Protein AF-A0AAQ4FNE1-F1 (afdb_monomer_lite)

Radius of gyration: 38.13 Å; chains: 1; bounding box: 77×109×101 Å

Structure (mmCIF, N/CA/C/O backbone):
data_AF-A0AAQ4FNE1-F1
#
_entry.id   AF-A0AAQ4FNE1-F1
#
loop_
_atom_site.group_PDB
_atom_site.id
_atom_site.type_symbol
_atom_site.label_atom_id
_atom_site.label_alt_id
_atom_site.label_comp_id
_atom_site.label_asym_id
_atom_site.label_entity_id
_atom_site.label_seq_id
_atom_site.pdbx_PDB_ins_code
_atom_site.Cartn_x
_atom_site.Cartn_y
_atom_site.Cartn_z
_atom_site.occupancy
_atom_site.B_iso_or_equiv
_atom_site.auth_seq_id
_atom_site.auth_comp_id
_atom_site.auth_asym_id
_atom_site.auth_atom_id
_atom_site.pdbx_PDB_model_num
ATOM 1 N N . MET A 1 1 ? -9.790 20.427 27.835 1.00 43.12 1 MET A N 1
ATOM 2 C CA . MET A 1 1 ? -10.661 19.812 26.804 1.00 43.12 1 MET A CA 1
ATOM 3 C C . MET A 1 1 ? -9.884 19.008 25.760 1.00 43.12 1 MET A C 1
ATOM 5 O O . MET A 1 1 ? -9.907 17.796 25.881 1.00 43.12 1 MET A O 1
ATOM 9 N N . LEU A 1 2 ? -9.164 19.589 24.782 1.00 44.25 2 LEU A N 1
ATOM 10 C CA . LEU A 1 2 ? -8.428 18.771 23.781 1.00 44.25 2 LEU A CA 1
ATOM 11 C C . LEU A 1 2 ? -7.240 17.972 24.353 1.00 44.25 2 LEU A C 1
ATOM 13 O O . LEU A 1 2 ? -6.918 16.924 23.815 1.00 44.25 2 LEU A O 1
ATOM 17 N N . ARG A 1 3 ? -6.605 18.443 25.437 1.00 44.66 3 ARG A N 1
ATOM 18 C CA . ARG A 1 3 ? -5.531 17.707 26.134 1.00 44.66 3 ARG A CA 1
ATOM 19 C C . ARG A 1 3 ? -6.034 16.538 26.992 1.00 44.66 3 ARG A C 1
ATOM 21 O O . ARG A 1 3 ? -5.248 15.650 27.287 1.00 44.66 3 ARG A O 1
ATOM 28 N N . ASP A 1 4 ? -7.314 16.546 27.373 1.00 43.16 4 ASP A N 1
ATOM 29 C CA . ASP A 1 4 ? -7.900 15.557 28.297 1.00 43.16 4 ASP A CA 1
ATOM 30 C C . ASP A 1 4 ? -8.633 14.432 27.551 1.00 43.16 4 ASP A C 1
ATOM 32 O O . ASP A 1 4 ? -8.874 13.361 28.103 1.00 43.16 4 ASP A O 1
ATOM 36 N N . ALA A 1 5 ? -8.974 14.652 26.277 1.00 47.59 5 ALA A N 1
ATOM 37 C CA . ALA A 1 5 ? -9.384 13.583 25.383 1.00 47.59 5 ALA A CA 1
ATOM 38 C C . ALA A 1 5 ? -8.128 12.794 24.996 1.00 47.59 5 ALA A C 1
ATOM 40 O O . ALA A 1 5 ? -7.326 13.285 24.200 1.00 47.59 5 ALA A O 1
ATOM 41 N N . GLN A 1 6 ? -7.935 11.594 25.560 1.00 42.31 6 GLN A N 1
ATOM 42 C CA . GLN A 1 6 ? -6.881 10.701 25.077 1.00 42.31 6 GLN A CA 1
ATOM 43 C C . GLN A 1 6 ? -7.047 10.555 23.558 1.00 42.31 6 GLN A C 1
ATOM 45 O O . GLN A 1 6 ? -8.148 10.215 23.107 1.00 42.31 6 GLN A O 1
ATOM 50 N N . PRO A 1 7 ? -6.013 10.851 22.750 1.00 43.38 7 PRO A N 1
ATOM 51 C CA . PRO A 1 7 ? -6.104 10.608 21.328 1.00 43.38 7 PRO A CA 1
ATOM 52 C C . PRO A 1 7 ? -6.298 9.103 21.166 1.00 43.38 7 PRO A C 1
ATOM 54 O O . PRO A 1 7 ? -5.408 8.317 21.483 1.00 43.38 7 PRO A O 1
ATOM 57 N N . ALA A 1 8 ? -7.479 8.687 20.703 1.00 46.66 8 ALA A N 1
ATOM 58 C CA . ALA A 1 8 ? -7.625 7.353 20.145 1.00 46.66 8 ALA A CA 1
ATOM 59 C C . ALA A 1 8 ? -6.480 7.181 19.134 1.00 46.66 8 ALA A C 1
ATOM 61 O O . ALA A 1 8 ? -6.250 8.107 18.352 1.00 46.66 8 ALA A O 1
ATOM 62 N N . GLN A 1 9 ? -5.741 6.068 19.201 1.00 50.09 9 GLN A N 1
ATOM 63 C CA . GLN A 1 9 ? -4.602 5.719 18.333 1.00 50.09 9 GLN A CA 1
ATOM 64 C C . GLN A 1 9 ? -5.041 5.620 16.853 1.00 50.09 9 GLN A C 1
ATOM 66 O O . GLN A 1 9 ? -5.125 4.546 16.266 1.00 50.09 9 GLN A O 1
ATOM 71 N N . LEU A 1 10 ? -5.425 6.750 16.265 1.00 54.16 10 LEU A N 1
ATOM 72 C CA . LEU A 1 10 ? -6.035 6.887 14.944 1.00 54.16 10 LEU A CA 1
ATOM 73 C C . LEU A 1 10 ? -5.031 7.392 13.910 1.00 54.16 10 LEU A C 1
ATOM 75 O O . LEU A 1 10 ? -5.283 7.273 12.715 1.00 54.16 10 LEU A O 1
ATOM 79 N N . PHE A 1 11 ? -3.903 7.949 14.353 1.00 57.09 11 PHE A N 1
ATOM 80 C CA . PHE A 1 11 ? -2.817 8.334 13.467 1.00 57.09 11 PHE A CA 1
ATOM 81 C C . PHE A 1 11 ? -1.871 7.143 13.313 1.00 57.09 11 PHE A C 1
ATOM 83 O O . PHE A 1 11 ? -0.975 6.944 14.129 1.00 57.09 11 PHE A O 1
ATOM 90 N N . ASN A 1 12 ? -2.130 6.305 12.303 1.00 67.38 12 ASN A N 1
ATOM 91 C CA . ASN A 1 12 ? -1.218 5.232 11.923 1.00 67.38 12 ASN A CA 1
ATOM 92 C C . ASN A 1 12 ? -0.006 5.853 11.222 1.00 67.38 12 ASN A C 1
ATOM 94 O O . ASN A 1 12 ? 0.020 5.969 9.998 1.00 67.38 12 ASN A O 1
ATOM 98 N N . GLU A 1 13 ? 0.964 6.302 12.013 1.00 67.56 13 GLU A N 1
ATOM 99 C CA . GLU A 1 13 ? 2.172 6.965 11.527 1.00 67.56 13 GLU A CA 1
ATOM 100 C C . GLU A 1 13 ? 2.908 6.118 10.467 1.00 67.56 13 GLU A C 1
ATOM 102 O O . GLU A 1 13 ? 3.458 6.677 9.525 1.00 67.56 13 GLU A O 1
ATOM 107 N N . ALA A 1 14 ? 2.818 4.783 10.542 1.00 74.06 14 ALA A N 1
ATOM 108 C CA . ALA A 1 14 ? 3.397 3.845 9.575 1.00 74.06 14 ALA A CA 1
ATOM 109 C C . ALA A 1 14 ? 2.776 3.901 8.162 1.00 74.06 14 ALA A C 1
ATOM 111 O O . ALA A 1 14 ? 3.362 3.375 7.222 1.00 74.06 14 ALA A O 1
ATOM 112 N N . THR A 1 15 ? 1.605 4.530 7.986 1.00 66.12 15 THR A N 1
ATOM 113 C CA . THR A 1 15 ? 0.992 4.732 6.650 1.00 66.12 15 THR A CA 1
ATOM 114 C C . THR A 1 15 ? 1.604 5.882 5.863 1.00 66.12 15 THR A C 1
ATOM 116 O O . THR A 1 15 ? 1.276 6.062 4.694 1.00 66.12 15 THR A O 1
ATOM 119 N N . LEU A 1 16 ? 2.454 6.676 6.508 1.00 70.06 16 LEU A N 1
ATOM 120 C CA . LEU A 1 16 ? 3.126 7.816 5.913 1.00 70.06 16 LEU A CA 1
ATOM 121 C C . LEU A 1 16 ? 4.622 7.515 5.873 1.00 70.06 16 LEU A C 1
ATOM 123 O O . LEU A 1 16 ? 5.202 7.143 6.895 1.00 70.06 16 LEU A O 1
ATOM 127 N N . SER A 1 17 ? 5.260 7.719 4.719 1.00 78.56 17 SER A N 1
ATOM 128 C CA . SER A 1 17 ? 6.724 7.727 4.667 1.00 78.56 17 SER A CA 1
ATOM 129 C C . SER A 1 17 ? 7.268 8.846 5.564 1.00 78.56 17 SER A C 1
ATOM 131 O O . SER A 1 17 ? 6.565 9.821 5.837 1.00 78.56 17 SER A O 1
ATOM 133 N N . ASP A 1 18 ? 8.526 8.786 6.007 1.00 79.31 18 ASP A N 1
ATOM 134 C CA . ASP A 1 18 ? 9.097 9.880 6.815 1.00 79.31 18 ASP A CA 1
ATOM 135 C C . ASP A 1 18 ? 9.032 11.234 6.091 1.00 79.31 18 ASP A C 1
ATOM 137 O O . ASP A 1 18 ? 8.812 12.277 6.714 1.00 79.31 18 ASP A O 1
ATOM 141 N N . ARG A 1 19 ? 9.116 11.214 4.756 1.00 75.75 19 ARG A N 1
ATOM 142 C CA . ARG A 1 19 ? 8.891 12.386 3.909 1.00 75.75 19 ARG A CA 1
ATOM 143 C C . ARG A 1 19 ? 7.462 12.914 4.041 1.00 75.75 19 ARG A C 1
ATOM 145 O O . ARG A 1 19 ? 7.286 14.123 4.189 1.00 75.75 19 ARG A O 1
ATOM 152 N N . ASP A 1 20 ? 6.463 12.037 4.032 1.00 78.62 20 ASP A N 1
ATOM 153 C CA . ASP A 1 20 ? 5.052 12.408 4.191 1.00 78.62 20 ASP A CA 1
ATOM 154 C C . ASP A 1 20 ? 4.748 12.899 5.605 1.00 78.62 20 ASP A C 1
ATOM 156 O O . ASP A 1 20 ? 3.999 13.860 5.772 1.00 78.62 20 ASP A O 1
ATOM 160 N N . LYS A 1 21 ? 5.367 12.305 6.630 1.00 81.94 21 LYS A N 1
ATOM 161 C CA . LYS A 1 21 ? 5.271 12.785 8.016 1.00 81.94 21 LYS A CA 1
ATOM 162 C C . LYS A 1 21 ? 5.856 14.183 8.153 1.00 81.94 21 LYS A C 1
ATOM 164 O O . LYS A 1 21 ? 5.208 15.057 8.726 1.00 81.94 21 LYS A O 1
ATOM 169 N N . CYS A 1 22 ? 7.048 14.416 7.599 1.00 82.56 22 CYS A N 1
ATOM 170 C CA . CYS A 1 22 ? 7.685 15.732 7.594 1.00 82.56 22 CYS A CA 1
ATOM 171 C C . CYS A 1 22 ? 6.831 16.751 6.843 1.00 82.56 22 CYS A C 1
ATOM 173 O O . CYS A 1 22 ? 6.599 17.846 7.351 1.00 82.56 22 CYS A O 1
ATOM 175 N N . ALA A 1 23 ? 6.312 16.382 5.670 1.00 81.50 23 ALA A N 1
ATOM 176 C CA . ALA A 1 23 ? 5.427 17.235 4.892 1.00 81.50 23 ALA A CA 1
ATOM 177 C C . ALA A 1 23 ? 4.151 17.567 5.675 1.00 81.50 23 ALA A C 1
ATOM 179 O O . ALA A 1 23 ? 3.814 18.740 5.819 1.00 81.50 23 ALA A O 1
ATOM 180 N N . LEU A 1 24 ? 3.481 16.568 6.253 1.00 84.94 24 LEU A N 1
ATOM 181 C CA . LEU A 1 24 ? 2.275 16.765 7.051 1.00 84.94 24 LEU A CA 1
ATOM 182 C C . LEU A 1 24 ? 2.556 17.632 8.282 1.00 84.94 24 LEU A C 1
ATOM 184 O O . LEU A 1 24 ? 1.807 18.567 8.555 1.00 84.94 24 LEU A O 1
ATOM 188 N N . PHE A 1 25 ? 3.658 17.385 8.991 1.00 85.75 25 PHE A N 1
ATOM 189 C CA . PHE A 1 25 ? 4.088 18.224 10.103 1.00 85.75 25 PHE A CA 1
ATOM 190 C C . PHE A 1 25 ? 4.326 19.666 9.644 1.00 85.75 25 PHE A C 1
ATOM 192 O O . PHE A 1 25 ? 3.793 20.586 10.253 1.00 85.75 25 PHE A O 1
ATOM 199 N N . SER A 1 26 ? 5.050 19.888 8.544 1.00 83.75 26 SER A N 1
ATOM 200 C CA . SER A 1 26 ? 5.281 21.226 7.986 1.00 83.75 26 SER A CA 1
ATOM 201 C C . SER A 1 26 ? 4.010 21.909 7.476 1.00 83.75 26 SER A C 1
ATOM 203 O O . SER A 1 26 ? 3.956 23.134 7.480 1.00 83.75 26 SER A O 1
ATOM 205 N N . MET A 1 27 ? 2.990 21.158 7.048 1.00 87.06 27 MET A N 1
ATOM 206 C CA . MET A 1 27 ? 1.687 21.700 6.643 1.00 87.06 27 MET A CA 1
ATOM 207 C C . MET A 1 27 ? 0.801 22.064 7.842 1.00 87.06 27 MET A C 1
ATOM 209 O O . MET A 1 27 ? -0.026 22.969 7.738 1.00 87.06 27 MET A O 1
ATOM 213 N N . LEU A 1 28 ? 0.942 21.362 8.972 1.00 87.06 28 LEU A N 1
ATOM 214 C CA . LEU A 1 28 ? 0.117 21.558 10.169 1.00 87.06 28 LEU A CA 1
ATOM 215 C C . LEU A 1 28 ? 0.747 22.497 11.205 1.00 87.06 28 LEU A C 1
ATOM 217 O O . LEU A 1 28 ? 0.017 23.161 11.946 1.00 87.06 28 LEU A O 1
ATOM 221 N N . SER A 1 29 ? 2.075 22.561 11.258 1.00 83.25 29 SER A N 1
ATOM 222 C CA . SER A 1 29 ? 2.840 23.390 12.187 1.00 83.25 29 SER A CA 1
ATOM 223 C C . SER A 1 29 ? 3.033 24.787 11.620 1.00 83.25 29 SER A C 1
ATOM 225 O O . SER A 1 29 ? 3.756 24.972 10.646 1.00 83.25 29 SER A O 1
ATOM 227 N N . HIS A 1 30 ? 2.406 25.780 12.247 1.00 83.31 30 HIS A N 1
ATOM 228 C CA . HIS A 1 30 ? 2.553 27.179 11.857 1.00 83.31 30 HIS A CA 1
ATOM 229 C C . HIS A 1 30 ? 3.737 27.832 12.574 1.00 83.31 30 HIS A C 1
ATOM 231 O O . HIS A 1 30 ? 3.828 27.781 13.803 1.00 83.31 30 HIS A O 1
ATOM 237 N N . ALA A 1 31 ? 4.665 28.403 11.805 1.00 84.88 31 ALA A N 1
ATOM 238 C CA . ALA A 1 31 ? 5.854 29.068 12.330 1.00 84.88 31 ALA A CA 1
ATOM 239 C C . ALA A 1 31 ? 6.353 30.165 11.381 1.00 84.88 31 ALA A C 1
ATOM 241 O O . ALA A 1 31 ? 6.214 30.067 10.162 1.00 84.88 31 ALA A O 1
ATOM 242 N N . PHE A 1 32 ? 7.000 31.188 11.941 1.00 83.25 32 PHE A N 1
ATOM 243 C CA . PHE A 1 32 ? 7.698 32.218 11.174 1.00 83.25 32 PHE A CA 1
ATOM 244 C C . PHE A 1 32 ? 9.202 32.049 11.328 1.00 83.25 32 PHE A C 1
ATOM 246 O O . PHE A 1 32 ? 9.736 32.226 12.423 1.00 83.25 32 PHE A O 1
ATOM 253 N N . ASN A 1 33 ? 9.887 31.792 10.219 1.00 80.38 33 ASN A N 1
ATOM 254 C CA . ASN A 1 33 ? 11.338 31.718 10.187 1.00 80.38 33 ASN A CA 1
ATOM 255 C C . ASN A 1 33 ? 11.901 32.963 9.508 1.00 80.38 33 ASN A C 1
ATOM 257 O O . ASN A 1 33 ? 11.648 33.247 8.335 1.00 80.38 33 ASN A O 1
ATOM 261 N N . SER A 1 34 ? 12.694 33.725 10.258 1.00 77.50 34 SER A N 1
ATOM 262 C CA . SER A 1 34 ? 13.550 34.760 9.689 1.00 77.50 34 SER A CA 1
ATOM 263 C C . SER A 1 34 ? 14.814 34.098 9.148 1.00 77.50 34 SER A C 1
ATOM 265 O O . SER A 1 34 ? 15.791 33.949 9.880 1.00 77.50 34 SER A O 1
ATOM 267 N N . GLY A 1 35 ? 14.777 33.662 7.889 1.00 67.81 35 GLY A N 1
ATOM 268 C CA . GLY A 1 35 ? 15.956 33.114 7.223 1.00 67.81 35 GLY A CA 1
ATOM 269 C C . GLY A 1 35 ? 17.065 34.168 7.060 1.00 67.81 35 GLY A C 1
ATOM 270 O O . GLY A 1 35 ? 16.765 35.371 7.035 1.00 67.81 35 GLY A O 1
ATOM 271 N N . PRO A 1 36 ? 18.341 33.747 6.948 1.00 61.75 36 PRO A N 1
ATOM 272 C CA . PRO A 1 36 ? 19.435 34.648 6.603 1.00 61.75 36 PRO A CA 1
ATOM 273 C C . PRO A 1 36 ? 19.125 35.334 5.270 1.00 61.75 36 PRO A C 1
ATOM 275 O O . PRO A 1 36 ? 18.649 34.706 4.323 1.00 61.75 36 PRO A O 1
ATOM 278 N N . SER A 1 37 ? 19.345 36.646 5.205 1.00 56.25 37 SER A N 1
ATOM 279 C CA . SER A 1 37 ? 19.097 37.411 3.986 1.00 56.25 37 SER A CA 1
ATOM 280 C C . SER A 1 37 ? 19.970 36.864 2.851 1.00 56.25 37 SER A C 1
ATOM 282 O O . SER A 1 37 ? 21.188 36.831 3.029 1.00 56.25 37 SER A O 1
ATOM 284 N N . PRO A 1 38 ? 19.403 36.435 1.703 1.00 58.22 38 PRO A N 1
ATOM 285 C CA . PRO A 1 38 ? 20.221 36.009 0.576 1.00 58.22 38 PRO A CA 1
ATOM 286 C C . PRO A 1 38 ? 21.125 37.172 0.133 1.00 58.22 38 PRO A C 1
ATOM 288 O O . PRO A 1 38 ? 20.703 38.332 0.228 1.00 58.22 38 PRO A O 1
ATOM 291 N N . PRO A 1 39 ? 22.359 36.893 -0.325 1.00 55.53 39 PRO A N 1
ATOM 292 C CA . PRO A 1 39 ? 23.290 37.927 -0.757 1.00 55.53 39 PRO A CA 1
ATOM 293 C C . PRO A 1 39 ? 22.637 38.775 -1.849 1.00 55.53 39 PRO A C 1
ATOM 295 O O . PRO A 1 39 ? 22.122 38.242 -2.835 1.00 55.53 39 PRO A O 1
ATOM 298 N N . ALA A 1 40 ? 22.623 40.093 -1.634 1.00 50.91 40 ALA A N 1
ATOM 299 C CA . ALA A 1 40 ? 21.978 41.080 -2.490 1.00 50.91 40 ALA A CA 1
ATOM 300 C C . ALA A 1 40 ? 22.607 41.073 -3.891 1.00 50.91 40 ALA A C 1
ATOM 302 O O . ALA A 1 40 ? 23.525 41.830 -4.184 1.00 50.91 40 ALA A O 1
ATOM 303 N N . THR A 1 41 ? 22.129 40.190 -4.760 1.00 45.84 41 THR A N 1
ATOM 304 C CA . THR A 1 41 ? 22.593 40.076 -6.140 1.00 45.84 41 THR A CA 1
ATOM 305 C C . THR A 1 41 ? 21.399 40.267 -7.073 1.00 45.84 41 THR A C 1
ATOM 307 O O . THR A 1 41 ? 20.410 39.542 -7.027 1.00 45.84 41 THR A O 1
ATOM 310 N N . SER A 1 42 ? 21.500 41.307 -7.907 1.00 43.78 42 SER A N 1
ATOM 311 C CA . SER A 1 42 ? 20.576 41.740 -8.971 1.00 43.78 42 SER A CA 1
ATOM 312 C C . SER A 1 42 ? 19.210 42.340 -8.555 1.00 43.78 42 SER A C 1
ATOM 314 O O . SER A 1 42 ? 18.197 41.664 -8.422 1.00 43.78 42 SER A O 1
ATOM 316 N N . ALA A 1 43 ? 19.221 43.667 -8.366 1.00 50.78 43 ALA A N 1
ATOM 317 C CA . ALA A 1 43 ? 18.286 44.732 -8.793 1.00 50.78 43 ALA A CA 1
ATOM 318 C C . ALA A 1 43 ? 16.738 44.563 -8.870 1.00 50.78 43 ALA A C 1
ATOM 320 O O . ALA A 1 43 ? 16.068 45.537 -9.199 1.00 50.78 43 ALA A O 1
ATOM 321 N N . GLY A 1 44 ? 16.119 43.417 -8.566 1.00 46.84 44 GLY A N 1
ATOM 322 C CA . GLY A 1 44 ? 14.719 43.165 -8.955 1.00 46.84 44 GLY A CA 1
ATOM 323 C C . GLY A 1 44 ? 13.632 43.154 -7.873 1.00 46.84 44 GLY A C 1
ATOM 324 O O . GLY A 1 44 ? 12.467 43.346 -8.211 1.00 46.84 44 GLY A O 1
ATOM 325 N N . LYS A 1 45 ? 13.918 42.890 -6.588 1.00 47.94 45 LYS A N 1
ATOM 326 C CA . LYS A 1 45 ? 12.848 42.660 -5.582 1.00 47.94 45 LYS A CA 1
ATOM 327 C C . LYS A 1 45 ? 13.224 43.120 -4.168 1.00 47.94 45 LYS A C 1
ATOM 329 O O . LYS A 1 45 ? 13.376 42.311 -3.262 1.00 47.94 45 LYS A O 1
ATOM 334 N N . ALA A 1 46 ? 13.304 44.432 -3.957 1.00 48.22 46 ALA A N 1
ATOM 335 C CA . ALA A 1 46 ? 13.498 45.039 -2.632 1.00 48.22 46 ALA A CA 1
ATOM 336 C C . ALA A 1 46 ? 12.226 45.065 -1.742 1.00 48.22 46 ALA A C 1
ATOM 338 O O . ALA A 1 46 ? 12.256 45.606 -0.641 1.00 48.22 46 ALA A O 1
ATOM 339 N N . LEU A 1 47 ? 11.097 44.504 -2.199 1.00 53.50 47 LEU A N 1
ATOM 340 C CA . LEU A 1 47 ? 9.776 44.715 -1.581 1.00 53.50 47 LEU A CA 1
ATOM 341 C C . LEU A 1 47 ? 9.252 43.574 -0.692 1.00 53.50 47 LEU A C 1
ATOM 343 O O . LEU A 1 47 ? 8.205 43.737 -0.075 1.00 53.50 47 LEU A O 1
ATOM 347 N N . LEU A 1 48 ? 9.956 42.444 -0.574 1.00 53.69 48 LEU A N 1
ATOM 348 C CA . LEU A 1 48 ? 9.560 41.355 0.329 1.00 53.69 48 LEU A CA 1
ATOM 349 C C . LEU A 1 48 ? 10.675 41.111 1.349 1.00 53.69 48 LEU A C 1
ATOM 351 O O . LEU A 1 48 ? 11.744 40.614 1.002 1.00 53.69 48 LEU A O 1
ATOM 355 N N . LYS A 1 49 ? 10.436 41.475 2.615 1.00 56.31 49 LYS A N 1
ATOM 356 C CA . LYS A 1 49 ? 11.330 41.107 3.723 1.00 56.31 49 LYS A CA 1
ATOM 357 C C . LYS A 1 49 ? 11.358 39.574 3.865 1.00 56.31 49 LYS A C 1
ATOM 359 O O . LYS A 1 49 ? 10.343 38.914 3.688 1.00 56.31 49 LYS A O 1
ATOM 364 N N . ASN A 1 50 ? 12.523 39.018 4.212 1.00 64.94 50 ASN A N 1
ATOM 365 C CA . ASN A 1 50 ? 12.836 37.575 4.241 1.00 64.94 50 ASN A CA 1
ATOM 366 C C . ASN A 1 50 ? 12.153 36.773 5.376 1.00 64.94 50 ASN A C 1
ATOM 368 O O . ASN A 1 50 ? 12.827 36.024 6.081 1.00 64.94 50 ASN A O 1
ATOM 372 N N . VAL A 1 51 ? 10.852 36.953 5.626 1.00 79.38 51 VAL A N 1
ATOM 373 C CA . VAL A 1 51 ? 10.125 36.078 6.563 1.00 79.38 51 VAL A CA 1
ATOM 374 C C . VAL A 1 51 ? 9.434 34.982 5.777 1.00 79.38 51 VAL A C 1
ATOM 376 O O . VAL A 1 51 ? 8.540 35.248 4.971 1.00 79.38 51 VAL A O 1
ATOM 379 N N . GLN A 1 52 ? 9.883 33.758 6.023 1.00 85.69 52 GLN A N 1
ATOM 380 C CA . GLN A 1 52 ? 9.235 32.552 5.549 1.00 85.69 52 GLN A CA 1
ATOM 381 C C . GLN A 1 52 ? 8.163 32.152 6.560 1.00 85.69 52 GLN A C 1
ATOM 383 O O . GLN A 1 52 ? 8.444 32.014 7.751 1.00 85.69 52 GLN A O 1
ATOM 388 N N . GLU A 1 53 ? 6.944 31.965 6.077 1.00 87.31 53 GLU A N 1
ATOM 389 C CA . GLU A 1 53 ? 5.852 31.386 6.849 1.00 87.31 53 GLU A CA 1
ATOM 390 C C . GLU A 1 53 ? 5.766 29.887 6.527 1.00 87.31 53 GLU A C 1
ATOM 392 O O . GLU A 1 53 ? 5.705 29.486 5.364 1.00 87.31 53 GLU A O 1
ATOM 397 N N . GLN A 1 54 ? 5.824 29.059 7.567 1.00 87.00 54 GLN A N 1
ATOM 398 C CA . GLN A 1 54 ? 5.631 27.608 7.533 1.00 87.00 54 GLN A CA 1
ATOM 399 C C . GLN A 1 54 ? 4.227 27.271 8.062 1.00 87.00 54 GLN A C 1
ATOM 401 O O . GLN A 1 54 ? 3.616 28.090 8.746 1.00 87.00 54 GLN A O 1
ATOM 406 N N . GLY A 1 55 ? 3.689 26.088 7.750 1.00 84.25 55 GLY A N 1
ATOM 407 C CA . GLY A 1 55 ? 2.319 25.716 8.141 1.00 84.25 55 GLY A CA 1
ATOM 408 C C . GLY A 1 55 ? 1.227 26.262 7.231 1.00 84.25 55 GLY A C 1
ATOM 409 O O . GLY A 1 55 ? 0.054 26.275 7.609 1.00 84.25 55 GLY A O 1
ATOM 410 N N . VAL A 1 56 ? 1.606 26.732 6.043 1.00 90.50 56 VAL A N 1
ATOM 411 C CA . VAL A 1 56 ? 0.688 27.233 5.021 1.00 90.50 56 VAL A CA 1
ATOM 412 C C . VAL A 1 56 ? 0.673 26.313 3.811 1.00 90.50 56 VAL A C 1
ATOM 414 O O . VAL A 1 56 ? 1.702 25.783 3.401 1.00 90.50 56 VAL A O 1
ATOM 417 N N . VAL A 1 57 ? -0.507 26.132 3.224 1.00 90.44 57 VAL A N 1
ATOM 418 C CA . VAL A 1 57 ? -0.713 25.317 2.022 1.00 90.44 57 VAL A CA 1
ATOM 419 C C . VAL A 1 57 ? -1.331 26.159 0.917 1.00 90.44 57 VAL A C 1
ATOM 421 O O . VAL A 1 57 ? -2.145 27.046 1.179 1.00 90.44 57 VAL A O 1
ATOM 424 N N . GLY A 1 58 ? -0.911 25.917 -0.323 1.00 88.56 58 GLY A N 1
ATOM 425 C CA . GLY A 1 58 ? -1.424 26.633 -1.487 1.00 88.56 58 GLY A CA 1
ATOM 426 C C . GLY A 1 58 ? -2.854 26.210 -1.813 1.00 88.56 58 GLY A C 1
ATOM 427 O O . GLY A 1 58 ? -3.180 25.026 -1.771 1.00 88.56 58 GLY A O 1
ATOM 428 N N . VAL A 1 59 ? -3.709 27.169 -2.177 1.00 85.50 59 VAL A N 1
ATOM 429 C CA . VAL A 1 59 ? -5.079 26.882 -2.633 1.00 85.50 59 VAL A CA 1
ATOM 430 C C . VAL A 1 59 ? -5.176 27.122 -4.135 1.00 85.50 59 VAL A C 1
ATOM 432 O O . VAL A 1 59 ? -4.859 28.206 -4.625 1.00 85.50 59 VAL A O 1
ATOM 435 N N . ALA A 1 60 ? -5.632 26.102 -4.867 1.00 72.69 60 ALA A N 1
ATOM 436 C CA . ALA A 1 60 ? -5.917 26.163 -6.303 1.00 72.69 60 ALA A CA 1
ATOM 437 C C . ALA A 1 60 ? -4.754 26.681 -7.186 1.00 72.69 60 ALA A C 1
ATOM 439 O O . ALA A 1 60 ? -5.001 27.366 -8.176 1.00 72.69 60 ALA A O 1
ATOM 440 N N . HIS A 1 61 ? -3.499 26.361 -6.833 1.00 71.12 61 HIS A N 1
ATOM 441 C CA . HIS A 1 61 ? -2.275 26.777 -7.551 1.00 71.12 61 HIS A CA 1
ATOM 442 C C . HIS A 1 61 ? -2.192 28.289 -7.827 1.00 71.12 61 HIS A C 1
ATOM 444 O O . HIS A 1 61 ? -1.630 28.741 -8.832 1.00 71.12 61 HIS A O 1
ATOM 450 N N . ASN A 1 62 ? -2.778 29.090 -6.937 1.00 78.00 62 ASN A N 1
ATOM 451 C CA . ASN A 1 62 ? -2.688 30.534 -7.005 1.00 78.00 62 ASN A CA 1
ATOM 452 C C . ASN A 1 62 ? -1.493 31.008 -6.168 1.00 78.00 62 ASN A C 1
ATOM 454 O O . ASN A 1 62 ? -1.420 30.765 -4.965 1.00 78.00 62 ASN A O 1
ATOM 458 N N . ALA A 1 63 ? -0.573 31.727 -6.814 1.00 77.25 63 ALA A N 1
ATOM 459 C CA . ALA A 1 63 ? 0.655 32.237 -6.209 1.00 77.25 63 ALA A CA 1
ATOM 460 C C . ALA A 1 63 ? 0.415 33.122 -4.973 1.00 77.25 63 ALA A C 1
ATOM 462 O O . ALA A 1 63 ? 1.303 33.247 -4.132 1.00 77.25 63 ALA A O 1
ATOM 463 N N . THR A 1 64 ? -0.768 33.735 -4.864 1.00 81.19 64 THR A N 1
ATOM 464 C CA . THR A 1 64 ? -1.129 34.649 -3.771 1.00 81.19 64 THR A CA 1
ATOM 465 C C . THR A 1 64 ? -2.070 34.029 -2.745 1.00 81.19 64 THR A C 1
ATOM 467 O O . THR A 1 64 ? -2.415 34.696 -1.775 1.00 81.19 64 THR A O 1
ATOM 470 N N . MET A 1 65 ? -2.573 32.812 -2.977 1.00 85.56 65 MET A N 1
ATOM 471 C CA . MET A 1 65 ? -3.515 32.183 -2.057 1.00 85.56 65 MET A CA 1
ATOM 472 C C . MET A 1 65 ? -2.863 31.058 -1.291 1.00 85.56 65 MET A C 1
ATOM 474 O O . MET A 1 65 ? -2.413 30.054 -1.847 1.00 85.56 65 MET A O 1
ATOM 478 N N . SER A 1 66 ? -2.926 31.205 0.015 1.00 91.62 66 SER A N 1
ATOM 479 C CA . SER A 1 66 ? -2.563 30.176 0.957 1.00 91.62 66 SER A CA 1
ATOM 480 C C . SER A 1 66 ? -3.543 30.190 2.118 1.00 91.62 66 SER A C 1
ATOM 482 O O . SER A 1 66 ? -4.280 31.155 2.335 1.00 91.62 66 SER A O 1
ATOM 484 N N . ILE A 1 67 ? -3.579 29.077 2.832 1.00 94.31 67 ILE A N 1
ATOM 485 C CA . ILE A 1 67 ? -4.325 28.917 4.075 1.00 94.31 67 ILE A CA 1
ATOM 486 C C . ILE A 1 67 ? -3.408 28.256 5.092 1.00 94.31 67 ILE A C 1
ATOM 488 O O . ILE A 1 67 ? -2.592 27.407 4.731 1.00 94.31 67 ILE A O 1
ATOM 492 N N . ALA A 1 68 ? -3.573 28.588 6.364 1.00 93.56 68 ALA A N 1
ATOM 493 C CA . ALA A 1 68 ? -2.961 27.822 7.436 1.00 93.56 68 ALA A CA 1
ATOM 494 C C . ALA A 1 68 ? -3.830 26.587 7.730 1.00 93.56 68 ALA A C 1
ATOM 496 O O . ALA A 1 68 ? -4.876 26.692 8.382 1.00 93.56 68 ALA A O 1
ATOM 497 N N . LEU A 1 69 ? -3.429 25.410 7.231 1.00 91.56 69 LEU A N 1
ATOM 498 C CA . LEU A 1 69 ? -4.243 24.186 7.301 1.00 91.56 69 LEU A CA 1
ATOM 499 C C . LEU A 1 69 ? -4.575 23.794 8.749 1.00 91.56 69 LEU A C 1
ATOM 501 O O . LEU A 1 69 ? -5.693 23.364 9.035 1.00 91.56 69 LEU A O 1
ATOM 505 N N . GLY A 1 70 ? -3.649 24.024 9.684 1.00 90.81 70 GLY A N 1
ATOM 506 C CA . GLY A 1 70 ? -3.882 23.798 11.113 1.00 90.81 70 GLY A CA 1
ATOM 507 C C . GLY A 1 70 ? -5.088 24.569 11.673 1.00 90.81 70 GLY A C 1
ATOM 508 O O . GLY A 1 70 ? -5.809 24.047 12.527 1.00 90.81 70 GLY A O 1
ATOM 509 N N . HIS A 1 71 ? -5.374 25.774 11.164 1.00 91.81 71 HIS A N 1
ATOM 510 C CA . HIS A 1 71 ? -6.545 26.560 11.579 1.00 91.81 71 HIS A CA 1
ATOM 511 C C . HIS A 1 71 ? -7.851 26.012 10.995 1.00 91.81 71 HIS A C 1
ATOM 513 O O . HIS A 1 71 ? -8.870 26.000 11.690 1.00 91.81 71 HIS A O 1
ATOM 519 N N . VAL A 1 72 ? -7.807 25.477 9.770 1.00 93.44 72 VAL A N 1
ATOM 520 C CA . VAL A 1 72 ? -8.952 24.790 9.154 1.00 93.44 72 VAL A CA 1
ATOM 521 C C . VAL A 1 72 ? -9.331 23.559 9.977 1.00 93.44 72 VAL A C 1
ATOM 523 O O . VAL A 1 72 ? -10.492 23.388 10.359 1.00 93.44 72 VAL A O 1
ATOM 526 N N . LEU A 1 73 ? -8.339 22.727 10.316 1.00 92.06 73 LEU A N 1
ATOM 527 C CA . LEU A 1 73 ? -8.554 21.512 11.103 1.00 92.06 73 LEU A CA 1
ATOM 528 C C . LEU A 1 73 ? -9.023 21.816 12.527 1.00 92.06 73 LEU A C 1
ATOM 530 O O . LEU A 1 73 ? -9.891 21.109 13.036 1.00 92.06 73 LEU A O 1
ATOM 534 N N . LYS A 1 74 ? -8.521 22.888 13.156 1.00 88.81 74 LYS A N 1
ATOM 535 C CA . LYS A 1 74 ? -9.036 23.363 14.450 1.00 88.81 74 LYS A CA 1
ATOM 536 C C . LYS A 1 74 ? -10.537 23.627 14.394 1.00 88.81 74 LYS A C 1
ATOM 538 O O . LYS A 1 74 ? -11.250 23.155 15.274 1.00 88.81 74 LYS A O 1
ATOM 543 N N . GLY A 1 75 ? -11.019 24.325 13.363 1.00 89.50 75 GLY A N 1
ATOM 544 C CA . GLY A 1 75 ? -12.452 24.572 13.183 1.00 89.50 75 GLY A CA 1
ATOM 545 C C . GLY A 1 75 ? -13.259 23.277 13.064 1.00 89.50 75 GLY A C 1
ATOM 546 O O . GLY A 1 75 ? -14.229 23.070 13.795 1.00 89.50 75 GLY A O 1
ATOM 547 N N . LEU A 1 76 ? -12.804 22.349 12.220 1.00 88.88 76 LEU A N 1
ATOM 548 C CA . LEU A 1 76 ? -13.441 21.040 12.055 1.00 88.88 76 LEU A CA 1
ATOM 549 C C . LEU A 1 76 ? -13.500 20.234 13.357 1.00 88.88 76 LEU A C 1
ATOM 551 O O . LEU A 1 76 ? -14.558 19.717 13.712 1.00 88.88 76 LEU A O 1
ATOM 555 N N . VAL A 1 77 ? -12.391 20.150 14.092 1.00 86.44 77 VAL A N 1
ATOM 556 C CA . VAL A 1 77 ? -12.318 19.435 15.375 1.00 86.44 77 VAL A CA 1
ATOM 557 C C . VAL A 1 77 ? -13.305 20.035 16.368 1.00 86.44 77 VAL A C 1
ATOM 559 O O . VAL A 1 77 ? -14.084 19.319 16.990 1.00 86.44 77 VAL A O 1
ATOM 562 N N . VAL A 1 78 ? -13.317 21.358 16.472 1.00 83.00 78 VAL A N 1
ATOM 563 C CA . VAL A 1 78 ? -14.205 22.094 17.364 1.00 83.00 78 VAL A CA 1
ATOM 564 C C . VAL A 1 78 ? -15.679 21.812 17.077 1.00 83.00 78 VAL A C 1
ATOM 566 O O . VAL A 1 78 ? -16.447 21.681 18.024 1.00 83.00 78 VAL A O 1
ATOM 569 N N . SER A 1 79 ? -16.081 21.627 15.815 1.00 81.81 79 SER A N 1
ATOM 570 C CA . SER A 1 79 ? -17.475 21.300 15.468 1.00 81.81 79 SER A CA 1
ATOM 571 C C . SER A 1 79 ? -17.990 20.018 16.133 1.00 81.81 79 SER A C 1
ATOM 573 O O . SER A 1 79 ? -19.153 19.957 16.531 1.00 81.81 79 SER A O 1
ATOM 575 N N . LYS A 1 80 ? -17.110 19.026 16.329 1.00 75.81 80 LYS A N 1
ATOM 576 C CA . LYS A 1 80 ? -17.425 17.750 16.986 1.00 75.81 80 LYS A CA 1
ATOM 577 C C . LYS A 1 80 ? -17.637 17.908 18.492 1.00 75.81 80 LYS A C 1
ATOM 579 O O . LYS A 1 80 ? -18.408 17.164 19.091 1.00 75.81 80 LYS A O 1
ATOM 584 N N . TYR A 1 81 ? -16.952 18.873 19.097 1.00 70.06 81 TYR A N 1
ATOM 585 C CA . TYR A 1 81 ? -16.977 19.127 20.539 1.00 70.06 81 TYR A CA 1
ATOM 586 C C . TYR A 1 81 ? -17.787 20.374 20.911 1.00 70.06 81 TYR A C 1
ATOM 588 O O . TYR A 1 81 ? -17.822 20.755 22.081 1.00 70.06 81 TYR A O 1
ATOM 596 N N . ALA A 1 82 ? -18.445 21.011 19.938 1.00 63.19 82 ALA A N 1
ATOM 597 C CA . ALA A 1 82 ? -19.174 22.254 20.129 1.00 63.19 82 ALA A CA 1
ATOM 598 C C . ALA A 1 82 ? -20.435 22.033 20.977 1.00 63.19 82 ALA A C 1
ATOM 600 O O . ALA A 1 82 ? -21.530 21.779 20.467 1.00 63.19 82 ALA A O 1
ATOM 601 N N . ARG A 1 83 ? -20.273 22.162 22.293 1.00 60.69 83 ARG A N 1
ATOM 602 C CA . ARG A 1 83 ? -21.336 22.502 23.245 1.00 60.69 83 ARG A CA 1
ATOM 603 C C . ARG A 1 83 ? -21.398 24.032 23.381 1.00 60.69 83 ARG A C 1
ATOM 605 O O . ARG A 1 83 ? -20.452 24.720 23.026 1.00 60.69 83 ARG A O 1
ATOM 612 N N . ARG A 1 84 ? -22.522 24.599 23.813 1.00 55.66 84 ARG A N 1
ATOM 613 C CA . ARG A 1 84 ? -22.539 25.993 24.284 1.00 55.66 84 ARG A CA 1
ATOM 614 C C . ARG A 1 84 ? -22.225 25.948 25.773 1.00 55.66 84 ARG A C 1
ATOM 616 O O . ARG A 1 84 ? -23.008 25.357 26.506 1.00 55.66 84 ARG A O 1
ATOM 623 N N . ASP A 1 85 ? -21.108 26.536 26.189 1.00 57.47 85 ASP A N 1
ATOM 624 C CA . ASP A 1 85 ? -20.736 26.641 27.603 1.00 57.47 85 ASP A CA 1
ATOM 625 C C . ASP A 1 85 ? -20.637 28.107 28.019 1.00 57.47 85 ASP A C 1
ATOM 627 O O . ASP A 1 85 ? -20.238 28.977 27.240 1.00 57.47 85 ASP A O 1
ATOM 631 N N . THR A 1 86 ? -20.996 28.383 29.269 1.00 64.88 86 THR A N 1
ATOM 632 C CA . THR A 1 86 ? -20.781 29.703 29.856 1.00 64.88 86 THR A CA 1
ATOM 633 C C . THR A 1 86 ? -19.292 29.921 30.163 1.00 64.88 86 THR A C 1
ATOM 635 O O . THR A 1 86 ? -18.543 28.981 30.439 1.00 64.88 86 THR A O 1
ATOM 638 N N . VAL A 1 87 ? -18.853 31.176 30.130 1.00 57.00 87 VAL A N 1
ATOM 639 C CA . VAL A 1 87 ? -17.527 31.680 30.487 1.00 57.00 87 VAL A CA 1
ATOM 640 C C . VAL A 1 87 ? -17.226 31.231 31.907 1.00 57.00 87 VAL A C 1
ATOM 642 O O . VAL A 1 87 ? -16.141 30.718 32.154 1.00 57.00 87 VAL A O 1
ATOM 645 N N . GLU A 1 88 ? -18.208 31.295 32.808 1.00 58.84 88 GLU A N 1
ATOM 646 C CA . GLU A 1 88 ? -18.075 30.823 34.186 1.00 58.84 88 GLU A CA 1
ATOM 647 C C . GLU A 1 88 ? -17.785 29.316 34.248 1.00 58.84 88 GLU A C 1
ATOM 649 O O . GLU A 1 88 ? -16.907 28.898 34.999 1.00 58.84 88 GLU A O 1
ATOM 654 N N . ASN A 1 89 ? -18.458 28.487 33.440 1.00 61.75 89 ASN A N 1
ATOM 655 C CA . ASN A 1 89 ? -18.212 27.040 33.405 1.00 61.75 89 ASN A CA 1
ATOM 656 C C . ASN A 1 89 ? -16.826 26.709 32.831 1.00 61.75 89 ASN A C 1
ATOM 658 O O . ASN A 1 89 ? -16.123 25.845 33.362 1.00 61.75 89 ASN A O 1
ATOM 662 N N . LEU A 1 90 ? -16.397 27.424 31.786 1.00 61.22 90 LEU A N 1
ATOM 663 C CA . LEU A 1 90 ? -15.055 27.271 31.217 1.00 61.22 90 LEU A CA 1
ATOM 664 C C . LEU A 1 90 ? -13.971 27.701 32.209 1.00 61.22 90 LEU A C 1
ATOM 666 O O . LEU A 1 90 ? -12.961 27.009 32.343 1.00 61.22 90 LEU A O 1
ATOM 670 N N . LEU A 1 91 ? -14.192 28.795 32.939 1.00 60.12 91 LEU A N 1
ATOM 671 C CA . LEU A 1 91 ? -13.294 29.265 33.990 1.00 60.12 91 LEU A CA 1
ATOM 672 C C . LEU A 1 91 ? -13.228 28.268 35.159 1.00 60.12 91 LEU A C 1
ATOM 674 O O . LEU A 1 91 ? -12.123 27.904 35.558 1.00 60.12 91 LEU A O 1
ATOM 678 N N . ARG A 1 92 ? -14.369 27.737 35.628 1.00 57.41 92 ARG A N 1
ATOM 679 C CA . ARG A 1 92 ? -14.441 26.707 36.688 1.00 57.41 92 ARG A CA 1
ATOM 680 C C . ARG A 1 92 ? -13.701 25.419 36.326 1.00 57.41 92 ARG A C 1
ATOM 682 O O . ARG A 1 92 ? -13.086 24.804 37.194 1.00 57.41 92 ARG A O 1
ATOM 689 N N . SER A 1 93 ? -13.715 25.021 35.051 1.00 57.09 93 SER A N 1
ATOM 690 C CA . SER A 1 93 ? -13.002 23.823 34.579 1.00 57.09 93 SER A CA 1
ATOM 691 C C . SER A 1 93 ? -11.468 23.929 34.659 1.00 57.09 93 SER A C 1
ATOM 693 O O . SER A 1 93 ? -10.780 22.920 34.524 1.00 57.09 93 SER A O 1
ATOM 695 N N . GLN A 1 94 ? -10.911 25.123 34.909 1.00 53.78 94 GLN A N 1
ATOM 696 C CA . GLN A 1 94 ? -9.465 25.375 34.973 1.00 53.78 94 GLN A CA 1
ATOM 697 C C . GLN A 1 94 ? -8.902 25.595 36.403 1.00 53.78 94 GLN A C 1
ATOM 699 O O . GLN A 1 94 ? -7.824 26.176 36.517 1.00 53.78 94 GLN A O 1
ATOM 704 N N . LYS A 1 95 ? -9.546 25.041 37.453 1.00 39.72 95 LYS A N 1
ATOM 705 C CA . LYS A 1 95 ? -9.352 25.241 38.928 1.00 39.72 95 LYS A CA 1
ATOM 706 C C . LYS A 1 95 ? -10.242 26.356 39.525 1.00 39.72 95 LYS A C 1
ATOM 708 O O . LYS A 1 95 ? -10.662 27.237 38.779 1.00 39.72 95 LYS A O 1
ATOM 713 N N . PRO A 1 96 ? -10.606 26.288 40.830 1.00 42.09 96 PRO A N 1
ATOM 714 C CA . PRO A 1 96 ? -11.821 26.919 41.329 1.00 42.09 96 PRO A CA 1
ATOM 715 C C . PRO A 1 96 ? -11.603 28.416 41.543 1.00 42.09 96 PRO A C 1
ATOM 717 O O . PRO A 1 96 ? -10.702 28.818 42.274 1.00 42.09 96 PRO A O 1
ATOM 720 N N . PHE A 1 97 ? -12.449 29.224 40.914 1.00 40.75 97 PHE A N 1
ATOM 721 C CA . PHE A 1 97 ? -12.588 30.646 41.200 1.00 40.75 97 PHE A CA 1
ATOM 722 C C . PHE A 1 97 ? -14.047 30.954 41.520 1.00 40.75 97 PHE A C 1
ATOM 724 O O . PHE A 1 97 ? -14.964 30.382 40.918 1.00 40.75 97 PHE A O 1
ATOM 731 N N . GLU A 1 98 ? -14.226 31.835 42.501 1.00 43.03 98 GLU A N 1
ATOM 732 C CA . GLU A 1 98 ? -15.518 32.347 42.937 1.00 43.03 98 GLU A CA 1
ATOM 733 C C . GLU A 1 98 ? -16.159 33.280 41.901 1.00 43.03 98 GLU A C 1
ATOM 735 O O . GLU A 1 98 ? -15.538 33.761 40.956 1.00 43.03 98 GLU A O 1
ATOM 740 N N . ILE A 1 99 ? -17.466 33.413 42.081 1.00 43.31 99 ILE A N 1
ATOM 741 C CA . ILE A 1 99 ? -18.523 33.773 41.139 1.00 43.31 99 ILE A CA 1
ATOM 742 C C . ILE A 1 99 ? -18.314 35.159 40.496 1.00 43.31 99 ILE A C 1
ATOM 744 O O . ILE A 1 99 ? -18.134 36.149 41.196 1.00 43.31 99 ILE A O 1
ATOM 748 N N . MET A 1 100 ? -18.398 35.227 39.160 1.00 41.97 100 MET A N 1
ATOM 749 C CA . MET A 1 100 ? -18.535 36.475 38.391 1.00 41.97 100 MET A CA 1
ATOM 750 C C . MET A 1 100 ? -20.019 36.784 38.135 1.00 41.97 100 MET A C 1
ATOM 752 O O . MET A 1 100 ? -20.783 35.878 37.794 1.00 41.97 100 MET A O 1
ATOM 756 N N . ASP A 1 101 ? -20.407 38.058 38.256 1.00 41.00 101 ASP A N 1
ATOM 757 C CA . ASP A 1 101 ? -21.783 38.525 38.041 1.00 41.00 101 ASP A CA 1
ATOM 758 C C . ASP A 1 101 ? -22.172 38.705 36.560 1.00 41.00 101 ASP A C 1
ATOM 760 O O . ASP A 1 101 ? -21.354 38.948 35.670 1.00 41.00 101 ASP A O 1
ATOM 764 N N . GLN A 1 102 ? -23.477 38.555 36.330 1.00 46.25 102 GLN A N 1
ATOM 765 C CA . GLN A 1 102 ? -24.133 38.155 35.086 1.00 46.25 102 GLN A CA 1
ATOM 766 C C . GLN A 1 102 ? -24.122 39.210 33.962 1.00 46.25 102 GLN A C 1
ATOM 768 O O . GLN A 1 102 ? -24.618 40.324 34.114 1.00 46.25 102 GLN A O 1
ATOM 773 N N . GLY A 1 103 ? -23.669 38.800 32.771 1.00 49.50 103 GLY A N 1
ATOM 774 C CA . GLY A 1 103 ? -23.902 39.507 31.508 1.00 49.50 103 GLY A CA 1
ATOM 775 C C . GLY A 1 103 ? -23.304 38.764 30.310 1.00 49.50 103 GLY A C 1
ATOM 776 O O . GLY A 1 103 ? -22.086 38.634 30.234 1.00 49.50 103 GLY A O 1
ATOM 777 N N . HIS A 1 104 ? -24.173 38.270 29.411 1.00 54.53 104 HIS A N 1
ATOM 778 C CA . HIS A 1 104 ? -23.902 37.452 28.208 1.00 54.53 104 HIS A CA 1
ATOM 779 C C . HIS A 1 104 ? -22.611 36.640 28.265 1.00 54.53 104 HIS A C 1
ATOM 781 O O . HIS A 1 104 ? -21.564 37.037 27.763 1.00 54.53 104 HIS A O 1
ATOM 787 N N . THR A 1 105 ? -22.705 35.475 28.894 1.00 59.56 105 THR A N 1
ATOM 788 C CA . THR A 1 105 ? -21.529 34.724 29.305 1.00 59.56 105 THR A CA 1
ATOM 789 C C . THR A 1 105 ? -21.229 33.544 28.392 1.00 59.56 105 THR A C 1
ATOM 791 O O . THR A 1 105 ? -20.395 32.739 28.738 1.00 59.56 105 THR A O 1
ATOM 794 N N . VAL A 1 106 ? -21.860 33.360 27.232 1.00 68.44 106 VAL A N 1
ATOM 795 C CA . VAL A 1 106 ? -21.664 32.119 26.453 1.00 68.44 106 VAL A CA 1
ATOM 796 C C . VAL A 1 106 ? -20.625 32.318 25.354 1.00 68.44 106 VAL A C 1
ATOM 798 O O . VAL A 1 106 ? -20.863 33.038 24.382 1.00 68.44 106 VAL A O 1
ATOM 801 N N . VAL A 1 107 ? -19.485 31.630 25.474 1.00 72.50 107 VAL A N 1
ATOM 802 C CA . VAL A 1 107 ? -18.546 31.507 24.354 1.00 72.50 107 VAL A CA 1
ATOM 803 C C . VAL A 1 107 ? -19.070 30.431 23.422 1.00 72.50 107 VAL A C 1
ATOM 805 O O . VAL A 1 107 ? -19.266 29.279 23.806 1.00 72.50 107 VAL A O 1
ATOM 808 N N . ASP A 1 108 ? -19.316 30.814 22.177 1.00 77.56 108 ASP A N 1
ATOM 809 C CA . ASP A 1 108 ? -19.614 29.863 21.126 1.00 77.56 108 ASP A CA 1
ATOM 810 C C . ASP A 1 108 ? -18.318 29.128 20.782 1.00 77.56 108 ASP A C 1
ATOM 812 O O . ASP A 1 108 ? -17.373 29.717 20.242 1.00 77.56 108 ASP A O 1
ATOM 816 N N . HIS A 1 109 ? -18.272 27.835 21.113 1.00 77.62 109 HIS A N 1
ATOM 817 C CA . HIS A 1 109 ? -17.086 27.012 20.906 1.00 77.62 109 HIS A CA 1
ATOM 818 C C . HIS A 1 109 ? -16.615 27.004 19.463 1.00 77.62 109 HIS A C 1
ATOM 820 O O . HIS A 1 109 ? -15.442 26.740 19.286 1.00 77.62 109 HIS A O 1
ATOM 826 N N . VAL A 1 110 ? -17.438 27.334 18.457 1.00 81.38 110 VAL A N 1
ATOM 827 C CA . VAL A 1 110 ? -16.984 27.470 17.063 1.00 81.38 110 VAL A CA 1
ATOM 828 C C . VAL A 1 110 ? -16.289 28.811 16.830 1.00 81.38 110 VAL A C 1
ATOM 830 O O . VAL A 1 110 ? -15.214 28.836 16.231 1.00 81.38 110 VAL A O 1
ATOM 833 N N . TYR A 1 111 ? -16.846 29.918 17.330 1.00 80.94 111 TYR A N 1
ATOM 834 C CA . TYR A 1 111 ? -16.280 31.262 17.150 1.00 80.94 111 TYR A CA 1
ATOM 835 C C . TYR A 1 111 ? -14.966 31.435 17.909 1.00 80.94 111 TYR A C 1
ATOM 837 O O . TYR A 1 111 ? -14.010 31.973 17.352 1.00 80.94 111 TYR A O 1
ATOM 845 N N . GLY A 1 112 ? -14.914 30.966 19.159 1.00 78.25 112 GLY A N 1
ATOM 846 C CA . GLY A 1 112 ? -13.789 31.171 20.073 1.00 78.25 112 GLY A CA 1
ATOM 847 C C . GLY A 1 112 ? -12.436 30.712 19.506 1.00 78.25 112 GLY A C 1
ATOM 848 O O . GLY A 1 112 ? -11.551 31.535 19.301 1.00 78.25 112 GLY A O 1
ATOM 849 N N . PRO A 1 113 ? -12.244 29.419 19.208 1.00 78.50 113 PRO A N 1
ATOM 850 C CA . PRO A 1 113 ? -10.984 28.862 18.709 1.00 78.50 113 PRO A CA 1
ATOM 851 C C . PRO A 1 113 ? -10.689 29.156 17.230 1.00 78.50 113 PRO A C 1
ATOM 853 O O . PRO A 1 113 ? -9.550 28.949 16.802 1.00 78.50 113 PRO A O 1
ATOM 856 N N . THR A 1 114 ? -11.687 29.593 16.448 1.00 83.44 114 THR A N 1
ATOM 857 C CA . THR A 1 114 ? -11.507 30.008 15.048 1.00 83.44 114 THR A CA 1
ATOM 858 C C . THR A 1 114 ? -11.318 31.523 14.971 1.00 83.44 114 THR A C 1
ATOM 860 O O . THR A 1 114 ? -10.246 32.010 15.297 1.00 83.44 114 THR A O 1
ATOM 863 N N . LEU A 1 115 ? -12.326 32.294 14.578 1.00 81.31 115 LEU A N 1
ATOM 864 C CA . LEU A 1 115 ? -12.201 33.714 14.252 1.00 81.31 115 LEU A CA 1
ATOM 865 C C . LEU A 1 115 ? -11.917 34.605 15.469 1.00 81.31 115 LEU A C 1
ATOM 867 O O . LEU A 1 115 ? -11.111 35.530 15.365 1.00 81.31 115 LEU A O 1
ATOM 871 N N . ALA A 1 116 ? -12.533 34.331 16.622 1.00 76.62 116 ALA A N 1
ATOM 872 C CA . ALA A 1 116 ? -12.460 35.230 17.771 1.00 76.62 116 ALA A CA 1
ATOM 873 C C . ALA A 1 116 ? -11.099 35.181 18.486 1.00 76.62 116 ALA A C 1
ATOM 875 O O . ALA A 1 116 ? -10.533 36.215 18.837 1.00 76.62 116 ALA A O 1
ATOM 876 N N . GLY A 1 117 ? -10.532 33.985 18.638 1.00 73.25 117 GLY A N 1
ATOM 877 C CA . GLY A 1 117 ? -9.191 33.783 19.175 1.00 73.25 117 GLY A CA 1
ATOM 878 C C . GLY A 1 117 ? -8.126 34.410 18.287 1.00 73.25 117 GLY A C 1
ATOM 879 O O . GLY A 1 117 ? -7.219 35.058 18.799 1.00 73.25 117 GLY A O 1
ATOM 880 N N . GLN A 1 118 ? -8.265 34.307 16.962 1.00 74.94 118 GLN A N 1
ATOM 881 C CA . GLN A 1 118 ? -7.319 34.949 16.046 1.00 74.94 118 GLN A CA 1
ATOM 882 C C . GLN A 1 118 ? -7.391 36.476 16.091 1.00 74.94 118 GLN A C 1
ATOM 884 O O . GLN A 1 118 ? -6.359 37.140 16.162 1.00 74.94 118 GLN A O 1
ATOM 889 N N . ALA A 1 119 ? -8.598 37.044 16.131 1.00 73.81 119 ALA A N 1
ATOM 890 C CA . ALA A 1 119 ? -8.765 38.483 16.305 1.00 73.81 119 ALA A CA 1
ATOM 891 C C . ALA A 1 119 ? -8.197 38.978 17.651 1.00 73.81 119 ALA A C 1
ATOM 893 O O . ALA A 1 119 ? -7.681 40.091 17.712 1.00 73.81 119 ALA A O 1
ATOM 894 N N . TYR A 1 120 ? -8.212 38.149 18.705 1.00 73.19 120 TYR A N 1
ATOM 895 C CA . TYR A 1 120 ? -7.535 38.449 19.970 1.00 73.19 120 TYR A CA 1
ATOM 896 C C . TYR A 1 120 ? -5.997 38.374 19.877 1.00 73.19 120 TYR A C 1
ATOM 898 O O . TYR A 1 120 ? -5.294 39.257 20.363 1.00 73.19 120 TYR A O 1
ATOM 906 N N . PHE A 1 121 ? -5.421 37.367 19.220 1.00 68.94 121 PHE A N 1
ATOM 907 C CA . PHE A 1 121 ? -3.956 37.274 19.097 1.00 68.94 121 PHE A CA 1
ATOM 908 C C . PHE A 1 121 ? -3.331 38.375 18.221 1.00 68.94 121 PHE A C 1
ATOM 910 O O . PHE A 1 121 ? -2.134 38.649 18.342 1.00 68.94 121 PHE A O 1
ATOM 917 N N . ALA A 1 122 ? -4.130 39.082 17.416 1.00 65.56 122 ALA A N 1
ATOM 918 C CA . ALA A 1 122 ? -3.691 40.273 16.692 1.00 65.56 122 ALA A CA 1
ATOM 919 C C . ALA A 1 122 ? -3.288 41.454 17.614 1.00 65.56 122 ALA A C 1
ATOM 921 O O . ALA A 1 122 ? -2.685 42.419 17.134 1.00 65.56 122 ALA A O 1
ATOM 922 N N . PHE A 1 123 ? -3.562 41.398 18.929 1.00 66.19 123 PHE A N 1
ATOM 923 C CA . PHE A 1 123 ? -3.267 42.495 19.859 1.00 66.19 123 PHE A CA 1
ATOM 924 C C . PHE A 1 123 ? -1.764 42.651 20.197 1.00 66.19 123 PHE A C 1
ATOM 926 O O . PHE A 1 123 ? -1.101 41.672 20.556 1.00 66.19 123 PHE A O 1
ATOM 933 N N . PRO A 1 124 ? -1.198 43.881 20.143 1.00 54.25 124 PRO A N 1
ATOM 934 C CA . PRO A 1 124 ? 0.239 44.132 20.289 1.00 54.25 124 PRO A CA 1
ATOM 935 C C . PRO A 1 124 ? 0.900 43.811 21.648 1.00 54.25 124 PRO A C 1
ATOM 937 O O . PRO A 1 124 ? 2.109 43.580 21.714 1.00 54.25 124 PRO A O 1
ATOM 940 N N . SER A 1 125 ? 0.157 43.767 22.749 1.00 54.66 125 SER A N 1
ATOM 941 C CA . SER A 1 125 ? 0.786 43.992 24.065 1.00 54.66 125 SER A CA 1
ATOM 942 C C . SER A 1 125 ? 1.036 42.746 24.925 1.00 54.66 125 SER A C 1
ATOM 944 O O . SER A 1 125 ? 1.554 42.879 26.025 1.00 54.66 125 SER A O 1
ATOM 946 N N . PHE A 1 126 ? 0.734 41.534 24.447 1.00 52.62 126 PHE A N 1
ATOM 947 C CA . PHE A 1 126 ? 0.859 40.302 25.245 1.00 52.62 126 PHE A CA 1
ATOM 948 C C . PHE A 1 126 ? 1.894 39.317 24.665 1.00 52.62 126 PHE A C 1
ATOM 950 O O . PHE A 1 126 ? 1.544 38.255 24.157 1.00 52.62 126 PHE A O 1
ATOM 957 N N . ARG A 1 127 ? 3.196 39.635 24.739 1.00 46.44 127 ARG A N 1
ATOM 958 C CA . ARG A 1 127 ? 4.253 38.602 24.699 1.00 46.44 127 ARG A CA 1
ATOM 959 C C . ARG A 1 127 ? 4.849 38.483 26.097 1.00 46.44 127 ARG A C 1
ATOM 961 O O . ARG A 1 127 ? 5.603 39.338 26.539 1.00 46.44 127 ARG A O 1
ATOM 968 N N . MET A 1 128 ? 4.480 37.410 26.784 1.00 45.72 128 MET A N 1
ATOM 969 C CA . MET A 1 128 ? 4.842 37.093 28.168 1.00 45.72 128 MET A CA 1
ATOM 970 C C . MET A 1 128 ? 6.278 36.530 28.269 1.00 45.72 128 MET A C 1
ATOM 972 O O . MET A 1 128 ? 6.507 35.531 28.939 1.00 45.72 128 MET A O 1
ATOM 976 N N . SER A 1 129 ? 7.243 37.097 27.532 1.00 41.62 129 SER A N 1
ATOM 977 C CA . SER A 1 129 ? 8.607 36.543 27.442 1.00 41.62 129 SER A CA 1
ATOM 978 C C . SER A 1 129 ? 9.585 37.091 28.483 1.00 41.62 129 SER A C 1
ATOM 980 O O . SER A 1 129 ? 10.734 36.666 28.506 1.00 41.62 129 SER A O 1
ATOM 982 N N . THR A 1 130 ? 9.154 37.986 29.371 1.00 42.44 130 THR A N 1
ATOM 983 C CA . THR A 1 130 ? 9.929 38.377 30.556 1.00 42.44 130 THR A CA 1
ATOM 984 C C . THR A 1 130 ? 8.993 38.457 31.770 1.00 42.44 130 THR A C 1
ATOM 986 O O . THR A 1 130 ? 8.043 39.239 31.744 1.00 42.44 130 THR A O 1
ATOM 989 N N . PRO A 1 131 ? 9.218 37.679 32.848 1.00 43.84 131 PRO A N 1
ATOM 990 C CA . PRO A 1 131 ? 8.358 37.690 34.039 1.00 43.84 131 PRO A CA 1
ATOM 991 C C . PRO A 1 131 ? 8.367 38.997 34.858 1.00 43.84 131 PRO A C 1
ATOM 993 O O . PRO A 1 131 ? 7.742 39.039 35.912 1.00 43.84 131 PRO A O 1
ATOM 996 N N . SER A 1 132 ? 9.060 40.055 34.414 1.00 41.38 132 SER A N 1
ATOM 997 C CA . SER A 1 132 ? 9.437 41.184 35.285 1.00 41.38 132 SER A CA 1
ATOM 998 C C . SER A 1 132 ? 9.166 42.585 34.720 1.00 41.38 132 SER A C 1
ATOM 1000 O O . SER A 1 132 ? 9.677 43.560 35.263 1.00 41.38 132 SER A O 1
ATOM 1002 N N . VAL A 1 133 ? 8.380 42.743 33.650 1.00 38.25 133 VAL A N 1
ATOM 1003 C CA . VAL A 1 133 ? 8.038 44.087 33.145 1.00 38.25 133 VAL A CA 1
ATOM 1004 C C . VAL A 1 133 ? 6.757 44.569 33.822 1.00 38.25 133 VAL A C 1
ATOM 1006 O O . VAL A 1 133 ? 5.671 44.066 33.540 1.00 38.25 133 VAL A O 1
ATOM 1009 N N . HIS A 1 134 ? 6.891 45.542 34.728 1.00 41.50 134 HIS A N 1
ATOM 1010 C CA . HIS A 1 134 ? 5.767 46.320 35.246 1.00 41.50 134 HIS A CA 1
ATOM 1011 C C . HIS A 1 134 ? 4.910 46.826 34.082 1.00 41.50 134 HIS A C 1
ATOM 1013 O O . HIS A 1 134 ? 5.436 47.414 33.137 1.00 41.50 134 HIS A O 1
ATOM 1019 N N . LEU A 1 135 ? 3.598 46.571 34.154 1.00 44.34 135 LEU A N 1
ATOM 1020 C CA . LEU A 1 135 ? 2.594 47.121 33.247 1.00 44.34 135 LEU A CA 1
ATOM 1021 C C . LEU A 1 135 ? 2.796 48.638 33.156 1.00 44.34 135 LEU A C 1
ATOM 1023 O O . LEU A 1 135 ? 2.439 49.382 34.068 1.00 44.34 135 LEU A O 1
ATOM 1027 N N . GLY A 1 136 ? 3.427 49.074 32.065 1.00 41.59 136 GLY A N 1
ATOM 1028 C CA . GLY A 1 136 ? 3.628 50.479 31.755 1.00 41.59 136 GLY A CA 1
ATOM 1029 C C . GLY A 1 136 ? 2.288 51.206 31.742 1.00 41.59 136 GLY A C 1
ATOM 1030 O O . GLY A 1 136 ? 1.268 50.665 31.314 1.00 41.59 136 GLY A O 1
ATOM 1031 N N . THR A 1 137 ? 2.312 52.435 32.239 1.00 47.12 137 THR A N 1
ATOM 1032 C CA . THR A 1 137 ? 1.171 53.337 32.368 1.00 47.12 137 THR A CA 1
ATOM 1033 C C . THR A 1 137 ? 0.293 53.377 31.105 1.00 47.12 137 THR A C 1
ATOM 1035 O O . THR A 1 137 ? 0.766 53.362 29.962 1.00 47.12 137 THR A O 1
ATOM 1038 N N . VAL A 1 138 ? -1.024 53.446 31.330 1.00 49.75 138 VAL A N 1
ATOM 1039 C CA . VAL A 1 138 ? -2.116 53.433 30.332 1.00 49.75 138 VAL A CA 1
ATOM 1040 C C . VAL A 1 138 ? -1.946 54.490 29.219 1.00 49.75 138 VAL A C 1
ATOM 1042 O O . VAL A 1 138 ? -2.524 54.359 28.141 1.00 49.75 138 VAL A O 1
ATOM 1045 N N . SER A 1 139 ? -1.096 55.503 29.418 1.00 49.81 139 SER A N 1
ATOM 1046 C CA . SER A 1 139 ? -0.775 56.544 28.434 1.00 49.81 139 SER A CA 1
ATOM 1047 C C . SER A 1 139 ? -0.004 56.052 27.200 1.00 49.81 139 SER A C 1
ATOM 1049 O O . SER A 1 139 ? -0.023 56.731 26.178 1.00 49.81 139 SER A O 1
ATOM 1051 N N . SER A 1 140 ? 0.632 54.873 27.228 1.00 51.44 140 SER A N 1
ATOM 1052 C CA . SER A 1 140 ? 1.346 54.335 26.051 1.00 51.44 140 SER A CA 1
ATOM 1053 C C . SER A 1 140 ? 0.428 53.747 24.965 1.00 51.44 140 SER A C 1
ATOM 1055 O O . SER A 1 140 ? 0.871 53.521 23.838 1.00 51.44 140 SER A O 1
ATOM 1057 N N . TRP A 1 141 ? -0.857 53.522 25.264 1.00 52.38 141 TRP A N 1
ATOM 1058 C CA . TRP A 1 141 ? -1.793 52.869 24.338 1.00 52.38 141 TRP A CA 1
ATOM 1059 C C . TRP A 1 141 ? -2.413 53.844 23.328 1.00 52.38 141 TRP A C 1
ATOM 1061 O O . TRP A 1 141 ? -2.772 53.427 22.228 1.00 52.38 141 TRP A O 1
ATOM 1071 N N . SER A 1 142 ? -2.486 55.141 23.648 1.00 53.31 142 SER A N 1
ATOM 1072 C CA . SER A 1 142 ? -3.089 56.157 22.771 1.00 53.31 142 SER A CA 1
ATOM 1073 C C . SER A 1 142 ? -2.231 56.524 21.552 1.00 53.31 142 SER A C 1
ATOM 1075 O O . SER A 1 142 ? -2.779 57.011 20.568 1.00 53.31 142 SER A O 1
ATOM 1077 N N . ASN A 1 143 ? -0.917 56.253 21.580 1.00 55.59 143 ASN A N 1
ATOM 1078 C CA . ASN A 1 143 ? 0.028 56.631 20.514 1.00 55.59 143 ASN A CA 1
ATOM 1079 C C . ASN A 1 143 ? 0.538 55.455 19.658 1.00 55.59 143 ASN A C 1
ATOM 1081 O O . ASN A 1 143 ? 1.350 55.654 18.751 1.00 55.59 143 ASN A O 1
ATOM 1085 N N . SER A 1 144 ? 0.091 54.223 19.915 1.00 57.44 144 SER A N 1
ATOM 1086 C CA . SER A 1 144 ? 0.511 53.070 19.111 1.00 57.44 144 SER A CA 1
ATOM 1087 C C . SER A 1 144 ? -0.257 53.019 17.782 1.00 57.44 144 SER A C 1
ATOM 1089 O O . SER A 1 144 ? -1.486 52.975 17.766 1.00 57.44 144 SER A O 1
ATOM 1091 N N . LYS A 1 145 ? 0.459 53.047 16.645 1.00 67.06 145 LYS A N 1
ATOM 1092 C CA . LYS A 1 145 ? -0.138 52.814 15.317 1.00 67.06 145 LYS A CA 1
ATOM 1093 C C . LYS A 1 145 ? -0.885 51.479 15.349 1.00 67.06 145 LYS A C 1
ATOM 1095 O O . LYS A 1 145 ? -0.306 50.480 15.778 1.00 67.06 145 LYS A O 1
ATOM 1100 N N . ILE A 1 146 ? -2.142 51.474 14.892 1.00 63.72 146 ILE A N 1
ATOM 1101 C CA . ILE A 1 146 ? -2.959 50.257 14.774 1.00 63.72 146 ILE A CA 1
ATOM 1102 C C . ILE A 1 146 ? -2.112 49.199 14.052 1.00 63.72 146 ILE A C 1
ATOM 1104 O O . ILE A 1 146 ? -1.585 49.500 12.975 1.00 63.72 146 ILE A O 1
ATOM 1108 N N . PRO A 1 147 ? -1.927 48.001 14.633 1.00 65.12 147 PRO A N 1
ATOM 1109 C CA . PRO A 1 147 ? -1.119 46.966 14.007 1.00 65.12 147 PRO A CA 1
ATOM 1110 C C . PRO A 1 147 ? -1.681 46.635 12.625 1.00 65.12 147 PRO A C 1
ATOM 1112 O O . PRO A 1 147 ? -2.892 46.494 12.450 1.00 65.12 147 PRO A O 1
ATOM 1115 N N . THR A 1 148 ? -0.799 46.496 11.637 1.00 71.31 148 THR A N 1
ATOM 1116 C CA . THR A 1 148 ? -1.185 46.028 10.307 1.00 71.31 148 THR A CA 1
ATOM 1117 C C . THR A 1 148 ? -1.718 44.598 10.433 1.00 71.31 148 THR A C 1
ATOM 1119 O O . THR A 1 148 ? -0.972 43.684 10.782 1.00 71.31 148 THR A O 1
ATOM 1122 N N . ILE A 1 149 ? -3.012 44.390 10.180 1.00 76.25 149 ILE A N 1
ATOM 1123 C CA . ILE A 1 149 ? -3.634 43.059 10.197 1.00 76.25 149 ILE A CA 1
ATOM 1124 C C . ILE A 1 149 ? -3.516 42.441 8.803 1.00 76.25 149 ILE A C 1
ATOM 1126 O O . ILE A 1 149 ? -3.951 43.039 7.815 1.00 76.25 149 ILE A O 1
ATOM 1130 N N . GLY A 1 150 ? -2.973 41.226 8.732 1.00 70.50 150 GLY A N 1
ATOM 1131 C CA . GLY A 1 150 ? -2.910 40.449 7.501 1.00 70.50 150 GLY A CA 1
ATOM 1132 C C . GLY A 1 150 ? -1.749 40.859 6.601 1.00 70.50 150 GLY A C 1
ATOM 1133 O O . GLY A 1 150 ? -1.892 41.706 5.708 1.00 70.50 150 GLY A O 1
ATOM 1134 N N . GLY A 1 151 ? -0.595 40.231 6.825 1.00 79.19 151 GLY A N 1
ATOM 1135 C CA . GLY A 1 151 ? 0.510 40.248 5.875 1.00 79.19 151 GLY A CA 1
ATOM 1136 C C . GLY A 1 151 ? 0.148 39.412 4.649 1.00 79.19 151 GLY A C 1
ATOM 1137 O O . GLY A 1 151 ? -0.041 38.201 4.758 1.00 79.19 151 GLY A O 1
ATOM 1138 N N . GLY A 1 152 ? 0.054 40.056 3.484 1.00 81.62 152 GLY A N 1
ATOM 1139 C CA . GLY A 1 152 ? -0.046 39.337 2.217 1.00 81.62 152 GLY A CA 1
ATOM 1140 C C . GLY A 1 152 ? 1.251 38.575 1.958 1.00 81.62 152 GLY A C 1
ATOM 1141 O O . GLY A 1 152 ? 2.341 39.106 2.196 1.00 81.62 152 GLY A O 1
ATOM 1142 N N . GLY A 1 153 ? 1.131 37.343 1.474 1.00 84.81 153 GLY A N 1
ATOM 1143 C CA . GLY A 1 153 ? 2.279 36.529 1.105 1.00 84.81 153 GLY A CA 1
ATOM 1144 C C . GLY A 1 153 ? 2.198 35.997 -0.318 1.00 84.81 153 GLY A C 1
ATOM 1145 O O . GLY A 1 153 ? 1.160 36.059 -0.980 1.00 84.81 153 GLY A O 1
ATOM 1146 N N . LEU A 1 154 ? 3.342 35.530 -0.799 1.00 88.25 154 LEU A N 1
ATOM 1147 C CA . LEU A 1 154 ? 3.554 35.040 -2.151 1.00 88.25 154 LEU A CA 1
ATOM 1148 C C . LEU A 1 154 ? 4.392 33.765 -2.089 1.00 88.25 154 LEU A C 1
ATOM 1150 O O . LEU A 1 154 ? 5.413 33.719 -1.397 1.00 88.25 154 LEU A O 1
ATOM 1154 N N . TRP A 1 155 ? 3.991 32.752 -2.849 1.00 85.94 155 TRP A N 1
ATOM 1155 C CA . TRP A 1 155 ? 4.839 31.590 -3.103 1.00 85.94 155 TRP A CA 1
ATOM 1156 C C . TRP A 1 155 ? 6.049 32.010 -3.946 1.00 85.94 155 TRP A C 1
ATOM 1158 O O . TRP A 1 155 ? 5.890 32.690 -4.963 1.00 85.94 155 TRP A O 1
ATOM 1168 N N . THR A 1 156 ? 7.259 31.621 -3.535 1.00 81.62 156 THR A N 1
ATOM 1169 C CA . THR A 1 156 ? 8.502 31.918 -4.277 1.00 81.62 156 THR A CA 1
ATOM 1170 C C . THR A 1 156 ? 8.474 31.344 -5.687 1.00 81.62 156 THR A C 1
ATOM 1172 O O . THR A 1 156 ? 8.916 31.988 -6.640 1.00 81.62 156 THR A O 1
ATOM 1175 N N . THR A 1 157 ? 7.901 30.154 -5.802 1.00 77.81 157 THR A N 1
ATOM 1176 C CA . THR A 1 157 ? 7.757 29.365 -7.017 1.00 77.81 157 THR A CA 1
ATOM 1177 C C . THR A 1 157 ? 6.282 28.980 -7.145 1.00 77.81 157 THR A C 1
ATOM 1179 O O . THR A 1 157 ? 5.784 28.158 -6.377 1.00 77.81 157 THR A O 1
ATOM 1182 N N . PRO A 1 158 ? 5.528 29.580 -8.085 1.00 69.31 158 PRO A N 1
ATOM 1183 C CA . PRO A 1 158 ? 4.101 29.292 -8.231 1.00 69.31 158 PRO A CA 1
ATOM 1184 C C . PRO A 1 158 ? 3.825 27.896 -8.809 1.00 69.31 158 PRO A C 1
ATOM 1186 O O . PRO A 1 158 ? 2.689 27.439 -8.735 1.00 69.31 158 PRO A O 1
ATOM 1189 N N . MET A 1 159 ? 4.835 27.247 -9.407 1.00 73.69 159 MET A N 1
ATOM 1190 C CA . MET A 1 159 ? 4.744 25.886 -9.949 1.00 73.69 159 MET A CA 1
ATOM 1191 C C . MET A 1 159 ? 4.912 24.840 -8.848 1.00 73.69 159 MET A C 1
ATOM 1193 O O . MET A 1 159 ? 4.007 24.047 -8.629 1.00 73.69 159 MET A O 1
ATOM 1197 N N . CYS A 1 160 ? 6.022 24.883 -8.106 1.00 84.12 160 CYS A N 1
ATOM 1198 C CA . CYS A 1 160 ? 6.231 24.056 -6.924 1.00 84.12 160 CYS A CA 1
ATOM 1199 C C . CYS A 1 160 ? 6.234 24.924 -5.660 1.00 84.12 160 CYS A C 1
ATOM 1201 O O . CYS A 1 160 ? 7.298 25.412 -5.274 1.00 84.12 160 CYS A O 1
ATOM 1203 N N . PRO A 1 161 ? 5.089 25.163 -5.003 1.00 80.88 161 PRO A N 1
ATOM 1204 C CA . PRO A 1 161 ? 5.044 25.977 -3.792 1.00 80.88 161 PRO A CA 1
ATOM 1205 C C . PRO A 1 161 ? 5.871 25.328 -2.666 1.00 80.88 161 PRO A C 1
ATOM 1207 O O . PRO A 1 161 ? 5.425 24.380 -2.027 1.00 80.88 161 PRO A O 1
ATOM 1210 N N . ARG A 1 162 ? 7.095 25.831 -2.436 1.00 81.06 162 ARG A N 1
ATOM 1211 C CA . ARG A 1 162 ? 8.008 25.365 -1.367 1.00 81.06 162 ARG A CA 1
ATOM 1212 C C . ARG A 1 162 ? 8.146 26.360 -0.229 1.00 81.06 162 ARG A C 1
ATOM 1214 O O . ARG A 1 162 ? 8.150 25.980 0.936 1.00 81.06 162 ARG A O 1
ATOM 1221 N N . GLU A 1 163 ? 8.265 27.639 -0.571 1.00 85.50 163 GLU A N 1
ATOM 1222 C CA . GLU A 1 163 ? 8.436 28.713 0.401 1.00 85.50 163 GLU A CA 1
ATOM 1223 C C . GLU A 1 163 ? 7.344 29.758 0.205 1.00 85.50 163 GLU A C 1
ATOM 1225 O O . GLU A 1 163 ? 7.207 30.339 -0.877 1.00 85.50 163 GLU A O 1
ATOM 1230 N N . PHE A 1 164 ? 6.587 30.026 1.265 1.00 87.75 164 PHE A N 1
ATOM 1231 C CA . PHE A 1 164 ? 5.660 31.145 1.305 1.00 87.75 164 PHE A CA 1
ATOM 1232 C C . PHE A 1 164 ? 6.331 32.322 2.010 1.00 87.75 164 PHE A C 1
ATOM 1234 O O . PHE A 1 164 ? 6.778 32.203 3.153 1.00 87.75 164 PHE A O 1
ATOM 1241 N N . ARG A 1 165 ? 6.451 33.454 1.312 1.00 87.81 165 ARG A N 1
ATOM 1242 C CA . ARG A 1 165 ? 7.098 34.663 1.837 1.00 87.81 165 ARG A CA 1
ATOM 1243 C C . ARG A 1 165 ? 6.071 35.739 2.108 1.00 87.81 165 ARG A C 1
ATOM 1245 O O . ARG A 1 165 ? 5.270 36.050 1.232 1.00 87.81 165 ARG A O 1
ATOM 1252 N N . VAL A 1 166 ? 6.139 36.341 3.289 1.00 86.25 166 VAL A N 1
ATOM 1253 C CA . VAL A 1 166 ? 5.194 37.371 3.738 1.00 86.25 166 VAL A CA 1
ATOM 1254 C C . VAL A 1 166 ? 5.838 38.751 3.627 1.00 86.25 166 VAL A C 1
ATOM 1256 O O . VAL A 1 166 ? 7.004 38.936 3.972 1.00 86.25 166 VAL A O 1
ATOM 1259 N N . ALA A 1 167 ? 5.087 39.735 3.129 1.00 75.81 167 ALA A N 1
ATOM 1260 C CA . ALA A 1 167 ? 5.624 41.057 2.803 1.00 75.81 167 ALA A CA 1
ATOM 1261 C C . ALA A 1 167 ? 6.058 41.891 4.025 1.00 75.81 167 ALA A C 1
ATOM 1263 O O . ALA A 1 167 ? 6.949 42.735 3.905 1.00 75.81 167 ALA A O 1
ATOM 1264 N N . ASP A 1 168 ? 5.464 41.662 5.200 1.00 67.50 168 ASP A N 1
ATOM 1265 C CA . ASP A 1 168 ? 5.654 42.504 6.383 1.00 67.50 168 ASP A CA 1
ATOM 1266 C C . ASP A 1 168 ? 5.915 41.679 7.655 1.00 67.50 168 ASP A C 1
ATOM 1268 O O . ASP A 1 168 ? 5.134 40.798 8.001 1.00 67.50 168 ASP A O 1
ATOM 1272 N N . LYS A 1 169 ? 6.998 42.006 8.381 1.00 61.19 169 LYS A N 1
ATOM 1273 C CA . LYS A 1 169 ? 7.325 41.404 9.690 1.00 61.19 169 LYS A CA 1
ATOM 1274 C C . LYS A 1 169 ? 6.420 41.906 10.821 1.00 61.19 169 LYS A C 1
ATOM 1276 O O . LYS A 1 169 ? 6.442 41.331 11.904 1.00 61.19 169 LYS A O 1
ATOM 1281 N N . THR A 1 170 ? 5.724 43.029 10.624 1.00 55.62 170 THR A N 1
ATOM 1282 C CA . THR A 1 170 ? 4.935 43.677 11.685 1.00 55.62 170 THR A CA 1
ATOM 1283 C C . THR A 1 170 ? 3.530 43.103 11.823 1.00 55.62 170 THR A C 1
ATOM 1285 O O . THR A 1 170 ? 2.912 43.261 12.878 1.00 55.62 170 THR A O 1
ATOM 1288 N N . ALA A 1 171 ? 3.044 42.402 10.795 1.00 59.56 171 ALA A N 1
ATOM 1289 C CA . ALA A 1 171 ? 1.759 41.732 10.851 1.00 59.56 171 ALA A CA 1
ATOM 1290 C C . ALA A 1 171 ? 1.853 40.523 11.788 1.00 59.56 171 ALA A C 1
ATOM 1292 O O . ALA A 1 171 ? 2.595 39.578 11.540 1.00 59.56 171 ALA A O 1
ATOM 1293 N N . ARG A 1 172 ? 1.090 40.564 12.884 1.00 67.62 172 ARG A N 1
ATOM 1294 C CA . ARG A 1 172 ? 0.996 39.463 13.863 1.00 67.62 172 ARG A CA 1
ATOM 1295 C C . ARG A 1 172 ? 0.166 38.287 13.380 1.00 67.62 172 ARG A C 1
ATOM 1297 O O . ARG A 1 172 ? 0.158 37.251 14.030 1.00 67.62 172 ARG A O 1
ATOM 1304 N N . PHE A 1 173 ? -0.555 38.509 12.292 1.00 78.56 173 PHE A N 1
ATOM 1305 C CA . PHE A 1 173 ? -1.479 37.573 11.700 1.00 78.56 173 PHE A CA 1
ATOM 1306 C C . PHE A 1 173 ? -1.386 37.697 10.183 1.00 78.56 173 PHE A C 1
ATOM 1308 O O . PHE A 1 173 ? -1.410 38.823 9.662 1.00 78.56 173 PHE A O 1
ATOM 1315 N N . THR A 1 174 ? -1.243 36.584 9.472 1.00 88.50 174 THR A N 1
ATOM 1316 C CA . THR A 1 174 ? -1.145 36.580 8.006 1.00 88.50 174 THR A CA 1
ATOM 1317 C C . THR A 1 174 ? -2.501 36.405 7.347 1.00 88.50 174 THR A C 1
ATOM 1319 O O . THR A 1 174 ? -3.488 35.985 7.956 1.00 88.50 174 THR A O 1
ATOM 1322 N N . ASP A 1 175 ? -2.546 36.705 6.051 1.00 91.19 175 ASP A N 1
ATOM 1323 C CA . ASP A 1 175 ? -3.727 36.428 5.235 1.00 91.19 175 ASP A CA 1
ATOM 1324 C C . ASP A 1 175 ? -4.042 34.920 5.212 1.00 91.19 175 ASP A C 1
ATOM 1326 O O . ASP A 1 175 ? -5.212 34.537 5.181 1.00 91.19 175 ASP A O 1
ATOM 1330 N N . ALA A 1 176 ? -3.017 34.063 5.296 1.00 92.00 176 ALA A N 1
ATOM 1331 C CA . ALA A 1 176 ? -3.162 32.612 5.292 1.00 92.00 176 ALA A CA 1
ATOM 1332 C C . ALA A 1 176 ? -3.836 32.094 6.567 1.00 92.00 176 ALA A C 1
ATOM 1334 O O . ALA A 1 176 ? -4.733 31.248 6.502 1.00 92.00 176 ALA A O 1
ATOM 1335 N N . GLU A 1 177 ? -3.449 32.615 7.730 1.00 91.50 177 GLU A N 1
ATOM 1336 C CA . GLU A 1 177 ? -4.081 32.249 8.994 1.00 91.50 177 GLU A CA 1
ATOM 1337 C C . GLU A 1 177 ? -5.528 32.760 9.074 1.00 91.50 177 GLU A C 1
ATOM 1339 O O . GLU A 1 177 ? -6.413 32.016 9.509 1.00 91.50 177 GLU A O 1
ATOM 1344 N N . MET A 1 178 ? -5.797 33.987 8.593 1.00 91.19 178 MET A N 1
ATOM 1345 C CA . MET A 1 178 ? -7.160 34.538 8.489 1.00 91.19 178 MET A CA 1
ATOM 1346 C C . MET A 1 178 ? -8.055 33.624 7.658 1.00 91.19 178 MET A C 1
ATOM 1348 O O . MET A 1 178 ? -9.143 33.246 8.096 1.00 91.19 178 MET A O 1
ATOM 1352 N N . LEU A 1 179 ? -7.592 33.258 6.463 1.00 93.19 179 LEU A N 1
ATOM 1353 C CA . LEU A 1 179 ? -8.338 32.400 5.552 1.00 93.19 179 LEU A CA 1
ATOM 1354 C C . LEU A 1 179 ? -8.504 30.983 6.111 1.00 93.19 179 LEU A C 1
ATOM 1356 O O . LEU A 1 179 ? -9.592 30.426 6.009 1.00 93.19 179 LEU A O 1
ATOM 1360 N N . GLY A 1 180 ? -7.475 30.422 6.754 1.00 94.12 180 GLY A N 1
ATOM 1361 C CA . GLY A 1 180 ? -7.555 29.109 7.396 1.00 94.12 180 GLY A CA 1
ATOM 1362 C C . GLY A 1 180 ? -8.559 29.074 8.553 1.00 94.12 180 GLY A C 1
ATOM 1363 O O . GLY A 1 180 ? -9.361 28.147 8.653 1.00 94.12 180 GLY A O 1
ATOM 1364 N N . ALA A 1 181 ? -8.575 30.103 9.404 1.00 92.50 181 ALA A N 1
ATOM 1365 C CA . ALA A 1 181 ? -9.544 30.217 10.496 1.00 92.50 181 ALA A CA 1
ATOM 1366 C C . ALA A 1 181 ? -10.976 30.401 9.977 1.00 92.50 181 ALA A C 1
ATOM 1368 O O . ALA A 1 181 ? -11.914 29.815 10.518 1.00 92.50 181 ALA A O 1
ATOM 1369 N N . LEU A 1 182 ? -11.139 31.181 8.910 1.00 93.56 182 LEU A N 1
ATOM 1370 C CA . LEU A 1 182 ? -12.424 31.410 8.265 1.00 93.56 182 LEU A CA 1
ATOM 1371 C C . LEU A 1 182 ? -12.970 30.152 7.587 1.00 93.56 182 LEU A C 1
ATOM 1373 O O . LEU A 1 182 ? -14.134 29.809 7.778 1.00 93.56 182 LEU A O 1
ATOM 1377 N N . ASP A 1 183 ? -12.132 29.438 6.840 1.00 95.31 183 ASP A N 1
ATOM 1378 C CA . ASP A 1 183 ? -12.505 28.171 6.214 1.00 95.31 183 ASP A CA 1
ATOM 1379 C C . ASP A 1 183 ? -12.818 27.111 7.280 1.00 95.31 183 ASP A C 1
ATOM 1381 O O . ASP A 1 183 ? -13.809 26.392 7.163 1.00 95.31 183 ASP A O 1
ATOM 1385 N N . GLY A 1 184 ? -12.046 27.073 8.372 1.00 94.44 184 GLY A N 1
ATOM 1386 C CA . GLY A 1 184 ? -12.336 26.241 9.540 1.00 94.44 184 GLY A CA 1
ATOM 1387 C C . GLY A 1 184 ? -13.688 26.561 10.180 1.00 94.44 184 GLY A C 1
ATOM 1388 O O . GLY A 1 184 ? -14.426 25.637 10.513 1.00 94.44 184 GLY A O 1
ATOM 1389 N N . PHE A 1 185 ? -14.046 27.842 10.314 1.00 92.81 185 PHE A N 1
ATOM 1390 C CA . PHE A 1 185 ? -15.358 28.282 10.805 1.00 92.81 185 PHE A CA 1
ATOM 1391 C C . PHE A 1 185 ? -16.494 27.826 9.880 1.00 92.81 185 PHE A C 1
ATOM 1393 O O . PHE A 1 185 ? -17.456 27.203 10.331 1.00 92.81 185 PHE A O 1
ATOM 1400 N N . ILE A 1 186 ? -16.368 28.090 8.577 1.00 93.25 186 ILE A N 1
ATOM 1401 C CA . ILE A 1 186 ? -17.367 27.710 7.571 1.00 93.25 186 ILE A CA 1
ATOM 1402 C C . ILE A 1 186 ? -17.584 26.192 7.581 1.00 93.25 186 ILE A C 1
ATOM 1404 O O . ILE A 1 186 ? -18.720 25.720 7.665 1.00 93.25 186 ILE A O 1
ATOM 1408 N N . LEU A 1 187 ? -16.493 25.422 7.549 1.00 92.75 187 LEU A N 1
ATOM 1409 C CA . LEU A 1 187 ? -16.547 23.967 7.567 1.00 92.75 187 LEU A CA 1
ATOM 1410 C C . LEU A 1 187 ? -17.073 23.419 8.892 1.00 92.75 187 LEU A C 1
ATOM 1412 O O . LEU A 1 187 ? -17.814 22.444 8.874 1.00 92.75 187 LEU A O 1
ATOM 1416 N N . ALA A 1 188 ? -16.769 24.043 10.030 1.00 90.00 188 ALA A N 1
ATOM 1417 C CA . ALA A 1 188 ? -17.325 23.639 11.319 1.00 90.00 188 ALA A CA 1
ATOM 1418 C C . ALA A 1 188 ? -18.858 23.733 11.336 1.00 90.00 188 ALA A C 1
ATOM 1420 O O . ALA A 1 188 ? -19.545 22.816 11.794 1.00 90.00 188 ALA A O 1
ATOM 1421 N N . MET A 1 189 ? -19.392 24.830 10.794 1.00 86.94 189 MET A N 1
ATOM 1422 C CA . MET A 1 189 ? -20.834 25.059 10.692 1.00 86.94 189 MET A CA 1
ATOM 1423 C C . MET A 1 189 ? -21.501 24.082 9.715 1.00 86.94 189 MET A C 1
ATOM 1425 O O . MET A 1 189 ? -22.6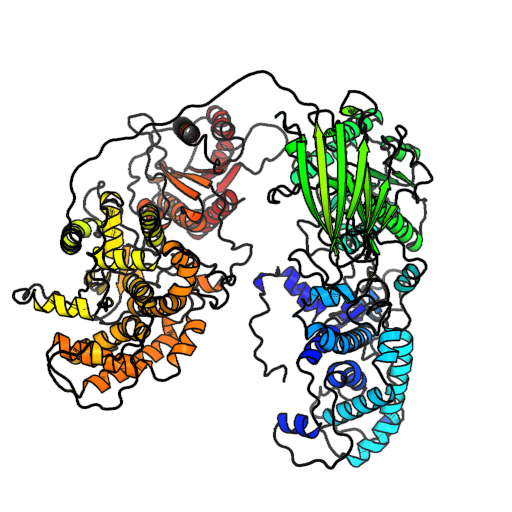20 23.627 9.960 1.00 86.94 189 MET A O 1
ATOM 1429 N N . ALA A 1 190 ? -20.804 23.726 8.636 1.00 86.69 190 ALA A N 1
ATOM 1430 C CA . ALA A 1 190 ? -21.274 22.788 7.625 1.00 86.69 190 ALA A CA 1
ATOM 1431 C C . ALA A 1 190 ? -21.215 21.319 8.078 1.00 86.69 190 ALA A C 1
ATOM 1433 O O . ALA A 1 190 ? -22.195 20.590 7.944 1.00 86.69 190 ALA A O 1
ATOM 1434 N N . VAL A 1 191 ? -20.090 20.872 8.643 1.00 84.44 191 VAL A N 1
ATOM 1435 C CA . VAL A 1 191 ? -19.845 19.465 9.001 1.00 84.44 191 VAL A CA 1
ATOM 1436 C C . VAL A 1 191 ? -20.781 18.981 10.094 1.00 84.44 191 VAL A C 1
ATOM 1438 O O . VAL A 1 191 ? -21.231 17.842 10.026 1.00 84.44 191 VAL A O 1
ATOM 1441 N N . LYS A 1 192 ? -21.174 19.843 11.038 1.00 76.12 192 LYS A N 1
ATOM 1442 C CA . LYS A 1 192 ? -22.207 19.500 12.025 1.00 76.12 192 LYS A CA 1
ATOM 1443 C C . LYS A 1 192 ? -23.527 19.067 11.373 1.00 76.12 192 LYS A C 1
ATOM 1445 O O . LYS A 1 192 ? -24.257 18.275 11.953 1.00 76.12 192 LYS A O 1
ATOM 1450 N N . ARG A 1 193 ? -23.841 19.589 10.185 1.00 75.81 193 ARG A N 1
ATOM 1451 C CA . ARG A 1 193 ? -25.044 19.224 9.424 1.00 75.81 193 ARG A CA 1
ATOM 1452 C C . ARG A 1 193 ? -24.796 17.994 8.554 1.00 75.81 193 ARG A C 1
ATOM 1454 O O . ARG A 1 193 ? -25.625 17.101 8.528 1.00 75.81 193 ARG A O 1
ATOM 1461 N N . ILE A 1 194 ? -23.629 17.927 7.912 1.00 76.44 194 ILE A N 1
ATOM 1462 C CA . ILE A 1 194 ? -23.251 16.840 6.994 1.00 76.44 194 ILE A CA 1
ATOM 1463 C C . ILE A 1 194 ? -22.970 15.512 7.727 1.00 76.44 194 ILE A C 1
ATOM 1465 O O . ILE A 1 194 ? -23.189 14.442 7.170 1.00 76.44 194 ILE A O 1
ATOM 1469 N N . SER A 1 195 ? -22.441 15.560 8.953 1.00 66.94 195 SER A N 1
ATOM 1470 C CA . SER A 1 195 ? -21.933 14.385 9.677 1.00 66.94 195 SER A CA 1
ATOM 1471 C C . SER A 1 195 ? -22.982 13.648 10.513 1.00 66.94 195 SER A C 1
ATOM 1473 O O . SER A 1 195 ? -22.659 12.577 11.029 1.00 66.94 195 SER A O 1
ATOM 1475 N N . ASN A 1 196 ? -24.186 14.201 10.695 1.00 65.62 196 ASN A N 1
ATOM 1476 C CA . ASN A 1 196 ? -25.214 13.559 11.523 1.00 65.62 196 ASN A CA 1
ATOM 1477 C C . ASN A 1 196 ? -25.750 12.271 10.888 1.00 65.62 196 ASN A C 1
ATOM 1479 O O . ASN A 1 196 ? -26.105 11.351 11.617 1.00 65.62 196 ASN A O 1
ATOM 1483 N N . ASP A 1 197 ? -25.743 12.185 9.557 1.00 60.19 197 ASP A N 1
ATOM 1484 C CA . ASP A 1 197 ? -26.319 11.041 8.854 1.00 60.19 197 ASP A CA 1
ATOM 1485 C C . ASP A 1 197 ? -25.299 9.909 8.678 1.00 60.19 197 ASP A C 1
ATOM 1487 O O . ASP A 1 197 ? -25.645 8.742 8.864 1.00 60.19 197 ASP A O 1
ATOM 1491 N N . ARG A 1 198 ? -24.029 10.228 8.358 1.00 70.19 198 ARG A N 1
ATOM 1492 C CA . ARG A 1 198 ? -22.927 9.256 8.189 1.00 70.19 198 ARG A CA 1
ATOM 1493 C C . ARG A 1 198 ? -21.545 9.883 8.436 1.00 70.19 198 ARG A C 1
ATOM 1495 O O . ARG A 1 198 ? -21.316 11.034 8.054 1.00 70.19 198 ARG A O 1
ATOM 1502 N N . PRO A 1 199 ? -20.576 9.136 9.001 1.00 73.44 199 PRO A N 1
ATOM 1503 C CA . PRO A 1 199 ? -19.207 9.620 9.159 1.00 73.44 199 PRO A CA 1
ATOM 1504 C C . PRO A 1 199 ? -18.523 9.799 7.793 1.00 73.44 199 PRO A C 1
ATOM 1506 O O . PRO A 1 199 ? -18.462 8.875 6.983 1.00 73.44 199 PRO A O 1
ATOM 1509 N N . ARG A 1 200 ? -17.972 10.993 7.545 1.00 80.00 200 ARG A N 1
ATOM 1510 C CA . ARG A 1 200 ? -17.234 11.336 6.316 1.00 80.00 200 ARG A CA 1
ATOM 1511 C C . ARG A 1 200 ? -15.731 11.304 6.533 1.00 80.00 200 ARG A C 1
ATOM 1513 O O . ARG A 1 200 ? -15.246 11.672 7.603 1.00 80.00 200 ARG A O 1
ATOM 1520 N N . ARG A 1 201 ? -14.975 10.943 5.491 1.00 85.19 201 ARG A N 1
ATOM 1521 C CA . ARG A 1 201 ? -13.513 11.084 5.520 1.00 85.19 201 ARG A CA 1
ATOM 1522 C C . ARG A 1 201 ? -13.146 12.564 5.420 1.00 85.19 201 ARG A C 1
ATOM 1524 O O . ARG A 1 201 ? -13.713 13.301 4.615 1.00 85.19 201 ARG A O 1
ATOM 1531 N N . LEU A 1 202 ? -12.147 12.991 6.189 1.00 86.06 202 LEU A N 1
ATOM 1532 C CA . LEU A 1 202 ? -11.643 14.369 6.158 1.00 86.06 202 LEU A CA 1
ATOM 1533 C C . LEU A 1 202 ? -11.202 14.793 4.746 1.00 86.06 202 LEU A C 1
ATOM 1535 O O . LEU A 1 202 ? -11.482 15.911 4.323 1.00 86.06 202 LEU A O 1
ATOM 1539 N N . SER A 1 203 ? -10.579 13.881 3.996 1.00 84.44 203 SER A N 1
ATOM 1540 C CA . SER A 1 203 ? -10.162 14.119 2.611 1.00 84.44 203 SER A CA 1
ATOM 1541 C C . SER A 1 203 ? -11.333 14.429 1.674 1.00 84.44 203 SER A C 1
ATOM 1543 O O . SER A 1 203 ? -11.178 15.262 0.789 1.00 84.44 203 SER A O 1
ATOM 1545 N N . GLN A 1 204 ? -12.512 13.834 1.889 1.00 83.94 204 GLN A N 1
ATOM 1546 C CA . GLN A 1 204 ? -13.713 14.117 1.093 1.00 83.94 204 GLN A CA 1
ATOM 1547 C C . GLN A 1 204 ? -14.246 15.525 1.377 1.00 83.94 204 GLN A C 1
ATOM 1549 O O . GLN A 1 204 ? -14.614 16.243 0.452 1.00 83.94 204 GLN A O 1
ATOM 1554 N N . ILE A 1 205 ? -14.241 15.945 2.647 1.00 88.25 205 ILE A N 1
ATOM 1555 C CA . ILE A 1 205 ? -14.695 17.284 3.053 1.00 88.25 205 ILE A CA 1
ATOM 1556 C C . ILE A 1 205 ? -13.752 18.358 2.500 1.00 88.25 205 ILE A C 1
ATOM 1558 O O . ILE A 1 205 ? -14.202 19.311 1.866 1.00 88.25 205 ILE A O 1
ATOM 1562 N N . LEU A 1 206 ? -12.441 18.197 2.713 1.00 90.38 206 LEU A N 1
ATOM 1563 C CA . LEU A 1 206 ? -11.443 19.161 2.244 1.00 90.38 206 LEU A CA 1
ATOM 1564 C C . LEU A 1 206 ? -11.351 19.178 0.714 1.00 90.38 206 LEU A C 1
ATOM 1566 O O . LEU A 1 206 ? -11.319 20.257 0.124 1.00 90.38 206 LEU A O 1
ATOM 1570 N N . GLY A 1 207 ? -11.366 18.005 0.074 1.00 84.75 207 GLY A N 1
ATOM 1571 C CA . GLY A 1 207 ? -11.379 17.873 -1.382 1.00 84.75 207 GLY A CA 1
ATOM 1572 C C . GLY A 1 207 ? -12.617 18.519 -2.000 1.00 84.75 207 GLY A C 1
ATOM 1573 O O . GLY A 1 207 ? -12.491 19.294 -2.943 1.00 84.75 207 GLY A O 1
ATOM 1574 N N . GLY A 1 208 ? -13.798 18.298 -1.413 1.00 86.06 208 GLY A N 1
ATOM 1575 C CA . GLY A 1 208 ? -15.033 18.964 -1.818 1.00 86.06 208 GLY A CA 1
ATOM 1576 C C . GLY A 1 208 ? -14.943 20.486 -1.684 1.00 86.06 208 GLY A C 1
ATOM 1577 O O . GLY A 1 208 ? -15.173 21.196 -2.660 1.00 86.06 208 GLY A O 1
ATOM 1578 N N . TYR A 1 209 ? -14.544 21.002 -0.518 1.00 91.88 209 TYR A N 1
ATOM 1579 C CA . TYR A 1 209 ? -14.520 22.446 -0.241 1.00 91.88 209 TYR A CA 1
ATOM 1580 C C . TYR A 1 209 ? -13.473 23.227 -1.048 1.00 91.88 209 TYR A C 1
ATOM 1582 O O . TYR A 1 209 ? -13.753 24.340 -1.500 1.00 91.88 209 TYR A O 1
ATOM 1590 N N . TYR A 1 210 ? -12.279 22.659 -1.248 1.00 90.56 210 TYR A N 1
ATOM 1591 C CA . TYR A 1 210 ? -11.199 23.283 -2.025 1.00 90.56 210 TYR A CA 1
ATOM 1592 C C . TYR A 1 210 ? -11.225 22.932 -3.521 1.00 90.56 210 TYR A C 1
ATOM 1594 O O . TYR A 1 210 ? -10.374 23.395 -4.287 1.00 90.56 210 TYR A O 1
ATOM 1602 N N . SER A 1 211 ? -12.218 22.160 -3.969 1.00 83.88 211 SER A N 1
ATOM 1603 C CA . SER A 1 211 ? -12.518 22.020 -5.392 1.00 83.88 211 SER A CA 1
ATOM 1604 C C . SER A 1 211 ? -13.209 23.276 -5.933 1.00 83.88 211 SER A C 1
ATOM 1606 O O . SER A 1 211 ? -13.837 24.036 -5.196 1.00 83.88 211 SER A O 1
ATOM 1608 N N . ASN A 1 212 ? -13.148 23.470 -7.252 1.00 79.19 212 ASN A N 1
ATOM 1609 C CA . ASN A 1 212 ? -13.902 24.540 -7.917 1.00 79.19 212 ASN A CA 1
ATOM 1610 C C . ASN A 1 212 ? -15.425 24.295 -7.848 1.00 79.19 212 ASN A C 1
ATOM 1612 O O . ASN A 1 212 ? -16.207 25.216 -8.061 1.00 79.19 212 ASN A O 1
ATOM 1616 N N . ARG A 1 213 ? -15.837 23.053 -7.559 1.00 80.69 213 ARG A N 1
ATOM 1617 C CA . ARG A 1 213 ? -17.232 22.616 -7.468 1.00 80.69 213 ARG A CA 1
ATOM 1618 C C . ARG A 1 213 ? -17.850 22.935 -6.104 1.00 80.69 213 ARG A C 1
ATOM 1620 O O . ARG A 1 213 ? -19.014 23.327 -6.042 1.00 80.69 213 ARG A O 1
ATOM 1627 N N . GLY A 1 214 ? -17.079 22.779 -5.030 1.00 86.62 214 GLY A N 1
ATOM 1628 C CA . GLY A 1 214 ? -17.578 22.855 -3.659 1.00 86.62 214 GLY A CA 1
ATOM 1629 C C . GLY A 1 214 ? -18.283 21.591 -3.182 1.00 86.62 214 GLY A C 1
ATOM 1630 O O . GLY A 1 214 ? -18.534 20.660 -3.943 1.00 86.62 214 GLY A O 1
ATOM 1631 N N . ILE A 1 215 ? -18.645 21.590 -1.901 1.00 86.25 215 ILE A N 1
ATOM 1632 C CA . ILE A 1 215 ? -19.547 20.605 -1.303 1.00 86.25 215 ILE A CA 1
ATOM 1633 C C . ILE A 1 215 ? -20.967 20.968 -1.749 1.00 86.25 215 ILE A C 1
ATOM 1635 O O . ILE A 1 215 ? -21.540 21.949 -1.264 1.00 86.25 215 ILE A O 1
ATOM 1639 N N . ARG A 1 216 ? -21.510 20.220 -2.712 1.00 77.38 216 ARG A N 1
ATOM 1640 C CA . ARG A 1 216 ? -22.844 20.446 -3.283 1.00 77.38 216 ARG A CA 1
ATOM 1641 C C . ARG A 1 216 ? -23.863 19.473 -2.703 1.00 77.38 216 ARG A C 1
ATOM 1643 O O . ARG A 1 216 ? -23.502 18.480 -2.083 1.00 77.38 216 ARG A O 1
ATOM 1650 N N . GLU A 1 217 ? -25.137 19.815 -2.887 1.00 72.25 217 GLU A N 1
ATOM 1651 C CA . GLU A 1 217 ? -26.331 18.985 -2.633 1.00 72.25 217 GLU A CA 1
ATOM 1652 C C . GLU A 1 217 ? -26.630 18.627 -1.164 1.00 72.25 217 GLU A C 1
ATOM 1654 O O . GLU A 1 217 ? -27.797 18.547 -0.791 1.00 72.25 217 GLU A O 1
ATOM 1659 N N . LEU A 1 218 ? -25.612 18.565 -0.303 1.00 71.81 218 LEU A N 1
ATOM 1660 C CA . LEU A 1 218 ? -25.732 18.346 1.142 1.00 71.81 218 LEU A CA 1
ATOM 1661 C C . LEU A 1 218 ? -26.218 19.578 1.918 1.00 71.81 218 LEU A C 1
ATOM 1663 O O . LEU A 1 218 ? -26.655 19.467 3.061 1.00 71.81 218 LEU A O 1
ATOM 1667 N N . LEU A 1 219 ? -26.099 20.771 1.329 1.00 79.88 219 LEU A N 1
ATOM 1668 C CA . LEU A 1 219 ? -26.462 22.031 1.971 1.00 79.88 219 LEU A CA 1
ATOM 1669 C C . LEU A 1 219 ? -27.380 22.837 1.044 1.00 79.88 219 LEU A C 1
ATOM 1671 O O . LEU A 1 219 ? -26.882 23.608 0.223 1.00 79.88 219 LEU A O 1
ATOM 1675 N N . PRO A 1 220 ? -28.714 22.699 1.169 1.00 76.69 220 PRO A N 1
ATOM 1676 C CA . PRO A 1 220 ? -29.666 23.361 0.273 1.00 76.69 220 PRO A CA 1
ATOM 1677 C C . PRO A 1 220 ? -29.577 24.889 0.337 1.00 76.69 220 PRO A C 1
ATOM 1679 O O . PRO A 1 220 ? -29.889 25.572 -0.633 1.00 76.69 220 PRO A O 1
ATOM 1682 N N . GLU A 1 221 ? -29.091 25.432 1.455 1.00 81.00 221 GLU A N 1
ATOM 1683 C CA . GLU A 1 221 ? -28.853 26.865 1.610 1.00 81.00 221 GLU A CA 1
ATOM 1684 C C . GLU A 1 221 ? -27.782 27.383 0.642 1.00 81.00 221 GLU A C 1
ATOM 1686 O O . GLU A 1 221 ? -27.825 28.552 0.285 1.00 81.00 221 GLU A O 1
ATOM 1691 N N . PHE A 1 222 ? -26.851 26.544 0.174 1.00 84.50 222 PHE A N 1
ATOM 1692 C CA . PHE A 1 222 ? -25.767 26.912 -0.740 1.00 84.50 222 PHE A CA 1
ATOM 1693 C C . PHE A 1 222 ? -25.961 26.252 -2.115 1.00 84.50 222 PHE A C 1
ATOM 1695 O O . PHE A 1 222 ? -25.265 25.285 -2.425 1.00 84.50 222 PHE A O 1
ATOM 1702 N N . PRO A 1 223 ? -26.874 26.764 -2.966 1.00 76.50 223 PRO A N 1
ATOM 1703 C CA . PRO A 1 223 ? -27.185 26.148 -4.260 1.00 76.50 223 PRO A CA 1
ATOM 1704 C C . PRO A 1 223 ? -25.978 26.098 -5.213 1.00 76.50 223 PRO A C 1
ATOM 1706 O O . PRO A 1 223 ? -25.855 25.168 -6.002 1.00 76.50 223 PRO A O 1
ATOM 1709 N N . GLU A 1 224 ? -25.045 27.048 -5.100 1.00 82.00 224 GLU A N 1
ATOM 1710 C CA . GLU A 1 224 ? -23.794 27.083 -5.878 1.00 82.00 224 GLU A CA 1
ATOM 1711 C C . GLU A 1 224 ? -22.711 26.116 -5.344 1.00 82.00 224 GLU A C 1
ATOM 1713 O O . GLU A 1 224 ? -21.666 25.930 -5.975 1.00 82.00 224 GLU A O 1
ATOM 1718 N N . GLY A 1 225 ? -22.968 25.468 -4.201 1.00 86.62 225 GLY A N 1
ATOM 1719 C CA . GLY A 1 225 ? -22.020 24.648 -3.451 1.00 86.62 225 GLY A CA 1
ATOM 1720 C C . GLY A 1 225 ? -21.240 25.442 -2.407 1.00 86.62 225 GLY A C 1
ATOM 1721 O O . GLY A 1 225 ? -20.924 26.619 -2.589 1.00 86.62 225 GLY A O 1
ATOM 1722 N N . LEU A 1 226 ? -20.897 24.793 -1.294 1.00 90.94 226 LEU A N 1
ATOM 1723 C CA . LEU A 1 226 ? -20.038 25.378 -0.268 1.00 90.94 226 LEU A CA 1
ATOM 1724 C C . LEU A 1 226 ? -18.564 25.149 -0.622 1.00 90.94 226 LEU A C 1
ATOM 1726 O O . LEU A 1 226 ? -18.076 24.021 -0.561 1.00 90.94 226 LEU A O 1
ATOM 1730 N N . SER A 1 227 ? -17.851 26.210 -0.991 1.00 91.88 227 SER A N 1
ATOM 1731 C CA . SER A 1 227 ? -16.448 26.147 -1.407 1.00 91.88 227 SER A CA 1
ATOM 1732 C C . SER A 1 227 ? -15.664 27.382 -0.984 1.00 91.88 227 SER A C 1
ATOM 1734 O O . SER A 1 227 ? -16.229 28.407 -0.597 1.00 91.88 227 SER A O 1
ATOM 1736 N N . PHE A 1 228 ? -14.349 27.332 -1.185 1.00 92.25 228 PHE A N 1
ATOM 1737 C CA . PHE A 1 228 ? -13.502 28.519 -1.091 1.00 92.25 228 PHE A CA 1
ATOM 1738 C C . PHE A 1 228 ? -13.882 29.625 -2.103 1.00 92.25 228 PHE A C 1
ATOM 1740 O O . PHE A 1 228 ? -13.583 30.796 -1.860 1.00 92.25 228 PHE A O 1
ATOM 1747 N N . CYS A 1 229 ? -14.552 29.283 -3.214 1.00 90.94 229 CYS A N 1
ATOM 1748 C CA . CYS A 1 229 ? -15.052 30.242 -4.205 1.00 90.94 229 CYS A CA 1
ATOM 1749 C C . CYS A 1 229 ? -16.320 30.967 -3.737 1.00 90.94 229 CYS A C 1
ATOM 1751 O O . CYS A 1 229 ? -16.484 32.156 -4.005 1.00 90.94 229 CYS A O 1
ATOM 1753 N N . THR A 1 230 ? -17.187 30.282 -2.985 1.00 92.62 230 THR A N 1
ATOM 1754 C CA . THR A 1 230 ? -18.428 30.840 -2.418 1.00 92.62 230 THR A CA 1
ATOM 1755 C C . THR A 1 230 ? -18.249 31.344 -0.984 1.00 92.62 230 THR A C 1
ATOM 1757 O O . THR A 1 230 ? -19.214 31.726 -0.321 1.00 92.62 230 THR A O 1
ATOM 1760 N N . ARG A 1 231 ? -16.998 31.432 -0.507 1.00 92.75 231 ARG A N 1
ATOM 1761 C CA . ARG A 1 231 ? -16.626 31.863 0.847 1.00 92.75 231 ARG A CA 1
ATOM 1762 C C . ARG A 1 231 ? -17.316 33.157 1.278 1.00 92.75 231 ARG A C 1
ATOM 1764 O O . ARG A 1 231 ? -17.827 33.219 2.388 1.00 92.75 231 ARG A O 1
ATOM 1771 N N . LYS A 1 232 ? -17.390 34.177 0.413 1.00 93.62 232 LYS A N 1
ATOM 1772 C CA . LYS A 1 232 ? -18.092 35.436 0.727 1.00 93.62 232 LYS A CA 1
ATOM 1773 C C . LYS A 1 232 ? -19.557 35.199 1.080 1.00 93.62 232 LYS A C 1
ATOM 1775 O O . LYS A 1 232 ? -20.013 35.673 2.111 1.00 93.62 232 LYS A O 1
ATOM 1780 N N . GLN A 1 233 ? -20.270 34.443 0.246 1.00 92.31 233 GLN A N 1
ATOM 1781 C CA . GLN A 1 233 ? -21.680 34.121 0.465 1.00 92.31 233 GLN A CA 1
ATOM 1782 C C . GLN A 1 233 ? -21.862 33.294 1.746 1.00 92.31 233 GLN A C 1
ATOM 1784 O O . GLN A 1 233 ? -22.768 33.570 2.530 1.00 92.31 233 GLN A O 1
ATOM 1789 N N . ALA A 1 234 ? -20.977 32.317 1.984 1.00 91.19 234 ALA A N 1
ATOM 1790 C CA . ALA A 1 234 ? -20.957 31.523 3.210 1.00 91.19 234 ALA A CA 1
ATOM 1791 C C . ALA A 1 234 ? -20.781 32.396 4.450 1.00 91.19 234 ALA A C 1
ATOM 1793 O O . ALA A 1 234 ? -21.544 32.278 5.401 1.00 91.19 234 ALA A O 1
ATOM 1794 N N . VAL A 1 235 ? -19.832 33.326 4.419 1.00 89.75 235 VAL A N 1
ATOM 1795 C CA . VAL A 1 235 ? -19.549 34.212 5.547 1.00 89.75 235 VAL A CA 1
ATOM 1796 C C . VAL A 1 235 ? -20.682 35.198 5.771 1.00 89.75 235 VAL A C 1
ATOM 1798 O O . VAL A 1 235 ? -21.143 35.307 6.895 1.00 89.75 235 VAL A O 1
ATOM 1801 N N . THR A 1 236 ? -21.214 35.840 4.731 1.00 89.88 236 THR A N 1
ATOM 1802 C CA . THR A 1 236 ? -22.359 36.754 4.877 1.00 89.88 236 THR A CA 1
ATOM 1803 C C . THR A 1 236 ? -23.590 36.064 5.476 1.00 89.88 236 THR A C 1
ATOM 1805 O O . THR A 1 236 ? -24.370 36.709 6.169 1.00 89.88 236 THR A O 1
ATOM 1808 N N . ARG A 1 237 ? -23.767 34.757 5.242 1.00 89.06 237 ARG A N 1
ATOM 1809 C CA . ARG A 1 237 ? -24.883 33.981 5.804 1.00 89.06 237 ARG A CA 1
ATOM 1810 C C . ARG A 1 237 ? -24.612 33.427 7.200 1.00 89.06 237 ARG A C 1
ATOM 1812 O O . ARG A 1 237 ? -25.517 33.398 8.025 1.00 89.06 237 ARG A O 1
ATOM 1819 N N . LEU A 1 238 ? -23.395 32.949 7.455 1.00 85.94 238 LEU A N 1
ATOM 1820 C CA . LEU A 1 238 ? -23.044 32.240 8.690 1.00 85.94 238 LEU A CA 1
ATOM 1821 C C . LEU A 1 238 ? -22.473 33.165 9.772 1.00 85.94 238 LEU A C 1
ATOM 1823 O O . LEU A 1 238 ? -22.542 32.837 10.955 1.00 85.94 238 LEU A O 1
ATOM 1827 N N . LEU A 1 239 ? -21.889 34.302 9.388 1.00 86.38 239 LEU A N 1
ATOM 1828 C CA . LEU A 1 239 ? -21.181 35.218 10.275 1.00 86.38 239 LEU A CA 1
ATOM 1829 C C . LEU A 1 239 ? -21.945 36.539 10.416 1.00 86.38 239 LEU A C 1
ATOM 1831 O O . LEU A 1 239 ? -22.096 37.299 9.466 1.00 86.38 239 LEU A O 1
ATOM 1835 N N . SER A 1 240 ? -22.365 36.845 11.643 1.00 85.56 240 SER A N 1
ATOM 1836 C CA . SER A 1 240 ? -22.866 38.167 12.027 1.00 85.56 240 SER A CA 1
ATOM 1837 C C . SER A 1 240 ? -21.716 38.983 12.618 1.00 85.56 240 SER A C 1
ATOM 1839 O O . SER A 1 240 ? -21.067 38.520 13.558 1.00 85.56 240 SER A O 1
ATOM 1841 N N . ALA A 1 241 ? -21.463 40.182 12.083 1.00 83.25 241 ALA A N 1
ATOM 1842 C CA . ALA A 1 241 ? -20.434 41.087 12.603 1.00 83.25 241 ALA A CA 1
ATOM 1843 C C . ALA A 1 241 ? -20.650 41.418 14.099 1.00 83.25 241 ALA A C 1
ATOM 1845 O O . ALA A 1 241 ? -19.723 41.179 14.871 1.00 83.25 241 ALA A O 1
ATOM 1846 N N . PRO A 1 242 ? -21.863 41.801 14.561 1.00 85.25 242 PRO A N 1
ATOM 1847 C CA . PRO A 1 242 ? -22.137 41.979 15.992 1.00 85.25 242 PRO A CA 1
ATOM 1848 C C . PRO A 1 242 ? -21.787 40.756 16.847 1.00 85.25 242 PRO A C 1
ATOM 1850 O O . PRO A 1 242 ? -21.200 40.880 17.919 1.00 85.25 242 PRO A O 1
ATOM 1853 N N . ARG A 1 243 ? -22.097 39.551 16.350 1.00 83.31 243 ARG A N 1
ATOM 1854 C CA . ARG A 1 243 ? -21.789 38.305 17.061 1.00 83.31 243 ARG A CA 1
ATOM 1855 C C . ARG A 1 243 ? -20.289 38.021 17.094 1.00 83.31 243 ARG A C 1
ATOM 1857 O O . ARG A 1 243 ? -19.789 37.514 18.091 1.00 83.31 243 ARG A O 1
ATOM 1864 N N . LEU A 1 244 ? -19.557 38.327 16.024 1.00 83.62 244 LEU A N 1
ATOM 1865 C CA . LEU A 1 244 ? -18.102 38.197 16.017 1.00 83.62 244 LEU A CA 1
ATOM 1866 C C . LEU A 1 244 ? -17.464 39.156 17.030 1.00 83.62 244 LEU A C 1
ATOM 1868 O O . LEU A 1 244 ? -16.604 38.729 17.796 1.00 83.62 244 LEU A O 1
ATOM 1872 N N . GLU A 1 245 ? -17.900 40.417 17.063 1.00 83.38 245 GLU A N 1
ATOM 1873 C CA . GLU A 1 245 ? -17.423 41.411 18.033 1.00 83.38 245 GLU A CA 1
ATOM 1874 C C . GLU A 1 245 ? -17.669 40.955 19.476 1.00 83.38 245 GLU A C 1
ATOM 1876 O O . GLU A 1 245 ? -16.752 40.981 20.300 1.00 83.38 245 GLU A O 1
ATOM 1881 N N . GLU A 1 246 ? -18.877 40.461 19.763 1.00 83.44 246 GLU A N 1
ATOM 1882 C CA . GLU A 1 246 ? -19.241 39.879 21.056 1.00 83.44 246 GLU A CA 1
ATOM 1883 C C . GLU A 1 246 ? -18.317 38.710 21.436 1.00 83.44 246 GLU A C 1
ATOM 1885 O O . GLU A 1 246 ? -17.763 38.676 22.535 1.00 83.44 246 GLU A O 1
ATOM 1890 N N . GLN A 1 247 ? -18.086 37.762 20.525 1.00 84.19 247 GLN A N 1
ATOM 1891 C CA . GLN A 1 247 ? -17.251 36.592 20.807 1.00 84.19 247 GLN A CA 1
ATOM 1892 C C . GLN A 1 247 ? -15.772 36.960 20.989 1.00 84.19 247 GLN A C 1
ATOM 1894 O O . GLN A 1 247 ? -15.107 36.394 21.857 1.00 84.19 247 GLN A O 1
ATOM 1899 N N . VAL A 1 248 ? -15.252 37.940 20.242 1.00 83.00 248 VAL A N 1
ATOM 1900 C CA . VAL A 1 248 ? -13.890 38.468 20.445 1.00 83.00 248 VAL A CA 1
ATOM 1901 C C . VAL A 1 248 ? -13.754 39.102 21.821 1.00 83.00 248 VAL A C 1
ATOM 1903 O O . VAL A 1 248 ? -12.766 38.857 22.511 1.00 83.00 248 VAL A O 1
ATOM 1906 N N . LEU A 1 249 ? -14.757 39.870 22.250 1.00 78.50 249 LEU A N 1
ATOM 1907 C CA . LEU A 1 249 ? -14.799 40.462 23.584 1.00 78.50 249 LEU A CA 1
ATOM 1908 C C . LEU A 1 249 ? -14.779 39.402 24.688 1.00 78.50 249 LEU A C 1
ATOM 1910 O O . LEU A 1 249 ? -14.032 39.541 25.656 1.00 78.50 249 LEU A O 1
ATOM 1914 N N . LEU A 1 250 ? -15.576 38.342 24.549 1.00 78.00 250 LEU A N 1
ATOM 1915 C CA . LEU A 1 250 ? -15.635 37.266 25.538 1.00 78.00 250 LEU A CA 1
ATOM 1916 C C . LEU A 1 250 ? -14.331 36.467 25.602 1.00 78.00 250 LEU A C 1
ATOM 1918 O O . LEU A 1 250 ? -13.831 36.195 26.693 1.00 78.00 250 LEU A O 1
ATOM 1922 N N . VAL A 1 251 ? -13.729 36.154 24.452 1.00 80.50 251 VAL A N 1
ATOM 1923 C CA . VAL A 1 251 ? -12.414 35.500 24.399 1.00 80.50 251 VAL A CA 1
ATOM 1924 C C . VAL A 1 251 ? -11.333 36.398 24.998 1.00 80.50 251 VAL A C 1
ATOM 1926 O O . VAL A 1 251 ? -10.513 35.923 25.781 1.00 80.50 251 VAL A O 1
ATOM 1929 N N . ALA A 1 252 ? -11.357 37.700 24.705 1.00 75.25 252 ALA A N 1
ATOM 1930 C CA . ALA A 1 252 ? -10.419 38.650 25.289 1.00 75.25 252 ALA A CA 1
ATOM 1931 C C . ALA A 1 252 ? -10.506 38.670 26.821 1.00 75.25 252 ALA A C 1
ATOM 1933 O O . ALA A 1 252 ? -9.475 38.602 27.487 1.00 75.25 252 ALA A O 1
ATOM 1934 N N . ARG A 1 253 ? -11.728 38.674 27.374 1.00 72.56 253 ARG A N 1
ATOM 1935 C CA . ARG A 1 253 ? -11.969 38.579 28.825 1.00 72.56 253 ARG A CA 1
ATOM 1936 C C . ARG A 1 253 ? -11.440 37.273 29.421 1.00 72.56 253 ARG A C 1
ATOM 1938 O O . ARG A 1 253 ? -10.849 37.296 30.495 1.00 72.56 253 ARG A O 1
ATOM 1945 N N . LEU A 1 254 ? -11.615 36.146 28.726 1.00 71.00 254 LEU A N 1
ATOM 1946 C CA . LEU A 1 254 ? -11.097 34.844 29.167 1.00 71.00 254 LEU A CA 1
ATOM 1947 C C . LEU A 1 254 ? -9.564 34.816 29.257 1.00 71.00 254 LEU A C 1
ATOM 1949 O O . LEU A 1 254 ? -9.020 34.194 30.170 1.00 71.00 254 LEU A O 1
ATOM 1953 N N . TYR A 1 255 ? -8.866 35.466 28.322 1.00 68.12 255 TYR A N 1
ATOM 1954 C CA . TYR A 1 255 ? -7.401 35.503 28.299 1.00 68.12 255 TYR A CA 1
ATOM 1955 C C . TYR A 1 255 ? -6.798 36.579 29.212 1.00 68.12 255 TYR A C 1
ATOM 1957 O O . TYR A 1 255 ? -5.675 36.405 29.687 1.00 68.12 255 TYR A O 1
ATOM 1965 N N . SER A 1 256 ? -7.516 37.665 29.506 1.00 64.50 256 SER A N 1
ATOM 1966 C CA . SER A 1 256 ? -7.023 38.797 30.301 1.00 64.50 256 SER A CA 1
ATOM 1967 C C . SER A 1 256 ? -7.038 38.561 31.821 1.00 64.50 256 SER A C 1
ATOM 1969 O O . SER A 1 256 ? -7.297 39.500 32.566 1.00 64.50 256 SER A O 1
ATOM 1971 N N . ARG A 1 257 ? -6.752 37.342 32.310 1.00 59.75 257 ARG A N 1
ATOM 1972 C CA . ARG A 1 257 ? -6.766 36.922 33.739 1.00 59.75 257 ARG A CA 1
ATOM 1973 C C . ARG A 1 257 ? -5.870 37.729 34.710 1.00 59.75 257 ARG A C 1
ATOM 1975 O O . ARG A 1 257 ? -5.646 37.295 35.835 1.00 59.75 257 ARG A O 1
ATOM 1982 N N . LEU A 1 258 ? -5.318 38.869 34.310 1.00 51.59 258 LEU A N 1
ATOM 1983 C CA . LEU A 1 258 ? -4.305 39.610 35.050 1.00 51.59 258 LEU A CA 1
ATOM 1984 C C . LEU A 1 258 ? -4.769 41.052 35.317 1.00 51.59 258 LEU A C 1
ATOM 1986 O O . LEU A 1 258 ? -4.655 41.913 34.455 1.00 51.59 258 LEU A O 1
ATOM 1990 N N . VAL A 1 259 ? -5.224 41.257 36.560 1.00 48.66 259 VAL A N 1
ATOM 1991 C CA . VAL A 1 259 ? -5.206 42.496 37.369 1.00 48.66 259 VAL A CA 1
ATOM 1992 C C . VAL A 1 259 ? -6.113 43.666 36.921 1.00 48.66 259 VAL A C 1
ATOM 1994 O O . VAL A 1 259 ? -5.950 44.247 35.858 1.00 48.66 259 VAL A O 1
ATOM 1997 N N . ASN A 1 260 ? -7.030 44.048 37.822 1.00 55.44 260 ASN A N 1
ATOM 1998 C CA . ASN A 1 260 ? -7.957 45.195 37.796 1.00 55.44 260 ASN A CA 1
ATOM 1999 C C . ASN A 1 260 ? -8.908 45.307 36.590 1.00 55.44 260 ASN A C 1
ATOM 2001 O O . ASN A 1 260 ? -8.710 46.034 35.616 1.00 55.44 260 ASN A O 1
ATOM 2005 N N . GLU A 1 261 ? -10.041 44.629 36.758 1.00 54.69 261 GLU A N 1
ATOM 2006 C CA . GLU A 1 261 ? -11.099 44.408 35.777 1.00 54.69 261 GLU A CA 1
ATOM 2007 C C . GLU A 1 261 ? -11.809 45.679 35.274 1.00 54.69 261 GLU A C 1
ATOM 2009 O O . GLU A 1 261 ? -12.280 45.698 34.140 1.00 54.69 261 GLU A O 1
ATOM 2014 N N . ALA A 1 262 ? -11.909 46.738 36.084 1.00 58.00 262 ALA A N 1
ATOM 2015 C CA . ALA A 1 262 ? -12.779 47.883 35.788 1.00 58.00 262 ALA A CA 1
ATOM 2016 C C . ALA A 1 262 ? -12.137 48.944 34.871 1.00 58.00 262 ALA A C 1
ATOM 2018 O O . ALA A 1 262 ? -12.818 49.529 34.025 1.00 58.00 262 ALA A O 1
ATOM 2019 N N . GLU A 1 263 ? -10.831 49.181 35.002 1.00 54.03 263 GLU A N 1
ATOM 2020 C CA . GLU A 1 263 ? -10.143 50.300 34.340 1.00 54.03 263 GLU A CA 1
ATOM 2021 C C . GLU A 1 263 ? -9.582 49.905 32.963 1.00 54.03 263 GLU A C 1
ATOM 2023 O O . GLU A 1 263 ? -9.722 50.643 31.981 1.00 54.03 263 GLU A O 1
ATOM 2028 N N . ILE A 1 264 ? -9.090 48.665 32.839 1.00 54.44 264 ILE A N 1
ATOM 2029 C CA . ILE A 1 264 ? -8.710 48.068 31.552 1.00 54.44 264 ILE A CA 1
ATOM 2030 C C . ILE A 1 264 ? -9.958 47.877 30.670 1.00 54.44 264 ILE A C 1
ATOM 2032 O O . ILE A 1 264 ? -9.905 48.168 29.476 1.00 54.44 264 ILE A O 1
ATOM 2036 N N . LYS A 1 265 ? -11.120 47.503 31.242 1.00 58.97 265 LYS A N 1
ATOM 2037 C CA . LYS A 1 265 ? -12.369 47.241 30.490 1.00 58.97 265 LYS A CA 1
ATOM 2038 C C . LYS A 1 265 ? -12.825 48.403 29.612 1.00 58.97 265 LYS A C 1
ATOM 2040 O O . LYS A 1 265 ? -13.333 48.152 28.527 1.00 58.97 265 LYS A O 1
ATOM 2045 N N . ARG A 1 266 ? -12.696 49.661 30.052 1.00 63.28 266 ARG A N 1
ATOM 2046 C CA . ARG A 1 266 ? -13.303 50.796 29.330 1.00 63.28 266 ARG A CA 1
ATOM 2047 C C . ARG A 1 266 ? -12.333 51.459 28.346 1.00 63.28 266 ARG A C 1
ATOM 2049 O O . ARG A 1 266 ? -12.738 51.786 27.231 1.00 63.28 266 ARG A O 1
ATOM 2056 N N . SER A 1 267 ? -11.056 51.609 28.713 1.00 61.12 267 SER A N 1
ATOM 2057 C CA . SER A 1 267 ? -10.065 52.284 27.860 1.00 61.12 267 SER A CA 1
ATOM 2058 C C . SER A 1 267 ? -9.463 51.365 26.788 1.00 61.12 267 SER A C 1
ATOM 2060 O O . SER A 1 267 ? -9.429 51.753 25.619 1.00 61.12 267 SER A O 1
ATOM 2062 N N . ALA A 1 268 ? -9.088 50.124 27.132 1.00 64.19 268 ALA A N 1
ATOM 2063 C CA . ALA A 1 268 ? -8.569 49.134 26.174 1.00 64.19 268 ALA A CA 1
ATOM 2064 C C . ALA A 1 268 ? -9.591 48.788 25.086 1.00 64.19 268 ALA A C 1
ATOM 2066 O O . ALA A 1 268 ? -9.271 48.672 23.901 1.00 64.19 268 ALA A O 1
ATOM 2067 N N . MET A 1 269 ? -10.847 48.636 25.510 1.00 67.31 269 MET A N 1
ATOM 2068 C CA . MET A 1 269 ? -11.953 48.257 24.641 1.00 67.31 269 MET A CA 1
ATOM 2069 C C . MET A 1 269 ? -12.264 49.362 23.627 1.00 67.31 269 MET A C 1
ATOM 2071 O O . MET A 1 269 ? -12.400 49.079 22.437 1.00 67.31 269 MET A O 1
ATOM 2075 N N . LYS A 1 270 ? -12.300 50.627 24.072 1.00 73.06 270 LYS A N 1
ATOM 2076 C CA . LYS A 1 270 ? -12.600 51.772 23.203 1.00 73.06 270 LYS A CA 1
ATOM 2077 C C . LYS A 1 270 ? -11.438 52.146 22.279 1.00 73.06 270 LYS A C 1
ATOM 2079 O O . LYS A 1 270 ? -11.680 52.426 21.109 1.00 73.06 270 LYS A O 1
ATOM 2084 N N . HIS A 1 271 ? -10.203 52.150 22.782 1.00 70.25 271 HIS A N 1
ATOM 2085 C CA . HIS A 1 271 ? -9.059 52.700 22.044 1.00 70.25 271 HIS A CA 1
ATOM 2086 C C . HIS A 1 271 ? -8.258 51.657 21.254 1.00 70.25 271 HIS A C 1
ATOM 2088 O O . HIS A 1 271 ? -7.627 52.027 20.268 1.00 70.25 271 HIS A O 1
ATOM 2094 N N . SER A 1 272 ? -8.320 50.369 21.615 1.00 70.19 272 SER A N 1
ATOM 2095 C CA . SER A 1 272 ? -7.516 49.326 20.955 1.00 70.19 272 SER A CA 1
ATOM 2096 C C . SER A 1 272 ? -8.370 48.243 20.300 1.00 70.19 272 SER A C 1
ATOM 2098 O O . SER A 1 272 ? -8.156 47.916 19.132 1.00 70.19 272 SER A O 1
ATOM 2100 N N . LEU A 1 273 ? -9.362 47.698 21.011 1.00 75.00 273 LEU A N 1
ATOM 2101 C CA . LEU A 1 273 ? -10.138 46.552 20.526 1.00 75.00 273 LEU A CA 1
ATOM 2102 C C . LEU A 1 273 ? -11.073 46.920 19.366 1.00 75.00 273 LEU A C 1
ATOM 2104 O O . LEU A 1 273 ? -10.999 46.289 18.316 1.00 75.00 273 LEU A O 1
ATOM 2108 N N . LEU A 1 274 ? -11.916 47.948 19.523 1.00 79.12 274 LEU A N 1
ATOM 2109 C CA . LEU A 1 274 ? -12.870 48.354 18.480 1.00 79.12 274 LEU A CA 1
ATOM 2110 C C . LEU A 1 274 ? -12.183 48.797 17.170 1.00 79.12 274 LEU A C 1
ATOM 2112 O O . LEU A 1 274 ? -12.598 48.330 16.107 1.00 79.12 274 LEU A O 1
ATOM 2116 N N . PRO A 1 275 ? -11.110 49.617 17.183 1.00 81.56 275 PRO A N 1
ATOM 2117 C CA . PRO A 1 275 ? -10.381 49.944 15.955 1.00 81.56 275 PRO A CA 1
ATOM 2118 C C . PRO A 1 275 ? -9.734 48.723 15.291 1.00 81.56 275 PRO A C 1
ATOM 2120 O O . PRO A 1 275 ? -9.769 48.606 14.066 1.00 81.56 275 PRO A O 1
ATOM 2123 N N . THR A 1 276 ? -9.194 47.788 16.081 1.00 78.50 276 THR A N 1
ATOM 2124 C CA . THR A 1 276 ? -8.600 46.540 15.567 1.00 78.50 276 THR A CA 1
ATOM 2125 C C . THR A 1 276 ? -9.667 45.633 14.960 1.00 78.50 276 THR A C 1
ATOM 2127 O O . THR A 1 276 ? -9.461 45.100 13.876 1.00 78.50 276 THR A O 1
ATOM 2130 N N . LEU A 1 277 ? -10.842 45.518 15.588 1.00 81.75 277 LEU A N 1
ATOM 2131 C CA . LEU A 1 277 ? -11.995 44.810 15.030 1.00 81.75 277 LEU A CA 1
ATOM 2132 C C . LEU A 1 277 ? -12.462 45.447 13.721 1.00 81.75 277 LEU A C 1
ATOM 2134 O O . LEU A 1 277 ? -12.701 44.738 12.748 1.00 81.75 277 LEU A O 1
ATOM 2138 N N . LYS A 1 278 ? -12.540 46.778 13.643 1.00 85.56 278 LYS A N 1
ATOM 2139 C CA . LYS A 1 278 ? -12.895 47.476 12.399 1.00 85.56 278 LYS A CA 1
ATOM 2140 C C . LYS A 1 278 ? -11.864 47.226 11.291 1.00 85.56 278 LYS A C 1
ATOM 2142 O O . LYS A 1 278 ? -12.243 46.963 10.151 1.00 85.56 278 LYS A O 1
ATOM 2147 N N . ALA A 1 279 ? -10.572 47.256 11.624 1.00 83.94 279 ALA A N 1
ATOM 2148 C CA . ALA A 1 279 ? -9.497 46.910 10.695 1.00 83.94 279 ALA A CA 1
ATOM 2149 C C . ALA A 1 279 ? -9.564 45.434 10.262 1.00 83.94 279 ALA A C 1
ATOM 2151 O O . ALA A 1 279 ? -9.366 45.130 9.086 1.00 83.94 279 ALA A O 1
ATOM 2152 N N . PHE A 1 280 ? -9.911 44.530 11.183 1.00 84.44 280 PHE A N 1
ATOM 2153 C CA . PHE A 1 280 ? -10.112 43.110 10.908 1.00 84.44 280 PHE A CA 1
ATOM 2154 C C . PHE A 1 280 ? -11.276 42.893 9.936 1.00 84.44 280 PHE A C 1
ATOM 2156 O O . PHE A 1 280 ? -11.098 42.182 8.953 1.00 84.44 280 PHE A O 1
ATOM 2163 N N . HIS A 1 281 ? -12.423 43.553 10.138 1.00 85.81 281 HIS A N 1
ATOM 2164 C CA . HIS A 1 281 ? -13.564 43.490 9.216 1.00 85.81 281 HIS A CA 1
ATOM 2165 C C . HIS A 1 281 ? -13.202 44.009 7.819 1.00 85.81 281 HIS A C 1
ATOM 2167 O O . HIS A 1 281 ? -13.426 43.315 6.831 1.00 85.81 281 HIS A O 1
ATOM 2173 N N . ALA A 1 282 ? -12.554 45.175 7.728 1.00 88.38 282 ALA A N 1
ATOM 2174 C CA . ALA A 1 282 ? -12.120 45.726 6.443 1.00 88.38 282 ALA A CA 1
ATOM 2175 C C . ALA A 1 282 ? -11.137 44.791 5.712 1.00 88.38 282 ALA A C 1
ATOM 2177 O O . ALA A 1 282 ? -11.178 44.642 4.486 1.00 88.38 282 ALA A O 1
ATOM 2178 N N . LYS A 1 283 ? -10.249 44.130 6.463 1.00 87.94 283 LYS A N 1
ATOM 2179 C CA . LYS A 1 283 ? -9.323 43.139 5.917 1.00 87.94 283 LYS A CA 1
ATOM 2180 C C . LYS A 1 283 ? -10.047 41.859 5.493 1.00 87.94 283 LYS A C 1
ATOM 2182 O O . LYS A 1 283 ? -9.750 41.334 4.420 1.00 87.94 283 LYS A O 1
ATOM 2187 N N . LEU A 1 284 ? -11.010 41.392 6.284 1.00 87.06 284 LEU A N 1
ATOM 2188 C CA . LEU A 1 284 ? -11.857 40.247 5.970 1.00 87.06 284 LEU A CA 1
ATOM 2189 C C . LEU A 1 284 ? -12.603 40.481 4.652 1.00 87.06 284 LEU A C 1
ATOM 2191 O O . LEU A 1 284 ? -12.487 39.662 3.748 1.00 87.06 284 LEU A O 1
ATOM 2195 N N . ASP A 1 285 ? -13.242 41.637 4.470 1.00 88.88 285 ASP A N 1
ATOM 2196 C CA . ASP A 1 285 ? -13.939 41.993 3.225 1.00 88.88 285 ASP A CA 1
ATOM 2197 C C . ASP A 1 285 ? -13.027 41.939 1.993 1.00 88.88 285 ASP A C 1
ATOM 2199 O O . ASP A 1 285 ? -13.445 41.523 0.907 1.00 88.88 285 ASP A O 1
ATOM 2203 N N . ARG A 1 286 ? -11.752 42.317 2.149 1.00 90.12 286 ARG A N 1
ATOM 2204 C CA . ARG A 1 286 ? -10.747 42.184 1.088 1.00 90.12 286 ARG A CA 1
ATOM 2205 C C . ARG A 1 286 ? -10.419 40.719 0.792 1.00 90.12 286 ARG A C 1
ATOM 2207 O O . ARG A 1 286 ? -10.317 40.370 -0.383 1.00 90.12 286 ARG A O 1
ATOM 2214 N N . LEU A 1 287 ? -10.248 39.887 1.820 1.00 88.81 287 LEU A N 1
ATOM 2215 C CA . LEU A 1 287 ? -9.930 38.456 1.696 1.00 88.81 287 LEU A CA 1
ATOM 2216 C C . LEU A 1 287 ? -11.104 37.613 1.181 1.00 88.81 287 LEU A C 1
ATOM 2218 O O . LEU A 1 287 ? -10.894 36.564 0.575 1.00 88.81 287 LEU A O 1
ATOM 2222 N N . LEU A 1 288 ? -12.336 38.078 1.389 1.00 90.50 288 LEU A N 1
ATOM 2223 C CA . LEU A 1 288 ? -13.551 37.442 0.885 1.00 90.50 288 LEU A CA 1
ATOM 2224 C C . LEU A 1 288 ? -13.782 37.672 -0.612 1.00 90.50 288 LEU A C 1
ATOM 2226 O O . LEU A 1 288 ? -14.673 37.046 -1.183 1.00 90.50 288 LEU A O 1
ATOM 2230 N N . LYS A 1 289 ? -13.022 38.553 -1.277 1.00 89.88 289 LYS A N 1
ATOM 2231 C CA . LYS A 1 289 ? -13.150 38.720 -2.730 1.00 89.88 289 LYS A CA 1
ATOM 2232 C C . LYS A 1 289 ? -12.820 37.390 -3.422 1.00 89.88 289 LYS A C 1
ATOM 2234 O O . LYS A 1 289 ? -11.752 36.833 -3.154 1.00 89.88 289 LYS A O 1
ATOM 2239 N N . PRO A 1 290 ? -13.709 36.871 -4.292 1.00 84.06 290 PRO A N 1
ATOM 2240 C CA . PRO A 1 290 ? -13.476 35.594 -4.940 1.00 84.06 290 PRO A CA 1
ATOM 2241 C C . PRO A 1 290 ? -12.182 35.671 -5.765 1.00 84.06 290 PRO A C 1
ATOM 2243 O O . PRO A 1 290 ? -11.939 36.669 -6.453 1.00 84.06 290 PRO A O 1
ATOM 2246 N N . PRO A 1 291 ? -11.333 34.639 -5.699 1.00 82.62 291 PRO A N 1
ATOM 2247 C CA . PRO A 1 291 ? -10.148 34.539 -6.541 1.00 82.62 291 PRO A CA 1
ATOM 2248 C C . PRO A 1 291 ? -10.513 34.615 -8.024 1.00 82.62 291 PRO A C 1
ATOM 2250 O O . PRO A 1 291 ? -11.561 34.109 -8.419 1.00 82.62 291 PRO A O 1
ATOM 2253 N N . LYS A 1 292 ? -9.617 35.141 -8.873 1.00 80.38 292 LYS A N 1
ATOM 2254 C CA . LYS A 1 292 ? -9.818 35.152 -10.339 1.00 80.38 292 LYS A CA 1
ATOM 2255 C C . LYS A 1 292 ? -10.161 33.760 -10.894 1.00 80.38 292 LYS A C 1
ATOM 2257 O O . LYS A 1 292 ? -11.079 33.633 -11.692 1.00 80.38 292 LYS A O 1
ATOM 2262 N N . VAL A 1 293 ? -9.511 32.719 -10.360 1.00 77.62 293 VAL A N 1
ATOM 2263 C CA . VAL A 1 293 ? -9.758 31.301 -10.697 1.00 77.62 293 VAL A CA 1
ATOM 2264 C C . VAL A 1 293 ? -11.223 30.887 -10.492 1.00 77.62 293 VAL A C 1
ATOM 2266 O O . VAL A 1 293 ? -11.723 30.028 -11.208 1.00 77.62 293 VAL A O 1
ATOM 2269 N N . CYS A 1 294 ? -11.929 31.488 -9.533 1.00 81.06 294 CYS A N 1
ATOM 2270 C CA . CYS A 1 294 ? -13.339 31.197 -9.279 1.00 81.06 294 CYS A CA 1
ATOM 2271 C C . CYS A 1 294 ? -14.274 31.897 -10.273 1.00 81.06 294 CYS A C 1
ATOM 2273 O O . CYS A 1 294 ? -15.322 31.351 -10.597 1.00 81.06 294 CYS A O 1
ATOM 2275 N N . VAL A 1 295 ? -13.887 33.076 -10.769 1.00 78.44 295 VAL A N 1
ATOM 2276 C CA . VAL A 1 295 ? -14.676 33.866 -11.730 1.00 78.44 295 VAL A CA 1
ATOM 2277 C C . VAL A 1 295 ? -14.599 33.263 -13.136 1.00 78.44 295 VAL A C 1
ATOM 2279 O O . VAL A 1 295 ? -15.580 33.263 -13.871 1.00 78.44 295 VAL A O 1
ATOM 2282 N N . GLU A 1 296 ? -13.456 32.687 -13.509 1.00 69.19 296 GLU A N 1
ATOM 2283 C CA . GLU A 1 296 ? -13.293 32.035 -14.817 1.00 69.19 296 GLU A CA 1
ATOM 2284 C C . GLU A 1 296 ? -14.197 30.802 -14.988 1.00 69.19 296 GLU A C 1
ATOM 2286 O O . GLU A 1 296 ? -14.630 30.518 -16.100 1.00 69.19 296 GLU A O 1
ATOM 2291 N N . ASN A 1 297 ? -14.544 30.109 -13.898 1.00 64.69 297 ASN A N 1
ATOM 2292 C CA . ASN A 1 297 ? -15.401 28.918 -13.956 1.00 64.69 297 ASN A CA 1
ATOM 2293 C C . ASN A 1 297 ? -16.906 29.236 -13.910 1.00 64.69 297 ASN A C 1
ATOM 2295 O O . ASN A 1 297 ? -17.717 28.354 -14.180 1.00 64.69 297 ASN A O 1
ATOM 2299 N N . SER A 1 298 ? -17.307 30.459 -13.546 1.00 64.62 298 SER A N 1
ATOM 2300 C CA . SER A 1 298 ? -18.727 30.822 -13.424 1.00 64.62 298 SER A CA 1
ATOM 2301 C C . SER A 1 298 ? -19.382 31.221 -14.750 1.00 64.62 298 SER A C 1
ATOM 2303 O O . SER A 1 298 ? -20.605 31.273 -14.819 1.00 64.62 298 SER A O 1
ATOM 2305 N N . ASN A 1 299 ? -18.601 31.480 -15.807 1.00 62.03 299 ASN A N 1
ATOM 2306 C CA . ASN A 1 299 ? -19.108 32.039 -17.071 1.00 62.03 299 ASN A CA 1
ATOM 2307 C C . ASN A 1 299 ? -19.701 31.014 -18.057 1.00 62.03 299 ASN A C 1
ATOM 2309 O O . ASN A 1 299 ? -20.068 31.373 -19.172 1.00 62.03 299 ASN A O 1
ATOM 2313 N N . GLY A 1 300 ? -19.848 29.755 -17.658 1.00 57.59 300 GLY A N 1
ATOM 2314 C CA . GLY A 1 300 ? -20.522 28.738 -18.454 1.00 57.59 300 GLY A CA 1
ATOM 2315 C C . GLY A 1 300 ? -20.230 27.367 -17.880 1.00 57.59 300 GLY A C 1
ATOM 2316 O O . GLY A 1 300 ? -19.074 26.970 -17.782 1.00 57.59 300 GLY A O 1
ATOM 2317 N N . SER A 1 301 ? -21.275 26.654 -17.473 1.00 56.09 301 SER A N 1
ATOM 2318 C CA . SER A 1 301 ? -21.225 25.315 -16.884 1.00 56.09 301 SER A CA 1
ATOM 2319 C C . SER A 1 301 ? -20.853 24.245 -17.918 1.00 56.09 301 SER A C 1
ATOM 2321 O O . SER A 1 301 ? -21.585 23.271 -18.097 1.00 56.09 301 SER A O 1
ATOM 2323 N N . ALA A 1 302 ? -19.755 24.435 -18.649 1.00 69.12 302 ALA A N 1
ATOM 2324 C CA . ALA A 1 302 ? -19.172 23.360 -19.426 1.00 69.12 302 ALA A CA 1
ATOM 2325 C C . ALA A 1 302 ? -18.797 22.246 -18.444 1.00 69.12 302 ALA A C 1
ATOM 2327 O O . ALA A 1 302 ? -18.161 22.497 -17.414 1.00 69.12 302 ALA A O 1
ATOM 2328 N N . ALA A 1 303 ? -19.262 21.031 -18.730 1.00 75.12 303 ALA A N 1
ATOM 2329 C CA . ALA A 1 303 ? -18.932 19.882 -17.912 1.00 75.12 303 ALA A CA 1
ATOM 2330 C C . ALA A 1 303 ? -17.406 19.745 -17.847 1.00 75.12 303 ALA A C 1
ATOM 2332 O O . ALA A 1 303 ? -16.721 19.797 -18.868 1.00 75.12 303 ALA A O 1
ATOM 2333 N N . THR A 1 304 ? -16.866 19.608 -16.639 1.00 85.31 304 THR A N 1
ATOM 2334 C CA . THR A 1 304 ? -15.437 19.369 -16.458 1.00 85.31 304 THR A CA 1
ATOM 2335 C C . THR A 1 304 ? -15.142 17.953 -16.918 1.00 85.31 304 THR A C 1
ATOM 2337 O O . THR A 1 304 ? -15.746 17.001 -16.437 1.00 85.31 304 THR A O 1
ATOM 2340 N N . CYS A 1 305 ? -14.236 17.794 -17.867 1.00 84.19 305 CYS A N 1
ATOM 2341 C CA . CYS A 1 305 ? -13.873 16.461 -18.308 1.00 84.19 305 CYS A CA 1
ATOM 2342 C C . CYS A 1 305 ? -13.170 15.675 -17.179 1.00 84.19 305 CYS A C 1
ATOM 2344 O O . CYS A 1 305 ? -12.310 16.222 -16.490 1.00 84.19 305 CYS A O 1
ATOM 2346 N N . ASP A 1 306 ? -13.556 14.410 -16.997 1.00 89.25 306 ASP A N 1
ATOM 2347 C CA . ASP A 1 306 ? -13.081 13.487 -15.950 1.00 89.25 306 ASP A CA 1
ATOM 2348 C C . ASP A 1 306 ? -12.770 12.093 -16.540 1.00 89.25 306 ASP A C 1
ATOM 2350 O O . ASP A 1 306 ? -12.929 11.056 -15.898 1.00 89.25 306 ASP A O 1
ATOM 2354 N N . THR A 1 307 ? -12.412 12.027 -17.825 1.00 91.56 307 THR A N 1
ATOM 2355 C CA . THR A 1 307 ? -12.088 10.759 -18.492 1.00 91.56 307 THR A CA 1
ATOM 2356 C C . THR A 1 307 ? -10.775 10.185 -17.966 1.00 91.56 307 THR A C 1
ATOM 2358 O O . THR A 1 307 ? -9.761 10.887 -17.916 1.00 91.56 307 THR A O 1
ATOM 2361 N N . GLN A 1 308 ? -10.763 8.891 -17.634 1.00 90.75 308 GLN A N 1
ATOM 2362 C CA . GLN A 1 308 ? -9.555 8.224 -17.147 1.00 90.75 308 GLN A CA 1
ATOM 2363 C C . GLN A 1 308 ? -8.519 8.134 -18.269 1.00 90.75 308 GLN A C 1
ATOM 2365 O O . GLN A 1 308 ? -8.728 7.451 -19.276 1.00 90.75 308 GLN A O 1
ATOM 2370 N N . THR A 1 309 ? -7.403 8.834 -18.088 1.00 92.00 309 THR A N 1
ATOM 2371 C CA . THR A 1 309 ? -6.387 8.998 -19.129 1.00 92.00 309 THR A CA 1
ATOM 2372 C C . THR A 1 309 ? -5.008 8.658 -18.583 1.00 92.00 309 THR A C 1
ATOM 2374 O O . THR A 1 309 ? -4.589 9.190 -17.560 1.00 92.00 309 THR A O 1
ATOM 2377 N N . ASP A 1 310 ? -4.277 7.813 -19.295 1.00 93.81 310 ASP A N 1
ATOM 2378 C CA . ASP A 1 310 ? -2.850 7.607 -19.100 1.00 93.81 310 ASP A CA 1
ATOM 2379 C C . ASP A 1 310 ? -2.109 8.581 -20.020 1.00 93.81 310 ASP A C 1
ATOM 2381 O O . ASP A 1 310 ? -2.167 8.467 -21.245 1.00 93.81 310 ASP A O 1
ATOM 2385 N N . VAL A 1 311 ? -1.459 9.581 -19.431 1.00 95.44 311 VAL A N 1
ATOM 2386 C CA . VAL A 1 311 ? -0.802 10.681 -20.137 1.00 95.44 311 VAL A CA 1
ATOM 2387 C C . VAL A 1 311 ? 0.700 10.574 -19.962 1.00 95.44 311 VAL A C 1
ATOM 2389 O O . VAL A 1 311 ? 1.224 10.691 -18.856 1.00 95.44 311 VAL A O 1
ATOM 2392 N N . PHE A 1 312 ? 1.402 10.413 -21.074 1.00 95.50 312 PHE A N 1
ATOM 2393 C CA . PHE A 1 312 ? 2.850 10.391 -21.123 1.00 95.50 312 PHE A CA 1
ATOM 2394 C C . PHE A 1 312 ? 3.366 11.709 -21.697 1.00 95.50 312 PHE A C 1
ATOM 2396 O O . PHE A 1 312 ? 3.105 12.041 -22.852 1.00 95.50 312 PHE A O 1
ATOM 2403 N N . ILE A 1 313 ? 4.082 12.486 -20.893 1.00 97.00 313 ILE A N 1
ATOM 2404 C CA . ILE A 1 313 ? 4.584 13.804 -21.275 1.00 97.00 313 ILE A CA 1
ATOM 2405 C C . ILE A 1 313 ? 6.088 13.699 -21.549 1.00 97.00 313 ILE A C 1
ATOM 2407 O O . ILE A 1 313 ? 6.875 13.429 -20.641 1.00 97.00 313 ILE A O 1
ATOM 2411 N N . LEU A 1 314 ? 6.477 13.929 -22.803 1.00 96.25 314 LEU A N 1
ATOM 2412 C CA . LEU A 1 314 ? 7.861 13.911 -23.276 1.00 96.25 314 LEU A CA 1
ATOM 2413 C C . LEU A 1 314 ? 8.359 15.346 -23.433 1.00 96.25 314 LEU A C 1
ATOM 2415 O O . LEU A 1 314 ? 7.833 16.082 -24.269 1.00 96.25 314 LEU A O 1
ATOM 2419 N N . LEU A 1 315 ? 9.354 15.742 -22.641 1.00 95.75 315 LEU A N 1
ATOM 2420 C CA . LEU A 1 315 ? 10.029 17.031 -22.796 1.00 95.75 315 LEU A CA 1
ATOM 2421 C C . LEU A 1 315 ? 11.232 16.893 -23.735 1.00 95.75 315 LEU A C 1
ATOM 2423 O O . LEU A 1 315 ? 11.903 15.868 -23.728 1.00 95.75 315 LEU A O 1
ATOM 2427 N N . ASP A 1 316 ? 11.527 17.946 -24.490 1.00 94.06 316 ASP A N 1
ATOM 2428 C CA . ASP A 1 316 ? 12.675 18.044 -25.397 1.00 94.06 316 ASP A CA 1
ATOM 2429 C C . ASP A 1 316 ? 13.583 19.179 -24.905 1.00 94.06 316 ASP A C 1
ATOM 2431 O O . ASP A 1 316 ? 13.490 20.312 -25.401 1.00 94.06 316 ASP A O 1
ATOM 2435 N N . PRO A 1 317 ? 14.387 18.925 -23.851 1.00 88.62 317 PRO A N 1
ATOM 2436 C CA . PRO A 1 317 ? 15.259 19.940 -23.280 1.00 88.62 317 PRO A CA 1
ATOM 2437 C C . PRO A 1 317 ? 16.318 20.355 -24.305 1.00 88.62 317 PRO A C 1
ATOM 2439 O O . PRO A 1 317 ? 16.987 19.508 -24.898 1.00 88.62 317 PRO A O 1
ATOM 2442 N N . ILE A 1 318 ? 16.498 21.663 -24.494 1.00 87.56 318 ILE A N 1
ATOM 2443 C CA . ILE A 1 318 ? 17.485 22.215 -25.427 1.00 87.56 318 ILE A CA 1
ATOM 2444 C C . ILE A 1 318 ? 18.655 22.782 -24.624 1.00 87.56 318 ILE A C 1
ATOM 2446 O O . ILE A 1 318 ? 18.526 23.860 -24.028 1.00 87.56 318 ILE A O 1
ATOM 2450 N N . PRO A 1 319 ? 19.832 22.127 -24.649 1.00 82.31 319 PRO A N 1
ATOM 2451 C CA . PRO A 1 319 ? 21.022 22.656 -24.001 1.00 82.31 319 PRO A CA 1
ATOM 2452 C C . PRO A 1 319 ? 21.293 24.101 -24.442 1.00 82.31 319 PRO A C 1
ATOM 2454 O O . PRO A 1 319 ? 21.422 24.397 -25.627 1.00 82.31 319 PRO A O 1
ATOM 2457 N N . GLY A 1 320 ? 21.350 25.020 -23.475 1.00 83.00 320 GLY A N 1
ATOM 2458 C CA . GLY A 1 320 ? 21.630 26.439 -23.715 1.00 83.00 320 GLY A CA 1
ATOM 2459 C C . GLY A 1 320 ? 20.412 27.336 -23.978 1.00 83.00 320 GLY A C 1
ATOM 2460 O O . GLY A 1 320 ? 20.584 28.553 -23.973 1.00 83.00 320 GLY A O 1
ATOM 2461 N N . ASN A 1 321 ? 19.189 26.803 -24.123 1.00 88.12 321 ASN A N 1
ATOM 2462 C CA . ASN A 1 321 ? 17.978 27.617 -24.311 1.00 88.12 321 ASN A CA 1
ATOM 2463 C C . ASN A 1 321 ? 17.020 27.534 -23.110 1.00 88.12 321 ASN A C 1
ATOM 2465 O O . ASN A 1 321 ? 16.018 26.820 -23.107 1.00 88.12 321 ASN A O 1
ATOM 2469 N N . SER A 1 322 ? 17.309 28.337 -22.085 1.00 88.12 322 SER A N 1
ATOM 2470 C CA . SER A 1 322 ? 16.532 28.360 -20.840 1.00 88.12 322 SER A CA 1
ATOM 2471 C C . SER A 1 322 ? 15.087 28.846 -21.002 1.00 88.12 322 SER A C 1
ATOM 2473 O O . SER A 1 322 ? 14.260 28.560 -20.136 1.00 88.12 322 SER A O 1
ATOM 2475 N N . ILE A 1 323 ? 14.765 29.575 -22.078 1.00 91.19 323 ILE A N 1
ATOM 2476 C CA . ILE A 1 323 ? 13.418 30.105 -22.322 1.00 91.19 323 ILE A CA 1
ATOM 2477 C C . ILE A 1 323 ? 12.485 28.972 -22.741 1.00 91.19 323 ILE A C 1
ATOM 2479 O O . ILE A 1 323 ? 11.446 28.778 -22.110 1.00 91.19 323 ILE A O 1
ATOM 2483 N N . TYR A 1 324 ? 12.863 28.201 -23.764 1.00 91.12 324 TYR A N 1
ATOM 2484 C CA . TYR A 1 324 ? 12.037 27.091 -24.236 1.00 91.12 324 TYR A CA 1
ATOM 2485 C C . TYR A 1 324 ? 11.955 25.960 -23.218 1.00 91.12 324 TYR A C 1
ATOM 2487 O O . TYR A 1 324 ? 10.858 25.451 -22.994 1.00 91.12 324 TYR A O 1
ATOM 2495 N N . ASP A 1 325 ? 13.048 25.655 -22.517 1.00 90.31 325 ASP A N 1
ATOM 2496 C CA . ASP A 1 325 ? 13.012 24.723 -21.388 1.00 90.31 325 ASP A CA 1
ATOM 2497 C C . ASP A 1 325 ? 11.984 25.171 -20.337 1.00 90.31 325 ASP A C 1
ATOM 2499 O O . ASP A 1 325 ? 11.179 24.375 -19.857 1.00 90.31 325 ASP A O 1
ATOM 2503 N N . ASN A 1 326 ? 11.955 26.465 -20.000 1.00 90.81 326 ASN A N 1
ATOM 2504 C CA . ASN A 1 326 ? 10.995 27.009 -19.041 1.00 90.81 326 ASN A CA 1
ATOM 2505 C C . ASN A 1 326 ? 9.550 26.963 -19.569 1.00 90.81 326 ASN A C 1
ATOM 2507 O O . ASN A 1 326 ? 8.636 26.667 -18.803 1.00 90.81 326 ASN A O 1
ATOM 2511 N N . TYR A 1 327 ? 9.322 27.217 -20.861 1.00 94.06 327 TYR A N 1
ATOM 2512 C CA . TYR A 1 327 ? 7.990 27.112 -21.469 1.00 94.06 327 TYR A CA 1
ATOM 2513 C C . TYR A 1 327 ? 7.460 25.681 -21.438 1.00 94.06 327 TYR A C 1
ATOM 2515 O O . TYR A 1 327 ? 6.346 25.464 -20.963 1.00 94.06 327 TYR A O 1
ATOM 2523 N N . GLN A 1 328 ? 8.264 24.706 -21.865 1.00 94.38 328 GLN A N 1
ATOM 2524 C CA . GLN A 1 328 ? 7.897 23.291 -21.823 1.00 94.38 328 GLN A CA 1
ATOM 2525 C C . GLN A 1 328 ? 7.588 22.844 -20.392 1.00 94.38 328 GLN A C 1
ATOM 2527 O O . GLN A 1 328 ? 6.515 22.302 -20.131 1.00 94.38 328 GLN A O 1
ATOM 2532 N N . LYS A 1 329 ? 8.484 23.155 -19.443 1.00 92.88 329 LYS A N 1
ATOM 2533 C CA . LYS A 1 329 ? 8.306 22.821 -18.025 1.00 92.88 329 LYS A CA 1
ATOM 2534 C C . LYS A 1 329 ? 7.034 23.436 -17.443 1.00 92.88 329 LYS A C 1
ATOM 2536 O O . LYS A 1 329 ? 6.285 22.737 -16.765 1.00 92.88 329 LYS A O 1
ATOM 2541 N N . LYS A 1 330 ? 6.752 24.712 -17.728 1.00 92.94 330 LYS A N 1
ATOM 2542 C CA . LYS A 1 330 ? 5.531 25.396 -17.271 1.00 92.94 330 LYS A CA 1
ATOM 2543 C C . LYS A 1 330 ? 4.268 24.762 -17.833 1.00 92.94 330 LYS A C 1
ATOM 2545 O O . LYS A 1 330 ? 3.355 24.479 -17.062 1.00 92.94 330 LYS A O 1
ATOM 2550 N N . ILE A 1 331 ? 4.222 24.521 -19.145 1.00 94.69 331 ILE A N 1
ATOM 2551 C CA . ILE A 1 331 ? 3.031 23.953 -19.788 1.00 94.69 331 ILE A CA 1
ATOM 2552 C C . ILE A 1 331 ? 2.785 22.536 -19.281 1.00 94.69 331 ILE A C 1
ATOM 2554 O O . ILE A 1 331 ? 1.680 22.225 -18.844 1.00 94.69 331 ILE A O 1
ATOM 2558 N N . ALA A 1 332 ? 3.826 21.701 -19.259 1.00 94.69 332 ALA A N 1
ATOM 2559 C CA . ALA A 1 332 ? 3.749 20.347 -18.730 1.00 94.69 332 ALA A CA 1
ATOM 2560 C C . ALA A 1 332 ? 3.285 20.329 -17.267 1.00 94.69 332 ALA A C 1
ATOM 2562 O O . ALA A 1 332 ? 2.421 19.531 -16.917 1.00 94.69 332 ALA A O 1
ATOM 2563 N N . SER A 1 333 ? 3.791 21.246 -16.434 1.00 91.94 333 SER A N 1
ATOM 2564 C CA . SER A 1 333 ? 3.393 21.367 -15.025 1.00 91.94 333 SER A CA 1
ATOM 2565 C C . SER A 1 333 ? 1.922 21.755 -14.883 1.00 91.94 333 SER A C 1
ATOM 2567 O O . SER A 1 333 ? 1.154 21.040 -14.245 1.00 91.94 333 SER A O 1
ATOM 2569 N N . TYR A 1 334 ? 1.493 22.853 -15.516 1.00 91.25 334 TYR A N 1
ATOM 2570 C CA . TYR A 1 334 ? 0.103 23.314 -15.435 1.00 91.25 334 TYR A CA 1
ATOM 2571 C C . TYR A 1 334 ? -0.886 22.287 -15.984 1.00 91.25 334 TYR A C 1
ATOM 2573 O O . TYR A 1 334 ? -1.966 22.112 -15.418 1.00 91.25 334 TYR A O 1
ATOM 2581 N N . MET A 1 335 ? -0.513 21.598 -17.062 1.00 93.44 335 MET A N 1
ATOM 2582 C CA . MET A 1 335 ? -1.316 20.541 -17.659 1.00 93.44 335 MET A CA 1
ATOM 2583 C C . MET A 1 335 ? -1.397 19.314 -16.742 1.00 93.44 335 MET A C 1
ATOM 2585 O O . MET A 1 335 ? -2.500 18.856 -16.459 1.00 93.44 335 MET A O 1
ATOM 2589 N N . ALA A 1 336 ? -0.267 18.815 -16.228 1.00 92.00 336 ALA A N 1
ATOM 2590 C CA . ALA A 1 336 ? -0.226 17.648 -15.346 1.00 92.00 336 ALA A CA 1
ATOM 2591 C C . ALA A 1 336 ? -1.030 17.868 -14.054 1.00 92.00 336 ALA A C 1
ATOM 2593 O O . ALA A 1 336 ? -1.842 17.021 -13.689 1.00 92.00 336 ALA A O 1
ATOM 2594 N N . GLU A 1 337 ? -0.881 19.027 -13.403 1.00 88.38 337 GLU A N 1
ATOM 2595 C CA . GLU A 1 337 ? -1.678 19.378 -12.216 1.00 88.38 337 GLU A CA 1
ATOM 2596 C C . GLU A 1 337 ? -3.172 19.429 -12.535 1.00 88.38 337 GLU A C 1
ATOM 2598 O O . GLU A 1 337 ? -4.000 18.940 -11.767 1.00 88.38 337 GLU A O 1
ATOM 2603 N N . ARG A 1 338 ? -3.542 20.006 -13.687 1.00 88.06 338 ARG A N 1
ATOM 2604 C CA . ARG A 1 338 ? -4.945 20.082 -14.103 1.00 88.06 338 ARG A CA 1
ATOM 2605 C C . ARG A 1 338 ? -5.519 18.692 -14.365 1.00 88.06 338 ARG A C 1
ATOM 2607 O O . ARG A 1 338 ? -6.623 18.423 -13.898 1.00 88.06 338 ARG A O 1
ATOM 2614 N N . LEU A 1 339 ? -4.782 17.823 -15.054 1.00 89.50 339 LEU A N 1
ATOM 2615 C CA . LEU A 1 339 ? -5.187 16.448 -15.363 1.00 89.50 339 LEU A CA 1
ATOM 2616 C C . LEU A 1 339 ? -5.370 15.603 -14.095 1.00 89.50 339 LEU A C 1
ATOM 2618 O O . LEU A 1 339 ? -6.404 14.960 -13.947 1.00 89.50 339 LEU A O 1
ATOM 2622 N N . LEU A 1 340 ? -4.434 15.667 -13.143 1.00 87.06 340 LEU A N 1
ATOM 2623 C CA . LEU A 1 340 ? -4.549 14.945 -11.868 1.00 87.06 340 LEU A CA 1
ATOM 2624 C C . LEU A 1 340 ? -5.656 15.518 -10.968 1.00 87.06 340 LEU A C 1
ATOM 2626 O O . LEU A 1 340 ? -6.346 14.773 -10.273 1.00 87.06 340 LEU A O 1
ATOM 2630 N N . LYS A 1 341 ? -5.868 16.842 -10.987 1.00 82.06 341 LYS A N 1
ATOM 2631 C CA . LYS A 1 341 ? -6.939 17.487 -10.211 1.00 82.06 341 LYS A CA 1
ATOM 2632 C C . LYS A 1 341 ? -8.332 17.157 -10.749 1.00 82.06 341 LYS A C 1
ATOM 2634 O O . LYS A 1 341 ? -9.267 17.060 -9.958 1.00 82.06 341 LYS A O 1
ATOM 2639 N N . THR A 1 342 ? -8.480 17.062 -12.070 1.00 76.88 342 THR A N 1
ATOM 2640 C CA . THR A 1 342 ? -9.775 16.820 -12.728 1.00 76.88 342 THR A CA 1
ATOM 2641 C C . THR A 1 342 ? -10.108 15.338 -12.827 1.00 76.88 342 THR A C 1
ATOM 2643 O O . THR A 1 342 ? -11.215 14.985 -12.452 1.00 76.88 342 THR A O 1
ATOM 2646 N N . GLY A 1 343 ? -9.149 14.492 -13.223 1.00 69.44 343 GLY A N 1
ATOM 2647 C CA . GLY A 1 343 ? -9.321 13.043 -13.411 1.00 69.44 343 GLY A CA 1
ATOM 2648 C C . GLY A 1 343 ? -9.248 12.185 -12.139 1.00 69.44 343 GLY A C 1
ATOM 2649 O O . GLY A 1 343 ? -9.362 10.956 -12.186 1.00 69.44 343 GLY A O 1
ATOM 2650 N N . GLY A 1 344 ? -8.979 12.809 -10.986 1.00 72.62 344 GLY A N 1
ATOM 2651 C CA . GLY A 1 344 ? -8.849 12.129 -9.698 1.00 72.62 344 GLY A CA 1
ATOM 2652 C C . GLY A 1 344 ? -7.817 10.994 -9.710 1.00 72.62 344 GLY A C 1
ATOM 2653 O O . GLY A 1 344 ? -6.756 11.094 -10.318 1.00 72.62 344 GLY A O 1
ATOM 2654 N N . ARG A 1 345 ? -8.130 9.881 -9.032 1.00 69.19 345 ARG A N 1
ATOM 2655 C CA . ARG A 1 345 ? -7.257 8.686 -8.947 1.00 69.19 345 ARG A CA 1
ATOM 2656 C C . ARG A 1 345 ? -7.165 7.874 -10.242 1.00 69.19 345 ARG A C 1
ATOM 2658 O O . ARG A 1 345 ? -6.473 6.857 -10.269 1.00 69.19 345 ARG A O 1
ATOM 2665 N N . HIS A 1 346 ? -7.910 8.262 -11.267 1.00 77.94 346 HIS A N 1
ATOM 2666 C CA . HIS A 1 346 ? -8.076 7.446 -12.457 1.00 77.94 346 HIS A CA 1
ATOM 2667 C C . HIS A 1 346 ? -7.233 7.914 -13.644 1.00 77.94 346 HIS A C 1
ATOM 2669 O O . HIS A 1 346 ? -6.976 7.127 -14.550 1.00 77.94 346 HIS A O 1
ATOM 2675 N N . THR A 1 347 ? -6.767 9.160 -13.618 1.00 87.31 347 THR A N 1
ATOM 2676 C CA . THR A 1 347 ? -5.805 9.682 -14.588 1.00 87.31 347 THR A CA 1
ATOM 2677 C C . THR A 1 347 ? -4.394 9.461 -14.067 1.00 87.31 347 THR A C 1
ATOM 2679 O O . THR A 1 347 ? -4.076 9.858 -12.947 1.00 87.31 347 THR A O 1
ATOM 2682 N N . ALA A 1 348 ? -3.548 8.833 -14.879 1.00 90.81 348 ALA A N 1
ATOM 2683 C CA . ALA A 1 348 ? -2.134 8.675 -14.583 1.00 90.81 348 ALA A CA 1
ATOM 2684 C C . ALA A 1 348 ? -1.319 9.620 -15.464 1.00 90.81 348 ALA A C 1
ATOM 2686 O O . ALA A 1 348 ? -1.535 9.694 -16.668 1.00 90.81 348 ALA A O 1
ATOM 2687 N N . VAL A 1 349 ? -0.369 10.334 -14.871 1.00 93.06 349 VAL A N 1
ATOM 2688 C CA . VAL A 1 349 ? 0.584 11.176 -15.593 1.00 93.06 349 VAL A CA 1
ATOM 2689 C C . VAL A 1 349 ? 1.994 10.658 -15.343 1.00 93.06 349 VAL A C 1
ATOM 2691 O O . VAL A 1 349 ? 2.416 10.544 -14.189 1.00 93.06 349 VAL A O 1
ATOM 2694 N N . SER A 1 350 ? 2.721 10.391 -16.424 1.00 94.69 350 SER A N 1
ATOM 2695 C CA . SER A 1 350 ? 4.140 10.038 -16.408 1.00 94.69 350 SER A CA 1
ATOM 2696 C C . SER A 1 350 ? 4.932 11.074 -17.204 1.00 94.69 350 SER A C 1
ATOM 2698 O O . SER A 1 350 ? 4.518 11.489 -18.286 1.00 94.69 350 SER A O 1
ATOM 2700 N N . LEU A 1 351 ? 6.060 11.525 -16.660 1.00 93.50 351 LEU A N 1
ATOM 2701 C CA . LEU A 1 351 ? 6.894 12.583 -17.234 1.00 93.50 351 LEU A CA 1
ATOM 2702 C C . LEU A 1 351 ? 8.302 12.069 -17.496 1.00 93.50 351 LEU A C 1
ATOM 2704 O O . LEU A 1 351 ? 8.933 11.501 -16.605 1.00 93.50 351 LEU A O 1
ATOM 2708 N N . SER A 1 352 ? 8.818 12.350 -18.690 1.00 93.88 352 SER A N 1
ATOM 2709 C CA . SER A 1 352 ? 10.184 12.010 -19.078 1.00 93.88 352 SER A CA 1
ATOM 2710 C C . SER A 1 352 ? 10.870 13.192 -19.777 1.00 93.88 352 SER A C 1
ATOM 2712 O O . SER A 1 352 ? 10.237 13.848 -20.609 1.00 93.88 352 SER A O 1
ATOM 2714 N N . PRO A 1 353 ? 12.169 13.446 -19.521 1.00 90.88 353 PRO A N 1
ATOM 2715 C CA . PRO A 1 353 ? 12.991 14.389 -20.287 1.00 90.88 353 PRO A CA 1
ATOM 2716 C C . PRO A 1 353 ? 13.376 13.852 -21.680 1.00 90.88 353 PRO A C 1
ATOM 2718 O O . PRO A 1 353 ? 14.374 14.294 -22.250 1.00 90.88 353 PRO A O 1
ATOM 2721 N N . ALA A 1 354 ? 12.647 12.845 -22.183 1.00 88.62 354 ALA A N 1
ATOM 2722 C CA . ALA A 1 354 ? 12.993 12.059 -23.364 1.00 88.62 354 ALA A CA 1
ATOM 2723 C C . ALA A 1 354 ? 14.419 11.474 -23.291 1.00 88.62 354 ALA A C 1
ATOM 2725 O O . ALA A 1 354 ? 15.128 11.368 -24.294 1.00 88.62 354 ALA A O 1
ATOM 2726 N N . ALA A 1 355 ? 14.844 11.104 -22.080 1.00 88.62 355 ALA A N 1
ATOM 2727 C CA . ALA A 1 355 ? 16.061 10.343 -21.844 1.00 88.62 355 ALA A CA 1
ATOM 2728 C C . ALA A 1 355 ? 15.737 8.848 -21.769 1.00 88.62 355 ALA A C 1
ATOM 2730 O O . ALA A 1 355 ? 14.654 8.460 -21.324 1.00 88.62 355 ALA A O 1
ATOM 2731 N N . LEU A 1 356 ? 16.669 8.014 -22.226 1.00 88.12 356 LEU A N 1
ATOM 2732 C CA . LEU A 1 356 ? 16.574 6.567 -22.062 1.00 88.12 356 LEU A CA 1
ATOM 2733 C C . LEU A 1 356 ? 17.117 6.184 -20.682 1.00 88.12 356 LEU A C 1
ATOM 2735 O O . LEU A 1 356 ? 18.089 6.780 -20.221 1.00 88.12 356 LEU A O 1
ATOM 2739 N N . SER A 1 357 ? 16.496 5.197 -20.038 1.00 86.69 357 SER A N 1
ATOM 2740 C CA . SER A 1 357 ? 17.025 4.592 -18.814 1.00 86.69 357 SER A CA 1
ATOM 2741 C C . SER A 1 357 ? 18.319 3.814 -19.098 1.00 86.69 357 SER A C 1
ATOM 2743 O O . SER A 1 357 ? 18.715 3.647 -20.253 1.00 86.69 357 SER A O 1
ATOM 2745 N N . GLU A 1 358 ? 18.970 3.283 -18.059 1.00 81.88 358 GLU A N 1
ATOM 2746 C CA . GLU A 1 358 ? 20.187 2.462 -18.203 1.00 81.88 358 GLU A CA 1
ATOM 2747 C C . GLU A 1 358 ? 19.988 1.206 -19.079 1.00 81.88 358 GLU A C 1
ATOM 2749 O O . GLU A 1 358 ? 20.934 0.727 -19.697 1.00 81.88 358 GLU A O 1
ATOM 2754 N N . ASP A 1 359 ? 18.749 0.716 -19.202 1.00 76.25 359 ASP A N 1
ATOM 2755 C CA . ASP A 1 359 ? 18.344 -0.383 -20.099 1.00 76.25 359 ASP A CA 1
ATOM 2756 C C . ASP A 1 359 ? 18.343 0.052 -21.589 1.00 76.25 359 ASP A C 1
ATOM 2758 O O . ASP A 1 359 ? 18.074 -0.745 -22.480 1.00 76.25 359 ASP A O 1
ATOM 2762 N N . ALA A 1 360 ? 18.584 1.337 -21.897 1.00 80.00 360 ALA A N 1
ATOM 2763 C CA . ALA A 1 360 ? 18.555 1.952 -23.237 1.00 80.00 360 ALA A CA 1
ATOM 2764 C C . ALA A 1 360 ? 17.272 1.680 -24.053 1.00 80.00 360 ALA A C 1
ATOM 2766 O O . ALA A 1 360 ? 17.171 1.994 -25.239 1.00 80.00 360 ALA A O 1
ATOM 2767 N N . SER A 1 361 ? 16.271 1.074 -23.422 1.00 84.31 361 SER A N 1
ATOM 2768 C CA . SER A 1 361 ? 15.096 0.530 -24.078 1.00 84.31 361 SER A CA 1
ATOM 2769 C C . SER A 1 361 ? 13.801 1.022 -23.449 1.00 84.31 361 SER A C 1
ATOM 2771 O O . SER A 1 361 ? 12.735 0.872 -24.039 1.00 84.31 361 SER A O 1
ATOM 2773 N N . GLN A 1 362 ? 13.895 1.689 -22.303 1.00 90.06 362 GLN A N 1
ATOM 2774 C CA . GLN A 1 362 ? 12.792 2.344 -21.617 1.00 90.06 362 GLN A CA 1
ATOM 2775 C C . GLN A 1 362 ? 13.124 3.819 -21.426 1.00 90.06 362 GLN A C 1
ATOM 2777 O O . GLN A 1 362 ? 14.281 4.228 -21.515 1.00 90.06 362 GLN A O 1
ATOM 2782 N N . LEU A 1 363 ? 12.100 4.623 -21.181 1.00 91.31 363 LEU A N 1
ATOM 2783 C CA . LEU A 1 363 ? 12.273 6.027 -20.860 1.00 91.31 363 LEU A CA 1
ATOM 2784 C C . LEU A 1 363 ? 12.605 6.179 -19.382 1.00 91.31 363 LEU A C 1
ATOM 2786 O O . LEU A 1 363 ? 11.996 5.542 -18.524 1.00 91.31 363 LEU A O 1
ATOM 2790 N N . GLU A 1 364 ? 13.542 7.070 -19.087 1.00 91.88 364 GLU A N 1
ATOM 2791 C CA . GLU A 1 364 ? 13.765 7.539 -17.730 1.00 91.88 364 GLU A CA 1
ATOM 2792 C C . GLU A 1 364 ? 12.557 8.386 -17.310 1.00 91.88 364 GLU A C 1
ATOM 2794 O O . GLU A 1 364 ? 12.244 9.412 -17.929 1.00 91.88 364 GLU A O 1
ATOM 2799 N N . LEU A 1 365 ? 11.842 7.932 -16.280 1.00 91.25 365 LEU A N 1
ATOM 2800 C CA . LEU A 1 365 ? 10.698 8.642 -15.720 1.00 91.25 365 LEU A CA 1
ATOM 2801 C C . LEU A 1 365 ? 11.172 9.525 -14.571 1.00 91.25 365 LEU A C 1
ATOM 2803 O O . LEU A 1 365 ? 11.667 9.031 -13.564 1.00 91.25 365 LEU A O 1
ATOM 2807 N N . THR A 1 366 ? 10.982 10.836 -14.698 1.00 87.94 366 THR A N 1
ATOM 2808 C CA . THR A 1 366 ? 11.233 11.777 -13.592 1.00 87.94 366 THR A CA 1
ATOM 2809 C C . THR A 1 366 ? 10.054 11.845 -12.624 1.00 87.94 366 THR A C 1
ATOM 2811 O O . THR A 1 366 ? 10.209 12.281 -11.485 1.00 87.94 366 THR A O 1
ATOM 2814 N N . TYR A 1 367 ? 8.864 11.466 -13.086 1.00 91.75 367 TYR A N 1
ATOM 2815 C CA . TYR A 1 367 ? 7.660 11.400 -12.271 1.00 91.75 367 TYR A CA 1
ATOM 2816 C C . TYR A 1 367 ? 6.694 10.379 -12.851 1.00 91.75 367 TYR A C 1
ATOM 2818 O O . TYR A 1 367 ? 6.460 10.373 -14.063 1.00 91.75 367 TYR A O 1
ATOM 2826 N N . ASP A 1 368 ? 6.084 9.585 -11.982 1.00 90.62 368 ASP A N 1
ATOM 2827 C CA . ASP A 1 368 ? 4.934 8.757 -12.318 1.00 90.62 368 ASP A CA 1
ATOM 2828 C C . ASP A 1 368 ? 3.909 8.819 -11.189 1.00 90.62 368 ASP A C 1
ATOM 2830 O O . ASP A 1 368 ? 4.134 8.284 -10.111 1.00 90.62 368 ASP A O 1
ATOM 2834 N N . SER A 1 369 ? 2.742 9.408 -11.450 1.00 88.25 369 SER A N 1
ATOM 2835 C CA . SER A 1 369 ? 1.650 9.511 -10.467 1.00 88.25 369 SER A CA 1
ATOM 2836 C C . SER A 1 369 ? 1.210 8.176 -9.840 1.00 88.25 369 SER A C 1
ATOM 2838 O O . SER A 1 369 ? 0.598 8.190 -8.772 1.00 88.25 369 SER A O 1
ATOM 2840 N N . ARG A 1 370 ? 1.501 7.027 -10.476 1.00 83.62 370 ARG A N 1
ATOM 2841 C CA . ARG A 1 370 ? 1.197 5.692 -9.930 1.00 83.62 370 ARG A CA 1
ATOM 2842 C C . ARG A 1 370 ? 2.182 5.255 -8.850 1.00 83.62 370 ARG A C 1
ATOM 2844 O O . ARG A 1 370 ? 1.776 4.564 -7.921 1.00 83.62 370 ARG A O 1
ATOM 2851 N N . ARG A 1 371 ? 3.453 5.641 -8.984 1.00 80.31 371 ARG A N 1
ATOM 2852 C CA . ARG A 1 371 ? 4.540 5.322 -8.042 1.00 80.31 371 ARG A CA 1
ATOM 2853 C C . ARG A 1 371 ? 4.728 6.437 -7.015 1.00 80.31 371 ARG A C 1
ATOM 2855 O O . ARG A 1 371 ? 4.893 6.181 -5.831 1.00 80.31 371 ARG A O 1
ATOM 2862 N N . ASP A 1 372 ? 4.617 7.678 -7.472 1.00 72.56 372 ASP A N 1
ATOM 2863 C CA . ASP A 1 372 ? 4.881 8.903 -6.728 1.00 72.56 372 ASP A CA 1
ATOM 2864 C C . ASP A 1 372 ? 3.580 9.580 -6.280 1.00 72.56 372 ASP A C 1
ATOM 2866 O O . ASP A 1 372 ? 3.379 10.781 -6.487 1.00 72.56 372 ASP A O 1
ATOM 2870 N N . THR A 1 373 ? 2.678 8.829 -5.639 1.00 60.78 373 THR A N 1
ATOM 2871 C CA . THR A 1 373 ? 1.340 9.315 -5.241 1.00 60.78 373 THR A CA 1
ATOM 2872 C C . THR A 1 373 ? 1.359 10.556 -4.337 1.00 60.78 373 THR A C 1
ATOM 2874 O O . THR A 1 373 ? 0.324 11.197 -4.145 1.00 60.78 373 THR A O 1
ATOM 2877 N N . HIS A 1 374 ? 2.521 10.905 -3.774 1.00 59.41 374 HIS A N 1
ATOM 2878 C CA . HIS A 1 374 ? 2.721 12.025 -2.852 1.00 59.41 374 HIS A CA 1
ATOM 2879 C C . HIS A 1 374 ? 3.527 13.198 -3.436 1.00 59.41 374 HIS A C 1
ATOM 2881 O O . HIS A 1 374 ? 3.652 14.235 -2.781 1.00 59.41 374 HIS A O 1
ATOM 2887 N N . ALA A 1 375 ? 4.060 13.084 -4.657 1.00 67.88 375 ALA A N 1
ATOM 2888 C CA . ALA A 1 375 ? 4.793 14.177 -5.293 1.00 67.88 375 ALA A CA 1
ATOM 2889 C C . ALA A 1 375 ? 3.891 14.983 -6.244 1.00 67.88 375 ALA A C 1
ATOM 2891 O O . ALA A 1 375 ? 3.103 14.435 -7.012 1.00 67.88 375 ALA A O 1
ATOM 2892 N N . SER A 1 376 ? 4.021 16.313 -6.206 1.00 83.19 376 SER A N 1
ATOM 2893 C CA . SER A 1 376 ? 3.433 17.189 -7.226 1.00 83.19 376 SER A CA 1
ATOM 2894 C C . SER A 1 376 ? 4.237 17.046 -8.526 1.00 83.19 376 SER A C 1
ATOM 2896 O O . SER A 1 376 ? 5.469 17.184 -8.480 1.00 83.19 376 SER A O 1
ATOM 2898 N N . PRO A 1 377 ? 3.588 16.819 -9.686 1.00 87.88 377 PRO A N 1
ATOM 2899 C CA . PRO A 1 377 ? 4.288 16.748 -10.968 1.00 87.88 377 PRO A CA 1
ATOM 2900 C C . PRO A 1 377 ? 5.042 18.047 -11.264 1.00 87.88 377 PRO A C 1
ATOM 2902 O O . PRO A 1 377 ? 6.171 18.002 -11.746 1.00 87.88 377 PRO A O 1
ATOM 2905 N N . SER A 1 378 ? 4.486 19.206 -10.891 1.00 89.12 378 SER A N 1
ATOM 2906 C CA . SER A 1 378 ? 5.159 20.502 -11.057 1.00 89.12 378 SER A CA 1
ATOM 2907 C C . SER A 1 378 ? 6.491 20.562 -10.312 1.00 89.12 378 SER A C 1
ATOM 2909 O O . SER A 1 378 ? 7.484 21.069 -10.830 1.00 89.12 378 SER A O 1
ATOM 2911 N N . CYS A 1 379 ? 6.536 20.003 -9.101 1.00 88.50 379 CYS A N 1
ATOM 2912 C CA . CYS A 1 379 ? 7.756 19.927 -8.307 1.00 88.50 379 CYS A CA 1
ATOM 2913 C C . CYS A 1 379 ? 8.813 19.001 -8.908 1.00 88.50 379 CYS A C 1
ATOM 2915 O O . CYS A 1 379 ? 10.003 19.319 -8.837 1.00 88.50 379 CYS A O 1
ATOM 2917 N N . ALA A 1 380 ? 8.394 17.875 -9.486 1.00 88.81 380 ALA A N 1
ATOM 2918 C CA . ALA A 1 380 ? 9.298 16.950 -10.158 1.00 88.81 380 ALA A CA 1
ATOM 2919 C C . ALA A 1 380 ? 9.880 17.570 -11.441 1.00 88.81 380 ALA A C 1
ATOM 2921 O O . ALA A 1 380 ? 11.092 17.546 -11.645 1.00 88.81 380 ALA A O 1
ATOM 2922 N N . ILE A 1 381 ? 9.041 18.226 -12.251 1.00 89.38 381 ILE A N 1
ATOM 2923 C CA . ILE A 1 381 ? 9.448 18.922 -13.482 1.00 89.38 381 ILE A CA 1
ATOM 2924 C C . ILE A 1 381 ? 10.425 20.068 -13.188 1.00 89.38 381 ILE A C 1
ATOM 2926 O O . ILE A 1 381 ? 11.412 20.267 -13.909 1.00 89.38 381 ILE A O 1
ATOM 2930 N N . GLU A 1 382 ? 10.174 20.832 -12.124 1.00 86.75 382 GLU A N 1
ATOM 2931 C CA . GLU A 1 382 ? 11.053 21.931 -11.725 1.00 86.75 382 GLU A CA 1
ATOM 2932 C C . GLU A 1 382 ? 12.458 21.421 -11.362 1.00 86.75 382 GLU A C 1
ATOM 2934 O O . GLU A 1 382 ? 13.450 21.996 -11.815 1.00 86.75 382 GLU A O 1
ATOM 2939 N N . ASN A 1 383 ? 12.541 20.290 -10.651 1.00 84.31 383 ASN A N 1
ATOM 2940 C CA . ASN A 1 383 ? 13.801 19.641 -10.268 1.00 84.31 383 ASN A CA 1
ATOM 2941 C C . ASN A 1 383 ? 14.472 18.833 -11.386 1.00 84.31 383 ASN A C 1
ATOM 2943 O O . ASN A 1 383 ? 15.626 18.439 -11.232 1.00 84.31 383 ASN A O 1
ATOM 2947 N N . MET A 1 384 ? 13.769 18.560 -12.486 1.00 84.31 384 MET A N 1
ATOM 2948 C CA . MET A 1 384 ? 14.279 17.743 -13.583 1.00 84.31 384 MET A CA 1
ATOM 2949 C C . MET A 1 384 ? 15.590 18.322 -14.131 1.00 84.31 384 MET A C 1
ATOM 2951 O O . MET A 1 384 ? 15.641 19.497 -14.533 1.00 84.31 384 MET A O 1
ATOM 2955 N N . ALA A 1 385 ? 16.641 17.495 -14.145 1.00 73.94 385 ALA A N 1
ATOM 2956 C CA . ALA A 1 385 ? 17.946 17.857 -14.681 1.00 73.94 385 ALA A CA 1
ATOM 2957 C C . ALA A 1 385 ? 17.825 18.271 -16.157 1.00 73.94 385 ALA A C 1
ATOM 2959 O O . ALA A 1 385 ? 17.013 17.736 -16.903 1.00 73.94 385 ALA A O 1
ATOM 2960 N N . ARG A 1 386 ? 18.648 19.229 -16.603 1.00 73.31 386 ARG A N 1
ATOM 2961 C CA . ARG A 1 386 ? 18.609 19.760 -17.985 1.00 73.31 386 ARG A CA 1
ATOM 2962 C C . ARG A 1 386 ? 19.147 18.793 -19.050 1.00 73.31 386 ARG A C 1
ATOM 2964 O O . ARG A 1 386 ? 19.390 19.213 -20.176 1.00 73.31 386 ARG A O 1
ATOM 2971 N N . LYS A 1 387 ? 19.411 17.535 -18.700 1.00 71.81 387 LYS A N 1
ATOM 2972 C CA . LYS A 1 387 ? 20.043 16.574 -19.603 1.00 71.81 387 LYS A CA 1
ATOM 2973 C C . LYS A 1 387 ? 18.970 15.666 -20.193 1.00 71.81 387 LYS A C 1
ATOM 2975 O O . LYS A 1 387 ? 18.485 14.773 -19.514 1.00 71.81 387 LYS A O 1
ATOM 2980 N N . GLY A 1 388 ? 18.590 15.935 -21.441 1.00 75.19 388 GLY A N 1
ATOM 2981 C CA . GLY A 1 388 ? 17.953 14.932 -22.295 1.00 75.19 388 GLY A CA 1
ATOM 2982 C C . GLY A 1 388 ? 19.005 13.981 -22.868 1.00 75.19 388 GLY A C 1
ATOM 2983 O O . GLY A 1 388 ? 20.205 14.154 -22.639 1.00 75.19 388 GLY A O 1
ATOM 2984 N N . CYS A 1 389 ? 18.579 12.992 -23.648 1.00 83.25 389 CYS A N 1
ATOM 2985 C CA . CYS A 1 389 ? 19.530 12.101 -24.302 1.00 83.25 389 CYS A CA 1
ATOM 2986 C C . CYS A 1 389 ? 20.210 12.789 -25.502 1.00 83.25 389 CYS A C 1
ATOM 2988 O O . CYS A 1 389 ? 19.649 12.917 -26.593 1.00 83.25 389 CYS A O 1
ATOM 2990 N N . GLU A 1 390 ? 21.459 13.222 -25.317 1.00 83.06 390 GLU A N 1
ATOM 2991 C CA . GLU A 1 390 ? 22.231 13.913 -26.360 1.00 83.06 390 GLU A CA 1
ATOM 2992 C C . GLU A 1 390 ? 22.498 13.047 -27.598 1.00 83.06 390 GLU A C 1
ATOM 2994 O O . GLU A 1 390 ? 22.638 13.596 -28.687 1.00 83.06 390 GLU A O 1
ATOM 2999 N N . GLN A 1 391 ? 22.511 11.719 -27.453 1.00 86.25 391 GLN A N 1
ATOM 3000 C CA . GLN A 1 391 ? 22.805 10.774 -28.538 1.00 86.25 391 GLN A CA 1
ATOM 3001 C C . GLN A 1 391 ? 21.562 10.100 -29.133 1.00 86.25 391 GLN A C 1
ATOM 3003 O O . GLN A 1 391 ? 21.663 9.448 -30.167 1.00 86.25 391 GLN A O 1
ATOM 3008 N N . CYS A 1 392 ? 20.390 10.259 -28.518 1.00 90.19 392 CYS A N 1
ATOM 3009 C CA . CYS A 1 392 ? 19.185 9.580 -28.974 1.00 90.19 392 CYS A CA 1
ATOM 3010 C C . CYS A 1 392 ? 18.579 10.276 -30.187 1.00 90.19 392 CYS A C 1
ATOM 3012 O O . CYS A 1 392 ? 18.565 11.512 -30.288 1.00 90.19 392 CYS A O 1
ATOM 3014 N N . THR A 1 393 ? 18.029 9.462 -31.082 1.00 93.69 393 THR A N 1
ATOM 3015 C CA . THR A 1 393 ? 17.155 9.922 -32.156 1.00 93.69 393 THR A CA 1
ATOM 3016 C C . THR A 1 393 ? 15.694 9.872 -31.708 1.00 93.6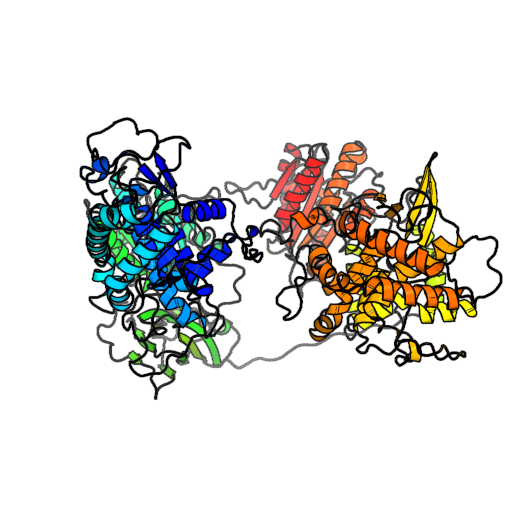9 393 THR A C 1
ATOM 3018 O O . THR A 1 393 ? 15.339 9.207 -30.732 1.00 93.69 393 THR A O 1
ATOM 3021 N N . GLU A 1 394 ? 14.805 10.547 -32.436 1.00 93.75 394 GLU A N 1
ATOM 3022 C CA . GLU A 1 394 ? 13.366 10.475 -32.169 1.00 93.75 394 GLU A CA 1
ATOM 3023 C C . GLU A 1 394 ? 12.842 9.033 -32.273 1.00 93.75 394 GLU A C 1
ATOM 3025 O O . GLU A 1 394 ? 11.960 8.634 -31.517 1.00 93.75 394 GLU A O 1
ATOM 3030 N N . VAL A 1 395 ? 13.418 8.226 -33.164 1.00 94.06 395 VAL A N 1
ATOM 3031 C CA . VAL A 1 395 ? 13.074 6.809 -33.354 1.00 94.06 395 VAL A CA 1
ATOM 3032 C C . VAL A 1 395 ? 13.323 6.009 -32.072 1.00 94.06 395 VAL A C 1
ATOM 3034 O O . VAL A 1 395 ? 12.480 5.198 -31.684 1.00 94.06 395 VAL A O 1
ATOM 3037 N N . ASP A 1 396 ? 14.442 6.259 -31.391 1.00 93.69 396 ASP A N 1
ATOM 3038 C CA . ASP A 1 396 ? 14.802 5.562 -30.151 1.00 93.69 396 ASP A CA 1
ATOM 3039 C C . ASP A 1 396 ? 13.851 5.938 -29.014 1.00 93.69 396 ASP A C 1
ATOM 3041 O O . ASP A 1 396 ? 13.330 5.061 -28.323 1.00 93.69 396 ASP A O 1
ATOM 3045 N N . ILE A 1 397 ? 13.536 7.232 -28.892 1.00 93.75 397 ILE A N 1
ATOM 3046 C CA . ILE A 1 397 ? 12.581 7.749 -27.904 1.00 93.75 397 ILE A CA 1
ATOM 3047 C C . ILE A 1 397 ? 11.212 7.084 -28.095 1.00 93.75 397 ILE A C 1
ATOM 3049 O O . ILE A 1 397 ? 10.643 6.564 -27.138 1.00 93.75 397 ILE A O 1
ATOM 3053 N N . TRP A 1 398 ? 10.686 7.029 -29.323 1.00 94.69 398 TRP A N 1
ATOM 3054 C CA . TRP A 1 398 ? 9.366 6.441 -29.586 1.00 94.69 398 TRP A CA 1
ATOM 3055 C C . TRP A 1 398 ? 9.326 4.913 -29.430 1.00 94.69 398 TRP A C 1
ATOM 3057 O O . TRP A 1 398 ? 8.305 4.372 -29.001 1.00 94.69 398 TRP A O 1
ATOM 3067 N N . ARG A 1 399 ? 10.430 4.200 -29.693 1.00 93.81 399 ARG A N 1
ATOM 3068 C CA . ARG A 1 399 ? 10.547 2.773 -29.331 1.00 93.81 399 ARG A CA 1
ATOM 3069 C C . ARG A 1 399 ? 10.533 2.583 -27.816 1.00 93.81 399 ARG A C 1
ATOM 3071 O O . ARG A 1 399 ? 9.894 1.653 -27.323 1.00 93.81 399 ARG A O 1
ATOM 3078 N N . ALA A 1 400 ? 11.195 3.473 -27.083 1.00 92.81 400 ALA A N 1
ATOM 3079 C CA . ALA A 1 400 ? 11.211 3.439 -25.631 1.00 92.81 400 ALA A CA 1
ATOM 3080 C C . ALA A 1 400 ? 9.846 3.791 -25.020 1.00 92.81 400 ALA A C 1
ATOM 3082 O O . ALA A 1 400 ? 9.468 3.179 -24.021 1.00 92.81 400 ALA A O 1
ATOM 3083 N N . VAL A 1 401 ? 9.052 4.679 -25.642 1.00 93.81 401 VAL A N 1
ATOM 3084 C CA . VAL A 1 401 ? 7.640 4.912 -25.263 1.00 93.81 401 VAL A CA 1
ATOM 3085 C C . VAL A 1 401 ? 6.865 3.593 -25.265 1.00 93.81 401 VAL A C 1
ATOM 3087 O O . VAL A 1 401 ? 6.209 3.282 -24.274 1.00 93.81 401 VAL A O 1
ATOM 3090 N N . HIS A 1 402 ? 6.976 2.793 -26.335 1.00 92.44 402 HIS A N 1
ATOM 3091 C CA . HIS A 1 402 ? 6.271 1.509 -26.445 1.00 92.44 402 HIS A CA 1
ATOM 3092 C C . HIS A 1 402 ? 6.605 0.573 -25.276 1.00 92.44 402 HIS A C 1
ATOM 3094 O O . HIS A 1 402 ? 5.720 0.066 -24.585 1.00 92.44 402 HIS A O 1
ATOM 3100 N N . LYS A 1 403 ? 7.900 0.372 -25.021 1.00 89.06 403 LYS A N 1
ATOM 3101 C CA . LYS A 1 403 ? 8.374 -0.515 -23.954 1.00 89.06 403 LYS A CA 1
ATOM 3102 C C . LYS A 1 403 ? 7.970 -0.013 -22.569 1.00 89.06 403 LYS A C 1
ATOM 3104 O O . LYS A 1 403 ? 7.456 -0.790 -21.767 1.00 89.06 403 LYS A O 1
ATOM 3109 N N . THR A 1 404 ? 8.118 1.286 -22.319 1.00 90.00 404 THR A N 1
ATOM 3110 C CA . THR A 1 404 ? 7.735 1.915 -21.045 1.00 90.00 404 THR A CA 1
ATOM 3111 C C . THR A 1 404 ? 6.239 1.759 -20.781 1.00 90.00 404 THR A C 1
ATOM 3113 O O . THR A 1 404 ? 5.840 1.451 -19.661 1.00 90.00 404 THR A O 1
ATOM 3116 N N . TRP A 1 405 ? 5.398 1.879 -21.813 1.00 86.94 405 TRP A N 1
ATOM 3117 C CA . TRP A 1 405 ? 3.954 1.682 -21.677 1.00 86.94 405 TRP A CA 1
ATOM 3118 C C . TRP A 1 405 ? 3.594 0.279 -21.183 1.00 86.94 405 TRP A C 1
ATOM 3120 O O . TRP A 1 405 ? 2.716 0.110 -20.333 1.00 86.94 405 TRP A O 1
ATOM 3130 N N . ASN A 1 406 ? 4.290 -0.735 -21.697 1.00 83.44 406 ASN A N 1
ATOM 3131 C CA . ASN A 1 406 ? 4.073 -2.123 -21.302 1.00 83.44 406 ASN A CA 1
ATOM 3132 C C . ASN A 1 406 ? 4.512 -2.388 -19.855 1.00 83.44 406 ASN A C 1
ATOM 3134 O O . ASN A 1 406 ? 3.867 -3.178 -19.170 1.00 83.44 406 ASN A O 1
ATOM 3138 N N . VAL A 1 407 ? 5.543 -1.689 -19.370 1.00 83.81 407 VAL A N 1
ATOM 3139 C CA . VAL A 1 407 ? 5.991 -1.751 -17.966 1.00 83.81 407 VAL A CA 1
ATOM 3140 C C . VAL A 1 407 ? 5.015 -1.045 -17.027 1.00 83.81 407 VAL A C 1
ATOM 3142 O O . VAL A 1 407 ? 4.771 -1.517 -15.921 1.00 83.81 407 VAL A O 1
ATOM 3145 N N . LEU A 1 408 ? 4.438 0.079 -17.457 1.00 78.19 408 LEU A N 1
ATOM 3146 C CA . LEU A 1 408 ? 3.524 0.859 -16.627 1.00 78.19 408 LEU A CA 1
ATOM 3147 C C . LEU A 1 408 ? 2.138 0.220 -16.479 1.00 78.19 408 LEU A C 1
ATOM 3149 O O . LEU A 1 408 ? 1.386 0.656 -15.606 1.00 78.19 408 LEU A O 1
ATOM 3153 N N . ARG A 1 409 ? 1.771 -0.799 -17.274 1.00 76.56 409 ARG A N 1
ATOM 3154 C CA . ARG A 1 409 ? 0.497 -1.519 -17.097 1.00 76.56 409 ARG A CA 1
ATOM 3155 C C . ARG A 1 409 ? 0.426 -2.133 -15.689 1.00 76.56 409 ARG A C 1
ATOM 3157 O O . ARG A 1 409 ? 1.297 -2.928 -15.343 1.00 76.56 409 ARG A O 1
ATOM 3164 N N . PRO A 1 410 ? -0.607 -1.820 -14.885 1.00 63.72 410 PRO A N 1
ATOM 3165 C CA . PRO A 1 410 ? -0.765 -2.423 -13.567 1.00 63.72 410 PRO A CA 1
ATOM 3166 C C . PRO A 1 410 ? -0.943 -3.937 -13.725 1.00 63.72 410 PRO A C 1
ATOM 3168 O O . PRO A 1 410 ? -1.890 -4.361 -14.385 1.00 63.72 410 PRO A O 1
ATOM 3171 N N . ARG A 1 411 ? -0.042 -4.738 -13.140 1.00 52.56 411 ARG A N 1
ATOM 3172 C CA . ARG A 1 411 ? -0.114 -6.211 -13.192 1.00 52.56 411 ARG A CA 1
ATOM 3173 C C . ARG A 1 411 ? -1.224 -6.788 -12.300 1.00 52.56 411 ARG A C 1
ATOM 3175 O O . ARG A 1 411 ? -1.768 -7.829 -12.636 1.00 52.56 411 ARG A O 1
ATOM 3182 N N . ASP A 1 412 ? -1.628 -6.060 -11.254 1.00 46.31 412 ASP A N 1
ATOM 3183 C CA . ASP A 1 412 ? -2.527 -6.563 -10.194 1.00 46.31 412 ASP A CA 1
ATOM 3184 C C . ASP A 1 412 ? -3.974 -6.075 -10.289 1.00 46.31 412 ASP A C 1
ATOM 3186 O O . ASP A 1 412 ? -4.755 -6.181 -9.340 1.00 46.31 412 ASP A O 1
ATOM 3190 N N . ARG A 1 413 ? -4.361 -5.470 -11.411 1.00 53.94 413 ARG A N 1
ATOM 3191 C CA . ARG A 1 413 ? -5.746 -5.044 -11.573 1.00 53.94 413 ARG A CA 1
ATOM 3192 C C . ARG A 1 413 ? -6.572 -6.248 -12.054 1.00 53.94 413 ARG A C 1
ATOM 3194 O O . ARG A 1 413 ? -6.248 -6.765 -13.124 1.00 53.94 413 ARG A O 1
ATOM 3201 N N . PRO A 1 414 ? -7.616 -6.697 -11.314 1.00 52.62 414 PRO A N 1
ATOM 3202 C CA . PRO A 1 414 ? -8.549 -7.708 -11.827 1.00 52.62 414 PRO A CA 1
ATOM 3203 C C . PRO A 1 414 ? -9.015 -7.242 -13.201 1.00 52.62 414 PRO A C 1
ATOM 3205 O O . PRO A 1 414 ? -9.185 -6.038 -13.348 1.00 52.62 414 PRO A O 1
ATOM 3208 N N . ALA A 1 415 ? -9.134 -8.140 -14.185 1.00 51.12 415 ALA A N 1
ATOM 3209 C CA . ALA A 1 415 ? -9.404 -7.813 -15.589 1.00 51.12 415 ALA A CA 1
ATOM 3210 C C . ALA A 1 415 ? -10.488 -6.722 -15.726 1.00 51.12 415 ALA A C 1
ATOM 3212 O O . ALA A 1 415 ? -11.681 -7.012 -15.739 1.00 51.12 415 ALA A O 1
ATOM 3213 N N . TYR A 1 416 ? -10.078 -5.448 -15.750 1.00 62.44 416 TYR A N 1
ATOM 3214 C CA . TYR A 1 416 ? -11.015 -4.342 -15.858 1.00 62.44 416 TYR A CA 1
ATOM 3215 C C . TYR A 1 416 ? -11.480 -4.343 -17.300 1.00 62.44 416 TYR A C 1
ATOM 3217 O O . TYR A 1 416 ? -10.670 -4.277 -18.223 1.00 62.44 416 TYR A O 1
ATOM 3225 N N . GLN A 1 417 ? -12.792 -4.333 -17.478 1.00 78.00 417 GLN A N 1
ATOM 3226 C CA . GLN A 1 417 ? -13.454 -4.281 -18.779 1.00 78.00 417 GLN A CA 1
ATOM 3227 C C . GLN A 1 417 ? -13.230 -2.939 -19.512 1.00 78.00 417 GLN A C 1
ATOM 3229 O O . GLN A 1 417 ? -13.767 -2.718 -20.594 1.00 78.00 417 GLN A O 1
ATOM 3234 N N . ALA A 1 418 ? -12.428 -2.021 -18.951 1.00 87.44 418 ALA A N 1
ATOM 3235 C CA . ALA A 1 418 ? -12.032 -0.766 -19.578 1.00 87.44 418 ALA A CA 1
ATOM 3236 C C . ALA A 1 418 ? -10.544 -0.440 -19.367 1.00 87.44 418 ALA A C 1
ATOM 3238 O O . ALA A 1 418 ? -10.015 -0.522 -18.257 1.00 87.44 418 ALA A O 1
ATOM 3239 N N . SER A 1 419 ? -9.886 -0.001 -20.440 1.00 88.94 419 SER A N 1
ATOM 3240 C CA . SER A 1 419 ? -8.547 0.589 -20.420 1.00 88.94 419 SER A CA 1
ATOM 3241 C C . SER A 1 419 ? -8.644 2.115 -20.416 1.00 88.94 419 SER A C 1
ATOM 3243 O O . SER A 1 419 ? -9.357 2.673 -21.259 1.00 88.94 419 SER A O 1
ATOM 3245 N N . PRO A 1 420 ? -7.868 2.807 -19.559 1.00 91.31 420 PRO A N 1
ATOM 3246 C CA . PRO A 1 420 ? -7.665 4.245 -19.673 1.00 91.31 420 PRO A CA 1
ATOM 3247 C C . PRO A 1 420 ? -7.208 4.622 -21.082 1.00 91.31 420 PRO A C 1
ATOM 3249 O O . PRO A 1 420 ? -6.510 3.845 -21.746 1.00 91.31 420 PRO A O 1
ATOM 3252 N N . SER A 1 421 ? -7.591 5.814 -21.531 1.00 91.94 421 SER A N 1
ATOM 3253 C CA . SER A 1 421 ? -7.155 6.324 -22.828 1.00 91.94 421 SER A CA 1
ATOM 3254 C C . SER A 1 421 ? -5.665 6.639 -22.810 1.00 91.94 421 SER A C 1
ATOM 3256 O O . SER A 1 421 ? -5.180 7.239 -21.854 1.00 91.94 421 SER A O 1
ATOM 3258 N N . LYS A 1 422 ? -4.946 6.289 -23.875 1.00 94.12 422 LYS A N 1
ATOM 3259 C CA . LYS A 1 422 ? -3.495 6.487 -23.970 1.00 94.12 422 LYS A CA 1
ATOM 3260 C C . LYS A 1 422 ? -3.182 7.774 -24.715 1.00 94.12 422 LYS A C 1
ATOM 3262 O O . LYS A 1 422 ? -3.553 7.927 -25.879 1.00 94.12 422 LYS A O 1
ATOM 3267 N N . VAL A 1 423 ? -2.489 8.701 -24.067 1.00 95.69 423 VAL A N 1
ATOM 3268 C CA . VAL A 1 423 ? -2.147 9.992 -24.663 1.00 95.69 423 VAL A CA 1
ATOM 3269 C C . VAL A 1 423 ? -0.665 10.279 -24.492 1.00 95.69 423 VAL A C 1
ATOM 3271 O O . VAL A 1 423 ? -0.139 10.195 -23.390 1.00 95.69 423 VAL A O 1
ATOM 3274 N N . VAL A 1 424 ? 0.008 10.660 -25.576 1.00 96.62 424 VAL A N 1
ATOM 3275 C CA . VAL A 1 424 ? 1.388 11.156 -25.535 1.00 96.62 424 VAL A CA 1
ATOM 3276 C C . VAL A 1 424 ? 1.386 12.640 -25.871 1.00 96.62 424 VAL A C 1
ATOM 3278 O O . VAL A 1 424 ? 0.931 13.033 -26.943 1.00 96.62 424 VAL A O 1
ATOM 3281 N N . VAL A 1 425 ? 1.917 13.463 -24.969 1.00 97.38 425 VAL A N 1
ATOM 3282 C CA . VAL A 1 425 ? 2.167 14.889 -25.199 1.00 97.38 425 VAL A CA 1
ATOM 3283 C C . VAL A 1 425 ? 3.666 15.081 -25.398 1.00 97.38 425 VAL A C 1
ATOM 3285 O O . VAL A 1 425 ? 4.434 15.063 -24.440 1.00 97.38 425 VAL A O 1
ATOM 3288 N N . HIS A 1 426 ? 4.084 15.240 -26.650 1.00 97.06 426 HIS A N 1
ATOM 3289 C CA . HIS A 1 426 ? 5.481 15.381 -27.039 1.00 97.06 426 HIS A CA 1
ATOM 3290 C C . HIS A 1 426 ? 5.819 16.843 -27.324 1.00 97.06 426 HIS A C 1
ATOM 3292 O O . HIS A 1 426 ? 5.399 17.412 -28.334 1.00 97.06 426 HIS A O 1
ATOM 3298 N N . PHE A 1 427 ? 6.589 17.458 -26.432 1.00 96.81 427 PHE A N 1
ATOM 3299 C CA . PHE A 1 427 ? 7.184 18.760 -26.690 1.00 96.81 427 PHE A CA 1
ATOM 3300 C C . PHE A 1 427 ? 8.361 18.567 -27.643 1.00 96.81 427 PHE A C 1
ATOM 3302 O O . PHE A 1 427 ? 9.233 17.755 -27.370 1.00 96.81 427 PHE A O 1
ATOM 3309 N N . LYS A 1 428 ? 8.378 19.289 -28.767 1.00 95.06 428 LYS A N 1
ATOM 3310 C CA . LYS A 1 428 ? 9.454 19.219 -29.761 1.00 95.06 428 LYS A CA 1
ATOM 3311 C C . LYS A 1 428 ? 9.848 20.623 -30.205 1.00 95.06 428 LYS A C 1
ATOM 3313 O O . LYS A 1 428 ? 9.147 21.275 -30.980 1.00 95.06 428 LYS A O 1
ATOM 3318 N N . PHE A 1 429 ? 10.973 21.090 -29.680 1.00 92.94 429 PHE A N 1
ATOM 3319 C CA . PHE A 1 429 ? 11.540 22.414 -29.925 1.00 92.94 429 PHE A CA 1
ATOM 3320 C C . PHE A 1 429 ? 12.861 22.342 -30.705 1.00 92.94 429 PHE A C 1
ATOM 3322 O O . PHE A 1 429 ? 13.226 23.310 -31.373 1.00 92.94 429 PHE A O 1
ATOM 3329 N N . SER A 1 430 ? 13.571 21.214 -30.638 1.00 90.69 430 SER A N 1
ATOM 3330 C CA . SER A 1 430 ? 14.800 20.940 -31.375 1.00 90.69 430 SER A CA 1
ATOM 3331 C C . SER A 1 430 ? 14.513 20.446 -32.799 1.00 90.69 430 SER A C 1
ATOM 3333 O O . SER A 1 430 ? 13.406 20.009 -33.128 1.00 90.69 430 SER A O 1
ATOM 3335 N N . SER A 1 431 ? 15.515 20.528 -33.677 1.00 90.12 431 SER A N 1
ATOM 3336 C CA . SER A 1 431 ? 15.450 19.947 -35.023 1.00 90.12 431 SER A CA 1
ATOM 3337 C C . SER A 1 431 ? 15.415 18.416 -34.983 1.00 90.12 431 SER A C 1
ATOM 3339 O O . SER A 1 431 ? 15.854 17.806 -34.009 1.00 90.12 431 SER A O 1
ATOM 3341 N N . PHE A 1 432 ? 14.925 17.797 -36.058 1.00 86.44 432 PHE A N 1
ATOM 3342 C CA . PHE A 1 432 ? 14.983 16.346 -36.225 1.00 86.44 432 PHE A CA 1
ATOM 3343 C C . PHE A 1 432 ? 16.420 15.829 -36.282 1.00 86.44 432 PHE A C 1
ATOM 3345 O O . PHE A 1 432 ? 17.267 16.431 -36.945 1.00 86.44 432 PHE A O 1
ATOM 3352 N N . ARG A 1 433 ? 16.667 14.696 -35.621 1.00 90.56 433 ARG A N 1
ATOM 3353 C CA . ARG A 1 433 ? 17.890 13.899 -35.787 1.00 90.56 433 ARG A CA 1
ATOM 3354 C C . ARG A 1 433 ? 17.648 12.664 -36.655 1.00 90.56 433 ARG A C 1
ATOM 3356 O O . ARG A 1 433 ? 18.551 12.246 -37.370 1.00 90.56 433 ARG A O 1
ATOM 3363 N N . ALA A 1 434 ? 16.439 12.106 -36.611 1.00 91.81 434 ALA A N 1
ATOM 3364 C CA . ALA A 1 434 ? 15.981 11.036 -37.494 1.00 91.81 434 ALA A CA 1
ATOM 3365 C C . ALA A 1 434 ? 15.321 11.566 -38.777 1.00 91.81 434 ALA A C 1
ATOM 3367 O O . ALA A 1 434 ? 14.895 12.721 -38.853 1.00 91.81 434 ALA A O 1
ATOM 3368 N N . THR A 1 435 ? 15.168 10.698 -39.781 1.00 93.56 435 THR A N 1
ATOM 3369 C CA . THR A 1 435 ? 14.338 11.025 -40.945 1.00 93.56 435 THR A CA 1
ATOM 3370 C C . THR A 1 435 ? 12.854 11.001 -40.563 1.00 93.56 435 THR A C 1
ATOM 3372 O O . THR A 1 435 ? 12.418 10.220 -39.714 1.00 93.56 435 THR A O 1
ATOM 3375 N N . VAL A 1 436 ? 12.044 11.839 -41.219 1.00 92.25 436 VAL A N 1
ATOM 3376 C CA . VAL A 1 436 ? 10.583 11.877 -41.007 1.00 92.25 436 VAL A CA 1
ATOM 3377 C C . VAL A 1 436 ? 9.943 10.506 -41.264 1.00 92.25 436 VAL A C 1
ATOM 3379 O O . VAL A 1 436 ? 9.014 10.121 -40.556 1.00 92.25 436 VAL A O 1
ATOM 3382 N N . GLN A 1 437 ? 10.465 9.746 -42.230 1.00 93.31 437 GLN A N 1
ATOM 3383 C CA . GLN A 1 437 ? 9.950 8.423 -42.580 1.00 93.31 437 GLN A CA 1
ATOM 3384 C C . GLN A 1 437 ? 10.186 7.387 -41.469 1.00 93.31 437 GLN A C 1
ATOM 3386 O O . GLN A 1 437 ? 9.303 6.571 -41.190 1.00 93.31 437 GLN A O 1
ATOM 3391 N N . ASP A 1 438 ? 11.338 7.433 -40.797 1.00 93.31 438 ASP A N 1
ATOM 3392 C CA . ASP A 1 438 ? 11.643 6.510 -39.698 1.00 93.31 438 ASP A CA 1
ATOM 3393 C C . ASP A 1 438 ? 10.765 6.796 -38.479 1.00 93.31 438 ASP A C 1
ATOM 3395 O O . ASP A 1 438 ? 10.183 5.882 -37.888 1.00 93.31 438 ASP A O 1
ATOM 3399 N N . VAL A 1 439 ? 10.603 8.082 -38.146 1.00 92.06 439 VAL A N 1
ATOM 3400 C CA . VAL A 1 439 ? 9.676 8.529 -37.098 1.00 92.06 439 VAL A CA 1
ATOM 3401 C C . VAL A 1 439 ? 8.262 8.068 -37.428 1.00 92.06 439 VAL A C 1
ATOM 3403 O O . VAL A 1 439 ? 7.567 7.523 -36.568 1.00 92.06 439 VAL A O 1
ATOM 3406 N N . HIS A 1 440 ? 7.854 8.219 -38.690 1.00 92.00 440 HIS A N 1
ATOM 3407 C CA . HIS A 1 440 ? 6.536 7.805 -39.125 1.00 92.00 440 HIS A CA 1
ATOM 3408 C C . HIS A 1 440 ? 6.324 6.295 -38.927 1.00 92.00 440 HIS A C 1
ATOM 3410 O O . HIS A 1 440 ? 5.324 5.864 -38.354 1.00 92.00 440 HIS A O 1
ATOM 3416 N N . THR A 1 441 ? 7.307 5.488 -39.316 1.00 93.44 441 THR A N 1
ATOM 3417 C CA . THR A 1 441 ? 7.252 4.027 -39.194 1.00 93.44 441 THR A CA 1
ATOM 3418 C C . THR A 1 441 ? 7.107 3.573 -37.738 1.00 93.44 441 THR A C 1
ATOM 3420 O O . THR A 1 441 ? 6.269 2.719 -37.440 1.00 93.44 441 THR A O 1
ATOM 3423 N N . VAL A 1 442 ? 7.867 4.163 -36.807 1.00 93.38 442 VAL A N 1
ATOM 3424 C CA . VAL A 1 442 ? 7.796 3.785 -35.383 1.00 93.38 442 VAL A CA 1
ATOM 3425 C C . VAL A 1 442 ? 6.488 4.230 -34.735 1.00 93.38 442 VAL A C 1
ATOM 3427 O O . VAL A 1 442 ? 5.881 3.447 -34.006 1.00 93.38 442 VAL A O 1
ATOM 3430 N N . VAL A 1 443 ? 6.004 5.442 -35.019 1.00 91.50 443 VAL A N 1
ATOM 3431 C CA . VAL A 1 443 ? 4.720 5.912 -34.472 1.00 91.50 443 VAL A CA 1
ATOM 3432 C C . VAL A 1 443 ? 3.552 5.083 -35.024 1.00 91.50 443 VAL A C 1
ATOM 3434 O O . VAL A 1 443 ? 2.630 4.759 -34.274 1.00 91.50 443 VAL A O 1
ATOM 3437 N N . GLN A 1 444 ? 3.607 4.653 -36.291 1.00 90.94 444 GLN A N 1
ATOM 3438 C CA . GLN A 1 444 ? 2.609 3.741 -36.860 1.00 90.94 444 GLN A CA 1
ATOM 3439 C C . GLN A 1 444 ? 2.651 2.359 -36.211 1.00 90.94 444 GLN A C 1
ATOM 3441 O O . GLN A 1 444 ? 1.605 1.749 -35.998 1.00 90.94 444 GLN A O 1
ATOM 3446 N N . GLN A 1 445 ? 3.844 1.842 -35.908 1.00 90.50 445 GLN A N 1
ATOM 3447 C CA . GLN A 1 445 ? 3.975 0.588 -35.169 1.00 90.50 445 GLN A CA 1
ATOM 3448 C C . GLN A 1 445 ? 3.347 0.713 -33.779 1.00 90.50 445 GLN A C 1
ATOM 3450 O O . GLN A 1 445 ? 2.496 -0.094 -33.424 1.00 90.50 445 GLN A O 1
ATOM 3455 N N . LEU A 1 446 ? 3.671 1.782 -33.047 1.00 90.19 446 LEU A N 1
ATOM 3456 C CA . LEU A 1 446 ? 3.108 2.030 -31.723 1.00 90.19 446 LEU A CA 1
ATOM 3457 C C . LEU A 1 446 ? 1.571 2.124 -31.754 1.00 90.19 446 LEU A C 1
ATOM 3459 O O . LEU A 1 446 ? 0.914 1.629 -30.847 1.00 90.19 446 LEU A O 1
ATOM 3463 N N . ARG A 1 447 ? 0.975 2.704 -32.803 1.00 88.69 447 ARG A N 1
ATOM 3464 C CA . ARG A 1 447 ? -0.491 2.741 -32.974 1.00 88.69 447 ARG A CA 1
ATOM 3465 C C . ARG A 1 447 ? -1.110 1.386 -33.243 1.00 88.69 447 ARG A C 1
ATOM 3467 O O . ARG A 1 447 ? -2.212 1.150 -32.773 1.00 88.69 447 ARG A O 1
ATOM 3474 N N . ARG A 1 448 ? -0.432 0.521 -33.999 1.00 86.12 448 ARG A N 1
ATOM 3475 C CA . ARG A 1 448 ? -0.902 -0.853 -34.222 1.00 86.12 448 ARG A CA 1
ATOM 3476 C C . ARG A 1 448 ? -0.960 -1.628 -32.907 1.00 86.12 448 ARG A C 1
ATOM 3478 O O . ARG A 1 448 ? -1.903 -2.378 -32.685 1.00 86.12 448 ARG A O 1
ATOM 3485 N N . ASP A 1 449 ? 0.005 -1.380 -32.027 1.00 87.31 449 ASP A N 1
ATOM 3486 C CA . ASP A 1 449 ? 0.073 -2.008 -30.706 1.00 87.31 449 ASP A CA 1
ATOM 3487 C C . ASP A 1 449 ? -0.882 -1.326 -29.692 1.00 87.31 449 ASP A C 1
ATOM 3489 O O . ASP A 1 449 ? -1.353 -1.945 -28.733 1.00 87.31 449 ASP A O 1
ATOM 3493 N N . HIS A 1 450 ? -1.222 -0.052 -29.930 1.00 87.50 450 HIS A N 1
ATOM 3494 C CA . HIS A 1 450 ? -2.081 0.788 -29.091 1.00 87.50 450 HIS A CA 1
ATOM 3495 C C . HIS A 1 450 ? -3.081 1.609 -29.926 1.00 87.50 450 HIS A C 1
ATOM 3497 O O . HIS A 1 450 ? -2.911 2.813 -30.131 1.00 87.50 450 HIS A O 1
ATOM 3503 N N . ASN A 1 451 ? -4.159 0.964 -30.383 1.00 82.94 451 ASN A N 1
ATOM 3504 C CA . ASN A 1 451 ? -5.154 1.560 -31.291 1.00 82.94 451 ASN A CA 1
ATOM 3505 C C . ASN A 1 451 ? -5.873 2.807 -30.727 1.00 82.94 451 ASN A C 1
ATOM 3507 O O . ASN A 1 451 ? -6.435 3.604 -31.476 1.00 82.94 451 ASN A O 1
ATOM 3511 N N . ASP A 1 452 ? -5.877 2.982 -29.405 1.00 85.62 452 ASP A N 1
ATOM 3512 C CA . ASP A 1 452 ? -6.436 4.125 -28.678 1.00 85.62 452 ASP A CA 1
ATOM 3513 C C . ASP A 1 452 ? -5.451 5.288 -28.460 1.00 85.62 452 ASP A C 1
ATOM 3515 O O . ASP A 1 452 ? -5.831 6.297 -27.864 1.00 85.62 452 ASP A O 1
ATOM 3519 N N . LEU A 1 453 ? -4.210 5.181 -28.947 1.00 91.88 453 LEU A N 1
ATOM 3520 C CA . LEU A 1 453 ? -3.182 6.200 -28.755 1.00 91.88 453 LEU A CA 1
ATOM 3521 C C . LEU A 1 453 ? -3.513 7.511 -29.487 1.00 91.88 453 LEU A C 1
ATOM 3523 O O . LEU A 1 453 ? -3.654 7.544 -30.714 1.00 91.88 453 LEU A O 1
ATOM 3527 N N . LYS A 1 454 ? -3.536 8.619 -28.738 1.00 93.56 454 LYS A N 1
ATOM 3528 C CA . LYS A 1 454 ? -3.519 9.985 -29.282 1.00 93.56 454 LYS A CA 1
ATOM 3529 C C . LYS A 1 454 ? -2.166 10.649 -29.064 1.00 93.56 454 LYS A C 1
ATOM 3531 O O . LYS A 1 454 ? -1.610 10.574 -27.968 1.00 93.56 454 LYS A O 1
ATOM 3536 N N . VAL A 1 455 ? -1.669 11.352 -30.081 1.00 94.69 455 VAL A N 1
ATOM 3537 C CA . VAL A 1 455 ? -0.420 12.115 -29.984 1.00 94.69 455 VAL A CA 1
ATOM 3538 C C . VAL A 1 455 ? -0.702 13.610 -30.112 1.00 94.69 455 VAL A C 1
ATOM 3540 O O . VAL A 1 455 ? -1.251 14.077 -31.110 1.00 94.69 455 VAL A O 1
ATOM 3543 N N . PHE A 1 456 ? -0.290 14.367 -29.099 1.00 96.06 456 PHE A N 1
ATOM 3544 C CA . PHE A 1 456 ? -0.241 15.823 -29.115 1.00 96.06 456 PHE A CA 1
ATOM 3545 C C . PHE A 1 456 ? 1.209 16.252 -29.248 1.00 96.06 456 PHE A C 1
ATOM 3547 O O . PHE A 1 456 ? 2.030 15.933 -28.392 1.00 96.06 456 PHE A O 1
ATOM 3554 N N . THR A 1 457 ? 1.535 16.991 -30.301 1.00 96.31 457 THR A N 1
ATOM 3555 C CA . THR A 1 457 ? 2.885 17.540 -30.469 1.00 96.31 457 THR A CA 1
ATOM 3556 C C . THR A 1 457 ? 2.882 19.041 -30.288 1.00 96.31 457 THR A C 1
ATOM 3558 O O . THR A 1 457 ? 2.084 19.736 -30.918 1.00 96.31 457 THR A O 1
ATOM 3561 N N . VAL A 1 458 ? 3.773 19.532 -29.432 1.00 96.81 458 VAL A N 1
ATOM 3562 C CA . VAL A 1 458 ? 3.766 20.910 -28.944 1.00 96.81 458 VAL A CA 1
ATOM 3563 C C . VAL A 1 458 ? 5.118 21.566 -29.227 1.00 96.81 458 VAL A C 1
ATOM 3565 O O . VAL A 1 458 ? 6.152 21.062 -28.797 1.00 96.81 458 VAL A O 1
ATOM 3568 N N . GLY A 1 459 ? 5.141 22.700 -29.925 1.00 96.38 459 GLY A N 1
ATOM 3569 C CA . GLY A 1 459 ? 6.398 23.390 -30.229 1.00 96.38 459 GLY A CA 1
ATOM 3570 C C . GLY A 1 459 ? 6.242 24.595 -31.158 1.00 96.38 459 GLY A C 1
ATOM 3571 O O . GLY A 1 459 ? 5.137 24.893 -31.606 1.00 96.38 459 GLY A O 1
ATOM 3572 N N . PRO A 1 460 ? 7.329 25.314 -31.472 1.00 94.69 460 PRO A N 1
ATOM 3573 C CA . PRO A 1 460 ? 7.258 26.550 -32.250 1.00 94.69 460 PRO A CA 1
ATOM 3574 C C . PRO A 1 460 ? 7.227 26.336 -33.770 1.00 94.69 460 PRO A C 1
ATOM 3576 O O . PRO A 1 460 ? 6.886 27.248 -34.521 1.00 94.69 460 PRO A O 1
ATOM 3579 N N . ARG A 1 461 ? 7.585 25.137 -34.247 1.00 94.75 461 ARG A N 1
ATOM 3580 C CA . ARG A 1 461 ? 7.841 24.847 -35.665 1.00 94.75 461 ARG A CA 1
ATOM 3581 C C . ARG A 1 461 ? 6.820 23.881 -36.260 1.00 94.75 461 ARG A C 1
ATOM 3583 O O . ARG A 1 461 ? 6.903 22.672 -36.063 1.00 94.75 461 ARG A O 1
ATOM 3590 N N . ALA A 1 462 ? 5.865 24.411 -37.022 1.00 93.19 462 ALA A N 1
ATOM 3591 C CA . ALA A 1 462 ? 4.784 23.620 -37.615 1.00 93.19 462 ALA A CA 1
ATOM 3592 C C . ALA A 1 462 ? 5.272 22.522 -38.574 1.00 93.19 462 ALA A C 1
ATOM 3594 O O . ALA A 1 462 ? 4.659 21.460 -38.645 1.00 93.19 462 ALA A O 1
ATOM 3595 N N . ASP A 1 463 ? 6.356 22.774 -39.308 1.00 89.88 463 ASP A N 1
ATOM 3596 C CA . ASP A 1 463 ? 6.984 21.822 -40.227 1.00 89.88 463 ASP A CA 1
ATOM 3597 C C . ASP A 1 463 ? 7.483 20.570 -39.495 1.00 89.88 463 ASP A C 1
ATOM 3599 O O . ASP A 1 463 ? 7.228 19.456 -39.948 1.00 89.88 463 ASP A O 1
ATOM 3603 N N . ILE A 1 464 ? 8.101 20.748 -38.323 1.00 89.12 464 ILE A N 1
ATOM 3604 C CA . ILE A 1 464 ? 8.591 19.641 -37.497 1.00 89.12 464 ILE A CA 1
ATOM 3605 C C . ILE A 1 464 ? 7.431 18.864 -36.873 1.00 89.12 464 ILE A C 1
ATOM 3607 O O . ILE A 1 464 ? 7.382 17.639 -36.936 1.00 89.12 464 ILE A O 1
ATOM 3611 N N . LEU A 1 465 ? 6.467 19.569 -36.282 1.00 91.19 465 LEU A N 1
ATOM 3612 C CA . LEU A 1 465 ? 5.383 18.928 -35.536 1.00 91.19 465 LEU A CA 1
ATOM 3613 C C . LEU A 1 465 ? 4.460 18.095 -36.437 1.00 91.19 465 LEU A C 1
ATOM 3615 O O . LEU A 1 465 ? 3.985 17.036 -36.032 1.00 91.19 465 LEU A O 1
ATOM 3619 N N . ARG A 1 466 ? 4.244 18.526 -37.688 1.00 91.12 466 ARG A N 1
ATOM 3620 C CA . ARG A 1 466 ? 3.404 17.796 -38.653 1.00 91.12 466 ARG A CA 1
ATOM 3621 C C . ARG A 1 466 ? 3.925 16.397 -38.982 1.00 91.12 466 ARG A C 1
ATOM 3623 O O . ARG A 1 466 ? 3.110 15.551 -39.326 1.00 91.12 466 ARG A O 1
ATOM 3630 N N . ALA A 1 467 ? 5.220 16.125 -38.828 1.00 88.38 467 ALA A N 1
ATOM 3631 C CA . ALA A 1 467 ? 5.780 14.791 -39.055 1.00 88.38 467 ALA A CA 1
ATOM 3632 C C . ALA A 1 467 ? 5.262 13.727 -38.063 1.00 88.38 467 ALA A C 1
ATOM 3634 O O . ALA A 1 467 ? 5.275 12.540 -38.377 1.00 88.38 467 ALA A O 1
ATOM 3635 N N . PHE A 1 468 ? 4.768 14.136 -36.889 1.00 88.12 468 PHE A N 1
ATOM 3636 C CA . PHE A 1 468 ? 4.158 13.231 -35.907 1.00 88.12 468 PHE A CA 1
ATOM 3637 C C . PHE A 1 468 ? 2.643 13.061 -36.095 1.00 88.12 468 PHE A C 1
ATOM 3639 O O . PHE A 1 468 ? 2.040 12.188 -35.467 1.00 88.12 468 PHE A O 1
ATOM 3646 N N . LYS A 1 469 ? 2.014 13.882 -36.947 1.00 90.06 469 LYS A N 1
ATOM 3647 C CA . LYS A 1 469 ? 0.578 13.819 -37.223 1.00 90.06 469 LYS A CA 1
ATOM 3648 C C . LYS A 1 469 ? 0.308 12.707 -38.236 1.00 90.06 469 LYS A C 1
ATOM 3650 O O . LYS A 1 469 ? 0.570 12.880 -39.422 1.00 90.06 469 LYS A O 1
ATOM 3655 N N . GLN A 1 470 ? -0.246 11.588 -37.779 1.00 84.75 470 GLN A N 1
ATOM 3656 C CA . GLN A 1 470 ? -0.552 10.437 -38.643 1.00 84.75 470 GLN A CA 1
ATOM 3657 C C . GLN A 1 470 ? -2.038 10.121 -38.731 1.00 84.75 470 GLN A C 1
ATOM 3659 O O . GLN A 1 470 ? -2.465 9.381 -39.611 1.00 84.75 470 GLN A O 1
ATOM 3664 N N . GLY A 1 471 ? -2.830 10.649 -37.801 1.00 81.88 471 GLY A N 1
ATOM 3665 C CA . GLY A 1 471 ? -4.257 10.418 -37.723 1.00 81.88 471 GLY A CA 1
ATOM 3666 C C . GLY A 1 471 ? -5.038 11.709 -37.494 1.00 81.88 471 GLY A C 1
ATOM 3667 O O . GLY A 1 471 ? -4.494 12.711 -37.024 1.00 81.88 471 GLY A O 1
ATOM 3668 N N . PRO A 1 472 ? -6.340 11.692 -37.803 1.00 79.44 472 PRO A N 1
ATOM 3669 C CA . PRO A 1 472 ? -7.242 12.817 -37.556 1.00 79.44 472 PRO A CA 1
ATOM 3670 C C . PRO A 1 472 ? -7.397 13.152 -36.065 1.00 79.44 472 PRO A C 1
ATOM 3672 O O . PRO A 1 472 ? -7.757 14.273 -35.723 1.00 79.44 472 PRO A O 1
ATOM 3675 N N . GLN A 1 473 ? -7.117 12.194 -35.178 1.00 80.69 473 GLN A N 1
ATOM 3676 C CA . GLN A 1 473 ? -7.151 12.363 -33.725 1.00 80.69 473 GLN A CA 1
ATOM 3677 C C . GLN A 1 473 ? -5.917 13.063 -33.136 1.00 80.69 473 GLN A C 1
ATOM 3679 O O . GLN A 1 473 ? -5.935 13.374 -31.946 1.00 80.69 473 GLN A O 1
ATOM 3684 N N . ASP A 1 474 ? -4.865 13.279 -33.929 1.00 89.00 474 ASP A N 1
ATOM 3685 C CA . ASP A 1 474 ? -3.643 13.937 -33.469 1.00 89.00 474 ASP A CA 1
ATOM 3686 C C . ASP A 1 474 ? -3.740 15.447 -33.615 1.00 89.00 474 ASP A C 1
ATOM 3688 O O . ASP A 1 474 ? -4.258 15.968 -34.612 1.00 89.00 474 ASP A O 1
ATOM 3692 N N . ALA A 1 475 ? -3.148 16.154 -32.660 1.00 90.69 475 ALA A N 1
ATOM 3693 C CA . ALA A 1 475 ? -3.131 17.604 -32.660 1.00 90.69 475 ALA A CA 1
ATOM 3694 C C . ALA A 1 475 ? -1.704 18.155 -32.649 1.00 90.69 475 ALA A C 1
ATOM 3696 O O . ALA A 1 475 ? -0.794 17.640 -31.996 1.00 90.69 475 ALA A O 1
ATOM 3697 N N . VAL A 1 476 ? -1.536 19.253 -33.383 1.00 92.62 476 VAL A N 1
ATOM 3698 C CA . VAL A 1 476 ? -0.315 20.053 -33.416 1.00 92.62 476 VAL A CA 1
ATOM 3699 C C . VAL A 1 476 ? -0.620 21.367 -32.712 1.00 92.62 476 VAL A C 1
ATOM 3701 O O . VAL A 1 476 ? -1.485 22.115 -33.163 1.00 92.62 476 VAL A O 1
ATOM 3704 N N . VAL A 1 477 ? 0.089 21.644 -31.621 1.00 94.25 477 VAL A N 1
ATOM 3705 C CA . VAL A 1 477 ? -0.059 22.869 -30.833 1.00 94.25 477 VAL A CA 1
ATOM 3706 C C . VAL A 1 477 ? 1.152 23.755 -31.082 1.00 94.25 477 VAL A C 1
ATOM 3708 O O . VAL A 1 477 ? 2.279 23.409 -30.723 1.00 94.25 477 VAL A O 1
ATOM 3711 N N . LEU A 1 478 ? 0.913 24.899 -31.721 1.00 93.88 478 LEU A N 1
ATOM 3712 C CA . LEU A 1 478 ? 1.961 25.862 -32.029 1.00 93.88 478 LEU A CA 1
ATOM 3713 C C . LEU A 1 478 ? 2.190 26.801 -30.853 1.00 93.88 478 LEU A C 1
ATOM 3715 O O . LEU A 1 478 ? 1.267 27.453 -30.371 1.00 93.88 478 LEU A O 1
ATOM 3719 N N . ILE A 1 479 ? 3.443 26.880 -30.424 1.00 92.06 479 ILE A N 1
ATOM 3720 C CA . ILE A 1 479 ? 3.890 27.768 -29.362 1.00 92.06 479 ILE A CA 1
ATOM 3721 C C . ILE A 1 479 ? 4.598 28.987 -29.975 1.00 92.06 479 ILE A C 1
ATOM 3723 O O . ILE A 1 479 ? 5.598 28.815 -30.671 1.00 92.06 479 ILE A O 1
ATOM 3727 N N . PRO A 1 480 ? 4.146 30.226 -29.715 1.00 89.25 480 PRO A N 1
ATOM 3728 C CA . PRO A 1 480 ? 4.856 31.409 -30.183 1.00 89.25 480 PRO A CA 1
ATOM 3729 C C . PRO A 1 480 ? 6.209 31.586 -29.470 1.00 89.25 480 PRO A C 1
ATOM 3731 O O . PRO A 1 480 ? 6.420 31.119 -28.351 1.00 89.25 480 PRO A O 1
ATOM 3734 N N . ASN A 1 481 ? 7.132 32.304 -30.118 1.00 84.44 481 ASN A N 1
ATOM 3735 C CA . ASN A 1 481 ? 8.511 32.481 -29.637 1.00 84.44 481 ASN A CA 1
ATOM 3736 C C . ASN A 1 481 ? 8.624 33.236 -28.302 1.00 84.44 481 ASN A C 1
ATOM 3738 O O . ASN A 1 481 ? 9.614 33.073 -27.595 1.00 84.44 481 ASN A O 1
ATOM 3742 N N . SER A 1 482 ? 7.619 34.038 -27.949 1.00 86.00 482 SER A N 1
ATOM 3743 C CA . SER A 1 482 ? 7.524 34.735 -26.667 1.00 86.00 482 SER A CA 1
ATOM 3744 C C . SER A 1 482 ? 6.122 34.575 -26.093 1.00 86.00 482 SER A C 1
ATOM 3746 O O . SER A 1 482 ? 5.141 34.870 -26.775 1.00 86.00 482 SER A O 1
ATOM 3748 N N . MET A 1 483 ? 6.030 34.154 -24.835 1.00 88.38 483 MET A N 1
ATOM 3749 C CA . MET A 1 483 ? 4.773 34.019 -24.101 1.00 88.38 483 MET A CA 1
ATOM 3750 C C . MET A 1 483 ? 4.916 34.553 -22.685 1.00 88.38 483 MET A C 1
ATOM 3752 O O . MET A 1 483 ? 5.954 34.376 -22.037 1.00 88.38 483 MET A O 1
ATOM 3756 N N . ASP A 1 484 ? 3.839 35.155 -22.196 1.00 91.06 484 ASP A N 1
ATOM 3757 C CA . ASP A 1 484 ? 3.666 35.416 -20.778 1.00 91.06 484 ASP A CA 1
ATOM 3758 C C . ASP A 1 484 ? 3.085 34.185 -20.052 1.00 91.06 484 ASP A C 1
ATOM 3760 O O . ASP A 1 484 ? 2.702 33.179 -20.651 1.00 91.06 484 ASP A O 1
ATOM 3764 N N . ASP A 1 485 ? 3.049 34.244 -18.719 1.00 86.88 485 ASP A N 1
ATOM 3765 C CA . ASP A 1 485 ? 2.541 33.144 -17.887 1.00 86.88 485 ASP A CA 1
ATOM 3766 C C . ASP A 1 485 ? 1.045 32.872 -18.111 1.00 86.88 485 ASP A C 1
ATOM 3768 O O . ASP A 1 485 ? 0.585 31.745 -17.934 1.00 86.88 485 ASP A O 1
ATOM 3772 N N . PHE A 1 486 ? 0.287 33.899 -18.504 1.00 88.12 486 PHE A N 1
ATOM 3773 C CA . PHE A 1 486 ? -1.147 33.792 -18.744 1.00 88.12 486 PHE A CA 1
ATOM 3774 C C . PHE A 1 486 ? -1.429 32.923 -19.971 1.00 88.12 486 PHE A C 1
ATOM 3776 O O . PHE A 1 486 ? -2.191 31.960 -19.872 1.00 88.12 486 PHE A O 1
ATOM 3783 N N . LEU A 1 487 ? -0.752 33.196 -21.089 1.00 91.25 487 LEU A N 1
ATOM 3784 C CA . LEU A 1 487 ? -0.887 32.410 -22.310 1.00 91.25 487 LEU A CA 1
ATOM 3785 C C . LEU A 1 487 ? -0.404 30.967 -22.109 1.00 91.25 487 LEU A C 1
ATOM 3787 O O . LEU A 1 487 ? -1.065 30.035 -22.558 1.00 91.25 487 LEU A O 1
ATOM 3791 N N . LEU A 1 488 ? 0.683 30.756 -21.355 1.00 91.62 488 LEU A N 1
ATOM 3792 C CA . LEU A 1 488 ? 1.144 29.410 -20.986 1.00 91.62 488 LEU A CA 1
ATOM 3793 C C . LEU A 1 488 ? 0.061 28.622 -20.232 1.00 91.62 488 LEU A C 1
ATOM 3795 O O . LEU A 1 488 ? -0.194 27.460 -20.553 1.00 91.62 488 LEU A O 1
ATOM 3799 N N . ARG A 1 489 ? -0.610 29.242 -19.251 1.00 89.06 489 ARG A N 1
ATOM 3800 C CA . ARG A 1 489 ? -1.724 28.616 -18.515 1.00 89.06 489 ARG A CA 1
ATOM 3801 C C . ARG A 1 489 ? -2.922 28.337 -19.411 1.00 89.06 489 ARG A C 1
ATOM 3803 O O . ARG A 1 489 ? -3.540 27.288 -19.259 1.00 89.06 489 ARG A O 1
ATOM 3810 N N . GLN A 1 490 ? -3.239 29.247 -20.329 1.00 90.31 490 GLN A N 1
ATOM 3811 C CA . GLN A 1 490 ? -4.327 29.064 -21.283 1.00 90.31 490 GLN A CA 1
ATOM 3812 C C . GLN A 1 490 ? -4.062 27.872 -22.210 1.00 90.31 490 GLN A C 1
ATOM 3814 O O . GLN A 1 490 ? -4.902 26.979 -22.283 1.00 90.31 490 GLN A O 1
ATOM 3819 N N . ILE A 1 491 ? -2.877 27.802 -22.825 1.00 93.06 491 ILE A N 1
ATOM 3820 C CA . ILE A 1 491 ? -2.473 26.672 -23.677 1.00 93.06 491 ILE A CA 1
ATOM 3821 C C . ILE A 1 491 ? -2.534 25.364 -22.884 1.00 93.06 491 ILE A C 1
ATOM 3823 O O . ILE A 1 491 ? -3.075 24.372 -23.358 1.00 93.06 491 ILE A O 1
ATOM 3827 N N . SER A 1 492 ? -2.029 25.364 -21.649 1.00 93.19 492 SER A N 1
ATOM 3828 C CA . SER A 1 492 ? -2.058 24.179 -20.780 1.00 93.19 492 SER A CA 1
ATOM 3829 C C . SER A 1 492 ? -3.480 23.736 -20.437 1.00 93.19 492 SER A C 1
ATOM 3831 O O . SER A 1 492 ? -3.742 22.541 -20.331 1.00 93.19 492 SER A O 1
ATOM 3833 N N . ARG A 1 493 ? -4.395 24.694 -20.242 1.00 90.19 493 ARG A N 1
ATOM 3834 C CA . ARG A 1 493 ? -5.813 24.438 -19.971 1.00 90.19 493 ARG A CA 1
ATOM 3835 C C . ARG A 1 493 ? -6.486 23.787 -21.171 1.00 90.19 493 ARG A C 1
ATOM 3837 O O . ARG A 1 493 ? -7.089 22.734 -21.001 1.00 90.19 493 ARG A O 1
ATOM 3844 N N . GLU A 1 494 ? -6.353 24.401 -22.341 1.00 92.31 494 GLU A N 1
ATOM 3845 C CA . GLU A 1 494 ? -6.942 23.908 -23.589 1.00 92.31 494 GLU A CA 1
ATOM 3846 C C . GLU A 1 494 ? -6.369 22.531 -23.946 1.00 92.31 494 GLU A C 1
ATOM 3848 O O . GLU A 1 494 ? -7.111 21.608 -24.267 1.00 92.31 494 GLU A O 1
ATOM 3853 N N . LEU A 1 495 ? -5.057 22.341 -23.778 1.00 93.88 495 LEU A N 1
ATOM 3854 C CA . LEU A 1 495 ? -4.412 21.055 -24.017 1.00 93.88 495 LEU A CA 1
ATOM 3855 C C . LEU A 1 495 ? -4.883 19.977 -23.033 1.00 93.88 495 LEU A C 1
ATOM 3857 O O . LEU A 1 495 ? -5.186 18.871 -23.462 1.00 93.88 495 LEU A O 1
ATOM 3861 N N . ALA A 1 496 ? -4.993 20.276 -21.735 1.00 92.56 496 ALA A N 1
ATOM 3862 C CA . ALA A 1 496 ? -5.527 19.323 -20.758 1.00 92.56 496 ALA A CA 1
ATOM 3863 C C . ALA A 1 496 ? -6.984 18.932 -21.064 1.00 92.56 496 ALA A C 1
ATOM 3865 O O . ALA A 1 496 ? -7.360 17.775 -20.885 1.00 92.56 496 ALA A O 1
ATOM 3866 N N . GLU A 1 497 ? -7.799 19.882 -21.530 1.00 90.62 497 GLU A N 1
ATOM 3867 C CA . GLU A 1 497 ? -9.186 19.635 -21.940 1.00 90.62 497 GLU A CA 1
ATOM 3868 C C . GLU A 1 497 ? -9.251 18.729 -23.175 1.00 90.62 497 GLU A C 1
ATOM 3870 O O . GLU A 1 497 ? -10.017 17.767 -23.182 1.00 90.62 497 GLU A O 1
ATOM 3875 N N . GLU A 1 498 ? -8.403 18.959 -24.177 1.00 91.88 498 GLU A N 1
ATOM 3876 C CA . GLU A 1 498 ? -8.306 18.098 -25.363 1.00 91.88 498 GLU A CA 1
ATOM 3877 C C . GLU A 1 498 ? -7.746 16.700 -25.049 1.00 91.88 498 GLU A C 1
ATOM 3879 O O . GLU A 1 498 ? -8.229 15.696 -25.582 1.00 91.88 498 GLU A O 1
ATOM 3884 N N . VAL A 1 499 ? -6.759 16.611 -24.152 1.00 93.44 499 VAL A N 1
ATOM 3885 C CA . VAL A 1 499 ? -6.214 15.339 -23.652 1.00 93.44 499 VAL A CA 1
ATOM 3886 C C . VAL A 1 499 ? -7.311 14.543 -22.946 1.00 93.44 499 VAL A C 1
ATOM 3888 O O . VAL A 1 499 ? -7.485 13.363 -23.235 1.00 93.44 499 VAL A O 1
ATOM 3891 N N . CYS A 1 500 ? -8.104 15.188 -22.090 1.00 90.88 500 CYS A N 1
ATOM 3892 C CA . CYS A 1 500 ? -9.189 14.530 -21.368 1.00 90.88 500 CYS A CA 1
ATOM 3893 C C . CYS A 1 500 ? -10.353 14.092 -22.285 1.00 90.88 500 CYS A C 1
ATOM 3895 O O . CYS A 1 500 ? -11.061 13.127 -21.996 1.00 90.88 500 CYS A O 1
ATOM 3897 N N . GLN A 1 501 ? -10.536 14.730 -23.444 1.00 91.75 501 GLN A N 1
ATOM 3898 C CA . GLN A 1 501 ? -11.473 14.257 -24.472 1.00 91.75 501 GLN A CA 1
ATOM 3899 C C . GLN A 1 501 ? -11.009 12.956 -25.171 1.00 91.75 501 GLN A C 1
ATOM 3901 O O . GLN A 1 501 ? -11.650 12.478 -26.116 1.00 91.75 501 GLN A O 1
ATOM 3906 N N . ALA A 1 502 ? -9.861 12.376 -24.800 1.00 92.75 502 ALA A N 1
ATOM 3907 C CA . ALA A 1 502 ? -9.477 11.037 -25.232 1.00 92.75 502 ALA A CA 1
ATOM 3908 C C . ALA A 1 502 ? -10.393 9.983 -24.593 1.00 92.75 502 ALA A C 1
ATOM 3910 O O . ALA A 1 502 ? -10.462 9.915 -23.375 1.00 92.75 502 ALA A O 1
ATOM 3911 N N . PRO A 1 503 ? -11.128 9.181 -25.385 1.00 93.44 503 PRO A N 1
ATOM 3912 C CA . PRO A 1 503 ? -12.085 8.243 -24.821 1.00 93.44 503 PRO A CA 1
ATOM 3913 C C . PRO A 1 503 ? -11.396 7.006 -24.237 1.00 93.44 503 PRO A C 1
ATOM 3915 O O . PRO A 1 503 ? -10.517 6.432 -24.881 1.00 93.44 503 PRO A O 1
ATOM 3918 N N . MET A 1 504 ? -11.845 6.561 -23.062 1.00 93.12 504 MET A N 1
ATOM 3919 C CA . MET A 1 504 ? -11.474 5.262 -22.491 1.00 93.12 504 MET A CA 1
ATOM 3920 C C . MET A 1 504 ? -11.922 4.125 -23.401 1.00 93.12 504 MET A C 1
ATOM 3922 O O . MET A 1 504 ? -13.039 4.163 -23.912 1.00 93.12 504 MET A O 1
ATOM 3926 N N . SER A 1 505 ? -11.095 3.097 -23.571 1.00 91.38 505 SER A N 1
ATOM 3927 C CA . SER A 1 505 ? -11.447 1.952 -24.411 1.00 91.38 505 SER A CA 1
ATOM 3928 C C . SER A 1 505 ? -12.156 0.883 -23.585 1.00 91.38 505 SER A C 1
ATOM 3930 O O . SER A 1 505 ? -11.572 0.360 -22.639 1.00 91.38 505 SER A O 1
ATOM 3932 N N . ILE A 1 506 ? -13.392 0.539 -23.936 1.00 91.62 506 ILE A N 1
ATOM 3933 C CA . ILE A 1 506 ? -14.087 -0.632 -23.392 1.00 91.62 506 ILE A CA 1
ATOM 3934 C C . ILE A 1 506 ? -13.486 -1.868 -24.070 1.00 91.62 506 ILE A C 1
ATOM 3936 O O . ILE A 1 506 ? -13.549 -2.004 -25.296 1.00 91.62 506 ILE A O 1
ATOM 3940 N N . ILE A 1 507 ? -12.867 -2.742 -23.277 1.00 86.56 507 ILE A N 1
ATOM 3941 C CA . ILE A 1 507 ? -12.222 -3.969 -23.745 1.00 86.56 507 ILE A CA 1
ATOM 3942 C C . ILE A 1 507 ? -13.191 -5.124 -23.537 1.00 86.56 507 ILE A C 1
ATOM 3944 O O . ILE A 1 507 ? -13.399 -5.582 -22.418 1.00 86.56 507 ILE A O 1
ATOM 3948 N N . CYS A 1 508 ? -13.727 -5.640 -24.637 1.00 86.12 508 CYS A N 1
ATOM 3949 C CA . CYS A 1 508 ? -14.481 -6.881 -24.608 1.00 86.12 508 CYS A CA 1
ATOM 3950 C C . CYS A 1 508 ? -13.516 -8.069 -24.737 1.00 86.12 508 CYS A C 1
ATOM 3952 O O . CYS A 1 508 ? -13.051 -8.392 -25.831 1.00 86.12 508 CYS A O 1
ATOM 3954 N N . HIS A 1 509 ? -13.181 -8.709 -23.615 1.00 83.75 509 HIS A N 1
ATOM 3955 C CA . HIS A 1 509 ? -12.254 -9.844 -23.612 1.00 83.75 509 HIS A CA 1
ATOM 3956 C C . HIS A 1 509 ? -12.827 -11.057 -24.355 1.00 83.75 509 HIS A C 1
ATOM 3958 O O . HIS A 1 509 ? -12.137 -11.643 -25.189 1.00 83.75 509 HIS A O 1
ATOM 3964 N N . GLU A 1 510 ? -14.095 -11.391 -24.116 1.00 83.88 510 GLU A N 1
ATOM 3965 C CA . GLU A 1 510 ? -14.777 -12.526 -24.756 1.00 83.88 510 GLU A CA 1
ATOM 3966 C C . GLU A 1 510 ? -14.902 -12.346 -26.269 1.00 83.88 510 GLU A C 1
ATOM 3968 O O . GLU A 1 510 ? -14.732 -13.290 -27.032 1.00 83.88 510 GLU A O 1
ATOM 3973 N N . CYS A 1 511 ? -15.066 -11.103 -26.715 1.00 81.69 511 CYS A N 1
ATOM 3974 C CA . CYS A 1 511 ? -15.099 -10.740 -28.124 1.00 81.69 511 CYS A CA 1
ATOM 3975 C C . CYS A 1 511 ? -13.806 -11.042 -28.886 1.00 81.69 511 CYS A C 1
ATOM 3977 O O . CYS A 1 511 ? -13.845 -11.181 -30.107 1.00 81.69 511 CYS A O 1
ATOM 3979 N N . SER A 1 512 ? -12.669 -11.084 -28.187 1.00 79.31 512 SER A N 1
ATOM 3980 C CA . SER A 1 512 ? -11.356 -11.347 -28.784 1.00 79.31 512 SER A CA 1
ATOM 3981 C C . SER A 1 512 ? -11.009 -12.836 -28.837 1.00 79.31 512 SER A C 1
ATOM 3983 O O . SER A 1 512 ? -10.056 -13.225 -29.516 1.00 79.31 512 SER A O 1
ATOM 3985 N N . GLN A 1 513 ? -11.774 -13.681 -28.135 1.00 79.25 513 GLN A N 1
ATOM 3986 C CA . GLN A 1 513 ? -11.563 -15.120 -28.152 1.00 79.25 513 GLN A CA 1
ATOM 3987 C C . GLN A 1 513 ? -12.016 -15.692 -29.496 1.00 79.25 513 GLN A C 1
ATOM 3989 O O . GLN A 1 513 ? -13.046 -15.313 -30.041 1.00 79.25 513 GLN A O 1
ATOM 3994 N N . ARG A 1 514 ? -11.245 -16.646 -30.030 1.00 71.38 514 ARG A N 1
ATOM 3995 C CA . ARG A 1 514 ? -11.594 -17.357 -31.273 1.00 71.38 514 ARG A CA 1
ATOM 3996 C C . ARG A 1 514 ? -12.763 -18.335 -31.104 1.00 71.38 514 ARG A C 1
ATOM 3998 O O . ARG A 1 514 ? -13.173 -18.956 -32.080 1.00 71.38 514 ARG A O 1
ATOM 4005 N N . SER A 1 515 ? -13.247 -18.526 -29.878 1.00 73.31 515 SER A N 1
ATOM 4006 C CA . SER A 1 515 ? -14.378 -19.401 -29.596 1.00 73.31 515 SER A CA 1
ATOM 4007 C C . SER A 1 515 ? -15.656 -18.786 -30.178 1.00 73.31 515 SER A C 1
ATOM 4009 O O . SER A 1 515 ? -15.913 -17.607 -29.936 1.00 73.31 515 SER A O 1
ATOM 4011 N N . PRO A 1 516 ? -16.471 -19.552 -30.922 1.00 67.31 516 PRO A N 1
ATOM 4012 C CA . PRO A 1 516 ? -17.651 -19.042 -31.611 1.00 67.31 516 PRO A CA 1
ATOM 4013 C C . PRO A 1 516 ? -18.793 -18.788 -30.618 1.00 67.31 516 PRO A C 1
ATOM 4015 O O . PRO A 1 516 ? -19.753 -19.552 -30.528 1.00 67.31 516 PRO A O 1
ATOM 4018 N N . VAL A 1 517 ? -18.691 -17.708 -29.848 1.00 77.75 517 VAL A N 1
ATOM 4019 C CA . VAL A 1 517 ? -19.792 -17.222 -29.021 1.00 77.75 517 VAL A CA 1
ATOM 4020 C C . VAL A 1 517 ? -20.692 -16.369 -29.915 1.00 77.75 517 VAL A C 1
ATOM 4022 O O . VAL A 1 517 ? -20.264 -15.355 -30.456 1.00 77.75 517 VAL A O 1
ATOM 4025 N N . ALA A 1 518 ? -21.942 -16.790 -30.118 1.00 82.88 518 ALA A N 1
ATOM 4026 C CA . ALA A 1 518 ? -22.896 -16.062 -30.965 1.00 82.88 518 ALA A CA 1
ATOM 4027 C C . ALA A 1 518 ? -23.364 -14.734 -30.338 1.00 82.88 518 ALA A C 1
ATOM 4029 O O . ALA A 1 518 ? -23.901 -13.870 -31.030 1.00 82.88 518 ALA A O 1
ATOM 4030 N N . HIS A 1 519 ? -23.192 -14.585 -29.026 1.00 88.69 519 HIS A N 1
ATOM 4031 C CA . HIS A 1 519 ? -23.750 -13.498 -28.235 1.00 88.69 519 HIS A CA 1
ATOM 4032 C C . HIS A 1 519 ? -22.862 -13.228 -27.021 1.00 88.69 519 HIS A C 1
ATOM 4034 O O . HIS A 1 519 ? -22.623 -14.140 -26.235 1.00 88.69 519 HIS A O 1
ATOM 4040 N N . VAL A 1 520 ? -22.358 -12.004 -26.885 1.00 88.19 520 VAL A N 1
ATOM 4041 C CA . VAL A 1 520 ? -21.544 -11.578 -25.738 1.00 88.19 520 VAL A CA 1
ATOM 4042 C C . VAL A 1 520 ? -22.233 -10.397 -25.076 1.00 88.19 520 VAL A C 1
ATOM 4044 O O . VAL A 1 520 ? -22.517 -9.400 -25.739 1.00 88.19 520 VAL A O 1
ATOM 4047 N N . SER A 1 521 ? -22.486 -10.498 -23.774 1.00 91.31 521 SER A N 1
ATOM 4048 C CA . SER A 1 521 ? -23.102 -9.437 -22.979 1.00 91.31 521 SER A CA 1
ATOM 4049 C C . SER A 1 521 ? -22.323 -9.232 -21.695 1.00 91.31 521 SER A C 1
ATOM 4051 O O . SER A 1 521 ? -22.052 -10.192 -20.981 1.00 91.31 521 SER A O 1
ATOM 4053 N N . ASP A 1 522 ? -22.029 -7.978 -21.376 1.00 92.31 522 ASP A N 1
ATOM 4054 C CA . ASP A 1 522 ? -21.247 -7.622 -20.196 1.00 92.31 522 ASP A CA 1
ATOM 4055 C C . ASP A 1 522 ? -21.591 -6.199 -19.714 1.00 92.31 522 ASP A C 1
ATOM 4057 O O . ASP A 1 522 ? -22.248 -5.423 -20.420 1.00 92.31 522 ASP A O 1
ATOM 4061 N N . ALA A 1 523 ? -21.197 -5.872 -18.486 1.00 92.69 523 ALA A N 1
ATOM 4062 C CA . ALA A 1 523 ? -21.617 -4.675 -17.771 1.00 92.69 523 ALA A CA 1
ATOM 4063 C C . ALA A 1 523 ? -20.456 -4.017 -17.021 1.00 92.69 523 ALA A C 1
ATOM 4065 O O . ALA A 1 523 ? -19.910 -4.584 -16.078 1.00 92.69 523 ALA A O 1
ATOM 4066 N N . LEU A 1 524 ? -20.158 -2.767 -17.378 1.00 93.12 524 LEU A N 1
ATOM 4067 C CA . LEU A 1 524 ? -19.141 -1.957 -16.717 1.00 93.12 524 LEU A CA 1
ATOM 4068 C C . LEU A 1 524 ? -19.778 -0.957 -15.752 1.00 93.12 524 LEU A C 1
ATOM 4070 O O . LEU A 1 524 ? -20.653 -0.182 -16.136 1.00 93.12 524 LEU A O 1
ATOM 4074 N N . GLU A 1 525 ? -19.281 -0.906 -14.521 1.00 94.44 525 GLU A N 1
ATOM 4075 C CA . GLU A 1 525 ? -19.688 0.095 -13.535 1.00 94.44 525 GLU A CA 1
ATOM 4076 C C . GLU A 1 525 ? -18.660 1.224 -13.417 1.00 94.44 525 GLU A C 1
ATOM 4078 O O . GLU A 1 525 ? -17.450 0.994 -13.387 1.00 94.44 525 GLU A O 1
ATOM 4083 N N . ASP A 1 526 ? -19.151 2.456 -13.307 1.00 93.69 526 ASP A N 1
ATOM 4084 C CA . ASP A 1 526 ? -18.342 3.659 -13.168 1.00 93.69 526 ASP A CA 1
ATOM 4085 C C . ASP A 1 526 ? -18.991 4.690 -12.224 1.00 93.69 526 ASP A C 1
ATOM 4087 O O . ASP A 1 526 ? -20.198 4.666 -11.998 1.00 93.69 526 ASP A O 1
ATOM 4091 N N . PHE A 1 527 ? -18.207 5.618 -11.666 1.00 93.62 527 PHE A N 1
ATOM 4092 C CA . PHE A 1 527 ? -18.684 6.623 -10.701 1.00 93.62 527 PHE A CA 1
ATOM 4093 C C . PHE A 1 527 ? -18.291 8.039 -11.119 1.00 93.62 527 PHE A C 1
ATOM 4095 O O . PHE A 1 527 ? -17.105 8.381 -11.128 1.00 93.62 527 PHE A O 1
ATOM 4102 N N . GLN A 1 528 ? -19.283 8.881 -11.422 1.00 92.50 528 GLN A N 1
ATOM 4103 C CA . GLN A 1 528 ? -19.082 10.219 -11.991 1.00 92.50 528 GLN A CA 1
ATOM 4104 C C . GLN A 1 528 ? -19.636 11.322 -11.094 1.00 92.50 528 GLN A C 1
ATOM 4106 O O . GLN A 1 528 ? -20.700 11.187 -10.497 1.00 92.50 528 GLN A O 1
ATOM 4111 N N . ALA A 1 529 ? -18.913 12.435 -10.989 1.00 89.50 529 ALA A N 1
ATOM 4112 C CA . ALA A 1 529 ? -19.365 13.608 -10.244 1.00 89.50 529 ALA A CA 1
ATOM 4113 C C . ALA A 1 529 ? -20.285 14.496 -11.113 1.00 89.50 529 ALA A C 1
ATOM 4115 O O . ALA A 1 529 ? -20.048 14.616 -12.309 1.00 89.50 529 ALA A O 1
ATOM 4116 N N . PRO A 1 530 ? -21.294 15.185 -10.560 1.00 88.44 530 PRO A N 1
ATOM 4117 C CA . PRO A 1 530 ? -22.078 16.188 -11.264 1.00 88.44 530 PRO A CA 1
ATOM 4118 C C . PRO A 1 530 ? -21.250 17.198 -12.027 1.00 88.44 530 PRO A C 1
ATOM 4120 O O . PRO A 1 530 ? -20.235 17.690 -11.530 1.00 88.44 530 PRO A O 1
ATOM 4123 N N . LEU A 1 531 ? -21.769 17.566 -13.196 1.00 88.62 531 LEU A N 1
ATOM 4124 C CA . LEU A 1 531 ? -21.127 18.458 -14.151 1.00 88.62 531 LEU A CA 1
ATOM 4125 C C . LEU A 1 531 ? -19.756 17.944 -14.586 1.00 88.62 531 LEU A C 1
ATOM 4127 O O . LEU A 1 531 ? -18.886 18.750 -14.913 1.00 88.62 531 LEU A O 1
ATOM 4131 N N . THR A 1 532 ? -19.558 16.625 -14.592 1.00 90.38 532 THR A N 1
ATOM 4132 C CA . THR A 1 532 ? -18.402 16.010 -15.241 1.00 90.38 532 THR A CA 1
ATOM 4133 C C . THR A 1 532 ? -18.814 15.240 -16.477 1.00 90.38 532 THR A C 1
ATOM 4135 O O . THR A 1 532 ? -19.939 14.745 -16.551 1.00 90.38 532 THR A O 1
ATOM 4138 N N . VAL A 1 533 ? -17.916 15.189 -17.460 1.00 92.81 533 VAL A N 1
ATOM 4139 C CA . VAL A 1 533 ? -18.084 14.401 -18.682 1.00 92.81 533 VAL A CA 1
ATOM 4140 C C . VAL A 1 533 ? -16.969 13.370 -18.786 1.00 92.81 533 VAL A C 1
ATOM 4142 O O . VAL A 1 533 ? -15.796 13.700 -18.615 1.00 92.81 533 VAL A O 1
ATOM 4145 N N . ARG A 1 534 ? -17.328 12.121 -19.076 1.00 95.00 534 ARG A N 1
ATOM 4146 C CA . ARG A 1 534 ? -16.382 11.055 -19.410 1.00 95.00 534 ARG A CA 1
ATOM 4147 C C . ARG A 1 534 ? -16.611 10.570 -20.823 1.00 95.00 534 ARG A C 1
ATOM 4149 O O . ARG A 1 534 ? -17.746 10.325 -21.236 1.00 95.00 534 ARG A O 1
ATOM 4156 N N . HIS A 1 535 ? -15.516 10.416 -21.549 1.00 94.50 535 HIS A N 1
ATOM 4157 C CA . HIS A 1 535 ? -15.531 9.912 -22.907 1.00 94.50 535 HIS A CA 1
ATOM 4158 C C . HIS A 1 535 ? -15.208 8.416 -22.914 1.00 94.50 535 HIS A C 1
ATOM 4160 O O . HIS A 1 535 ? -14.228 7.971 -22.321 1.00 94.50 535 HIS A O 1
ATOM 4166 N N . TRP A 1 536 ? -16.023 7.642 -23.617 1.00 94.94 536 TRP A N 1
ATOM 4167 C CA . TRP A 1 536 ? -15.888 6.199 -23.782 1.00 94.94 536 TRP A CA 1
ATOM 4168 C C . TRP A 1 536 ? -15.776 5.863 -25.257 1.00 94.94 536 TRP A C 1
ATOM 4170 O O . TRP A 1 536 ? -16.335 6.559 -26.101 1.00 94.94 536 TRP A O 1
ATOM 4180 N N . ALA A 1 537 ? -15.057 4.802 -25.578 1.00 92.94 537 ALA A N 1
ATOM 4181 C CA . ALA A 1 537 ? -14.939 4.252 -26.909 1.00 92.94 537 ALA A CA 1
ATOM 4182 C C . ALA A 1 537 ? -15.071 2.739 -26.833 1.00 92.94 537 ALA A C 1
ATOM 4184 O O . ALA A 1 537 ? -14.337 2.086 -26.100 1.00 92.94 537 ALA A O 1
ATOM 4185 N N . LEU A 1 538 ? -15.961 2.173 -27.637 1.00 90.62 538 LEU A N 1
ATOM 4186 C CA . LEU A 1 538 ? -15.939 0.746 -27.916 1.00 90.62 538 LEU A CA 1
ATOM 4187 C C . LEU A 1 538 ? -15.182 0.546 -29.229 1.00 90.62 538 LEU A C 1
ATOM 4189 O O . LEU A 1 538 ? -15.577 1.105 -30.259 1.00 90.62 538 LEU A O 1
ATOM 4193 N N . GLN A 1 539 ? -14.066 -0.183 -29.178 1.00 84.31 539 GLN A N 1
ATOM 4194 C CA . GLN A 1 539 ? -13.180 -0.386 -30.324 1.00 84.31 539 GLN A CA 1
ATOM 4195 C C . GLN A 1 539 ? -13.422 -1.746 -30.984 1.00 84.31 539 GLN A C 1
ATOM 4197 O O . GLN A 1 539 ? -13.098 -2.776 -30.394 1.00 84.31 539 GLN A O 1
ATOM 4202 N N . PRO A 1 540 ? -13.917 -1.771 -32.234 1.00 70.88 540 PRO A N 1
ATOM 4203 C CA . PRO A 1 540 ? -14.214 -3.030 -32.898 1.00 70.88 540 PRO A CA 1
ATOM 4204 C C . PRO A 1 540 ? -13.009 -3.864 -33.325 1.00 70.88 540 PRO A C 1
ATOM 4206 O O . PRO A 1 540 ? -13.169 -5.048 -33.592 1.00 70.88 540 PRO A O 1
ATOM 4209 N N . GLY A 1 541 ? -11.806 -3.281 -33.371 1.00 68.75 541 GLY A N 1
ATOM 4210 C CA . GLY A 1 541 ? -10.578 -3.996 -33.744 1.00 68.75 541 GLY A CA 1
ATOM 4211 C C . GLY A 1 541 ? -10.210 -5.157 -32.808 1.00 68.75 541 GLY A C 1
ATOM 4212 O O . GLY A 1 541 ? -9.266 -5.886 -33.090 1.00 68.75 541 GLY A O 1
ATOM 4213 N N . HIS A 1 542 ? -10.948 -5.333 -31.707 1.00 70.69 542 HIS A N 1
ATOM 4214 C CA . HIS A 1 542 ? -10.830 -6.460 -30.784 1.00 70.69 542 HIS A CA 1
ATOM 4215 C C . HIS A 1 542 ? -11.873 -7.565 -31.010 1.00 70.69 542 HIS A C 1
ATOM 4217 O O . HIS A 1 542 ? -11.823 -8.572 -30.312 1.00 70.69 542 HIS A O 1
ATOM 4223 N N . PHE A 1 543 ? -12.807 -7.407 -31.954 1.00 79.50 543 PHE A N 1
ATOM 4224 C CA . PHE A 1 543 ? -13.756 -8.463 -32.297 1.00 79.50 543 PHE A CA 1
ATOM 4225 C C . PHE A 1 543 ? -13.080 -9.507 -33.198 1.00 79.50 543 PHE A C 1
ATOM 4227 O O . PHE A 1 543 ? -12.618 -9.188 -34.292 1.00 79.50 543 PHE A O 1
ATOM 4234 N N . ALA A 1 544 ? -13.054 -10.765 -32.759 1.00 79.00 544 ALA A N 1
ATOM 4235 C CA . ALA A 1 544 ? -12.588 -11.898 -33.557 1.00 79.00 544 ALA A CA 1
ATOM 4236 C C . ALA A 1 544 ? -13.535 -12.214 -34.732 1.00 79.00 544 ALA A C 1
ATOM 4238 O O . ALA A 1 544 ? -13.112 -12.787 -35.736 1.00 79.00 544 ALA A O 1
ATOM 4239 N N . HIS A 1 545 ? -14.806 -11.812 -34.620 1.00 83.19 545 HIS A N 1
ATOM 4240 C CA . HIS A 1 545 ? -15.858 -12.022 -35.613 1.00 83.19 545 HIS A CA 1
ATOM 4241 C C . HIS A 1 545 ? -16.608 -10.719 -35.913 1.00 83.19 545 HIS A C 1
ATOM 4243 O O . HIS A 1 545 ? -16.653 -9.814 -35.084 1.00 83.19 545 HIS A O 1
ATOM 4249 N N . LEU A 1 546 ? -17.234 -10.620 -37.088 1.00 83.56 546 LEU A N 1
ATOM 4250 C CA . LEU A 1 546 ? -18.004 -9.434 -37.466 1.00 83.56 546 LEU A CA 1
ATOM 4251 C C . LEU A 1 546 ? -19.257 -9.287 -36.582 1.00 83.56 546 LEU A C 1
ATOM 4253 O O . LEU A 1 546 ? -20.131 -10.161 -36.622 1.00 83.56 546 LEU A O 1
ATOM 4257 N N . PRO A 1 547 ? -19.394 -8.183 -35.823 1.00 87.00 547 PRO A N 1
ATOM 4258 C CA . PRO A 1 547 ? -20.595 -7.929 -35.043 1.00 87.00 547 PRO A CA 1
ATOM 4259 C C . PRO A 1 547 ? -21.764 -7.573 -35.974 1.00 87.00 547 PRO A C 1
ATOM 4261 O O . PRO A 1 547 ? -21.698 -6.633 -36.772 1.00 87.00 547 PRO A O 1
ATOM 4264 N N . ARG A 1 548 ? -22.871 -8.307 -35.858 1.00 87.31 548 ARG A N 1
ATOM 4265 C CA . ARG A 1 548 ? -24.127 -8.066 -36.583 1.00 87.31 548 ARG A CA 1
ATOM 4266 C C . ARG A 1 548 ? -24.863 -6.852 -36.022 1.00 87.31 548 ARG A C 1
ATOM 4268 O O . ARG A 1 548 ? -25.336 -5.992 -36.774 1.00 87.31 548 ARG A O 1
ATOM 4275 N N . ALA A 1 549 ? -24.964 -6.799 -34.701 1.00 90.56 549 ALA A N 1
ATOM 4276 C CA . ALA A 1 549 ? -25.617 -5.738 -33.960 1.00 90.56 549 ALA A CA 1
ATOM 4277 C C . ALA A 1 549 ? -24.877 -5.502 -32.645 1.00 90.56 549 ALA A C 1
ATOM 4279 O O . ALA A 1 549 ? -24.377 -6.439 -32.028 1.00 90.56 549 ALA A O 1
ATOM 4280 N N . LEU A 1 550 ? -24.833 -4.239 -32.232 1.00 92.31 550 LEU A N 1
ATOM 4281 C CA . LEU A 1 550 ? -24.356 -3.835 -30.919 1.00 92.31 550 LEU A CA 1
ATOM 4282 C C . LEU A 1 550 ? -25.422 -2.981 -30.246 1.00 92.31 550 LEU A C 1
ATOM 4284 O O . LEU A 1 550 ? -25.865 -1.967 -30.794 1.00 92.31 550 LEU A O 1
ATOM 4288 N N . ASN A 1 551 ? -25.778 -3.371 -29.033 1.00 94.75 551 ASN A N 1
ATOM 4289 C CA . ASN A 1 551 ? -26.609 -2.596 -28.133 1.00 94.75 551 ASN A CA 1
ATOM 4290 C C . ASN A 1 551 ? -25.735 -2.075 -26.996 1.00 94.75 551 ASN A C 1
ATOM 4292 O O . ASN A 1 551 ? -25.116 -2.866 -26.297 1.00 94.75 551 ASN A O 1
ATOM 4296 N N . VAL A 1 552 ? -25.709 -0.760 -26.788 1.00 95.81 552 VAL A N 1
ATOM 4297 C CA . VAL A 1 552 ? -25.070 -0.153 -25.614 1.00 95.81 552 VAL A CA 1
ATOM 4298 C C . VAL A 1 552 ? -26.139 0.565 -24.808 1.00 95.81 552 VAL A C 1
ATOM 4300 O O . VAL A 1 552 ? -26.849 1.418 -25.342 1.00 95.81 552 VAL A O 1
ATOM 4303 N N . THR A 1 553 ? -26.270 0.205 -23.537 1.00 97.31 553 THR A N 1
ATOM 4304 C CA . THR A 1 553 ? -27.255 0.763 -22.613 1.00 97.31 553 THR A CA 1
ATOM 4305 C C . THR A 1 553 ? -26.540 1.434 -21.449 1.00 97.31 553 THR A C 1
ATOM 4307 O O . THR A 1 553 ? -25.684 0.827 -20.816 1.00 97.31 553 THR A O 1
ATOM 4310 N N . PHE A 1 554 ? -26.895 2.684 -21.172 1.00 97.62 554 PHE A N 1
ATOM 4311 C CA . PHE A 1 554 ? -26.362 3.478 -20.072 1.00 97.62 554 PHE A CA 1
ATOM 4312 C C . PHE A 1 554 ? -27.445 3.678 -19.022 1.00 97.62 554 PHE A C 1
ATOM 4314 O O . PHE A 1 554 ? -28.509 4.221 -19.324 1.00 97.62 554 PHE A O 1
ATOM 4321 N N . GLU A 1 555 ? -27.159 3.283 -17.793 1.00 97.25 555 GLU A N 1
ATOM 4322 C CA . GLU A 1 555 ? -28.039 3.461 -16.641 1.00 97.25 555 GLU A CA 1
ATOM 4323 C C . GLU A 1 555 ? -27.350 4.344 -15.608 1.00 97.25 555 GLU A C 1
ATOM 4325 O O . GLU A 1 555 ? -26.130 4.278 -15.453 1.00 97.25 555 GLU A O 1
ATOM 4330 N N . SER A 1 556 ? -28.118 5.167 -14.895 1.00 95.88 556 SER A N 1
ATOM 4331 C CA . SER A 1 556 ? -27.592 5.966 -13.791 1.00 95.88 556 SER A CA 1
ATOM 4332 C C . SER A 1 556 ? -28.358 5.729 -12.499 1.00 95.88 556 SER A C 1
ATOM 4334 O O . SER A 1 556 ? -29.583 5.612 -12.482 1.00 95.88 556 SER A O 1
ATOM 4336 N N . GLN A 1 557 ? -27.618 5.680 -11.396 1.00 91.94 557 GLN A N 1
ATOM 4337 C CA . GLN A 1 557 ? -28.158 5.673 -10.041 1.00 91.94 557 GLN A CA 1
ATOM 4338 C C . GLN A 1 557 ? -27.735 6.974 -9.357 1.00 91.94 557 GLN A C 1
ATOM 4340 O O . GLN A 1 557 ? -26.606 7.426 -9.540 1.00 91.94 557 GLN A O 1
ATOM 4345 N N . HIS A 1 558 ? -28.625 7.580 -8.573 1.00 91.44 558 HIS A N 1
ATOM 4346 C CA . HIS A 1 558 ? -28.432 8.837 -7.820 1.00 91.44 558 HIS A CA 1
ATOM 4347 C C . HIS A 1 558 ? -28.655 10.140 -8.605 1.00 91.44 558 HIS A C 1
ATOM 4349 O O . HIS A 1 558 ? -29.373 11.002 -8.101 1.00 91.44 558 HIS A O 1
ATOM 4355 N N . LEU A 1 559 ? -28.127 10.293 -9.828 1.00 92.44 559 LEU A N 1
ATOM 4356 C CA . LEU A 1 559 ? -28.301 11.518 -10.632 1.00 92.44 559 LEU A CA 1
ATOM 4357 C C . LEU A 1 559 ? -28.655 11.227 -12.092 1.00 92.44 559 LEU A C 1
ATOM 4359 O O . LEU A 1 559 ? -28.323 10.154 -12.606 1.00 92.44 559 LEU A O 1
ATOM 4363 N N . PRO A 1 560 ? -29.303 12.178 -12.787 1.00 94.88 560 PRO A N 1
ATOM 4364 C CA . PRO A 1 560 ? -29.495 12.069 -14.221 1.00 94.88 560 PRO A CA 1
ATOM 4365 C C . PRO A 1 560 ? -28.157 12.158 -14.969 1.00 94.88 560 PRO A C 1
ATOM 4367 O O . PRO A 1 560 ? -27.236 12.865 -14.563 1.00 94.88 560 PRO A O 1
ATOM 4370 N N . ILE A 1 561 ? -28.058 11.457 -16.092 1.00 96.69 561 ILE A N 1
ATOM 4371 C CA . ILE A 1 561 ? -26.920 11.495 -17.010 1.00 96.69 561 ILE A CA 1
ATOM 4372 C C . ILE A 1 561 ? -27.399 11.911 -18.396 1.00 96.69 561 ILE A C 1
ATOM 4374 O O . ILE A 1 561 ? -28.504 11.570 -18.810 1.00 96.69 561 ILE A O 1
ATOM 4378 N N . LYS A 1 562 ? -26.551 12.621 -19.130 1.00 96.19 562 LYS A N 1
ATOM 4379 C CA . LYS A 1 562 ? -26.703 12.908 -20.553 1.00 96.19 562 LYS A CA 1
ATOM 4380 C C . LYS A 1 562 ? -25.679 12.098 -21.322 1.00 96.19 562 LYS A C 1
ATOM 4382 O O . LYS A 1 562 ? -24.487 12.267 -21.092 1.00 96.19 562 LYS A O 1
ATOM 4387 N N . VAL A 1 563 ? -26.120 11.250 -22.239 1.00 96.06 563 VAL A N 1
ATOM 4388 C CA . VAL A 1 563 ? -25.220 10.456 -23.079 1.00 96.06 563 VAL A CA 1
ATOM 4389 C C . VAL A 1 563 ? -25.364 10.914 -24.514 1.00 96.06 563 VAL A C 1
ATOM 4391 O O . VAL A 1 563 ? -26.469 10.848 -25.044 1.00 96.06 563 VAL A O 1
ATOM 4394 N N . CYS A 1 564 ? -24.272 11.339 -25.143 1.00 94.25 564 CYS A N 1
ATOM 4395 C CA . CYS A 1 564 ? -24.228 11.665 -26.566 1.00 94.25 564 CYS A CA 1
ATOM 4396 C C . CYS A 1 564 ? -23.357 10.655 -27.318 1.00 94.25 564 CYS A C 1
ATOM 4398 O O . CYS A 1 564 ? -22.268 10.306 -26.859 1.00 94.25 564 CYS A O 1
ATOM 4400 N N . LEU A 1 565 ? -23.833 10.189 -28.473 1.00 92.06 565 LEU A N 1
ATOM 4401 C CA . LEU A 1 565 ? -23.086 9.309 -29.375 1.00 92.06 565 LEU A CA 1
ATOM 4402 C C . LEU A 1 565 ? -22.337 10.137 -30.433 1.00 92.06 565 LEU A C 1
ATOM 4404 O O . LEU A 1 565 ? -22.955 10.730 -31.315 1.00 92.06 565 LEU A O 1
ATOM 4408 N N . ASP A 1 566 ? -21.006 10.103 -30.389 1.00 83.69 566 ASP A N 1
ATOM 4409 C CA . ASP A 1 566 ? -20.120 10.743 -31.360 1.00 83.69 566 ASP A CA 1
ATOM 4410 C C . ASP A 1 566 ? -19.711 9.740 -32.451 1.00 83.69 566 ASP A C 1
ATOM 4412 O O . ASP A 1 566 ? -19.016 8.750 -32.195 1.00 83.69 566 ASP A O 1
ATOM 4416 N N . ARG A 1 567 ? -20.095 10.013 -33.705 1.00 70.75 567 ARG A N 1
ATOM 4417 C CA . ARG A 1 567 ? -19.588 9.285 -34.879 1.00 70.75 567 ARG A CA 1
ATOM 4418 C C . ARG A 1 567 ? -18.546 10.121 -35.612 1.00 70.75 567 ARG A C 1
ATOM 4420 O O . ARG A 1 567 ? -18.821 11.235 -36.058 1.00 70.75 567 ARG A O 1
ATOM 4427 N N . LEU A 1 568 ? -17.350 9.561 -35.764 1.00 65.56 568 LEU A N 1
ATOM 4428 C CA . LEU A 1 568 ? -16.375 10.056 -36.731 1.00 65.56 568 LEU A CA 1
ATOM 4429 C C . LEU A 1 568 ? -16.698 9.446 -38.095 1.00 65.56 568 LEU A C 1
ATOM 4431 O O . LEU A 1 568 ? -16.974 8.250 -38.179 1.00 65.56 568 LEU A O 1
ATOM 4435 N N . ASN A 1 569 ? -16.669 10.253 -39.155 1.00 62.66 569 ASN A N 1
ATOM 4436 C CA . ASN A 1 569 ? -16.701 9.701 -40.507 1.00 62.66 569 ASN A CA 1
ATOM 4437 C C . ASN A 1 569 ? -15.347 9.054 -40.858 1.00 62.66 569 ASN A C 1
ATOM 4439 O O . ASN A 1 569 ? -14.365 9.209 -40.129 1.00 62.66 569 ASN A O 1
ATOM 4443 N N . SER A 1 570 ? -15.280 8.359 -41.995 1.00 57.12 570 SER A N 1
ATOM 4444 C CA . SER A 1 570 ? -14.058 7.710 -42.501 1.00 57.12 570 SER A CA 1
ATOM 4445 C C . SER A 1 570 ? -12.861 8.659 -42.635 1.00 57.12 570 SER A C 1
ATOM 4447 O O . SER A 1 570 ? -11.719 8.227 -42.529 1.00 57.12 570 SER A O 1
ATOM 4449 N N . ASN A 1 571 ? -13.117 9.959 -42.804 1.00 60.34 571 ASN A N 1
ATOM 4450 C CA . ASN A 1 571 ? -12.089 10.995 -42.929 1.00 60.34 571 ASN A CA 1
ATOM 4451 C C . ASN A 1 571 ? -11.667 11.581 -41.569 1.00 60.34 571 ASN A C 1
ATOM 4453 O O . ASN A 1 571 ? -10.866 12.512 -41.514 1.00 60.34 571 ASN A O 1
ATOM 4457 N N . GLY A 1 572 ? -12.231 11.081 -40.465 1.00 60.84 572 GLY A N 1
ATOM 4458 C CA . GLY A 1 572 ? -11.948 11.535 -39.106 1.00 60.84 572 GLY A CA 1
ATOM 4459 C C . GLY A 1 572 ? -12.390 12.961 -38.790 1.00 60.84 572 GLY A C 1
ATOM 4460 O O . GLY A 1 572 ? -12.100 13.469 -37.709 1.00 60.84 572 GLY A O 1
ATOM 4461 N N . THR A 1 573 ? -13.110 13.614 -39.699 1.00 63.47 573 THR A N 1
ATOM 4462 C CA . THR A 1 573 ? -13.794 14.868 -39.397 1.00 63.47 573 THR A CA 1
ATOM 4463 C C . THR A 1 573 ? -14.974 14.568 -38.476 1.00 63.47 573 THR A C 1
ATOM 4465 O O . THR A 1 573 ? -15.792 13.688 -38.765 1.00 63.47 573 THR A O 1
ATOM 4468 N N . LYS A 1 574 ? -15.062 15.294 -37.351 1.00 59.97 574 LYS A N 1
ATOM 4469 C CA . LYS A 1 574 ? -16.276 15.317 -36.524 1.00 59.97 574 LYS A CA 1
ATOM 4470 C C . LYS A 1 574 ? -17.432 15.682 -37.459 1.00 59.97 574 LYS A C 1
ATOM 4472 O O . LYS A 1 574 ? -17.382 16.744 -38.077 1.00 59.97 574 LYS A O 1
ATOM 4477 N N . MET A 1 575 ? -18.434 14.811 -37.607 1.00 59.62 575 MET A N 1
ATOM 4478 C CA . MET A 1 575 ? -19.656 15.186 -38.322 1.00 59.62 575 MET A CA 1
ATOM 4479 C C . MET A 1 575 ? -20.297 16.336 -37.540 1.00 59.62 575 MET A C 1
ATOM 4481 O O . MET A 1 575 ? -20.815 16.148 -36.442 1.00 59.62 575 MET A O 1
ATOM 4485 N N . THR A 1 576 ? -20.173 17.553 -38.064 1.00 47.41 576 THR A N 1
ATOM 4486 C CA . THR A 1 576 ? -20.660 18.786 -37.445 1.00 47.41 576 THR A CA 1
ATOM 4487 C C . THR A 1 576 ? -22.185 18.825 -37.507 1.00 47.41 576 THR A C 1
ATOM 4489 O O . THR A 1 576 ? -22.723 19.312 -38.494 1.00 47.41 576 THR A O 1
ATOM 4492 N N . SER A 1 577 ? -22.855 18.259 -36.491 1.00 45.75 577 SER A N 1
ATOM 4493 C CA . SER A 1 577 ? -24.229 18.561 -36.025 1.00 45.75 577 SER A CA 1
ATOM 4494 C C . SER A 1 577 ? -24.911 17.311 -35.444 1.00 45.75 577 SER A C 1
ATOM 4496 O O . SER A 1 577 ? -25.747 16.703 -36.104 1.00 45.75 577 SER A O 1
ATOM 4498 N N . TYR A 1 578 ? -24.591 16.923 -34.207 1.00 55.44 578 TYR A N 1
ATOM 4499 C CA . TYR A 1 578 ? -25.352 15.882 -33.498 1.00 55.44 578 TYR A CA 1
ATOM 4500 C C . TYR A 1 578 ? -25.570 16.219 -32.015 1.00 55.44 578 TYR A C 1
ATOM 4502 O O . TYR A 1 578 ? -25.344 15.399 -31.130 1.00 55.44 578 TYR A O 1
ATOM 4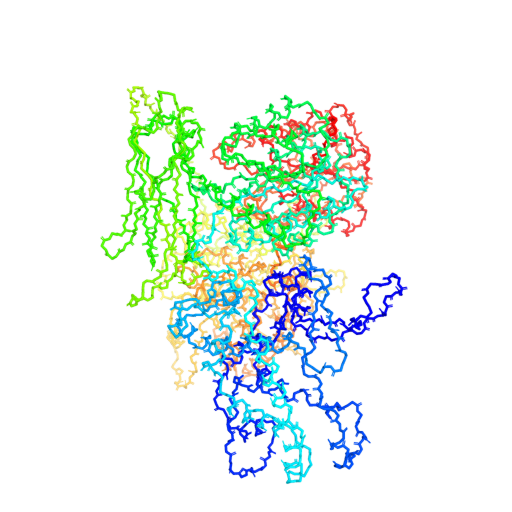510 N N . SER A 1 579 ? -26.117 17.410 -31.735 1.00 57.03 579 SER A N 1
ATOM 4511 C CA . SER A 1 579 ? -26.933 17.591 -30.519 1.00 57.03 579 SER A CA 1
ATOM 4512 C C . SER A 1 579 ? -28.091 16.584 -30.454 1.00 57.03 579 SER A C 1
ATOM 4514 O O . SER A 1 579 ? -28.574 16.264 -29.372 1.00 57.03 579 SER A O 1
ATOM 4516 N N . ASP A 1 580 ? -28.503 16.062 -31.611 1.00 63.91 580 ASP A N 1
ATOM 4517 C CA . ASP A 1 580 ? -29.727 15.281 -31.789 1.00 63.91 580 ASP A CA 1
ATOM 4518 C C . ASP A 1 580 ? -29.576 13.802 -31.389 1.00 63.91 580 ASP A C 1
ATOM 4520 O O . ASP A 1 580 ? -30.570 13.096 -31.250 1.00 63.91 580 ASP A O 1
ATOM 4524 N N . LEU A 1 581 ? -28.343 13.326 -31.156 1.00 86.00 581 LEU A N 1
ATOM 4525 C CA . LEU A 1 581 ? -28.058 11.983 -30.621 1.00 86.00 581 LEU A CA 1
ATOM 4526 C C . LEU A 1 581 ? -27.672 12.014 -29.138 1.00 86.00 581 LEU A C 1
ATOM 4528 O O . LEU A 1 581 ? -27.044 11.080 -28.645 1.00 86.00 581 LEU A O 1
ATOM 4532 N N . CYS A 1 582 ? -28.022 13.087 -28.431 1.00 93.12 582 CYS A N 1
ATOM 4533 C CA . CYS A 1 582 ? -27.926 13.142 -26.983 1.00 93.12 582 CYS A CA 1
ATOM 4534 C C . CYS A 1 582 ? -29.260 12.736 -26.357 1.00 93.12 582 CYS A C 1
ATOM 4536 O O . CYS A 1 582 ? -30.302 13.300 -26.683 1.00 93.12 582 CYS A O 1
ATOM 4538 N N . GLN A 1 583 ? -29.226 11.812 -25.406 1.00 95.06 583 GLN A N 1
ATOM 4539 C CA . GLN A 1 583 ? -30.382 11.468 -24.579 1.00 95.06 583 GLN A CA 1
ATOM 4540 C C . GLN A 1 583 ? -30.055 11.741 -23.113 1.00 95.06 583 GLN A C 1
ATOM 4542 O O . GLN A 1 583 ? -28.896 11.648 -22.709 1.00 95.06 583 GLN A O 1
ATOM 4547 N N . GLU A 1 584 ? -31.064 12.095 -22.321 1.00 95.81 584 GLU A N 1
ATOM 4548 C CA . GLU A 1 584 ? -30.923 12.360 -20.887 1.00 95.81 584 GLU A CA 1
ATOM 4549 C C . GLU A 1 584 ? -31.771 11.369 -20.093 1.00 95.81 584 GLU A C 1
ATOM 4551 O O . GLU A 1 584 ? -32.936 11.131 -20.429 1.00 95.81 584 GLU A O 1
ATOM 4556 N N . THR A 1 585 ? -31.208 10.802 -19.026 1.00 94.75 585 THR A N 1
ATOM 4557 C CA . THR A 1 585 ? -32.012 10.082 -18.043 1.00 94.75 585 THR A CA 1
ATOM 4558 C C . THR A 1 585 ? -32.810 11.085 -17.215 1.00 94.75 585 THR A C 1
ATOM 4560 O O . THR A 1 585 ? -32.435 12.242 -17.011 1.00 94.75 585 THR A O 1
ATOM 4563 N N . GLY A 1 586 ? -33.975 10.655 -16.756 1.00 88.31 586 GLY A N 1
ATOM 4564 C CA . GLY A 1 586 ? -34.863 11.459 -15.930 1.00 88.31 586 GLY A CA 1
ATOM 4565 C C . GLY A 1 586 ? -35.839 10.563 -15.188 1.00 88.31 586 GLY A C 1
ATOM 4566 O O . GLY A 1 586 ? -35.739 9.341 -15.243 1.00 88.31 586 GLY A O 1
ATOM 4567 N N . SER A 1 587 ? -36.842 11.152 -14.539 1.00 82.81 587 SER A N 1
ATOM 4568 C CA . SER A 1 587 ? -37.829 10.382 -13.767 1.00 82.81 587 SER A CA 1
ATOM 4569 C C . SER A 1 587 ? -38.569 9.311 -14.585 1.00 82.81 587 SER A C 1
ATOM 4571 O O . SER A 1 587 ? -38.981 8.297 -14.027 1.00 82.81 587 SER A O 1
ATOM 4573 N N . LYS A 1 588 ? -38.714 9.509 -15.905 1.00 86.69 588 LYS A N 1
ATOM 4574 C CA . LYS A 1 588 ? -39.378 8.568 -16.829 1.00 86.69 588 LYS A CA 1
ATOM 4575 C C . LYS A 1 588 ? -38.422 7.626 -17.567 1.00 86.69 588 LYS A C 1
ATOM 4577 O O . LYS A 1 588 ? -38.814 6.514 -17.898 1.00 86.69 588 LYS A O 1
ATOM 4582 N N . VAL A 1 589 ? -37.196 8.068 -17.846 1.00 91.50 589 VAL A N 1
ATOM 4583 C CA . VAL A 1 589 ? -36.210 7.323 -18.643 1.00 91.50 589 VAL A CA 1
ATOM 4584 C C . VAL A 1 589 ? -35.049 6.966 -17.728 1.00 91.50 589 VAL A C 1
ATOM 4586 O O . VAL A 1 589 ? -34.211 7.813 -17.434 1.00 91.50 589 VAL A O 1
ATOM 4589 N N . LYS A 1 590 ? -35.027 5.719 -17.247 1.00 92.19 590 LYS A N 1
ATOM 4590 C CA . LYS A 1 590 ? -33.982 5.220 -16.335 1.00 92.19 590 LYS A CA 1
ATOM 4591 C C . LYS A 1 590 ? -32.715 4.756 -17.060 1.00 92.19 590 LYS A C 1
ATOM 4593 O O . LYS A 1 590 ? -31.646 4.751 -16.461 1.00 92.19 590 LYS A O 1
ATOM 4598 N N . ALA A 1 591 ? -32.848 4.387 -18.332 1.00 96.19 591 ALA A N 1
ATOM 4599 C CA . ALA A 1 591 ? -31.782 3.836 -19.154 1.00 96.19 591 ALA A CA 1
ATOM 4600 C C . ALA A 1 591 ? -31.816 4.451 -20.561 1.00 96.19 591 ALA A C 1
ATOM 4602 O O . ALA A 1 591 ? -32.892 4.611 -21.140 1.00 96.19 591 ALA A O 1
ATOM 4603 N N . ILE A 1 592 ? -30.647 4.772 -21.113 1.00 96.94 592 ILE A N 1
ATOM 4604 C CA . ILE A 1 592 ? -30.459 5.256 -22.487 1.00 96.94 592 ILE A CA 1
ATOM 4605 C C . ILE A 1 592 ? -29.887 4.110 -23.315 1.00 96.94 592 ILE A C 1
ATOM 4607 O O . ILE A 1 592 ? -28.815 3.611 -22.986 1.00 96.94 592 ILE A O 1
ATOM 4611 N N . ARG A 1 593 ? -30.556 3.708 -24.402 1.00 96.44 593 ARG A N 1
ATOM 4612 C CA . ARG A 1 593 ? -30.114 2.597 -25.262 1.00 96.44 593 ARG A CA 1
ATOM 4613 C C . ARG A 1 593 ? -29.776 3.077 -26.671 1.00 96.44 593 ARG A C 1
ATOM 4615 O O . ARG A 1 593 ? -30.620 3.649 -27.356 1.00 96.44 593 ARG A O 1
ATOM 4622 N N . TYR A 1 594 ? -28.568 2.759 -27.126 1.00 95.12 594 TYR A N 1
ATOM 4623 C CA . TYR A 1 594 ? -28.121 2.929 -28.506 1.00 95.12 594 TYR A CA 1
ATOM 4624 C C . TYR A 1 594 ? -28.008 1.565 -29.185 1.00 95.12 594 TYR A C 1
ATOM 4626 O O . TYR A 1 594 ? -27.199 0.734 -28.780 1.00 95.12 594 TYR A O 1
ATOM 4634 N N . THR A 1 595 ? -28.789 1.344 -30.244 1.00 93.25 595 THR A N 1
ATOM 4635 C CA . THR A 1 595 ? -28.669 0.154 -31.097 1.00 93.25 595 THR A CA 1
ATOM 4636 C C . THR A 1 595 ? -27.973 0.539 -32.396 1.00 93.25 595 THR A C 1
ATOM 4638 O O . THR A 1 595 ? -28.526 1.275 -33.215 1.00 93.25 595 THR A O 1
ATOM 4641 N N . VAL A 1 596 ? -26.755 0.038 -32.600 1.00 90.06 596 VAL A N 1
ATOM 4642 C CA . VAL A 1 596 ? -25.959 0.273 -33.808 1.00 90.06 596 VAL A CA 1
ATOM 4643 C C . VAL A 1 596 ? -25.981 -0.981 -34.675 1.00 90.06 596 VAL A C 1
ATOM 4645 O O . VAL A 1 596 ? -25.398 -2.009 -34.338 1.00 90.06 596 VAL A O 1
ATOM 4648 N N . LYS A 1 597 ? -26.665 -0.885 -35.818 1.00 88.31 597 LYS A N 1
ATOM 4649 C CA . LYS A 1 597 ? -26.638 -1.895 -36.885 1.00 88.31 597 LYS A CA 1
ATOM 4650 C C . LYS A 1 597 ? -25.540 -1.524 -37.886 1.00 88.31 597 LYS A C 1
ATOM 4652 O O . LYS A 1 597 ? -25.420 -0.343 -38.206 1.00 88.31 597 LYS A O 1
ATOM 4657 N N . LYS A 1 598 ? -24.797 -2.514 -38.401 1.00 80.31 598 LYS A N 1
ATOM 4658 C CA . LYS A 1 598 ? -23.690 -2.335 -39.370 1.00 80.31 598 LYS A CA 1
ATOM 4659 C C . LYS A 1 598 ? -22.583 -1.389 -38.863 1.00 80.31 598 LYS A C 1
ATOM 4661 O O . LYS A 1 598 ? -22.449 -0.264 -39.330 1.00 80.31 598 LYS A O 1
ATOM 4666 N N . ILE A 1 599 ? -21.799 -1.850 -37.887 1.00 82.50 599 ILE A N 1
ATOM 4667 C CA . ILE A 1 599 ? -20.674 -1.084 -37.301 1.00 82.50 599 ILE A CA 1
ATOM 4668 C C . ILE A 1 599 ? -19.517 -0.926 -38.303 1.00 82.50 599 ILE A C 1
ATOM 4670 O O . ILE A 1 599 ? -18.776 0.056 -38.265 1.00 82.50 599 ILE A O 1
ATOM 4674 N N . CYS A 1 600 ? -19.375 -1.895 -39.203 1.00 83.44 600 CYS A N 1
ATOM 4675 C CA . CYS A 1 600 ? -18.280 -1.994 -40.156 1.00 83.44 600 CYS A CA 1
ATOM 4676 C C . CYS A 1 600 ? -18.747 -1.585 -41.552 1.00 83.44 600 CYS A C 1
ATOM 4678 O O . CYS A 1 600 ? -19.847 -1.950 -41.974 1.00 83.44 600 CYS A O 1
ATOM 4680 N N . ALA A 1 601 ? -17.918 -0.807 -42.253 1.00 77.06 601 ALA A N 1
ATOM 4681 C CA . ALA A 1 601 ? -18.201 -0.377 -43.621 1.00 77.06 601 ALA A CA 1
ATOM 4682 C C . ALA A 1 601 ? -17.969 -1.503 -44.645 1.00 77.06 601 ALA A C 1
ATOM 4684 O O . ALA A 1 601 ? -18.601 -1.504 -45.699 1.00 77.06 601 ALA A O 1
ATOM 4685 N N . SER A 1 602 ? -17.093 -2.459 -44.323 1.00 78.19 602 SER A N 1
ATOM 4686 C CA . SER A 1 602 ? -16.810 -3.649 -45.129 1.00 78.19 602 SER A CA 1
ATOM 4687 C C . SER A 1 602 ? -16.906 -4.924 -44.286 1.00 78.19 602 SER A C 1
ATOM 4689 O O . SER A 1 602 ? -17.074 -4.862 -43.066 1.00 78.19 602 SER A O 1
ATOM 4691 N N . GLU A 1 603 ? -16.779 -6.078 -44.939 1.00 75.88 603 GLU A N 1
ATOM 4692 C CA . GLU A 1 603 ? -16.699 -7.392 -44.287 1.00 75.88 603 GLU A CA 1
ATOM 4693 C C . GLU A 1 603 ? -15.362 -7.621 -43.556 1.00 75.88 603 GLU A C 1
ATOM 4695 O O . GLU A 1 603 ? -15.162 -8.653 -42.925 1.00 75.88 603 GLU A O 1
ATOM 4700 N N . GLU A 1 604 ? -14.437 -6.660 -43.573 1.00 76.25 604 GLU A N 1
ATOM 4701 C CA . GLU A 1 604 ? -13.212 -6.743 -42.783 1.00 76.25 604 GLU A CA 1
ATOM 4702 C C . GLU A 1 604 ? -13.377 -6.057 -41.420 1.00 76.25 604 GLU A C 1
ATOM 4704 O O . GLU A 1 604 ? -13.749 -4.881 -41.334 1.00 76.25 604 GLU A O 1
ATOM 4709 N N . ALA A 1 605 ? -13.021 -6.763 -40.341 1.00 67.56 605 ALA A N 1
ATOM 4710 C CA . ALA A 1 605 ? -13.042 -6.234 -38.972 1.00 67.56 605 ALA A CA 1
ATOM 4711 C C . ALA A 1 605 ? -12.124 -5.002 -38.779 1.00 67.56 605 ALA A C 1
ATOM 4713 O O . ALA A 1 605 ? -12.379 -4.144 -37.934 1.00 67.56 605 ALA A O 1
ATOM 4714 N N . SER A 1 606 ? -11.082 -4.872 -39.606 1.00 70.62 606 SER A N 1
ATOM 4715 C CA . SER A 1 606 ? -10.174 -3.715 -39.664 1.00 70.62 606 SER A CA 1
ATOM 4716 C C . SER A 1 606 ? -10.866 -2.419 -40.117 1.00 70.62 606 SER A C 1
ATOM 4718 O O . SER A 1 606 ? -10.401 -1.328 -39.794 1.00 70.62 606 SER A O 1
ATOM 4720 N N . SER A 1 607 ? -11.985 -2.523 -40.843 1.00 77.00 607 SER A N 1
ATOM 4721 C CA . SER A 1 607 ? -12.727 -1.381 -41.401 1.00 77.00 607 SER A CA 1
ATOM 4722 C C . SER A 1 607 ? -13.752 -0.768 -40.441 1.00 77.00 607 SER A C 1
ATOM 4724 O O . SER A 1 607 ? -14.432 0.205 -40.775 1.00 77.00 607 SER A O 1
ATOM 4726 N N . CYS A 1 608 ? -13.916 -1.353 -39.258 1.00 80.38 608 CYS A N 1
ATOM 4727 C CA . CYS A 1 608 ? -14.931 -0.950 -38.301 1.00 80.38 608 CYS A CA 1
ATOM 4728 C C . CYS A 1 608 ? -14.500 0.305 -37.524 1.00 80.38 608 CYS A C 1
ATOM 4730 O O . CYS A 1 608 ? -13.427 0.356 -36.918 1.00 80.38 608 CYS A O 1
ATOM 4732 N N . HIS A 1 609 ? -15.359 1.325 -37.487 1.00 78.50 609 HIS A N 1
ATOM 4733 C CA . HIS A 1 609 ? -15.070 2.561 -36.759 1.00 78.50 609 HIS A CA 1
ATOM 4734 C C . HIS A 1 609 ? -15.353 2.422 -35.256 1.00 78.50 609 HIS A C 1
ATOM 4736 O O . HIS A 1 609 ? -16.348 1.823 -34.851 1.00 78.50 609 HIS A O 1
ATOM 4742 N N . SER A 1 610 ? -14.501 3.029 -34.419 1.00 85.31 610 SER A N 1
ATOM 4743 C CA . SER A 1 610 ? -14.770 3.133 -32.975 1.00 85.31 610 SER A CA 1
ATOM 4744 C C . SER A 1 610 ? -16.043 3.938 -32.703 1.00 85.31 610 SER A C 1
ATOM 4746 O O . SER A 1 610 ? -16.242 5.009 -33.281 1.00 85.31 610 SER A O 1
ATOM 4748 N N . LEU A 1 611 ? -16.890 3.435 -31.805 1.00 89.25 611 LEU A N 1
ATOM 4749 C CA . LEU A 1 611 ? -18.083 4.143 -31.342 1.00 89.25 611 LEU A CA 1
ATOM 4750 C C . LEU A 1 611 ? -17.724 4.932 -30.098 1.00 89.25 611 LEU A C 1
ATOM 4752 O O . LEU A 1 611 ? -17.279 4.333 -29.122 1.00 89.25 611 LEU A O 1
ATOM 4756 N N . ARG A 1 612 ? -17.900 6.254 -30.136 1.00 92.31 612 ARG A N 1
ATOM 4757 C CA . ARG A 1 612 ? -17.527 7.137 -29.033 1.00 92.31 612 ARG A CA 1
ATOM 4758 C C . ARG A 1 612 ? -18.765 7.658 -28.326 1.00 92.31 612 ARG A C 1
ATOM 4760 O O . ARG A 1 612 ? -19.709 8.090 -28.974 1.00 92.31 612 ARG A O 1
ATOM 4767 N N . PHE A 1 613 ? -18.747 7.649 -27.006 1.00 94.25 613 PHE A N 1
ATOM 4768 C CA . PHE A 1 613 ? -19.825 8.164 -26.176 1.00 94.25 613 PHE A CA 1
ATOM 4769 C C . PHE A 1 613 ? -19.268 9.241 -25.257 1.00 94.25 613 PHE A C 1
ATOM 4771 O O . PHE A 1 613 ? -18.203 9.056 -24.672 1.00 94.25 613 PHE A O 1
ATOM 4778 N N . SER A 1 614 ? -19.981 10.349 -25.100 1.00 94.62 614 SER A N 1
ATOM 4779 C CA . SER A 1 614 ? -19.745 11.296 -24.012 1.00 94.62 614 SER A CA 1
ATOM 4780 C C . SER A 1 614 ? -20.868 11.155 -22.996 1.00 94.62 614 SER A C 1
ATOM 4782 O O . SER A 1 614 ? -22.037 11.370 -23.307 1.00 94.62 614 SER A O 1
ATOM 4784 N N . VAL A 1 615 ? -20.516 10.743 -21.781 1.00 96.12 615 VAL A N 1
ATOM 4785 C CA . VAL A 1 615 ? -21.445 10.573 -20.662 1.00 96.12 615 VAL A CA 1
ATOM 4786 C C . VAL A 1 615 ? -21.223 11.735 -19.712 1.00 96.12 615 VAL A C 1
ATOM 4788 O O . VAL A 1 615 ? -20.148 11.861 -19.139 1.00 96.12 615 VAL A O 1
ATOM 4791 N N . THR A 1 616 ? -22.215 12.607 -19.582 1.00 95.69 616 THR A N 1
ATOM 4792 C CA . THR A 1 616 ? -22.188 13.766 -18.689 1.00 95.69 616 THR A CA 1
ATOM 4793 C C . THR A 1 616 ? -23.104 13.517 -17.502 1.00 95.69 616 THR A C 1
ATOM 4795 O O . THR A 1 616 ? -24.310 13.371 -17.687 1.00 95.69 616 THR A O 1
ATOM 4798 N N . ALA A 1 617 ? -22.578 13.521 -16.282 1.00 94.12 617 ALA A N 1
ATOM 4799 C CA . ALA A 1 617 ? -23.407 13.519 -15.082 1.00 94.12 617 ALA A CA 1
ATOM 4800 C C . ALA A 1 617 ? -24.045 14.903 -14.895 1.00 94.12 617 ALA A C 1
ATOM 4802 O O . ALA A 1 617 ? -23.352 15.912 -14.744 1.00 94.12 617 ALA A O 1
ATOM 4803 N N . LEU A 1 618 ? -25.372 14.972 -14.929 1.00 92.62 618 LEU A N 1
ATOM 4804 C CA . LEU A 1 618 ? -26.118 16.215 -14.769 1.00 92.62 618 LEU A CA 1
ATOM 4805 C C . LEU A 1 618 ? -26.293 16.533 -13.274 1.00 92.62 618 LEU A C 1
ATOM 4807 O O . LEU A 1 618 ? -26.353 15.624 -12.445 1.00 92.62 618 LEU A O 1
ATOM 4811 N N . PRO A 1 619 ? -26.358 17.820 -12.891 1.00 88.56 619 PRO A N 1
ATOM 4812 C CA . PRO A 1 619 ? -26.641 18.188 -11.512 1.00 88.56 619 PRO A CA 1
ATOM 4813 C C . PRO A 1 619 ? -28.080 17.812 -11.151 1.00 88.56 619 PRO A C 1
ATOM 4815 O O . PRO A 1 619 ? -28.964 17.785 -12.013 1.00 88.56 619 PRO A O 1
ATOM 4818 N N . ARG A 1 620 ? -28.335 17.591 -9.859 1.00 86.88 620 ARG A N 1
ATOM 4819 C CA . ARG A 1 620 ? -29.694 17.396 -9.349 1.00 86.88 620 ARG A CA 1
ATOM 4820 C C . ARG A 1 620 ? -30.601 18.567 -9.745 1.00 86.88 620 ARG A C 1
ATOM 4822 O O . ARG A 1 620 ? -30.227 19.733 -9.579 1.00 86.88 620 ARG A O 1
ATOM 4829 N N . LYS A 1 621 ? -31.819 18.276 -10.214 1.00 85.12 621 LYS A N 1
ATOM 4830 C CA . LYS A 1 621 ? -32.812 19.323 -10.492 1.00 85.12 621 LYS A CA 1
ATOM 4831 C C . LYS A 1 621 ? -33.313 19.926 -9.180 1.00 85.12 621 LYS A C 1
ATOM 4833 O O . LYS A 1 621 ? -33.482 19.234 -8.176 1.00 85.12 621 LYS A O 1
ATOM 4838 N N . ALA A 1 622 ? -33.553 21.236 -9.174 1.00 79.75 622 ALA A N 1
ATOM 4839 C CA . ALA A 1 622 ? -34.110 21.906 -8.005 1.00 79.75 622 ALA A CA 1
ATOM 4840 C C . ALA A 1 622 ? -35.456 21.260 -7.615 1.00 79.75 622 ALA A C 1
ATOM 4842 O O . ALA A 1 622 ? -36.346 21.141 -8.451 1.00 79.75 622 ALA A O 1
ATOM 4843 N N . GLY A 1 623 ? -35.588 20.840 -6.353 1.00 80.31 623 GLY A N 1
ATOM 4844 C CA . GLY A 1 623 ? -36.794 20.195 -5.819 1.00 80.31 623 GLY A CA 1
ATOM 4845 C C . GLY A 1 623 ? -36.764 18.661 -5.766 1.00 80.31 623 GLY A C 1
ATOM 4846 O O . GLY A 1 623 ? -37.565 18.085 -5.037 1.00 80.31 623 GLY A O 1
ATOM 4847 N N . GLU A 1 624 ? -35.834 17.987 -6.450 1.00 83.62 624 GLU A N 1
ATOM 4848 C CA . GLU A 1 624 ? -35.670 16.530 -6.318 1.00 83.62 624 GLU A CA 1
ATOM 4849 C C . GLU A 1 624 ? -34.935 16.174 -5.009 1.00 83.62 624 GLU A C 1
ATOM 4851 O O . GLU A 1 624 ? -34.026 16.909 -4.604 1.00 83.62 624 GLU A O 1
ATOM 4856 N N . PRO A 1 625 ? -35.293 15.080 -4.306 1.00 80.62 625 PRO A N 1
ATOM 4857 C CA . PRO A 1 625 ? -34.580 14.663 -3.101 1.00 80.62 625 PRO A CA 1
ATOM 4858 C C . PRO A 1 625 ? -33.131 14.287 -3.437 1.00 80.62 625 PRO A C 1
ATOM 4860 O O . PRO A 1 625 ? -32.854 13.693 -4.475 1.00 80.62 625 PRO A O 1
ATOM 4863 N N . PHE A 1 626 ? -32.194 14.656 -2.563 1.00 81.38 626 PHE A N 1
ATOM 4864 C CA . PHE A 1 626 ? -30.800 14.240 -2.700 1.00 81.38 626 PHE A CA 1
ATOM 4865 C C . PHE A 1 626 ? -30.678 12.759 -2.330 1.00 81.38 626 PHE A C 1
ATOM 4867 O O . PHE A 1 626 ? -31.024 12.376 -1.211 1.00 81.38 626 PHE A O 1
ATOM 4874 N N . MET A 1 627 ? -30.199 11.943 -3.267 1.00 85.56 627 MET A N 1
ATOM 4875 C CA . MET A 1 627 ? -29.836 10.553 -3.015 1.00 85.56 627 MET A CA 1
ATOM 4876 C C . MET A 1 627 ? -28.322 10.460 -2.943 1.00 85.56 627 MET A C 1
ATOM 4878 O O . MET A 1 627 ? -27.619 10.774 -3.898 1.00 85.56 627 MET A O 1
ATOM 4882 N N . GLU A 1 628 ? -27.830 10.058 -1.781 1.00 83.31 628 GLU A N 1
ATOM 4883 C CA . GLU A 1 628 ? -26.405 9.900 -1.559 1.00 83.31 628 GLU A CA 1
ATOM 4884 C C . GLU A 1 628 ? -25.865 8.651 -2.272 1.00 83.31 628 GLU A C 1
ATOM 4886 O O . GLU A 1 628 ? -26.432 7.567 -2.150 1.00 83.31 628 GLU A O 1
ATOM 4891 N N . CYS A 1 629 ? -24.715 8.788 -2.930 1.00 88.44 629 CYS A N 1
ATOM 4892 C CA . CYS A 1 629 ? -23.916 7.688 -3.456 1.00 88.44 629 CYS A CA 1
ATOM 4893 C C . CYS A 1 629 ? -23.278 6.908 -2.302 1.00 88.44 629 CYS A C 1
ATOM 4895 O O . CYS A 1 629 ? -22.354 7.391 -1.639 1.00 88.44 629 CYS A O 1
ATOM 4897 N N . THR A 1 630 ? -23.777 5.699 -2.047 1.00 86.69 630 THR A N 1
ATOM 4898 C CA . THR A 1 630 ? -23.317 4.853 -0.932 1.00 86.69 630 THR A CA 1
ATOM 4899 C C . THR A 1 630 ? -22.552 3.615 -1.378 1.00 86.69 630 THR A C 1
ATOM 4901 O O . THR A 1 630 ? -22.139 2.819 -0.535 1.00 86.69 630 THR A O 1
ATOM 4904 N N . ASP A 1 631 ? -22.388 3.431 -2.685 1.00 90.88 631 ASP A N 1
ATOM 4905 C CA . ASP A 1 631 ? -21.651 2.311 -3.249 1.00 90.88 631 ASP A CA 1
ATOM 4906 C C . ASP A 1 631 ? -20.163 2.366 -2.846 1.00 90.88 631 ASP A C 1
ATOM 4908 O O . ASP A 1 631 ? -19.595 3.454 -2.706 1.00 90.88 631 ASP A O 1
ATOM 4912 N N . PRO A 1 632 ? -19.483 1.212 -2.698 1.00 84.38 632 PRO A N 1
ATOM 4913 C CA . PRO A 1 632 ? -18.074 1.163 -2.299 1.00 84.38 632 PRO A CA 1
ATOM 4914 C C . PRO A 1 632 ? -17.119 1.966 -3.200 1.00 84.38 632 PRO A C 1
ATOM 4916 O O . PRO A 1 632 ? -16.055 2.382 -2.740 1.00 84.38 632 PRO A O 1
ATOM 4919 N N . GLY A 1 633 ? -17.487 2.185 -4.468 1.00 84.31 633 GLY A N 1
ATOM 4920 C CA . GLY A 1 633 ? -16.708 2.964 -5.434 1.00 84.31 633 GLY A CA 1
ATOM 4921 C C . GLY A 1 633 ? -16.924 4.482 -5.377 1.00 84.31 633 GLY A C 1
ATOM 4922 O O . GLY A 1 633 ? -16.143 5.221 -5.980 1.00 84.31 633 GLY A O 1
ATOM 4923 N N . CYS A 1 634 ? -17.922 4.974 -4.631 1.00 85.88 634 CYS A N 1
ATOM 4924 C CA . CYS A 1 634 ? -18.186 6.408 -4.509 1.00 85.88 634 CYS A CA 1
ATOM 4925 C C . CYS A 1 634 ? -17.069 7.109 -3.711 1.00 85.88 634 CYS A C 1
ATOM 4927 O O . CYS A 1 634 ? -16.844 6.857 -2.525 1.00 85.88 634 CYS A O 1
ATOM 4929 N N . GLN A 1 635 ? -16.388 8.058 -4.347 1.00 82.56 635 GLN A N 1
ATOM 4930 C CA . GLN A 1 635 ? -15.432 8.968 -3.716 1.00 82.56 635 GLN A CA 1
ATOM 4931 C C . GLN A 1 635 ? -16.118 10.189 -3.104 1.00 82.56 635 GLN A C 1
ATOM 4933 O O . GLN A 1 635 ? -15.666 10.680 -2.067 1.00 82.56 635 GLN A O 1
ATOM 4938 N N . LEU A 1 636 ? -17.197 10.672 -3.722 1.00 83.69 636 LEU A N 1
ATOM 4939 C CA . LEU A 1 636 ? -17.994 11.795 -3.234 1.00 83.69 636 LEU A CA 1
ATOM 4940 C C . LEU A 1 636 ? -19.454 11.354 -3.050 1.00 83.69 636 LEU A C 1
ATOM 4942 O O . LEU A 1 636 ? -19.953 10.556 -3.840 1.00 83.69 636 LEU A O 1
ATOM 4946 N N . PRO A 1 637 ? -20.153 11.875 -2.027 1.00 82.44 637 PRO A N 1
ATOM 4947 C CA . PRO A 1 637 ? -21.539 11.498 -1.739 1.00 82.44 637 PRO A CA 1
ATOM 4948 C C . PRO A 1 637 ? -22.523 11.909 -2.828 1.00 82.44 637 PRO A C 1
ATOM 4950 O O . PRO A 1 637 ? -23.617 11.373 -2.897 1.00 82.44 637 PRO A O 1
ATOM 4953 N N . ASP A 1 638 ? -22.148 12.877 -3.648 1.00 85.69 638 ASP A N 1
ATOM 4954 C CA . ASP A 1 638 ? -22.959 13.407 -4.730 1.00 85.69 638 ASP A CA 1
ATOM 4955 C C . ASP A 1 638 ? -22.540 12.828 -6.085 1.00 85.69 638 ASP A C 1
ATOM 4957 O O . ASP A 1 638 ? -22.809 13.447 -7.102 1.00 85.69 638 ASP A O 1
ATOM 4961 N N . GLN A 1 639 ? -21.834 11.692 -6.125 1.00 91.31 639 GLN A N 1
ATOM 4962 C CA . GLN A 1 639 ? -21.562 10.979 -7.374 1.00 91.31 639 GLN A CA 1
ATOM 4963 C C . GLN A 1 639 ? -22.777 10.183 -7.854 1.00 91.31 639 GLN A C 1
ATOM 4965 O O . GLN A 1 639 ? -23.663 9.820 -7.088 1.00 91.31 639 GLN A O 1
ATOM 4970 N N . THR A 1 640 ? -22.794 9.877 -9.144 1.00 94.31 640 THR A N 1
ATOM 4971 C CA . THR A 1 640 ? -23.729 8.932 -9.744 1.00 94.31 640 THR A CA 1
ATOM 4972 C C . THR A 1 640 ? -22.992 7.685 -10.184 1.00 94.31 640 THR A C 1
ATOM 4974 O O . THR A 1 640 ? -21.910 7.772 -10.771 1.00 94.31 640 THR A O 1
ATOM 4977 N N . LYS A 1 641 ? -23.576 6.525 -9.878 1.00 96.19 641 LYS A N 1
ATOM 4978 C CA . LYS A 1 641 ? -23.125 5.249 -10.423 1.00 96.19 641 LYS A CA 1
ATOM 4979 C C . LYS A 1 641 ? -23.680 5.129 -11.836 1.00 96.19 641 LYS A C 1
ATOM 4981 O O . LYS A 1 641 ? -24.895 5.132 -12.015 1.00 96.19 641 LYS A O 1
ATOM 4986 N N . VAL A 1 642 ? -22.797 5.035 -12.817 1.00 96.75 642 VAL A N 1
ATOM 4987 C CA . VAL A 1 642 ? -23.116 4.816 -14.225 1.00 96.75 642 VAL A CA 1
ATOM 4988 C C . VAL A 1 642 ? -22.841 3.354 -14.545 1.00 96.75 642 VAL A C 1
ATOM 4990 O O . VAL A 1 642 ? -21.735 2.879 -14.321 1.00 96.75 642 VAL A O 1
ATOM 4993 N N . THR A 1 643 ? -23.835 2.637 -15.059 1.00 96.69 643 THR A N 1
ATOM 4994 C CA . THR A 1 643 ? -23.667 1.254 -15.533 1.00 96.69 643 THR A CA 1
ATOM 4995 C C . THR A 1 643 ? -23.769 1.242 -17.053 1.00 96.69 643 THR A C 1
ATOM 4997 O O . THR A 1 643 ? -24.754 1.728 -17.609 1.00 96.69 643 THR A O 1
ATOM 5000 N N . ILE A 1 644 ? -22.734 0.741 -17.723 1.00 96.56 644 ILE A N 1
ATOM 5001 C CA . ILE A 1 644 ? -22.625 0.646 -19.179 1.00 96.56 644 ILE A CA 1
ATOM 5002 C C . ILE A 1 644 ? -22.744 -0.828 -19.551 1.00 96.56 644 ILE A C 1
ATOM 5004 O O . ILE A 1 644 ? -21.773 -1.578 -19.483 1.00 96.56 644 ILE A O 1
ATOM 5008 N N . ASN A 1 645 ? -23.943 -1.233 -19.951 1.00 95.88 645 ASN A N 1
ATOM 5009 C CA . ASN A 1 645 ? -24.214 -2.577 -20.441 1.00 95.88 645 ASN A CA 1
ATOM 5010 C C . ASN A 1 645 ? -23.980 -2.606 -21.949 1.00 95.88 645 ASN A C 1
ATOM 5012 O O . ASN A 1 645 ? -24.540 -1.775 -22.670 1.00 95.88 645 ASN A O 1
ATOM 5016 N N . TYR A 1 646 ? -23.192 -3.553 -22.442 1.00 94.62 646 TYR A N 1
ATOM 5017 C CA . TYR A 1 646 ? -23.011 -3.754 -23.873 1.00 94.62 646 TYR A CA 1
ATOM 5018 C C . TYR A 1 646 ? -23.305 -5.199 -24.261 1.00 94.62 646 TYR A C 1
ATOM 5020 O O . TYR A 1 646 ? -22.969 -6.138 -23.551 1.00 94.62 646 TYR A O 1
ATOM 5028 N N . ASP A 1 647 ? -23.970 -5.343 -25.398 1.00 94.06 647 ASP A N 1
ATOM 5029 C CA . ASP A 1 647 ? -24.496 -6.598 -25.913 1.00 94.06 647 ASP A CA 1
ATOM 5030 C C . ASP A 1 647 ? -24.165 -6.675 -27.413 1.00 94.06 647 ASP A C 1
ATOM 5032 O O . ASP A 1 647 ? -24.587 -5.812 -28.196 1.00 94.06 647 ASP A O 1
ATOM 5036 N N . VAL A 1 648 ? -23.348 -7.665 -27.785 1.00 92.12 648 VAL A N 1
ATOM 5037 C CA . VAL A 1 648 ? -22.790 -7.882 -29.124 1.00 92.12 648 VAL A CA 1
ATOM 5038 C C . VAL A 1 648 ? -23.300 -9.206 -29.689 1.00 92.12 648 VAL A C 1
ATOM 5040 O O . VAL A 1 648 ? -23.028 -10.276 -29.149 1.00 92.12 648 VAL A O 1
ATOM 5043 N N . GLU A 1 649 ? -23.988 -9.145 -30.827 1.00 90.62 649 GLU A N 1
ATOM 5044 C CA . GLU A 1 649 ? -24.431 -10.326 -31.575 1.00 90.62 649 GLU A CA 1
ATOM 5045 C C . GLU A 1 649 ? -23.439 -10.620 -32.713 1.00 90.62 649 GLU A C 1
ATOM 5047 O O . GLU A 1 649 ? -23.202 -9.755 -33.560 1.00 90.62 649 GLU A O 1
ATOM 5052 N N . PHE A 1 650 ? -22.882 -11.833 -32.763 1.00 86.94 650 PHE A N 1
ATOM 5053 C CA . PHE A 1 650 ? -21.951 -12.300 -33.799 1.00 86.94 650 PHE A CA 1
ATOM 5054 C C . PHE A 1 650 ? -22.631 -13.258 -34.791 1.00 86.94 650 PHE A C 1
ATOM 5056 O O . PHE A 1 650 ? -23.658 -13.869 -34.502 1.00 86.94 650 PHE A O 1
ATOM 5063 N N . GLN A 1 651 ? -22.053 -13.424 -35.983 1.00 81.50 651 GLN A N 1
ATOM 5064 C CA . GLN A 1 651 ? -22.509 -14.434 -36.951 1.00 81.50 651 GLN A CA 1
ATOM 5065 C C . GLN A 1 651 ? -22.056 -15.847 -36.510 1.00 81.50 651 GLN A C 1
ATOM 5067 O O . GLN A 1 651 ? -20.882 -16.040 -36.207 1.00 81.50 651 GLN A O 1
ATOM 5072 N N . SER A 1 652 ? -22.960 -16.840 -36.439 1.00 70.50 652 SER A N 1
ATOM 5073 C CA . SER A 1 652 ? -22.654 -18.167 -35.858 1.00 70.50 652 SER A CA 1
ATOM 5074 C C . SER A 1 652 ? -21.809 -19.071 -36.767 1.00 70.50 652 SER A C 1
ATOM 5076 O O . SER A 1 652 ? -22.145 -19.234 -37.939 1.00 70.50 652 SER A O 1
ATOM 5078 N N . VAL A 1 653 ? -20.820 -19.765 -36.190 1.00 58.62 653 VAL A N 1
ATOM 5079 C CA . VAL A 1 653 ? -20.009 -20.816 -36.835 1.00 58.62 653 VAL A CA 1
ATOM 5080 C C . VAL A 1 653 ? -20.370 -22.172 -36.201 1.00 58.62 653 VAL A C 1
ATOM 5082 O O . VAL A 1 653 ? -20.103 -22.381 -35.021 1.00 58.62 653 VAL A O 1
ATOM 5085 N N . ARG A 1 654 ? -21.008 -23.092 -36.935 1.00 41.12 654 ARG A N 1
ATOM 5086 C CA . ARG A 1 654 ? -21.274 -24.480 -36.498 1.00 41.12 654 ARG A CA 1
ATOM 5087 C C . ARG A 1 654 ? -20.856 -25.455 -37.602 1.00 41.12 654 ARG A C 1
ATOM 5089 O O . ARG A 1 654 ? -21.506 -25.457 -38.635 1.00 41.12 654 ARG A O 1
ATOM 5096 N N . ASP A 1 655 ? -19.795 -26.230 -37.354 1.00 32.88 655 ASP A N 1
ATOM 5097 C CA . ASP A 1 655 ? -19.628 -27.664 -37.675 1.00 32.88 655 ASP A CA 1
ATOM 5098 C C . ASP A 1 655 ? -18.297 -28.185 -37.065 1.00 32.88 655 ASP A C 1
ATOM 5100 O O . ASP A 1 655 ? -17.273 -27.519 -37.186 1.00 32.88 655 ASP A O 1
ATOM 5104 N N . ALA A 1 656 ? -18.335 -29.380 -36.443 1.00 32.88 656 ALA A N 1
ATOM 5105 C CA . ALA A 1 656 ? -17.269 -30.187 -35.779 1.00 32.88 656 ALA A CA 1
ATOM 5106 C C . ALA A 1 656 ? -17.064 -29.981 -34.243 1.00 32.88 656 ALA A C 1
ATOM 5108 O O . ALA A 1 656 ? -16.522 -28.966 -33.824 1.00 32.88 656 ALA A O 1
ATOM 5109 N N . PHE A 1 657 ? -17.650 -30.776 -33.319 1.00 30.52 657 PHE A N 1
ATOM 5110 C CA . PHE A 1 657 ? -17.468 -32.191 -32.854 1.00 30.52 657 PHE A CA 1
ATOM 5111 C C . PHE A 1 657 ? -16.378 -32.459 -31.759 1.00 30.52 657 PHE A C 1
ATOM 5113 O O . PHE A 1 657 ? -15.235 -32.730 -32.094 1.00 30.52 657 PHE A O 1
ATOM 5120 N N . TYR A 1 658 ? -16.816 -32.477 -30.474 1.00 29.73 658 TYR A N 1
ATOM 5121 C CA . TYR A 1 658 ? -16.759 -33.567 -29.438 1.00 29.73 658 TYR A CA 1
ATOM 5122 C C . TYR A 1 658 ? -15.431 -34.066 -28.744 1.00 29.73 658 TYR A C 1
ATOM 5124 O O . TYR A 1 658 ? -14.354 -33.691 -29.189 1.00 29.73 658 TYR A O 1
ATOM 5132 N N . PRO A 1 659 ? -15.473 -34.816 -27.588 1.00 40.12 659 PRO A N 1
ATOM 5133 C CA . PRO A 1 659 ? -14.915 -34.385 -26.281 1.00 40.12 659 PRO A CA 1
ATOM 5134 C C . PRO A 1 659 ? -14.008 -35.404 -25.492 1.00 40.12 659 PRO A C 1
ATOM 5136 O O . PRO A 1 659 ? -13.628 -36.456 -25.990 1.00 40.12 659 PRO A O 1
ATOM 5139 N N . THR A 1 660 ? -13.738 -35.022 -24.230 1.00 43.53 660 THR A N 1
ATOM 5140 C CA . THR A 1 660 ? -13.128 -35.579 -22.977 1.00 43.53 660 THR A CA 1
ATOM 5141 C C . THR A 1 660 ? -13.148 -37.084 -22.605 1.00 43.53 660 THR A C 1
ATOM 5143 O O . THR A 1 660 ? -14.120 -37.763 -22.921 1.00 43.53 660 THR A O 1
ATOM 5146 N N . MET A 1 661 ? -12.207 -37.535 -21.733 1.00 27.62 661 MET A N 1
ATOM 5147 C CA . MET A 1 661 ? -12.463 -38.538 -20.656 1.00 27.62 661 MET A CA 1
ATOM 5148 C C . MET A 1 661 ? -11.397 -38.642 -19.519 1.00 27.62 661 MET A C 1
ATOM 5150 O O . MET A 1 661 ? -10.261 -38.207 -19.691 1.00 27.62 661 MET A O 1
ATOM 5154 N N . GLU A 1 662 ? -11.819 -39.222 -18.378 1.00 28.59 662 GLU A N 1
ATOM 5155 C CA . GLU A 1 662 ? -11.330 -39.176 -16.972 1.00 28.59 662 GLU A CA 1
ATOM 5156 C C . GLU A 1 662 ? -10.430 -40.344 -16.451 1.00 28.59 662 GLU A C 1
ATOM 5158 O O . GLU A 1 662 ? -10.489 -41.464 -16.948 1.00 28.59 662 GLU A O 1
ATOM 5163 N N . GLU A 1 663 ? -9.637 -40.031 -15.403 1.00 35.47 663 GLU A N 1
ATOM 5164 C CA . GLU A 1 663 ? -9.417 -40.627 -14.042 1.00 35.47 663 GLU A CA 1
ATOM 5165 C C . GLU A 1 663 ? -9.546 -42.147 -13.699 1.00 35.47 663 GLU A C 1
ATOM 5167 O O . GLU A 1 663 ? -10.470 -42.818 -14.152 1.00 35.47 663 GLU A O 1
ATOM 5172 N N . ARG A 1 664 ? -8.695 -42.661 -12.761 1.00 29.52 664 ARG A N 1
ATOM 5173 C CA . ARG A 1 664 ? -9.009 -43.776 -11.803 1.00 29.52 664 ARG A CA 1
ATOM 5174 C C . ARG A 1 664 ? -8.008 -44.028 -10.625 1.00 29.52 664 ARG A C 1
ATOM 5176 O O . ARG A 1 664 ? -6.848 -44.348 -10.846 1.00 29.52 664 ARG A O 1
ATOM 5183 N N . VAL A 1 665 ? -8.556 -43.927 -9.400 1.00 32.72 665 VAL A N 1
ATOM 5184 C CA . VAL A 1 665 ? -8.527 -44.676 -8.091 1.00 32.72 665 VAL A CA 1
ATOM 5185 C C . VAL A 1 665 ? -7.461 -45.754 -7.710 1.00 32.72 665 VAL A C 1
ATOM 5187 O O . VAL A 1 665 ? -7.077 -46.593 -8.519 1.00 32.72 665 VAL A O 1
ATOM 5190 N N . SER A 1 666 ? -7.115 -45.807 -6.401 1.00 34.84 666 SER A N 1
ATOM 5191 C CA . SER A 1 666 ? -6.189 -46.711 -5.658 1.00 34.84 666 SER A CA 1
ATOM 5192 C C . SER A 1 666 ? -6.831 -47.526 -4.483 1.00 34.84 666 SER A C 1
ATOM 5194 O O . SER A 1 666 ? -7.999 -47.332 -4.156 1.00 34.84 666 SER A O 1
ATOM 5196 N N . VAL A 1 667 ? -6.070 -48.459 -3.859 1.00 32.94 667 VAL A N 1
ATOM 5197 C CA . VAL A 1 667 ? -6.472 -49.548 -2.900 1.00 32.94 667 VAL A CA 1
ATOM 5198 C C . VAL A 1 667 ? -5.729 -49.441 -1.523 1.00 32.94 667 VAL A C 1
ATOM 5200 O O . VAL A 1 667 ? -4.634 -48.878 -1.515 1.00 32.94 667 VAL A O 1
ATOM 5203 N N . PRO A 1 668 ? -6.244 -49.961 -0.367 1.00 41.69 668 PRO A N 1
ATOM 5204 C CA . PRO A 1 668 ? -5.788 -49.604 1.000 1.00 41.69 668 PRO A CA 1
ATOM 5205 C C . PRO A 1 668 ? -4.908 -50.639 1.771 1.00 41.69 668 PRO A C 1
ATOM 5207 O O . PRO A 1 668 ? -4.849 -51.814 1.416 1.00 41.69 668 PRO A O 1
ATOM 5210 N N . LEU A 1 669 ? -4.262 -50.189 2.871 1.00 32.12 669 LEU A N 1
ATOM 5211 C CA . LEU A 1 669 ? -3.264 -50.864 3.759 1.00 32.12 669 LEU A CA 1
ATOM 5212 C C . LEU A 1 669 ? -3.675 -50.755 5.278 1.00 32.12 669 LEU A C 1
ATOM 5214 O O . LEU A 1 669 ? -4.701 -50.134 5.553 1.00 32.12 669 LEU A O 1
ATOM 5218 N N . PRO A 1 670 ? -2.995 -51.383 6.279 1.00 39.62 670 PRO A N 1
ATOM 5219 C CA . PRO A 1 670 ? -3.592 -52.103 7.419 1.00 39.62 670 PRO A CA 1
ATOM 5220 C C . PRO A 1 670 ? -3.779 -51.287 8.721 1.00 39.62 670 PRO A C 1
ATOM 5222 O O . PRO A 1 670 ? -3.214 -50.210 8.898 1.00 39.62 670 PRO A O 1
ATOM 5225 N N . LYS A 1 671 ? -4.571 -51.852 9.654 1.00 48.66 671 LYS A N 1
ATOM 5226 C CA . LYS A 1 671 ? -5.165 -51.201 10.846 1.00 48.66 671 LYS A CA 1
ATOM 5227 C C . LYS A 1 671 ? -4.168 -50.749 11.929 1.00 48.66 671 LYS A C 1
ATOM 5229 O O . LYS A 1 671 ? -3.315 -51.512 12.375 1.00 48.66 671 LYS A O 1
ATOM 5234 N N . ALA A 1 672 ? -4.358 -49.503 12.367 1.00 44.78 672 ALA A N 1
ATOM 5235 C CA . ALA A 1 672 ? -3.567 -48.747 13.336 1.00 44.78 672 ALA A CA 1
ATOM 5236 C C . ALA A 1 672 ? -4.168 -48.815 14.768 1.00 44.78 672 ALA A C 1
ATOM 5238 O O . ALA A 1 672 ? -5.276 -49.305 14.926 1.00 44.78 672 ALA A O 1
ATOM 5239 N N . PRO A 1 673 ? -3.469 -48.349 15.826 1.00 55.28 673 PRO A N 1
ATOM 5240 C CA . PRO A 1 673 ? -3.982 -48.409 17.202 1.00 55.28 673 PRO A CA 1
ATOM 5241 C C . PRO A 1 673 ? -5.159 -47.445 17.454 1.00 55.28 673 PRO A C 1
ATOM 5243 O O . PRO A 1 673 ? -5.043 -46.264 17.123 1.00 55.28 673 PRO A O 1
ATOM 5246 N N . ASP A 1 674 ? -6.217 -47.920 18.118 1.00 75.12 674 ASP A N 1
ATOM 5247 C CA . ASP A 1 674 ? -7.549 -47.284 18.101 1.00 75.12 674 ASP A CA 1
ATOM 5248 C C . ASP A 1 674 ? -7.839 -46.256 19.219 1.00 75.12 674 ASP A C 1
ATOM 5250 O O . ASP A 1 674 ? -8.876 -45.601 19.171 1.00 75.12 674 ASP A O 1
ATOM 5254 N N . THR A 1 675 ? -6.968 -46.068 20.228 1.00 85.81 675 THR A N 1
ATOM 5255 C CA . THR A 1 675 ? -7.272 -45.172 21.376 1.00 85.81 675 THR A CA 1
ATOM 5256 C C . THR A 1 675 ? -6.208 -44.094 21.651 1.00 85.81 675 THR A C 1
ATOM 5258 O O . THR A 1 675 ? -5.012 -44.374 21.482 1.00 85.81 675 THR A O 1
ATOM 5261 N N . PRO A 1 676 ? -6.589 -42.896 22.155 1.00 85.62 676 PRO A N 1
ATOM 5262 C CA . PRO A 1 676 ? -5.650 -41.821 22.506 1.00 85.62 676 PRO A CA 1
ATOM 5263 C C . PRO A 1 676 ? -4.552 -42.246 23.486 1.00 85.62 676 PRO A C 1
ATOM 5265 O O . PRO A 1 676 ? -3.369 -42.034 23.231 1.00 85.62 676 PRO A O 1
ATOM 5268 N N . GLN A 1 677 ? -4.919 -42.962 24.551 1.00 84.56 677 GLN A N 1
ATOM 5269 C CA . GLN A 1 677 ? -3.988 -43.447 25.578 1.00 84.56 677 GLN A CA 1
ATOM 5270 C C . GLN A 1 677 ? -2.929 -44.401 25.003 1.00 84.56 677 GLN A C 1
ATOM 5272 O O . GLN A 1 677 ? -1.766 -44.368 25.408 1.00 84.56 677 GLN A O 1
ATOM 5277 N N . SER A 1 678 ? -3.312 -45.253 24.042 1.00 85.31 678 SER A N 1
ATOM 5278 C CA . SER A 1 678 ? -2.366 -46.157 23.376 1.00 85.31 678 SER A CA 1
ATOM 5279 C C . SER A 1 678 ? -1.348 -45.389 22.530 1.00 85.31 678 SER A C 1
ATOM 5281 O O . SER A 1 678 ? -0.166 -45.734 22.535 1.00 85.31 678 SER A O 1
ATOM 5283 N N . LEU A 1 679 ? -1.782 -44.318 21.849 1.00 86.38 679 LEU A N 1
ATOM 5284 C CA . LEU A 1 679 ? -0.890 -43.457 21.078 1.00 86.38 679 LEU A CA 1
ATOM 5285 C C . LEU A 1 679 ? 0.044 -42.676 22.003 1.00 86.38 679 LEU A C 1
ATOM 5287 O O . LEU A 1 679 ? 1.247 -42.688 21.780 1.00 86.38 679 LEU A O 1
ATOM 5291 N N . GLN A 1 680 ? -0.481 -42.061 23.061 1.00 85.94 680 GLN A N 1
ATOM 5292 C CA . GLN A 1 680 ? 0.307 -41.286 24.020 1.00 85.94 680 GLN A CA 1
ATOM 5293 C C . GLN A 1 680 ? 1.407 -42.123 24.682 1.00 85.94 680 GLN A C 1
ATOM 5295 O O . GLN A 1 680 ? 2.555 -41.687 24.723 1.00 85.94 680 GLN A O 1
ATOM 5300 N N . ARG A 1 681 ? 1.106 -43.359 25.113 1.00 85.62 681 ARG A N 1
ATOM 5301 C CA . ARG A 1 681 ? 2.131 -44.291 25.625 1.00 85.62 681 ARG A CA 1
ATOM 5302 C C . ARG A 1 681 ? 3.156 -44.672 24.560 1.00 85.62 681 ARG A C 1
ATOM 5304 O O . ARG A 1 681 ? 4.344 -44.775 24.850 1.00 85.62 681 ARG A O 1
ATOM 5311 N N . ALA A 1 682 ? 2.717 -44.901 23.323 1.00 86.62 682 ALA A N 1
ATOM 5312 C CA . ALA A 1 682 ? 3.639 -45.203 22.233 1.00 86.62 682 ALA A CA 1
ATOM 5313 C C . ALA A 1 682 ? 4.581 -44.018 21.953 1.00 86.62 682 ALA A C 1
ATOM 5315 O O . ALA A 1 682 ? 5.781 -44.222 21.770 1.00 86.62 682 ALA A O 1
ATOM 5316 N N . LEU A 1 683 ? 4.058 -42.789 21.967 1.00 87.00 683 LEU A N 1
ATOM 5317 C CA . LEU A 1 683 ? 4.829 -41.565 21.764 1.00 87.00 683 LEU A CA 1
ATOM 5318 C C . LEU A 1 683 ? 5.775 -41.288 22.940 1.00 87.00 683 LEU A C 1
ATOM 5320 O O . LEU A 1 683 ? 6.947 -41.011 22.704 1.00 87.00 683 LEU A O 1
ATOM 5324 N N . SER A 1 684 ? 5.350 -41.456 24.195 1.00 84.38 684 SER A N 1
ATOM 5325 C CA . SER A 1 684 ? 6.232 -41.248 25.354 1.00 84.38 684 SER A CA 1
ATOM 5326 C C . SER A 1 684 ? 7.442 -42.193 25.365 1.00 84.38 684 SER A C 1
ATOM 5328 O O . SER A 1 684 ? 8.525 -41.796 25.793 1.00 84.38 684 SER A O 1
ATOM 5330 N N . MET A 1 685 ? 7.302 -43.408 24.818 1.00 83.94 685 MET A N 1
ATOM 5331 C CA . MET A 1 685 ? 8.409 -44.358 24.651 1.00 83.94 685 MET A CA 1
ATOM 5332 C C . MET A 1 685 ? 9.286 -44.073 23.422 1.00 83.94 685 MET A C 1
ATOM 5334 O O . MET A 1 685 ? 10.507 -44.228 23.487 1.00 83.94 685 MET A O 1
ATOM 5338 N N . LYS A 1 686 ? 8.688 -43.687 22.288 1.00 86.50 686 LYS A N 1
ATOM 5339 C CA . LYS A 1 686 ? 9.406 -43.500 21.013 1.00 86.50 686 LYS A CA 1
ATOM 5340 C C . LYS A 1 686 ? 10.090 -42.141 20.905 1.00 86.50 686 LYS A C 1
ATOM 5342 O O . LYS A 1 686 ? 11.244 -42.051 20.487 1.00 86.50 686 LYS A O 1
ATOM 5347 N N . CYS A 1 687 ? 9.394 -41.086 21.315 1.00 86.06 687 CYS A N 1
ATOM 5348 C CA . CYS A 1 687 ? 9.792 -39.714 21.052 1.00 86.06 687 CYS A CA 1
ATOM 5349 C C . CYS A 1 687 ? 11.066 -39.223 21.760 1.00 86.06 687 CYS A C 1
ATOM 5351 O O . CYS A 1 687 ? 11.744 -38.372 21.183 1.00 86.06 687 CYS A O 1
ATOM 5353 N N . PRO A 1 688 ? 11.473 -39.725 22.949 1.00 82.31 688 PRO A N 1
ATOM 5354 C CA . PRO A 1 688 ? 12.707 -39.281 23.602 1.00 82.31 688 PRO A CA 1
ATOM 5355 C C . PRO A 1 688 ? 13.974 -39.421 22.747 1.00 82.31 688 PRO A C 1
ATOM 5357 O O . PRO A 1 688 ? 14.945 -38.704 22.990 1.00 82.31 688 PRO A O 1
ATOM 5360 N N . LYS A 1 689 ? 13.975 -40.306 21.739 1.00 75.75 689 LYS A N 1
ATOM 5361 C CA . LYS A 1 689 ? 15.089 -40.456 20.791 1.00 75.75 689 LYS A CA 1
ATOM 5362 C C . LYS A 1 689 ? 15.337 -39.187 19.967 1.00 75.75 689 LYS A C 1
ATOM 5364 O O . LYS A 1 689 ? 16.490 -38.858 19.731 1.00 75.75 689 LYS A O 1
ATOM 5369 N N . TYR A 1 690 ? 14.289 -38.428 19.644 1.00 67.62 690 TYR A N 1
ATOM 5370 C CA . TYR A 1 690 ? 14.374 -37.205 18.833 1.00 67.62 690 TYR A CA 1
ATOM 5371 C C . TYR A 1 690 ? 14.734 -35.935 19.638 1.00 67.62 690 TYR A C 1
ATOM 5373 O O . TYR A 1 690 ? 14.818 -34.848 19.072 1.00 67.62 690 TYR A O 1
ATOM 5381 N N . MET A 1 691 ? 14.923 -36.047 20.962 1.00 64.19 691 MET A N 1
ATOM 5382 C CA . MET A 1 691 ? 15.193 -34.923 21.882 1.00 64.19 691 MET A CA 1
ATOM 5383 C C . MET A 1 691 ? 16.658 -34.819 22.344 1.00 64.19 691 MET A C 1
ATOM 5385 O O . MET A 1 691 ? 17.037 -33.833 22.977 1.00 64.19 691 MET A O 1
ATOM 5389 N N . ARG A 1 692 ? 17.493 -35.840 22.115 1.00 62.81 692 ARG A N 1
ATOM 5390 C CA . ARG A 1 692 ? 18.862 -35.873 22.657 1.00 62.81 692 ARG A CA 1
ATOM 5391 C C . ARG A 1 692 ? 19.811 -35.037 21.790 1.00 62.81 692 ARG A C 1
ATOM 5393 O O . ARG A 1 692 ? 20.212 -35.475 20.725 1.00 62.81 692 ARG A O 1
ATOM 5400 N N . LEU A 1 693 ? 20.213 -33.863 22.285 1.00 51.56 693 LEU A N 1
ATOM 5401 C CA . LEU A 1 693 ? 21.185 -32.961 21.633 1.00 51.56 693 LEU A CA 1
ATOM 5402 C C . LEU A 1 693 ? 22.662 -33.296 21.923 1.00 51.56 693 LEU A C 1
ATOM 5404 O O . LEU A 1 693 ? 23.552 -32.677 21.343 1.00 51.56 693 LEU A O 1
ATOM 5408 N N . ASN A 1 694 ? 22.957 -34.245 22.817 1.00 49.22 694 ASN A N 1
ATOM 5409 C CA . ASN A 1 694 ? 24.330 -34.485 23.275 1.00 49.22 694 ASN A CA 1
ATOM 5410 C C . ASN A 1 694 ? 25.126 -35.394 22.317 1.00 49.22 694 ASN A C 1
ATOM 5412 O O . ASN A 1 694 ? 25.286 -36.587 22.544 1.00 49.22 694 ASN A O 1
ATOM 5416 N N . GLY A 1 695 ? 25.647 -34.787 21.252 1.00 46.72 695 GLY A N 1
ATOM 5417 C CA . GLY A 1 695 ? 27.088 -34.663 20.998 1.00 46.72 695 GLY A CA 1
ATOM 5418 C C . GLY A 1 695 ? 27.976 -35.865 20.646 1.00 46.72 695 GLY A C 1
ATOM 5419 O O . GLY A 1 695 ? 29.102 -35.598 20.241 1.00 46.72 695 GLY A O 1
ATOM 5420 N N . THR A 1 696 ? 27.585 -37.139 20.762 1.00 41.22 696 THR A N 1
ATOM 5421 C CA . THR A 1 696 ? 28.569 -38.231 20.517 1.00 41.22 696 THR A CA 1
ATOM 5422 C C . THR A 1 696 ? 28.083 -39.473 19.777 1.00 41.22 696 THR A C 1
ATOM 5424 O O . THR A 1 696 ? 28.880 -40.384 19.561 1.00 41.22 696 THR A O 1
ATOM 5427 N N . THR A 1 697 ? 26.830 -39.551 19.330 1.00 39.19 697 THR A N 1
ATOM 5428 C CA . THR A 1 697 ? 26.330 -40.783 18.698 1.00 39.19 697 THR A CA 1
ATOM 5429 C C . THR A 1 697 ? 25.913 -40.571 17.252 1.00 39.19 697 THR A C 1
ATOM 5431 O O . THR A 1 697 ? 24.870 -39.980 17.020 1.00 39.19 697 THR A O 1
ATOM 5434 N N . SER A 1 698 ? 26.715 -41.147 16.349 1.00 43.12 698 SER A N 1
ATOM 5435 C CA . SER A 1 698 ? 26.470 -41.474 14.935 1.00 43.12 698 SER A CA 1
ATOM 5436 C C . SER A 1 698 ? 25.956 -40.348 14.007 1.00 43.12 698 SER A C 1
ATOM 5438 O O . SER A 1 698 ? 24.903 -39.775 14.269 1.00 43.12 698 SER A O 1
ATOM 5440 N N . PRO A 1 699 ? 26.619 -40.081 12.862 1.00 47.75 699 PRO A N 1
ATOM 5441 C CA . PRO A 1 699 ? 26.156 -39.119 11.851 1.00 47.75 699 PRO A CA 1
ATOM 5442 C C . PRO A 1 699 ? 24.790 -39.452 11.214 1.00 47.75 699 PRO A C 1
ATOM 5444 O O . PRO A 1 699 ? 24.248 -38.603 10.514 1.00 47.75 699 PRO A O 1
ATOM 5447 N N . ASP A 1 700 ? 24.207 -40.620 11.507 1.00 47.16 700 ASP A N 1
ATOM 5448 C CA . ASP A 1 700 ? 22.859 -41.012 11.069 1.00 47.16 700 ASP A CA 1
ATOM 5449 C C . ASP A 1 700 ? 21.728 -40.518 12.002 1.00 47.16 700 ASP A C 1
ATOM 5451 O O . ASP A 1 700 ? 20.574 -40.912 11.837 1.00 47.16 700 ASP A O 1
ATOM 5455 N N . SER A 1 701 ? 22.018 -39.708 13.032 1.00 49.50 701 SER A N 1
ATOM 5456 C CA . SER A 1 701 ? 21.002 -39.317 14.019 1.00 49.50 701 SER A CA 1
ATOM 5457 C C . SER A 1 701 ? 20.050 -38.234 13.493 1.00 49.50 701 SER A C 1
ATOM 5459 O O . SER A 1 701 ? 20.476 -37.116 13.195 1.00 49.50 701 SER A O 1
ATOM 5461 N N . ASP A 1 702 ? 18.757 -38.566 13.453 1.00 61.84 702 ASP A N 1
ATOM 5462 C CA . ASP A 1 702 ? 17.629 -37.711 13.072 1.00 61.84 702 ASP A CA 1
ATOM 5463 C C . ASP A 1 702 ? 17.749 -36.259 13.571 1.00 61.84 702 ASP A C 1
ATOM 5465 O O . ASP A 1 702 ? 17.891 -36.004 14.769 1.00 61.84 702 ASP A O 1
ATOM 5469 N N . SER A 1 703 ? 17.630 -35.287 12.657 1.00 58.47 703 SER A N 1
ATOM 5470 C CA . SER A 1 703 ? 17.702 -33.855 12.981 1.00 58.47 703 SER A CA 1
ATOM 5471 C C . SER A 1 703 ? 16.731 -33.477 14.112 1.00 58.47 703 SER A C 1
ATOM 5473 O O . SER A 1 703 ? 15.566 -33.902 14.060 1.00 58.47 703 SER A O 1
ATOM 5475 N N . PRO A 1 704 ? 17.144 -32.627 15.073 1.00 66.12 704 PRO A N 1
ATOM 5476 C CA . PRO A 1 704 ? 16.312 -32.222 16.196 1.00 66.12 704 PRO A CA 1
ATOM 5477 C C . PRO A 1 704 ? 15.012 -31.580 15.713 1.00 66.12 704 PRO A C 1
ATOM 5479 O O . PRO A 1 704 ? 14.954 -30.917 14.675 1.00 66.12 704 PRO A O 1
ATOM 5482 N N . ILE A 1 705 ? 13.949 -31.810 16.476 1.00 79.94 705 ILE A N 1
ATOM 5483 C CA . ILE A 1 705 ? 12.624 -31.266 16.198 1.00 79.94 705 ILE A CA 1
ATOM 5484 C C . ILE A 1 705 ? 12.583 -29.801 16.644 1.00 79.94 705 ILE A C 1
ATOM 5486 O O . ILE A 1 705 ? 12.893 -29.494 17.794 1.00 79.94 705 ILE A O 1
ATOM 5490 N N . ALA A 1 706 ? 12.156 -28.908 15.752 1.00 85.50 706 ALA A N 1
ATOM 5491 C CA . ALA A 1 706 ? 11.845 -27.533 16.117 1.00 85.50 706 ALA A CA 1
ATOM 5492 C C . ALA A 1 706 ? 10.570 -27.463 16.966 1.00 85.50 706 ALA A C 1
ATOM 5494 O O . ALA A 1 706 ? 9.529 -27.977 16.571 1.00 85.50 706 ALA A O 1
ATOM 5495 N N . LEU A 1 707 ? 10.623 -26.767 18.096 1.00 91.88 707 LEU A N 1
ATOM 5496 C CA . LEU A 1 707 ? 9.478 -26.490 18.961 1.00 91.88 707 LEU A CA 1
ATOM 5497 C C . LEU A 1 707 ? 9.071 -25.020 18.809 1.00 91.88 707 LEU A C 1
ATOM 5499 O O . LEU A 1 707 ? 9.304 -24.196 19.694 1.00 91.88 707 LEU A O 1
ATOM 5503 N N . SER A 1 708 ? 8.503 -24.666 17.654 1.00 94.19 708 SER A N 1
ATOM 5504 C CA . SER A 1 708 ? 8.040 -23.307 17.344 1.00 94.19 708 SER A CA 1
ATOM 5505 C C . SER A 1 708 ? 6.553 -23.276 17.006 1.00 94.19 708 SER A C 1
ATOM 5507 O O . SER A 1 708 ? 5.988 -24.257 16.523 1.00 94.19 708 SER A O 1
ATOM 5509 N N . VAL A 1 709 ? 5.912 -22.126 17.238 1.00 94.69 709 VAL A N 1
ATOM 5510 C CA . VAL A 1 709 ? 4.509 -21.919 16.856 1.00 94.69 709 VAL A CA 1
ATOM 5511 C C . VAL A 1 709 ? 4.346 -22.077 15.345 1.00 94.69 709 VAL A C 1
ATOM 5513 O O . VAL A 1 709 ? 3.402 -22.725 14.923 1.00 94.69 709 VAL A O 1
ATOM 5516 N N . GLY A 1 710 ? 5.287 -21.580 14.534 1.00 91.06 710 GLY A N 1
ATOM 5517 C CA . GLY A 1 710 ? 5.245 -21.752 13.076 1.00 91.06 710 GLY A CA 1
ATOM 5518 C C . GLY A 1 710 ? 5.164 -23.221 12.653 1.00 91.06 710 GLY A C 1
ATOM 5519 O O . GLY A 1 710 ? 4.271 -23.589 11.900 1.00 91.06 710 GLY A O 1
ATOM 5520 N N . TYR A 1 711 ? 6.014 -24.088 13.216 1.00 92.94 711 TYR A N 1
ATOM 5521 C CA . TYR A 1 711 ? 5.956 -25.515 12.894 1.00 92.94 711 TYR A CA 1
ATOM 5522 C C . TYR A 1 711 ? 4.675 -26.183 13.408 1.00 92.94 711 TYR A C 1
ATOM 5524 O O . TYR A 1 711 ? 4.110 -27.043 12.739 1.00 92.94 711 TYR A O 1
ATOM 5532 N N . PHE A 1 712 ? 4.172 -25.767 14.573 1.00 95.25 712 PHE A N 1
ATOM 5533 C CA . PHE A 1 712 ? 2.870 -26.221 15.053 1.00 95.25 712 PHE A CA 1
ATOM 5534 C C . PHE A 1 712 ? 1.742 -25.884 14.066 1.00 95.25 712 PHE A C 1
ATOM 5536 O O . PHE A 1 712 ? 0.907 -26.745 13.801 1.00 95.25 712 PHE A O 1
ATOM 5543 N N . LEU A 1 713 ? 1.728 -24.675 13.493 1.00 93.94 713 LEU A N 1
ATOM 5544 C CA . LEU A 1 713 ? 0.708 -24.253 12.526 1.00 93.94 713 LEU A CA 1
ATOM 5545 C C . LEU A 1 713 ? 0.705 -25.120 11.265 1.00 93.94 713 LEU A C 1
ATOM 5547 O O . LEU A 1 713 ? -0.370 -25.544 10.850 1.00 93.94 713 LEU A O 1
ATOM 5551 N N . ASP A 1 714 ? 1.878 -25.461 10.729 1.00 90.62 714 ASP A N 1
ATOM 5552 C CA . ASP A 1 714 ? 2.006 -26.355 9.570 1.00 90.62 714 ASP A CA 1
ATOM 5553 C C . ASP A 1 714 ? 1.391 -27.739 9.839 1.00 90.62 714 ASP A C 1
ATOM 5555 O O . ASP A 1 714 ? 0.690 -28.307 8.993 1.00 90.62 714 ASP A O 1
ATOM 5559 N N . LEU A 1 715 ? 1.622 -28.286 11.040 1.00 93.88 715 LEU A N 1
ATOM 5560 C CA . LEU A 1 715 ? 1.036 -29.562 11.457 1.00 93.88 715 LEU A CA 1
ATOM 5561 C C . LEU A 1 715 ? -0.484 -29.455 11.611 1.00 93.88 715 LEU A C 1
ATOM 5563 O O . LEU A 1 715 ? -1.201 -30.359 11.183 1.00 93.88 715 LEU A O 1
ATOM 5567 N N . VAL A 1 716 ? -0.984 -28.357 12.186 1.00 95.56 716 VAL A N 1
ATOM 5568 C CA . VAL A 1 716 ? -2.427 -28.116 12.331 1.00 95.56 716 VAL A CA 1
ATOM 5569 C C . VAL A 1 716 ? -3.096 -27.956 10.970 1.00 95.56 716 VAL A C 1
ATOM 5571 O O . VAL A 1 716 ? -4.133 -28.566 10.748 1.00 95.56 716 VAL A O 1
ATOM 5574 N N . GLU A 1 717 ? -2.503 -27.224 10.031 1.00 93.56 717 GLU A N 1
ATOM 5575 C CA . GLU A 1 717 ? -3.042 -27.066 8.676 1.00 93.56 717 GLU A CA 1
ATOM 5576 C C . GLU A 1 717 ? -3.076 -28.405 7.921 1.00 93.56 717 GLU A C 1
ATOM 5578 O O . GLU A 1 717 ? -4.053 -28.733 7.248 1.00 93.56 717 GLU A O 1
ATOM 5583 N N . LYS A 1 718 ? -2.035 -29.237 8.077 1.00 92.94 718 LYS A N 1
ATOM 5584 C CA . LYS A 1 718 ? -2.028 -30.613 7.551 1.00 92.94 718 LYS A CA 1
ATOM 5585 C C . LYS A 1 718 ? -3.167 -31.450 8.136 1.00 92.94 718 LYS A C 1
ATOM 5587 O O . LYS A 1 718 ? -3.757 -32.242 7.407 1.00 92.94 718 LYS A O 1
ATOM 5592 N N . ILE A 1 719 ? -3.479 -31.260 9.419 1.00 95.12 719 ILE A N 1
ATOM 5593 C CA . ILE A 1 719 ? -4.617 -31.900 10.085 1.00 95.12 719 ILE A CA 1
ATOM 5594 C C . ILE A 1 719 ? -5.941 -31.375 9.526 1.00 95.12 719 ILE A C 1
ATOM 5596 O O . ILE A 1 719 ? -6.764 -32.170 9.093 1.00 95.12 719 ILE A O 1
ATOM 5600 N N . GLU A 1 720 ? -6.128 -30.064 9.445 1.00 94.94 720 GLU A N 1
ATOM 5601 C CA . GLU A 1 720 ? -7.353 -29.440 8.930 1.00 94.94 720 GLU A CA 1
ATOM 5602 C C . GLU A 1 720 ? -7.677 -29.847 7.490 1.00 94.94 720 GLU A C 1
ATOM 5604 O O . GLU A 1 720 ? -8.834 -30.108 7.179 1.00 94.94 720 GLU A O 1
ATOM 5609 N N . MET A 1 721 ? -6.673 -29.987 6.619 1.00 90.81 721 MET A N 1
ATOM 5610 C CA . MET A 1 721 ? -6.896 -30.478 5.253 1.00 90.81 721 MET A CA 1
ATOM 5611 C C . MET A 1 721 ? -7.386 -31.929 5.195 1.00 90.81 721 MET A C 1
ATOM 5613 O O . MET A 1 721 ? -8.065 -32.301 4.241 1.00 90.81 721 MET A O 1
ATOM 5617 N N . ALA A 1 722 ? -7.051 -32.751 6.191 1.00 93.06 722 ALA A N 1
ATOM 5618 C CA . ALA A 1 722 ? -7.556 -34.119 6.290 1.00 93.06 722 ALA A CA 1
ATOM 5619 C C . ALA A 1 722 ? -8.945 -34.205 6.942 1.00 93.06 722 ALA A C 1
ATOM 5621 O O . ALA A 1 722 ? -9.593 -35.243 6.827 1.00 93.06 722 ALA A O 1
ATOM 5622 N N . TYR A 1 723 ? -9.389 -33.132 7.604 1.00 93.88 723 TYR A N 1
ATOM 5623 C CA . TYR A 1 723 ? -10.684 -33.024 8.279 1.00 93.88 723 TYR A CA 1
ATOM 5624 C C . TYR A 1 723 ? -11.400 -31.708 7.904 1.00 93.88 723 TYR A C 1
ATOM 5626 O O . TYR A 1 723 ? -11.694 -30.894 8.785 1.00 93.88 723 TYR A O 1
ATOM 5634 N N . PRO A 1 724 ? -11.668 -31.452 6.607 1.00 92.94 724 PRO A N 1
ATOM 5635 C CA . PRO A 1 724 ? -12.188 -30.167 6.129 1.00 92.94 724 PRO A CA 1
ATOM 5636 C C . PRO A 1 724 ? -13.591 -29.828 6.656 1.00 92.94 724 PRO A C 1
ATOM 5638 O O . PRO A 1 724 ? -14.000 -28.670 6.638 1.00 92.94 724 PRO A O 1
ATOM 5641 N N . GLU A 1 725 ? -14.347 -30.824 7.119 1.00 92.88 725 GLU A N 1
ATOM 5642 C CA . GLU A 1 725 ? -15.679 -30.662 7.702 1.00 92.88 725 GLU A CA 1
ATOM 5643 C C . GLU A 1 725 ? -15.662 -30.193 9.165 1.00 92.88 725 GLU A C 1
ATOM 5645 O O . GLU A 1 725 ? -16.713 -29.885 9.730 1.00 92.88 725 GLU A O 1
ATOM 5650 N N . ARG A 1 726 ? -14.484 -30.162 9.794 1.00 92.56 726 ARG A N 1
ATOM 5651 C CA . ARG A 1 726 ? -14.322 -29.868 11.218 1.00 92.56 726 ARG A CA 1
ATOM 5652 C C . ARG A 1 726 ? -14.019 -28.399 11.440 1.00 92.56 726 ARG A C 1
ATOM 5654 O O . ARG A 1 726 ? -13.213 -27.786 10.745 1.00 92.56 726 ARG A O 1
ATOM 5661 N N . ASN A 1 727 ? -14.672 -27.823 12.442 1.00 93.12 727 ASN A N 1
ATOM 5662 C CA . ASN A 1 727 ? -14.416 -26.440 12.824 1.00 93.12 727 ASN A CA 1
ATOM 5663 C C . ASN A 1 727 ? -13.186 -26.347 13.752 1.00 93.12 727 ASN A C 1
ATOM 5665 O O . ASN A 1 727 ? -12.637 -27.348 14.212 1.00 93.12 727 ASN A O 1
ATOM 5669 N N . LEU A 1 728 ? -12.758 -25.124 14.076 1.00 95.19 728 LEU A N 1
ATOM 5670 C CA . LEU A 1 728 ? -11.574 -24.900 14.915 1.00 95.19 728 LEU A CA 1
ATOM 5671 C C . LEU A 1 728 ? -11.657 -25.539 16.320 1.00 95.19 728 LEU A C 1
ATOM 5673 O O . LEU A 1 728 ? -10.622 -25.864 16.901 1.00 95.19 728 LEU A O 1
ATOM 5677 N N . PHE A 1 729 ? -12.859 -25.728 16.873 1.00 93.50 729 PHE A N 1
ATOM 5678 C CA . PHE A 1 729 ? -13.065 -26.328 18.195 1.00 93.50 729 PHE A CA 1
ATOM 5679 C C . PHE A 1 729 ? -12.883 -27.838 18.167 1.00 93.50 729 PHE A C 1
ATOM 5681 O O . PHE A 1 729 ? -12.250 -28.398 19.062 1.00 93.50 729 PHE A O 1
ATOM 5688 N N . ASP A 1 730 ? -13.400 -28.472 17.118 1.00 92.50 730 ASP A N 1
ATOM 5689 C CA . ASP A 1 730 ? -13.256 -29.901 16.860 1.00 92.50 730 ASP A CA 1
ATOM 5690 C C . ASP A 1 730 ? -11.772 -30.264 16.732 1.00 92.50 730 ASP A C 1
ATOM 5692 O O . ASP A 1 730 ? -11.296 -31.201 17.373 1.00 92.50 730 ASP A O 1
ATOM 5696 N N . ILE A 1 731 ? -11.016 -29.463 15.972 1.00 95.62 731 ILE A N 1
ATOM 5697 C CA . ILE A 1 731 ? -9.574 -29.651 15.781 1.00 95.62 731 ILE A CA 1
ATOM 5698 C C . ILE A 1 731 ? -8.801 -29.392 17.081 1.00 95.62 731 ILE A C 1
ATOM 5700 O O . ILE A 1 731 ? -7.950 -30.200 17.448 1.00 95.62 731 ILE A O 1
ATOM 5704 N N . ALA A 1 732 ? -9.105 -28.320 17.824 1.00 95.12 732 ALA A N 1
ATOM 5705 C CA . ALA A 1 732 ? -8.463 -28.062 19.118 1.00 95.12 732 ALA A CA 1
ATOM 5706 C C . ALA A 1 732 ? -8.701 -29.218 20.108 1.00 95.12 732 ALA A C 1
ATOM 5708 O O . ALA A 1 732 ? -7.772 -29.669 20.778 1.00 95.12 732 ALA A O 1
ATOM 5709 N N . THR A 1 733 ? -9.927 -29.739 20.144 1.00 92.06 733 THR A N 1
ATOM 5710 C CA . THR A 1 733 ? -10.333 -30.879 20.976 1.00 92.06 733 THR A CA 1
ATOM 5711 C C . THR A 1 733 ? -9.610 -32.161 20.578 1.00 92.06 733 THR A C 1
ATOM 5713 O O . THR A 1 733 ? -9.065 -32.856 21.435 1.00 92.06 733 THR A O 1
ATOM 5716 N N . LEU A 1 734 ? -9.545 -32.451 19.275 1.00 93.06 734 LEU A N 1
ATOM 5717 C CA . LEU A 1 734 ? -8.805 -33.584 18.724 1.00 93.06 734 LEU A CA 1
ATOM 5718 C C . LEU A 1 734 ? -7.332 -33.536 19.157 1.00 93.06 734 LEU A C 1
ATOM 5720 O O . LEU A 1 734 ? -6.798 -34.517 19.670 1.00 93.06 734 LEU A O 1
ATOM 5724 N N . LEU A 1 735 ? -6.682 -32.382 19.008 1.00 94.75 735 LEU A N 1
ATOM 5725 C CA . LEU A 1 735 ? -5.276 -32.203 19.371 1.00 94.75 735 LEU A CA 1
ATOM 5726 C C . LEU A 1 735 ? -5.030 -32.403 20.869 1.00 94.75 735 LEU A C 1
ATOM 5728 O O . LEU A 1 735 ? -4.103 -33.123 21.244 1.00 94.75 735 LEU A O 1
ATOM 5732 N N . LEU A 1 736 ? -5.869 -31.805 21.720 1.00 92.62 736 LEU A N 1
ATOM 5733 C CA . LEU A 1 736 ? -5.783 -31.982 23.169 1.00 92.62 736 LEU A CA 1
ATOM 5734 C C . LEU A 1 736 ? -5.933 -33.460 23.544 1.00 92.62 736 LEU A C 1
ATOM 5736 O O . LEU A 1 736 ? -5.055 -34.011 24.204 1.00 92.62 736 LEU A O 1
ATOM 5740 N N . ASN A 1 737 ? -6.972 -34.131 23.050 1.00 89.94 737 ASN A N 1
ATOM 5741 C CA . ASN A 1 737 ? -7.260 -35.518 23.407 1.00 89.94 737 ASN A CA 1
ATOM 5742 C C . ASN A 1 737 ? -6.144 -36.490 23.015 1.00 89.94 737 ASN A C 1
ATOM 5744 O O . ASN A 1 737 ? -5.851 -37.417 23.763 1.00 89.94 737 ASN A O 1
ATOM 5748 N N . TRP A 1 738 ? -5.518 -36.299 21.853 1.00 92.00 738 TRP A N 1
ATOM 5749 C CA . TRP A 1 738 ? -4.543 -37.258 21.334 1.00 92.00 738 TRP A CA 1
ATOM 5750 C C . TRP A 1 738 ? -3.097 -36.959 21.731 1.00 92.00 738 TRP A C 1
ATOM 5752 O O . TRP A 1 738 ? -2.305 -37.895 21.838 1.00 92.00 738 TRP A O 1
ATOM 5762 N N . PHE A 1 739 ? -2.743 -35.696 21.991 1.00 92.88 739 PHE A N 1
ATOM 5763 C CA . PHE A 1 739 ? -1.344 -35.285 22.165 1.00 92.88 739 PHE A CA 1
ATOM 5764 C C . PHE A 1 739 ? -1.029 -34.603 23.500 1.00 92.88 739 PHE A C 1
ATOM 5766 O O . PHE A 1 739 ? 0.143 -34.326 23.757 1.00 92.88 739 PHE A O 1
ATOM 5773 N N . THR A 1 740 ? -2.015 -34.357 24.369 1.00 89.31 740 THR A N 1
ATOM 5774 C CA . THR A 1 740 ? -1.745 -33.890 25.739 1.00 89.31 740 THR A CA 1
ATOM 5775 C C . THR A 1 740 ? -1.826 -35.028 26.743 1.00 89.31 740 THR A C 1
ATOM 5777 O O . THR A 1 740 ? -2.770 -35.808 26.734 1.00 89.31 740 THR A O 1
ATOM 5780 N N . ILE A 1 741 ? -0.840 -35.097 27.635 1.00 81.31 741 ILE A N 1
ATOM 5781 C CA . ILE A 1 741 ? -0.935 -35.871 28.875 1.00 81.31 741 ILE A CA 1
ATOM 5782 C C . ILE A 1 741 ? -0.877 -34.852 30.004 1.00 81.31 741 ILE A C 1
ATOM 5784 O O . ILE A 1 741 ? 0.044 -34.027 30.037 1.00 81.31 741 ILE A O 1
ATOM 5788 N N . SER A 1 742 ? -1.868 -34.879 30.888 1.00 61.03 742 SER A N 1
ATOM 5789 C CA . SER A 1 742 ? -1.945 -34.002 32.053 1.00 61.03 742 SER A CA 1
ATOM 5790 C C . SER A 1 742 ? -1.053 -34.549 33.174 1.00 61.03 742 SER A C 1
ATOM 5792 O O . SER A 1 742 ? -1.536 -35.077 34.173 1.00 61.03 742 SER A O 1
ATOM 5794 N N . GLU A 1 743 ? 0.266 -34.419 33.041 1.00 56.00 743 GLU A N 1
ATOM 5795 C CA . GLU A 1 743 ? 1.192 -34.828 34.101 1.00 56.00 743 GLU A CA 1
ATOM 5796 C C . GLU A 1 743 ? 1.461 -33.668 35.071 1.00 56.00 743 GLU A C 1
ATOM 5798 O O . GLU A 1 743 ? 2.527 -33.061 35.086 1.00 56.00 743 GLU A O 1
ATOM 5803 N N . TYR A 1 744 ? 0.512 -33.409 35.976 1.00 56.22 744 TYR A N 1
ATOM 5804 C CA . TYR A 1 744 ? 0.868 -32.860 37.294 1.00 56.22 744 TYR A CA 1
ATOM 5805 C C . TYR A 1 744 ? 1.400 -33.966 38.228 1.00 56.22 744 TYR A C 1
ATOM 5807 O O . TYR A 1 744 ? 1.338 -33.845 39.454 1.00 56.22 744 TYR A O 1
ATOM 5815 N N . GLU A 1 745 ? 1.895 -35.078 37.684 1.00 49.16 745 GLU A N 1
ATOM 5816 C CA . GLU A 1 745 ? 2.556 -36.118 38.458 1.00 49.16 745 GLU A CA 1
ATOM 5817 C C . GLU A 1 745 ? 4.027 -35.759 38.646 1.00 49.16 745 GLU A C 1
ATOM 5819 O O . GLU A 1 745 ? 4.808 -35.600 37.708 1.00 49.16 745 GLU A O 1
ATOM 5824 N N . VAL A 1 746 ? 4.420 -35.619 39.909 1.00 42.47 746 VAL A N 1
ATOM 5825 C CA . VAL A 1 746 ? 5.825 -35.659 40.287 1.00 42.47 746 VAL A CA 1
ATOM 5826 C C . VAL A 1 746 ? 6.287 -37.079 40.011 1.00 42.47 746 VAL A C 1
ATOM 5828 O O . VAL A 1 746 ? 5.985 -37.990 40.777 1.00 42.47 746 VAL A O 1
ATOM 5831 N N . THR A 1 747 ? 7.013 -37.269 38.914 1.00 42.03 747 THR A N 1
ATOM 5832 C CA . THR A 1 747 ? 7.798 -38.477 38.665 1.00 42.03 747 THR A CA 1
ATOM 5833 C C . THR A 1 747 ? 8.934 -38.546 39.684 1.00 42.03 747 THR A C 1
ATOM 5835 O O . THR A 1 747 ? 10.099 -38.321 39.366 1.00 42.03 747 THR A O 1
ATOM 5838 N N . ASP A 1 748 ? 8.600 -38.830 40.937 1.00 42.28 748 ASP A N 1
ATOM 5839 C CA . ASP A 1 748 ? 9.504 -39.563 41.799 1.00 42.28 748 ASP A CA 1
ATOM 5840 C C . ASP A 1 748 ? 9.338 -41.021 41.365 1.00 42.28 748 ASP A C 1
ATOM 5842 O O . ASP A 1 748 ? 8.402 -41.724 41.757 1.00 42.28 748 ASP A O 1
ATOM 5846 N N . SER A 1 749 ? 10.196 -41.447 40.436 1.00 38.25 749 SER A N 1
ATOM 5847 C CA . SER A 1 749 ? 10.185 -42.763 39.778 1.00 38.25 749 SER A CA 1
ATOM 5848 C C . SER A 1 749 ? 10.306 -43.948 40.752 1.00 38.25 749 SER A C 1
ATOM 5850 O O . SER A 1 749 ? 10.331 -45.101 40.331 1.00 38.25 749 SER A O 1
ATOM 5852 N N . SER A 1 750 ? 10.331 -43.679 42.057 1.00 36.16 750 SER A N 1
ATOM 5853 C CA . SER A 1 750 ? 10.407 -44.641 43.145 1.00 36.16 750 SER A CA 1
ATOM 5854 C C . SER A 1 750 ? 9.050 -45.078 43.735 1.00 36.16 750 SER A C 1
ATOM 5856 O O . SER A 1 750 ? 9.044 -45.994 44.559 1.00 36.16 750 SER A O 1
ATOM 5858 N N . ARG A 1 751 ? 7.895 -44.488 43.355 1.00 38.53 751 ARG A N 1
ATOM 5859 C CA . ARG A 1 751 ? 6.592 -44.780 44.021 1.00 38.53 751 ARG A CA 1
ATOM 5860 C C . ARG A 1 751 ? 5.349 -45.006 43.140 1.00 38.53 751 ARG A C 1
ATOM 5862 O O . ARG A 1 751 ? 4.236 -45.038 43.666 1.00 38.53 751 ARG A O 1
ATOM 5869 N N . VAL A 1 752 ? 5.490 -45.242 41.836 1.00 36.31 752 VAL A N 1
ATOM 5870 C CA . VAL A 1 752 ? 4.337 -45.525 40.951 1.00 36.31 752 VAL A CA 1
ATOM 5871 C C . VAL A 1 752 ? 3.872 -46.978 41.127 1.00 36.31 752 VAL A C 1
ATOM 5873 O O . VAL A 1 752 ? 4.350 -47.884 40.450 1.00 36.31 752 VAL A O 1
ATOM 5876 N N . GLY A 1 753 ? 2.973 -47.219 42.087 1.00 36.47 753 GLY A N 1
ATOM 5877 C CA . GLY A 1 753 ? 2.466 -48.566 42.387 1.00 36.47 753 GLY A CA 1
ATOM 5878 C C . GLY A 1 753 ? 0.986 -48.690 42.762 1.00 36.47 753 GLY A C 1
ATOM 5879 O O . GLY A 1 753 ? 0.490 -49.811 42.818 1.00 36.47 753 GLY A O 1
ATOM 5880 N N . ARG A 1 754 ? 0.235 -47.608 43.006 1.00 36.09 754 ARG A N 1
ATOM 5881 C CA . ARG A 1 754 ? -1.211 -47.697 43.295 1.00 36.09 754 ARG A CA 1
ATOM 5882 C C . ARG A 1 754 ? -1.946 -46.452 42.805 1.00 36.09 754 ARG A C 1
ATOM 5884 O O . ARG A 1 754 ? -1.633 -45.373 43.285 1.00 36.09 754 ARG A O 1
ATOM 5891 N N . GLY A 1 755 ? -2.929 -46.627 41.910 1.00 40.44 755 GLY A N 1
ATOM 5892 C CA . GLY A 1 755 ? -3.984 -45.622 41.703 1.00 40.44 755 GLY A CA 1
ATOM 5893 C C . GLY A 1 755 ? -4.380 -45.212 40.275 1.00 40.44 755 GLY A C 1
ATOM 5894 O O . GLY A 1 755 ? -4.906 -44.120 40.124 1.00 40.44 755 GLY A O 1
ATOM 5895 N N . MET A 1 756 ? -4.209 -46.032 39.228 1.00 41.00 756 MET A N 1
ATOM 5896 C CA . MET A 1 756 ? -4.585 -45.642 37.844 1.00 41.00 756 MET A CA 1
ATOM 5897 C C . MET A 1 756 ? -6.095 -45.327 37.652 1.00 41.00 756 MET A C 1
ATOM 5899 O O . MET A 1 756 ? -6.470 -44.691 36.672 1.00 41.00 756 MET A O 1
ATOM 5903 N N . GLY A 1 757 ? -6.967 -45.761 38.576 1.00 46.56 757 GLY A N 1
ATOM 5904 C CA . GLY A 1 757 ? -8.418 -45.508 38.536 1.00 46.56 757 GLY A CA 1
ATOM 5905 C C . GLY A 1 757 ? -8.852 -44.130 39.058 1.00 46.56 757 GLY A C 1
ATOM 5906 O O . GLY A 1 757 ? -9.802 -43.561 38.532 1.00 46.56 757 GLY A O 1
ATOM 5907 N N . GLU A 1 758 ? -8.139 -43.552 40.031 1.00 46.72 758 GLU A N 1
ATOM 5908 C CA . GLU A 1 758 ? -8.417 -42.193 40.546 1.00 46.72 758 GLU A CA 1
ATOM 5909 C C . GLU A 1 758 ? -7.892 -41.104 39.588 1.00 46.72 758 GLU A C 1
ATOM 5911 O O . GLU A 1 758 ? -8.399 -39.982 39.551 1.00 46.72 758 GLU A O 1
ATOM 5916 N N . GLN A 1 759 ? -6.927 -41.471 38.740 1.00 44.09 759 GLN A N 1
ATOM 5917 C CA . GLN A 1 759 ? -6.296 -40.616 37.734 1.00 44.09 759 GLN A CA 1
ATOM 5918 C C . GLN A 1 759 ? -7.273 -40.181 36.619 1.00 44.09 759 GLN A C 1
ATOM 5920 O O . GLN A 1 759 ? -7.212 -39.041 36.162 1.00 44.09 759 GLN A O 1
ATOM 5925 N N . MET A 1 760 ? -8.238 -41.036 36.244 1.00 46.28 760 MET A N 1
ATOM 5926 C CA . MET A 1 760 ? -9.253 -40.717 35.221 1.00 46.28 760 MET A CA 1
ATOM 5927 C C . MET A 1 760 ? -10.256 -39.642 35.666 1.00 46.28 760 MET A C 1
ATOM 5929 O O . MET A 1 760 ? -10.714 -38.852 34.840 1.00 46.28 760 MET A O 1
ATOM 5933 N N . ALA A 1 761 ? -10.589 -39.577 36.960 1.00 48.09 761 ALA A N 1
ATOM 5934 C CA . ALA A 1 761 ? -11.528 -38.579 37.473 1.00 48.09 761 ALA A CA 1
ATOM 5935 C C . ALA A 1 761 ? -10.929 -37.162 37.428 1.00 48.09 761 ALA A C 1
ATOM 5937 O O . ALA A 1 761 ? -11.608 -36.221 37.020 1.00 48.09 761 ALA A O 1
ATOM 5938 N N . LEU A 1 762 ? -9.634 -37.020 37.746 1.00 47.75 762 LEU A N 1
ATOM 5939 C CA . LEU A 1 762 ? -8.943 -35.726 37.752 1.00 47.75 762 LEU A CA 1
ATOM 5940 C C . LEU A 1 762 ? -8.758 -35.166 36.331 1.00 47.75 762 LEU A C 1
ATOM 5942 O O . LEU A 1 762 ? -8.927 -33.964 36.122 1.00 47.75 762 LEU A O 1
ATOM 5946 N N . GLU A 1 763 ? -8.462 -36.021 35.345 1.00 54.12 763 GLU A N 1
ATOM 5947 C CA . GLU A 1 763 ? -8.367 -35.612 33.934 1.00 54.12 763 GLU A CA 1
ATOM 5948 C C . GLU A 1 763 ? -9.723 -35.182 33.359 1.00 54.12 763 GLU A C 1
ATOM 5950 O O . GLU A 1 763 ? -9.789 -34.185 32.639 1.00 54.12 763 GLU A O 1
ATOM 5955 N N . SER A 1 764 ? -10.811 -35.864 33.737 1.00 55.81 764 SER A N 1
ATOM 5956 C CA . SER A 1 764 ? -12.184 -35.440 33.421 1.00 55.81 764 SER A CA 1
ATOM 5957 C C . SER A 1 764 ? -12.551 -34.092 34.051 1.00 55.81 764 SER A C 1
ATOM 5959 O O . SER A 1 764 ? -13.468 -33.429 33.569 1.00 55.81 764 SER A O 1
ATOM 5961 N N . TRP A 1 765 ? -11.892 -33.705 35.145 1.00 54.88 765 TRP A N 1
ATOM 5962 C CA . TRP A 1 765 ? -12.190 -32.483 35.891 1.00 54.88 765 TRP A CA 1
ATOM 5963 C C . TRP A 1 765 ? -11.377 -31.283 35.387 1.00 54.88 765 TRP A C 1
ATOM 5965 O O . TRP A 1 765 ? -11.905 -30.184 35.225 1.00 54.88 765 TRP A O 1
ATOM 5975 N N . LEU A 1 766 ? -10.087 -31.496 35.101 1.00 54.78 766 LEU A N 1
ATOM 5976 C CA . LEU A 1 766 ? -9.180 -30.477 34.556 1.00 54.78 766 LEU A CA 1
ATOM 5977 C C . LEU A 1 766 ? -9.439 -30.176 33.076 1.00 54.78 766 LEU A C 1
ATOM 5979 O O . LEU A 1 766 ? -9.118 -29.079 32.616 1.00 54.78 766 LEU A O 1
ATOM 5983 N N . ASN A 1 767 ? -10.045 -31.120 32.356 1.00 59.78 767 ASN A N 1
ATOM 5984 C CA . ASN A 1 767 ? -10.612 -30.906 31.035 1.00 59.78 767 ASN A CA 1
ATOM 5985 C C . ASN A 1 767 ? -12.137 -30.980 31.155 1.00 59.78 767 ASN A C 1
ATOM 5987 O O . ASN A 1 767 ? -12.692 -32.059 30.949 1.00 59.78 767 ASN A O 1
ATOM 5991 N N . PRO A 1 768 ? -12.819 -29.874 31.521 1.00 52.91 768 PRO A N 1
ATOM 5992 C CA . PRO A 1 768 ? -14.272 -29.834 31.603 1.00 52.91 768 PRO A CA 1
ATOM 5993 C C . PRO A 1 768 ? -14.853 -29.945 30.191 1.00 52.91 768 PRO A C 1
ATOM 5995 O O . PRO A 1 768 ? -15.218 -28.957 29.554 1.00 52.91 768 PRO A O 1
ATOM 5998 N N . TRP A 1 769 ? -14.890 -31.167 29.672 1.00 60.53 769 TRP A N 1
ATOM 5999 C CA . TRP A 1 769 ? -15.649 -31.500 28.487 1.00 60.53 769 TRP A CA 1
ATOM 6000 C C . TRP A 1 769 ? -17.125 -31.380 28.869 1.00 60.53 769 TRP A C 1
ATOM 6002 O O . TRP A 1 769 ? -17.533 -31.945 29.890 1.00 60.53 769 TRP A O 1
ATOM 6012 N N . PRO A 1 770 ? -17.937 -30.624 28.116 1.00 55.34 770 PRO A N 1
ATOM 6013 C CA . PRO A 1 770 ? -19.357 -30.521 28.410 1.00 55.34 770 PRO A CA 1
ATOM 6014 C C . PRO A 1 770 ? -19.979 -31.925 28.413 1.00 55.34 770 PRO A C 1
ATOM 6016 O O . PRO A 1 770 ? -19.925 -32.638 27.406 1.00 55.34 770 PRO A O 1
ATOM 6019 N N . ARG A 1 771 ? -20.552 -32.330 29.559 1.00 47.34 771 ARG A N 1
ATOM 6020 C CA . ARG A 1 771 ? -21.309 -33.584 29.708 1.00 47.34 771 ARG A CA 1
ATOM 6021 C C . ARG A 1 771 ? -22.501 -33.508 28.746 1.00 47.34 771 ARG A C 1
ATOM 6023 O O . ARG A 1 771 ? -23.465 -32.798 29.004 1.00 47.34 771 ARG A O 1
ATOM 6030 N N . GLY A 1 772 ? -22.371 -34.143 27.586 1.00 52.28 772 GLY A N 1
ATOM 6031 C CA . GLY A 1 772 ? -23.289 -33.996 26.451 1.00 52.28 772 GLY A CA 1
ATOM 6032 C C . GLY A 1 772 ? -22.647 -34.305 25.094 1.00 52.28 772 GLY A C 1
ATOM 6033 O O . GLY A 1 772 ? -23.359 -34.651 24.158 1.00 52.28 772 GLY A O 1
ATOM 6034 N N . MET A 1 773 ? -21.313 -34.261 24.993 1.00 51.41 773 MET A N 1
ATOM 6035 C CA . MET A 1 773 ? -20.549 -34.833 23.871 1.00 51.41 773 MET A CA 1
ATOM 6036 C C . MET A 1 773 ? -20.094 -36.269 24.193 1.00 51.41 773 MET A C 1
ATOM 6038 O O . MET A 1 773 ? -18.904 -36.553 24.249 1.00 51.41 773 MET A O 1
ATOM 6042 N N . GLU A 1 774 ? -21.034 -37.185 24.434 1.00 53.62 774 GLU A N 1
ATOM 6043 C CA . GLU A 1 774 ? -20.745 -38.624 24.628 1.00 53.62 774 GLU A CA 1
ATOM 6044 C C . GLU A 1 774 ? -20.394 -39.366 23.319 1.00 53.62 774 GLU A C 1
ATOM 6046 O O . GLU A 1 774 ? -20.238 -40.588 23.305 1.00 53.62 774 GLU A O 1
ATOM 6051 N N . GLU A 1 775 ? -20.239 -38.647 22.204 1.00 57.16 775 GLU A N 1
ATOM 6052 C CA . GLU A 1 775 ? -19.696 -39.230 20.981 1.00 57.16 775 GLU A CA 1
ATOM 6053 C C . GLU A 1 775 ? -18.244 -39.659 21.224 1.00 57.16 775 GLU A C 1
ATOM 6055 O O . GLU A 1 775 ? -17.431 -38.899 21.756 1.00 57.16 775 GLU A O 1
ATOM 6060 N N . GLN A 1 776 ? -17.926 -40.905 20.858 1.00 65.00 776 GLN A N 1
ATOM 6061 C CA . GLN A 1 776 ? -16.583 -41.466 20.991 1.00 65.00 776 GLN A CA 1
ATOM 6062 C C . GLN A 1 776 ? -15.529 -40.469 20.481 1.00 65.00 776 GLN A C 1
ATOM 6064 O O . GLN A 1 776 ? -15.737 -39.863 19.425 1.00 65.00 776 GLN A O 1
ATOM 6069 N N . PRO A 1 777 ? -14.395 -40.300 21.195 1.00 66.06 777 PRO A N 1
ATOM 6070 C CA . PRO A 1 777 ? -13.352 -39.372 20.781 1.00 66.06 777 PRO A CA 1
ATOM 6071 C C . PRO A 1 777 ? -12.972 -39.658 19.330 1.00 66.06 777 PRO A C 1
ATOM 6073 O O . PRO A 1 777 ? -12.655 -40.797 18.984 1.00 66.06 777 PRO A O 1
ATOM 6076 N N . MET A 1 778 ? -13.035 -38.622 18.489 1.00 79.69 778 MET A N 1
ATOM 6077 C CA . MET A 1 778 ? -12.750 -38.731 17.059 1.00 79.69 778 MET A CA 1
ATOM 6078 C C . MET A 1 778 ? -11.454 -39.510 16.823 1.00 79.69 778 MET A C 1
ATOM 6080 O O . MET A 1 778 ? -10.415 -39.197 17.411 1.00 79.69 778 MET A O 1
ATOM 6084 N N . ALA A 1 779 ? -11.524 -40.525 15.960 1.00 84.88 779 ALA A N 1
ATOM 6085 C CA . ALA A 1 779 ? -10.373 -41.339 15.603 1.00 84.88 779 ALA A CA 1
ATOM 6086 C C . ALA A 1 779 ? -9.329 -40.482 14.871 1.00 84.88 779 ALA A C 1
ATOM 6088 O O . ALA A 1 779 ? -9.617 -39.901 13.826 1.00 84.88 779 ALA A O 1
ATOM 6089 N N . PHE A 1 780 ? -8.107 -40.411 15.402 1.00 89.94 780 PHE A N 1
ATOM 6090 C CA . PHE A 1 780 ? -7.009 -39.708 14.746 1.00 89.94 780 PHE A CA 1
ATOM 6091 C C . PHE A 1 780 ? -6.336 -40.612 13.707 1.00 89.94 780 PHE A C 1
ATOM 6093 O O . PHE A 1 780 ? -5.733 -41.635 14.045 1.00 89.94 780 PHE A O 1
ATOM 6100 N N . ASN A 1 781 ? -6.393 -40.215 12.436 1.00 90.69 781 ASN A N 1
ATOM 6101 C CA . ASN A 1 781 ? -5.673 -40.883 11.361 1.00 90.69 781 ASN A CA 1
ATOM 6102 C C . ASN A 1 781 ? -4.150 -40.690 11.491 1.00 90.69 781 ASN A C 1
ATOM 6104 O O . ASN A 1 781 ? -3.594 -39.658 11.120 1.00 90.69 781 ASN A O 1
ATOM 6108 N N . LYS A 1 782 ? -3.455 -41.726 11.966 1.00 87.94 782 LYS A N 1
ATOM 6109 C CA . LYS A 1 782 ? -2.000 -41.707 12.185 1.00 87.94 782 LYS A CA 1
ATOM 6110 C C . LYS A 1 782 ? -1.180 -41.646 10.906 1.00 87.94 782 LYS A C 1
ATOM 6112 O O . LYS A 1 782 ? -0.034 -41.230 10.979 1.00 87.94 782 LYS A O 1
ATOM 6117 N N . SER A 1 783 ? -1.731 -42.039 9.753 1.00 90.69 783 SER A N 1
ATOM 6118 C CA . SER A 1 783 ? -1.000 -41.945 8.481 1.00 90.69 783 SER A CA 1
ATOM 6119 C C . SER A 1 783 ? -0.809 -40.501 8.024 1.00 90.69 783 SER A C 1
ATOM 6121 O O . SER A 1 783 ? -0.058 -40.244 7.088 1.00 90.69 783 SER A O 1
ATOM 6123 N N . LEU A 1 784 ? -1.519 -39.563 8.654 1.00 92.00 784 LEU A N 1
ATOM 6124 C CA . LEU A 1 784 ? -1.465 -38.153 8.317 1.00 92.00 784 LEU A CA 1
ATOM 6125 C C . LEU A 1 784 ? -0.141 -37.504 8.716 1.00 92.00 784 LEU A C 1
ATOM 6127 O O . LEU A 1 784 ? 0.346 -36.617 8.017 1.00 92.00 784 LEU A O 1
ATOM 6131 N N . LEU A 1 785 ? 0.430 -37.940 9.838 1.00 93.44 785 LEU A N 1
ATOM 6132 C CA . LEU A 1 785 ? 1.674 -37.412 10.377 1.00 93.44 785 LEU A CA 1
ATOM 6133 C C . LEU A 1 785 ? 2.748 -38.499 10.385 1.00 93.44 785 LEU A C 1
ATOM 6135 O O . LEU A 1 785 ? 2.502 -39.643 10.762 1.00 93.44 785 LEU A O 1
ATOM 6139 N N . THR A 1 786 ? 3.968 -38.131 10.015 1.00 91.56 786 THR A N 1
ATOM 6140 C CA . THR A 1 786 ? 5.146 -38.975 10.228 1.00 91.56 786 THR A CA 1
ATOM 6141 C C . THR A 1 786 ? 5.391 -39.171 11.726 1.00 91.56 786 THR A C 1
ATOM 6143 O O . THR A 1 786 ? 4.913 -38.402 12.563 1.00 91.56 786 THR A O 1
ATOM 6146 N N . GLU A 1 787 ? 6.179 -40.183 12.100 1.00 90.25 787 GLU A N 1
ATOM 6147 C CA . GLU A 1 787 ? 6.525 -40.410 13.510 1.00 90.25 787 GLU A CA 1
ATOM 6148 C C . GLU A 1 787 ? 7.195 -39.179 14.144 1.00 90.25 787 GLU A C 1
ATOM 6150 O O . GLU A 1 787 ? 6.852 -38.792 15.262 1.00 90.25 787 GLU A O 1
ATOM 6155 N N . LYS A 1 788 ? 8.071 -38.503 13.392 1.00 88.69 788 LYS A N 1
ATOM 6156 C CA . LYS A 1 788 ? 8.735 -37.266 13.811 1.00 88.69 788 LYS A CA 1
ATOM 6157 C C . LYS A 1 788 ? 7.745 -36.117 14.029 1.00 88.69 788 LYS A C 1
ATOM 6159 O O . LYS A 1 788 ? 7.836 -35.423 15.039 1.00 88.69 788 LYS A O 1
ATOM 6164 N N . GLU A 1 789 ? 6.789 -35.929 13.119 1.00 92.50 789 GLU A N 1
ATOM 6165 C CA . GLU A 1 789 ? 5.729 -34.916 13.245 1.00 92.50 789 GLU A CA 1
ATOM 6166 C C . GLU A 1 789 ? 4.816 -35.202 14.452 1.00 92.50 789 GLU A C 1
ATOM 6168 O O . GLU A 1 789 ? 4.517 -34.291 15.224 1.00 92.50 789 GLU A O 1
ATOM 6173 N N . MET A 1 790 ? 4.435 -36.466 14.683 1.00 93.56 790 MET A N 1
ATOM 6174 C CA . MET A 1 790 ? 3.667 -36.857 15.875 1.00 93.56 790 MET A CA 1
ATOM 6175 C C . MET A 1 790 ? 4.441 -36.577 17.166 1.00 93.56 790 MET A C 1
ATOM 6177 O O . MET A 1 790 ? 3.868 -36.072 18.131 1.00 93.56 790 MET A O 1
ATOM 6181 N N . CYS A 1 791 ? 5.743 -36.868 17.187 1.00 92.56 791 CYS A N 1
ATOM 6182 C CA . CYS A 1 791 ? 6.599 -36.564 18.327 1.00 92.56 791 CYS A CA 1
ATOM 6183 C C . CYS A 1 791 ? 6.755 -35.064 18.570 1.00 92.56 791 CYS A C 1
ATOM 6185 O O . CYS A 1 791 ? 6.765 -34.633 19.720 1.00 92.56 791 CYS A O 1
ATOM 6187 N N . ALA A 1 792 ? 6.833 -34.261 17.510 1.00 91.69 792 ALA A N 1
ATOM 6188 C CA . ALA A 1 792 ? 6.867 -32.811 17.626 1.00 91.69 792 ALA A CA 1
ATOM 6189 C C . ALA A 1 792 ? 5.591 -32.264 18.256 1.00 91.69 792 ALA A C 1
ATOM 6191 O O . ALA A 1 792 ? 5.646 -31.505 19.221 1.00 91.69 792 ALA A O 1
ATOM 6192 N N . LEU A 1 793 ? 4.444 -32.700 17.736 1.00 94.00 793 LEU A N 1
ATOM 6193 C CA . LEU A 1 793 ? 3.138 -32.296 18.231 1.00 94.00 793 LEU A CA 1
ATOM 6194 C C . LEU A 1 793 ? 2.953 -32.709 19.695 1.00 94.00 793 LEU A C 1
ATOM 6196 O O . LEU A 1 793 ? 2.536 -31.897 20.518 1.00 94.00 793 LEU A O 1
ATOM 6200 N N . PHE A 1 794 ? 3.366 -33.932 20.035 1.00 93.38 794 PHE A N 1
ATOM 6201 C CA . PHE A 1 794 ? 3.417 -34.412 21.410 1.00 93.38 794 PHE A CA 1
ATOM 6202 C C . PHE A 1 794 ? 4.289 -33.511 22.290 1.00 93.38 794 PHE A C 1
ATOM 6204 O O . PHE A 1 794 ? 3.820 -33.034 23.312 1.00 93.38 794 PHE A O 1
ATOM 6211 N N . PHE A 1 795 ? 5.523 -33.192 21.895 1.00 90.94 795 PHE A N 1
ATOM 6212 C CA . PHE A 1 795 ? 6.408 -32.352 22.708 1.00 90.94 795 PHE A CA 1
ATOM 6213 C C . PHE A 1 795 ? 5.980 -30.889 22.828 1.00 90.94 795 PHE A C 1
ATOM 6215 O O . PHE A 1 795 ? 6.340 -30.248 23.814 1.00 90.94 795 PHE A O 1
ATOM 6222 N N . MET A 1 796 ? 5.224 -30.360 21.866 1.00 94.62 796 MET A N 1
ATOM 6223 C CA . MET A 1 796 ? 4.670 -29.004 21.926 1.00 94.62 796 MET A CA 1
ATOM 6224 C C . MET A 1 796 ? 3.400 -28.913 22.783 1.00 94.62 796 MET A C 1
ATOM 6226 O O . MET A 1 796 ? 3.090 -27.836 23.290 1.00 94.62 796 MET A O 1
ATOM 6230 N N . LEU A 1 797 ? 2.676 -30.022 22.970 1.00 93.94 797 LEU A N 1
ATOM 6231 C CA . LEU A 1 797 ? 1.400 -30.053 23.694 1.00 93.94 797 LEU A CA 1
ATOM 6232 C C . LEU A 1 797 ? 1.495 -30.711 25.081 1.00 93.94 797 LEU A C 1
ATOM 6234 O O . LEU A 1 797 ? 0.810 -30.283 26.013 1.00 93.94 797 LEU A O 1
ATOM 6238 N N . HIS A 1 798 ? 2.367 -31.700 25.261 1.00 90.94 798 HIS A N 1
ATOM 6239 C CA . HIS A 1 798 ? 2.599 -32.368 26.537 1.00 90.94 798 HIS A CA 1
ATOM 6240 C C . HIS A 1 798 ? 3.529 -31.539 27.431 1.00 90.94 798 HIS A C 1
ATOM 6242 O O . HIS A 1 798 ? 4.744 -31.480 27.224 1.00 90.94 798 HIS A O 1
ATOM 6248 N N . HIS A 1 799 ? 2.929 -30.889 28.429 1.00 88.56 799 HIS A N 1
ATOM 6249 C CA . HIS A 1 799 ? 3.626 -30.019 29.369 1.00 88.56 799 HIS A CA 1
ATOM 6250 C C . HIS A 1 799 ? 4.244 -30.814 30.518 1.00 88.56 799 HIS A C 1
ATOM 6252 O O . HIS A 1 799 ? 3.548 -31.560 31.200 1.00 88.56 799 HIS A O 1
ATOM 6258 N N . SER A 1 800 ? 5.555 -30.668 30.712 1.00 88.25 800 SER A N 1
ATOM 6259 C CA . SER A 1 800 ? 6.292 -31.303 31.808 1.00 88.25 800 SER A CA 1
ATOM 6260 C C . SER A 1 800 ? 7.593 -30.559 32.117 1.00 88.25 800 SER A C 1
ATOM 6262 O O . SER A 1 800 ? 8.141 -29.840 31.280 1.00 88.25 800 SER A O 1
ATOM 6264 N N . PHE A 1 801 ? 8.103 -30.740 33.336 1.00 86.75 801 PHE A N 1
ATOM 6265 C CA . PHE A 1 801 ? 9.380 -30.185 33.788 1.00 86.75 801 PHE A CA 1
ATOM 6266 C C . PHE A 1 801 ? 10.375 -31.314 34.047 1.00 86.75 801 PHE A C 1
ATOM 6268 O O . PHE A 1 801 ? 10.076 -32.245 34.792 1.00 86.75 801 PHE A O 1
ATOM 6275 N N . HIS A 1 802 ? 11.570 -31.214 33.473 1.00 86.81 802 HIS A N 1
ATOM 6276 C CA . HIS A 1 802 ? 12.641 -32.188 33.655 1.00 86.81 802 HIS A CA 1
ATOM 6277 C C . HIS A 1 802 ? 13.897 -31.499 34.185 1.00 86.81 802 HIS A C 1
ATOM 6279 O O . HIS A 1 802 ? 14.467 -30.640 33.516 1.00 86.81 802 HIS A O 1
ATOM 6285 N N . GLU A 1 803 ? 14.374 -31.887 35.363 1.00 86.81 803 GLU A N 1
ATOM 6286 C CA . GLU A 1 803 ? 15.641 -31.371 35.884 1.00 86.81 803 GLU A CA 1
ATOM 6287 C C . GLU A 1 803 ? 16.819 -31.956 35.100 1.00 86.81 803 GLU A C 1
ATOM 6289 O O . GLU A 1 803 ? 16.874 -33.153 34.819 1.00 86.81 803 GLU A O 1
ATOM 6294 N N . SER A 1 804 ? 17.765 -31.108 34.714 1.00 85.00 804 SER A N 1
ATOM 6295 C CA . SER A 1 804 ? 18.980 -31.499 34.008 1.00 85.00 804 SER A CA 1
ATOM 6296 C C . SER A 1 804 ? 20.188 -30.874 34.695 1.00 85.00 804 SER A C 1
ATOM 6298 O O . SER A 1 804 ? 20.132 -29.748 35.193 1.00 85.00 804 SER A O 1
ATOM 6300 N N . LYS A 1 805 ? 21.295 -31.619 34.718 1.00 86.00 805 LYS A N 1
ATOM 6301 C CA . LYS A 1 805 ? 22.583 -31.163 35.251 1.00 86.00 805 LYS A CA 1
ATOM 6302 C C . LYS A 1 805 ? 23.575 -31.043 34.100 1.00 86.00 805 LYS A C 1
ATOM 6304 O O . LYS A 1 805 ? 23.768 -32.014 33.376 1.00 86.00 805 LYS A O 1
ATOM 6309 N N . ASP A 1 806 ? 24.176 -29.870 33.941 1.00 83.06 806 ASP A N 1
ATOM 6310 C CA . ASP A 1 806 ? 25.256 -29.608 32.979 1.00 83.06 806 ASP A CA 1
ATOM 6311 C C . ASP A 1 806 ? 26.382 -28.888 33.724 1.00 83.06 806 ASP A C 1
ATOM 6313 O O . ASP A 1 806 ? 26.110 -27.861 34.351 1.00 83.06 806 ASP A O 1
ATOM 6317 N N . ASN A 1 807 ? 27.587 -29.477 33.713 1.00 72.62 807 ASN A N 1
ATOM 6318 C CA . ASN A 1 807 ? 28.853 -28.959 34.260 1.00 72.62 807 ASN A CA 1
ATOM 6319 C C . ASN A 1 807 ? 28.680 -27.882 35.360 1.00 72.62 807 ASN A C 1
ATOM 6321 O O . ASN A 1 807 ? 28.938 -26.706 35.125 1.00 72.62 807 ASN A O 1
ATOM 6325 N N . ASP A 1 808 ? 28.208 -28.297 36.544 1.00 78.56 808 ASP A N 1
ATOM 6326 C CA . ASP A 1 808 ? 28.005 -27.502 37.777 1.00 78.56 808 ASP A CA 1
ATOM 6327 C C . ASP A 1 808 ? 26.731 -26.641 37.915 1.00 78.56 808 ASP A C 1
ATOM 6329 O O . ASP A 1 808 ? 26.494 -26.072 38.984 1.00 78.56 808 ASP A O 1
ATOM 6333 N N . SER A 1 809 ? 25.835 -26.605 36.924 1.00 83.88 809 SER A N 1
ATOM 6334 C CA . SER A 1 809 ? 24.542 -25.909 37.038 1.00 83.88 809 SER A CA 1
ATOM 6335 C C . SER A 1 809 ? 23.343 -26.862 36.945 1.00 83.88 809 SER A C 1
ATOM 6337 O O . SER A 1 809 ? 23.246 -27.700 36.045 1.00 83.88 809 SER A O 1
ATOM 6339 N N . VAL A 1 810 ? 22.408 -26.740 37.896 1.00 85.69 810 VAL A N 1
ATOM 6340 C CA . VAL A 1 810 ? 21.094 -27.401 37.835 1.00 85.69 810 VAL A CA 1
ATOM 6341 C C . VAL A 1 810 ? 20.123 -26.445 37.155 1.00 85.69 810 VAL A C 1
ATOM 6343 O O . VAL A 1 810 ? 19.909 -25.329 37.633 1.00 85.69 810 VAL A O 1
ATOM 6346 N N . PHE A 1 811 ? 19.526 -26.876 36.050 1.00 87.81 811 PHE A N 1
ATOM 6347 C CA . PHE A 1 811 ? 18.457 -26.149 35.372 1.00 87.81 811 PHE A CA 1
ATOM 6348 C C . PHE A 1 811 ? 17.290 -27.087 35.093 1.00 87.81 811 PHE A C 1
ATOM 6350 O O . PHE A 1 811 ? 17.436 -28.308 35.060 1.00 87.81 811 PHE A O 1
ATOM 6357 N N . THR A 1 812 ? 16.117 -26.505 34.875 1.00 89.50 812 THR A N 1
ATOM 6358 C CA . THR A 1 812 ? 14.927 -27.269 34.503 1.00 89.50 812 THR A CA 1
ATOM 6359 C C . THR A 1 812 ? 14.666 -27.074 33.014 1.00 89.50 812 THR A C 1
ATOM 6361 O O . THR A 1 812 ? 14.726 -25.954 32.509 1.00 89.50 812 THR A O 1
ATOM 6364 N N . ILE A 1 813 ? 14.419 -28.164 32.295 1.00 89.94 813 ILE A N 1
ATOM 6365 C CA . ILE A 1 813 ? 13.934 -28.158 30.918 1.00 89.94 813 ILE A CA 1
ATOM 6366 C C . ILE A 1 813 ? 12.417 -28.239 30.977 1.00 89.94 813 ILE A C 1
ATOM 6368 O O . ILE A 1 813 ? 11.857 -29.206 31.490 1.00 89.94 813 ILE A O 1
ATOM 6372 N N . GLU A 1 814 ? 11.762 -27.228 30.437 1.00 92.00 814 GLU A N 1
ATOM 6373 C CA . GLU A 1 814 ? 10.320 -27.202 30.278 1.00 92.00 814 GLU A CA 1
ATOM 6374 C C . GLU A 1 814 ? 9.940 -27.729 28.886 1.00 92.00 814 GLU A C 1
ATOM 6376 O O . GLU A 1 814 ? 10.465 -27.275 27.865 1.00 92.00 814 GLU A O 1
ATOM 6381 N N . LYS A 1 815 ? 9.033 -28.707 28.856 1.00 91.06 815 LYS A N 1
ATOM 6382 C CA . LYS A 1 815 ? 8.412 -29.288 27.656 1.00 91.06 815 LYS A CA 1
ATOM 6383 C C . LYS A 1 815 ? 6.960 -28.819 27.539 1.00 91.06 815 LYS A C 1
ATOM 6385 O O . LYS A 1 815 ? 6.419 -28.244 28.478 1.00 91.06 815 LYS A O 1
ATOM 6390 N N . GLY A 1 816 ? 6.320 -29.055 26.395 1.00 90.62 816 GLY A N 1
ATOM 6391 C CA . GLY A 1 816 ? 4.944 -28.610 26.131 1.00 90.62 816 GLY A CA 1
ATOM 6392 C C . GLY A 1 816 ? 4.841 -27.111 25.904 1.00 90.62 816 GLY A C 1
ATOM 6393 O O . GLY A 1 816 ? 3.822 -26.493 26.215 1.00 90.62 816 GLY A O 1
ATOM 6394 N N . VAL A 1 817 ? 5.930 -26.518 25.423 1.00 94.75 817 VAL A N 1
ATOM 6395 C CA . VAL A 1 817 ? 6.026 -25.101 25.101 1.00 94.75 817 VAL A CA 1
ATOM 6396 C C . VAL A 1 817 ? 6.587 -24.941 23.697 1.00 94.75 817 VAL A C 1
ATOM 6398 O O . VAL A 1 817 ? 7.327 -25.796 23.217 1.00 94.75 817 VAL A O 1
ATOM 6401 N N . ALA A 1 818 ? 6.234 -23.841 23.044 1.00 95.69 818 ALA A N 1
ATOM 6402 C CA . ALA A 1 818 ? 6.702 -23.500 21.710 1.00 95.69 818 ALA A CA 1
ATOM 6403 C C . ALA A 1 818 ? 7.231 -22.064 21.665 1.00 95.69 818 ALA A C 1
ATOM 6405 O O . ALA A 1 818 ? 6.735 -21.175 22.365 1.00 95.69 818 ALA A O 1
ATOM 6406 N N . GLN A 1 819 ? 8.261 -21.832 20.856 1.00 95.31 819 GLN A N 1
ATOM 6407 C CA . GLN A 1 819 ? 8.806 -20.505 20.598 1.00 95.31 819 GLN A CA 1
ATOM 6408 C C . GLN A 1 819 ? 7.815 -19.709 19.747 1.00 95.31 819 GLN A C 1
ATOM 6410 O O . GLN A 1 819 ? 7.424 -20.156 18.670 1.00 95.31 819 GLN A O 1
ATOM 6415 N N . VAL A 1 820 ? 7.430 -18.517 20.212 1.00 92.38 820 VAL A N 1
ATOM 6416 C CA . VAL A 1 820 ? 6.472 -17.662 19.486 1.00 92.38 820 VAL A CA 1
ATOM 6417 C C . VAL A 1 820 ? 7.099 -17.062 18.228 1.00 92.38 820 VAL A C 1
ATOM 6419 O O . VAL A 1 820 ? 6.480 -17.053 17.172 1.00 92.38 820 VAL A O 1
ATOM 6422 N N . SER A 1 821 ? 8.330 -16.561 18.339 1.00 90.31 821 SER A N 1
ATOM 6423 C CA . SER A 1 821 ? 9.072 -15.970 17.226 1.00 90.31 821 SER A CA 1
ATOM 6424 C C . SER A 1 821 ? 10.571 -16.156 17.429 1.00 90.31 821 SER A C 1
ATOM 6426 O O . SER A 1 821 ? 11.069 -16.086 18.559 1.00 90.31 821 SER A O 1
ATOM 6428 N N . TRP A 1 822 ? 11.292 -16.352 16.327 1.00 85.44 822 TRP A N 1
ATOM 6429 C CA . TRP A 1 822 ? 12.750 -16.459 16.312 1.00 85.44 822 TRP A CA 1
ATOM 6430 C C . TRP A 1 822 ? 13.431 -15.155 16.769 1.00 85.44 822 TRP A C 1
ATOM 6432 O O . TRP A 1 822 ? 14.478 -15.202 17.405 1.00 85.44 822 TRP A O 1
ATOM 6442 N N . GLU A 1 823 ? 12.798 -13.993 16.549 1.00 87.50 823 GLU A N 1
ATOM 6443 C CA . GLU A 1 823 ? 13.295 -12.685 17.017 1.00 87.50 823 GLU A CA 1
ATOM 6444 C C . GLU A 1 823 ? 13.117 -12.484 18.536 1.00 87.50 823 GLU A C 1
ATOM 6446 O O . GLU A 1 823 ? 13.617 -11.515 19.108 1.00 87.50 823 GLU A O 1
ATOM 6451 N N . ALA A 1 824 ? 12.398 -13.387 19.211 1.00 87.25 824 ALA A N 1
ATOM 6452 C CA . ALA A 1 824 ? 12.124 -13.328 20.642 1.00 87.25 824 ALA A CA 1
ATOM 6453 C C . ALA A 1 824 ? 12.510 -14.647 21.348 1.00 87.25 824 ALA A C 1
ATOM 6455 O O . ALA A 1 824 ? 11.642 -15.336 21.891 1.00 87.25 824 ALA A O 1
ATOM 6456 N N . PRO A 1 825 ? 13.812 -14.995 21.426 1.00 84.75 825 PRO A N 1
ATOM 6457 C CA . PRO A 1 825 ? 14.300 -16.299 21.907 1.00 84.75 825 PRO A CA 1
ATOM 6458 C C . PRO A 1 825 ? 14.059 -16.580 23.402 1.00 84.75 825 PRO A C 1
ATOM 6460 O O . PRO A 1 825 ? 14.401 -17.648 23.905 1.00 84.75 825 PRO A O 1
ATOM 6463 N N . LYS A 1 826 ? 13.466 -15.637 24.138 1.00 90.75 826 LYS A N 1
ATOM 6464 C CA . LYS A 1 826 ? 13.058 -15.815 25.542 1.00 90.75 826 LYS A CA 1
ATOM 6465 C C . LYS A 1 826 ? 11.566 -16.112 25.699 1.00 90.75 826 LYS A C 1
ATOM 6467 O O . LYS A 1 826 ? 11.128 -16.574 26.753 1.00 90.75 826 LYS A O 1
ATOM 6472 N N . ILE A 1 827 ? 10.776 -15.878 24.649 1.00 91.81 827 ILE A N 1
ATOM 6473 C CA . ILE A 1 827 ? 9.323 -16.001 24.702 1.00 91.81 827 ILE A CA 1
ATOM 6474 C C . ILE A 1 827 ? 8.908 -17.394 24.239 1.00 91.81 827 ILE A C 1
ATOM 6476 O O . ILE A 1 827 ? 8.932 -17.720 23.052 1.00 91.81 827 ILE A O 1
ATOM 6480 N N . ALA A 1 828 ? 8.494 -18.203 25.207 1.00 95.12 828 ALA A N 1
ATOM 6481 C CA . ALA A 1 828 ? 7.804 -19.462 24.987 1.00 95.12 828 ALA A CA 1
ATOM 6482 C C . ALA A 1 828 ? 6.326 -19.347 25.389 1.00 95.12 828 ALA A C 1
ATOM 6484 O O . ALA A 1 828 ? 5.969 -18.514 26.232 1.00 95.12 828 ALA A O 1
ATOM 6485 N N . VAL A 1 829 ? 5.484 -20.187 24.790 1.00 96.25 829 VAL A N 1
ATOM 6486 C CA . VAL A 1 829 ? 4.051 -20.296 25.081 1.00 96.25 829 VAL A CA 1
ATOM 6487 C C . VAL A 1 829 ? 3.641 -21.763 25.201 1.00 96.25 829 VAL A C 1
ATOM 6489 O O . VAL A 1 829 ? 4.061 -22.584 24.391 1.00 96.25 829 VAL A O 1
ATOM 6492 N N . ALA A 1 830 ? 2.835 -22.104 26.207 1.00 96.00 830 ALA A N 1
ATOM 6493 C CA . ALA A 1 830 ? 2.278 -23.447 26.358 1.00 96.00 830 ALA A CA 1
ATOM 6494 C C . ALA A 1 830 ? 1.041 -23.623 25.462 1.00 96.00 830 ALA A C 1
ATOM 6496 O O . ALA A 1 830 ? -0.059 -23.192 25.818 1.00 96.00 830 ALA A O 1
ATOM 6497 N N . LEU A 1 831 ? 1.216 -24.245 24.293 1.00 95.81 831 LEU A N 1
ATOM 6498 C CA . LEU A 1 831 ? 0.167 -24.356 23.271 1.00 95.81 831 LEU A CA 1
ATOM 6499 C C . LEU A 1 831 ? -1.048 -25.162 23.736 1.00 95.81 831 LEU A C 1
ATOM 6501 O O . LEU A 1 831 ? -2.171 -24.821 23.377 1.00 95.81 831 LEU A O 1
ATOM 6505 N N . SER A 1 832 ? -0.866 -26.164 24.597 1.00 94.88 832 SER A N 1
ATOM 6506 C CA . SER A 1 832 ? -1.992 -26.902 25.182 1.00 94.88 832 SER A CA 1
ATOM 6507 C C . SER A 1 832 ? -2.944 -25.995 25.963 1.00 94.88 832 SER A C 1
ATOM 6509 O O . SER A 1 832 ? -4.156 -26.157 25.870 1.00 94.88 832 SER A O 1
ATOM 6511 N N . LYS A 1 833 ? -2.432 -24.971 26.656 1.00 94.88 833 LYS A N 1
ATOM 6512 C CA . LYS A 1 833 ? -3.267 -23.982 27.359 1.00 94.88 833 LYS A CA 1
ATOM 6513 C C . LYS A 1 833 ? -3.967 -23.012 26.412 1.00 94.88 833 LYS A C 1
ATOM 6515 O O . LYS A 1 833 ? -5.097 -22.610 26.686 1.00 94.88 833 LYS A O 1
ATOM 6520 N N . VAL A 1 834 ? -3.345 -22.710 25.273 1.00 96.62 834 VAL A N 1
ATOM 6521 C CA . VAL A 1 834 ? -3.983 -21.938 24.198 1.00 96.62 834 VAL A CA 1
ATOM 6522 C C . VAL A 1 834 ? -5.171 -22.714 23.631 1.00 96.62 834 VAL A C 1
ATOM 6524 O O . VAL A 1 834 ? -6.288 -22.197 23.597 1.00 96.62 834 VAL A O 1
ATOM 6527 N N . LEU A 1 835 ? -4.949 -23.978 23.251 1.00 96.00 835 LEU A N 1
ATOM 6528 C CA . LEU A 1 835 ? -5.984 -24.861 22.713 1.00 96.00 835 LEU A CA 1
ATOM 6529 C C . LEU A 1 835 ? -7.108 -25.117 23.719 1.00 96.00 835 LEU A C 1
ATOM 6531 O O . LEU A 1 835 ? -8.271 -25.130 23.329 1.00 96.00 835 LEU A O 1
ATOM 6535 N N . GLN A 1 836 ? -6.778 -25.269 25.005 1.00 93.62 836 GLN A N 1
ATOM 6536 C CA . GLN A 1 836 ? -7.765 -25.445 26.072 1.00 93.62 836 GLN A CA 1
ATOM 6537 C C . GLN A 1 836 ? -8.718 -24.245 26.147 1.00 93.62 836 GLN A C 1
ATOM 6539 O O . GLN A 1 836 ? -9.933 -24.424 26.189 1.00 93.62 836 GLN A O 1
ATOM 6544 N N . GLY A 1 837 ? -8.189 -23.019 26.079 1.00 94.75 837 GLY A N 1
ATOM 6545 C CA . GLY A 1 837 ? -9.021 -21.817 26.031 1.00 94.75 837 GLY A CA 1
ATOM 6546 C C . GLY A 1 837 ? -9.890 -21.734 24.773 1.00 94.75 837 GLY A C 1
ATOM 6547 O O . GLY A 1 837 ? -11.069 -21.392 24.863 1.00 94.75 837 GLY A O 1
ATOM 6548 N N . VAL A 1 838 ? -9.348 -22.110 23.608 1.00 95.25 838 VAL A N 1
ATOM 6549 C CA . VAL A 1 838 ? -10.121 -22.183 22.357 1.00 95.25 838 VAL A CA 1
ATOM 6550 C C . VAL A 1 838 ? -11.265 -23.193 22.472 1.00 95.25 838 VAL A C 1
ATOM 6552 O O . VAL A 1 838 ? -12.401 -22.829 22.189 1.00 95.25 838 VAL A O 1
ATOM 6555 N N . ALA A 1 839 ? -11.000 -24.416 22.939 1.00 92.31 839 ALA A N 1
ATOM 6556 C CA . ALA A 1 839 ? -12.008 -25.465 23.093 1.00 92.31 839 ALA A CA 1
ATOM 6557 C C . ALA A 1 839 ? -13.134 -25.054 24.063 1.00 92.31 839 ALA A C 1
ATOM 6559 O O . ALA A 1 839 ? -14.316 -25.213 23.756 1.00 92.31 839 ALA A O 1
ATOM 6560 N N . VAL A 1 840 ? -12.784 -24.439 25.199 1.00 90.00 840 VAL A N 1
ATOM 6561 C CA . VAL A 1 840 ? -13.754 -23.984 26.214 1.00 90.00 840 VAL A CA 1
ATOM 6562 C C . VAL A 1 840 ? -14.588 -22.789 25.740 1.00 90.00 840 VAL A C 1
ATOM 6564 O O . VAL A 1 840 ? -15.721 -22.615 26.190 1.00 90.00 840 VAL A O 1
ATOM 6567 N N . GLY A 1 841 ? -14.098 -22.005 24.773 1.00 88.94 841 GLY A N 1
ATOM 6568 C CA . GLY A 1 841 ? -14.823 -20.877 24.178 1.00 88.94 841 GLY A CA 1
ATOM 6569 C C . GLY A 1 841 ? -16.192 -21.221 23.562 1.00 88.94 841 GLY A C 1
ATOM 6570 O O . GLY A 1 841 ? -16.994 -20.319 23.313 1.00 88.94 841 GLY A O 1
ATOM 6571 N N . MET A 1 842 ? -16.493 -22.507 23.338 1.00 83.56 842 MET A N 1
ATOM 6572 C CA . MET A 1 842 ? -17.807 -22.982 22.883 1.00 83.56 842 MET A CA 1
ATOM 6573 C C . MET A 1 842 ? -18.896 -22.998 23.958 1.00 83.56 842 MET A C 1
ATOM 6575 O O . MET A 1 842 ? -20.080 -22.952 23.613 1.00 83.56 842 MET A O 1
ATOM 6579 N N . ILE A 1 843 ? -18.533 -23.106 25.237 1.00 79.94 843 ILE A N 1
ATOM 6580 C CA . ILE A 1 843 ? -19.492 -23.379 26.312 1.00 79.94 843 ILE A CA 1
ATOM 6581 C C . ILE A 1 843 ? -20.347 -22.121 26.545 1.00 79.94 843 ILE A C 1
ATOM 6583 O O . ILE A 1 843 ? -19.878 -21.098 27.034 1.00 79.94 843 ILE A O 1
ATOM 6587 N N . GLN A 1 844 ? -21.620 -22.172 26.127 1.00 54.22 844 GLN A N 1
ATOM 6588 C CA . GLN A 1 844 ? -22.494 -20.992 26.007 1.00 54.22 844 GLN A CA 1
ATOM 6589 C C . GLN A 1 844 ? -23.138 -20.525 27.321 1.00 54.22 844 GLN A C 1
ATOM 6591 O O . GLN A 1 844 ? -23.858 -19.524 27.307 1.00 54.22 844 GLN A O 1
ATOM 6596 N N . ARG A 1 845 ? -22.954 -21.238 28.437 1.00 58.00 845 ARG A N 1
ATOM 6597 C CA . ARG A 1 845 ? -23.656 -20.943 29.692 1.00 58.00 845 ARG A CA 1
ATOM 6598 C C . ARG A 1 845 ? -22.702 -20.978 30.887 1.00 58.00 845 ARG A C 1
ATOM 6600 O O . ARG A 1 845 ? -21.925 -21.924 30.990 1.00 58.00 845 ARG A O 1
ATOM 6607 N N . PRO A 1 846 ? -22.782 -19.999 31.809 1.00 52.47 846 PRO A N 1
ATOM 6608 C CA . PRO A 1 846 ? -22.311 -20.197 33.169 1.00 52.47 846 PRO A CA 1
ATOM 6609 C C . PRO A 1 846 ? -23.260 -21.211 33.813 1.00 52.47 846 PRO A C 1
ATOM 6611 O O . PRO A 1 846 ? -24.281 -20.849 34.391 1.00 52.47 846 PRO A O 1
ATOM 6614 N N . GLU A 1 847 ? -22.995 -22.498 33.618 1.00 52.16 847 GLU A N 1
ATOM 6615 C CA . GLU A 1 847 ? -23.596 -23.515 34.473 1.00 52.16 847 GLU A CA 1
ATOM 6616 C C . GLU A 1 847 ? -23.061 -23.272 35.886 1.00 52.16 847 GLU A C 1
ATOM 6618 O O . GLU A 1 847 ? -21.866 -23.018 36.075 1.00 52.16 847 GLU A O 1
ATOM 6623 N N . ASN A 1 848 ? -23.948 -23.250 36.882 1.00 52.94 848 ASN A N 1
ATOM 6624 C CA . ASN A 1 848 ? -23.511 -23.082 38.258 1.00 52.94 848 ASN A CA 1
ATOM 6625 C C . ASN A 1 848 ? -22.588 -24.257 38.594 1.00 52.94 848 ASN A C 1
ATOM 6627 O O . ASN A 1 848 ? -22.967 -25.413 38.429 1.00 52.94 848 ASN A O 1
ATOM 6631 N N . LEU A 1 849 ? -21.385 -23.969 39.100 1.00 47.72 849 LEU A N 1
ATOM 6632 C CA . LEU A 1 849 ? -20.385 -24.982 39.469 1.00 47.72 849 LEU A CA 1
ATOM 6633 C C . LEU A 1 849 ? -20.955 -26.066 40.412 1.00 47.72 849 LEU A C 1
ATOM 6635 O O . LEU A 1 849 ? -20.455 -27.187 40.458 1.00 47.72 849 LEU A O 1
ATOM 6639 N N . THR A 1 850 ? -22.025 -25.742 41.144 1.00 50.81 850 THR A N 1
ATOM 6640 C CA . THR A 1 850 ? -22.782 -26.666 41.998 1.00 50.81 850 THR A CA 1
ATOM 6641 C C . THR A 1 850 ? -23.427 -27.823 41.238 1.00 50.81 850 THR A C 1
ATOM 6643 O O . THR A 1 850 ? -23.532 -28.903 41.806 1.00 50.81 850 THR A O 1
ATOM 6646 N N . ASP A 1 851 ? -23.809 -27.642 39.972 1.00 53.03 851 ASP A N 1
ATOM 6647 C CA . ASP A 1 851 ? -24.392 -28.709 39.144 1.00 53.03 851 ASP A CA 1
ATOM 6648 C C . ASP A 1 851 ? -23.312 -29.698 38.664 1.00 53.03 851 ASP A C 1
ATOM 6650 O O . ASP A 1 851 ? -23.574 -30.886 38.481 1.00 53.03 851 ASP A O 1
ATOM 6654 N N . VAL A 1 852 ? -22.059 -29.239 38.555 1.00 51.50 852 VAL A N 1
ATOM 6655 C CA . VAL A 1 852 ? -20.888 -30.072 38.224 1.00 51.50 852 VAL A CA 1
ATOM 6656 C C . VAL A 1 852 ? -20.387 -30.859 39.445 1.00 51.50 852 VAL A C 1
ATOM 6658 O O . VAL A 1 852 ? -19.887 -31.977 39.294 1.00 51.50 852 VAL A O 1
ATOM 6661 N N . LEU A 1 853 ? -20.551 -30.291 40.647 1.00 48.88 853 LEU A N 1
ATOM 6662 C CA . LEU A 1 853 ? -20.106 -30.820 41.944 1.00 48.88 853 LEU A CA 1
ATOM 6663 C C . LEU A 1 853 ? -21.136 -31.724 42.655 1.00 48.88 853 LEU A C 1
ATOM 6665 O O . LEU A 1 853 ? -20.972 -31.981 43.845 1.00 48.88 853 LEU A O 1
ATOM 6669 N N . GLN A 1 854 ? -22.179 -32.220 41.977 1.00 46.69 854 GLN A N 1
ATOM 6670 C CA . GLN A 1 854 ? -23.177 -33.132 42.571 1.00 46.69 854 GLN A CA 1
ATOM 6671 C C . GLN A 1 854 ? -22.625 -34.549 42.856 1.00 46.69 854 GLN A C 1
ATOM 6673 O O . GLN A 1 854 ? -23.142 -35.541 42.350 1.00 46.69 854 GLN A O 1
ATOM 6678 N N . ALA A 1 855 ? -21.584 -34.646 43.681 1.00 47.12 855 ALA A N 1
ATOM 6679 C CA . ALA A 1 855 ? -21.133 -35.878 44.313 1.00 47.12 855 ALA A CA 1
ATOM 6680 C C . ALA A 1 855 ? -21.050 -35.664 45.841 1.00 47.12 855 ALA A C 1
ATOM 6682 O O . ALA A 1 855 ? -20.109 -35.075 46.366 1.00 47.12 855 ALA A O 1
ATOM 6683 N N . ASP A 1 856 ? -22.105 -36.124 46.513 1.00 44.06 856 ASP A N 1
ATOM 6684 C CA . ASP A 1 856 ? -22.167 -36.686 47.871 1.00 44.06 856 ASP A CA 1
ATOM 6685 C C . ASP A 1 856 ? -21.984 -35.857 49.158 1.00 44.06 856 ASP A C 1
ATOM 6687 O O . ASP A 1 856 ? -22.185 -36.433 50.226 1.00 44.06 856 ASP A O 1
ATOM 6691 N N . GLU A 1 857 ? -21.789 -34.530 49.152 1.00 51.41 857 GLU A N 1
ATOM 6692 C CA . GLU A 1 857 ? -22.014 -33.747 50.391 1.00 51.41 857 GLU A CA 1
ATOM 6693 C C . GLU A 1 857 ? -22.719 -32.389 50.190 1.00 51.41 857 GLU A C 1
ATOM 6695 O O . GLU A 1 857 ? -22.281 -31.562 49.386 1.00 51.41 857 GLU A O 1
ATOM 6700 N N . PRO A 1 858 ? -23.795 -32.097 50.957 1.00 46.31 858 PRO A N 1
ATOM 6701 C CA . PRO A 1 858 ? -24.512 -30.829 50.889 1.00 46.31 858 PRO A CA 1
ATOM 6702 C C . PRO A 1 858 ? -23.695 -29.703 51.540 1.00 46.31 858 PRO A C 1
ATOM 6704 O O . PRO A 1 858 ? -23.862 -29.366 52.716 1.00 46.31 858 PRO A O 1
ATOM 6707 N N . LEU A 1 859 ? -22.823 -29.070 50.756 1.00 50.00 859 LEU A N 1
ATOM 6708 C CA . LEU A 1 859 ? -22.233 -27.780 51.104 1.00 50.00 859 LEU A CA 1
ATOM 6709 C C . LEU A 1 859 ? -23.354 -26.734 51.219 1.00 50.00 859 LEU A C 1
ATOM 6711 O O . LEU A 1 859 ? -24.102 -26.485 50.273 1.00 50.00 859 LEU A O 1
ATOM 6715 N N . LYS A 1 860 ? -23.491 -26.128 52.405 1.00 49.31 860 LYS A N 1
ATOM 6716 C CA . LYS A 1 860 ? -24.496 -25.089 52.680 1.00 49.31 860 LYS A CA 1
ATOM 6717 C C . LYS A 1 860 ? -24.376 -23.938 51.664 1.00 49.31 860 LYS A C 1
ATOM 6719 O O . LYS A 1 860 ? -23.256 -23.505 51.389 1.00 49.31 860 LYS A O 1
ATOM 6724 N N . PRO A 1 861 ? -25.499 -23.398 51.155 1.00 45.47 861 PRO A N 1
ATOM 6725 C CA . PRO A 1 861 ? -25.507 -22.354 50.138 1.00 45.47 861 PRO A CA 1
ATOM 6726 C C . PRO A 1 861 ? -25.063 -21.019 50.746 1.00 45.47 861 PRO A C 1
ATOM 6728 O O . PRO A 1 861 ? -25.872 -20.207 51.190 1.00 45.47 861 PRO A O 1
ATOM 6731 N N . HIS A 1 862 ? -23.757 -20.782 50.787 1.00 54.47 862 HIS A N 1
ATOM 6732 C CA . HIS A 1 862 ? -23.236 -19.424 50.839 1.00 54.47 862 HIS A CA 1
ATOM 6733 C C . HIS A 1 862 ? -23.249 -18.846 49.422 1.00 54.47 862 HIS A C 1
ATOM 6735 O O . HIS A 1 862 ? -23.029 -19.574 48.456 1.00 54.47 862 HIS A O 1
ATOM 6741 N N . HIS A 1 863 ? -23.579 -17.556 49.297 1.00 56.50 863 HIS A N 1
ATOM 6742 C CA . HIS A 1 863 ? -23.592 -16.812 48.036 1.00 56.50 863 HIS A CA 1
ATOM 6743 C C . HIS A 1 863 ? -22.197 -16.810 47.398 1.00 56.50 863 HIS A C 1
ATOM 6745 O O . HIS A 1 863 ? -21.428 -15.865 47.563 1.00 56.50 863 HIS A O 1
ATOM 6751 N N . ASN A 1 864 ? -21.863 -17.883 46.688 1.00 58.97 864 ASN A N 1
ATOM 6752 C CA . ASN A 1 864 ? -20.630 -17.976 45.933 1.00 58.97 864 ASN A CA 1
ATOM 6753 C C . ASN A 1 864 ? -20.820 -17.208 44.619 1.00 58.97 864 ASN A C 1
ATOM 6755 O O . ASN A 1 864 ? -21.832 -17.406 43.937 1.00 58.97 864 ASN A O 1
ATOM 6759 N N . PRO A 1 865 ? -19.896 -16.301 44.268 1.00 63.66 865 PRO A N 1
ATOM 6760 C CA . PRO A 1 865 ? -19.953 -15.596 42.997 1.00 63.66 865 PRO A CA 1
ATOM 6761 C C . PRO A 1 865 ? -19.869 -16.598 41.829 1.00 63.66 865 PRO A C 1
ATOM 6763 O O . PRO A 1 865 ? -19.196 -17.625 41.957 1.00 63.66 865 PRO A O 1
ATOM 6766 N N . PRO A 1 866 ? -20.537 -16.321 40.695 1.00 73.38 866 PRO A N 1
ATOM 6767 C CA . PRO A 1 866 ? -20.499 -17.193 39.527 1.00 73.38 866 PRO A CA 1
ATOM 6768 C C . PRO A 1 866 ? -19.060 -17.358 39.021 1.00 73.38 866 PRO A C 1
ATOM 6770 O O . PRO A 1 866 ? -18.325 -16.381 38.865 1.00 73.38 866 PRO A O 1
ATOM 6773 N N . VAL A 1 867 ? -18.670 -18.608 38.775 1.00 77.69 867 VAL A N 1
ATOM 6774 C CA . VAL A 1 867 ? -17.360 -18.975 38.229 1.00 77.69 867 VAL A CA 1
ATOM 6775 C C . VAL A 1 867 ? -17.401 -18.790 36.713 1.00 77.69 867 VAL A C 1
ATOM 6777 O O . VAL A 1 867 ? -18.303 -19.299 36.055 1.00 77.69 867 VAL A O 1
ATOM 6780 N N . ASP A 1 868 ? -16.443 -18.051 36.155 1.00 85.31 868 ASP A N 1
ATOM 6781 C CA . ASP A 1 868 ? -16.301 -17.889 34.705 1.00 85.31 868 ASP A CA 1
ATOM 6782 C C . ASP A 1 868 ? -15.589 -19.141 34.155 1.00 85.31 868 ASP A C 1
ATOM 6784 O O . ASP A 1 868 ? -14.421 -19.367 34.505 1.00 85.31 868 ASP A O 1
ATOM 6788 N N . PRO A 1 869 ? -16.248 -19.975 33.322 1.00 85.31 869 PRO A N 1
ATOM 6789 C CA . PRO A 1 869 ? -15.666 -21.231 32.850 1.00 85.31 869 PRO A CA 1
ATOM 6790 C C . PRO A 1 869 ? -14.388 -21.027 32.037 1.00 85.31 869 PRO A C 1
ATOM 6792 O O . PRO A 1 869 ? -13.434 -21.794 32.175 1.00 85.31 869 PRO A O 1
ATOM 6795 N N . LEU A 1 870 ? -14.337 -19.971 31.221 1.00 89.75 870 LEU A N 1
ATOM 6796 C CA . LEU A 1 870 ? -13.194 -19.692 30.362 1.00 89.75 870 LEU A CA 1
ATOM 6797 C C . LEU A 1 870 ? -12.008 -19.194 31.188 1.00 89.75 870 LEU A C 1
ATOM 6799 O O . LEU A 1 870 ? -10.886 -19.659 30.988 1.00 89.75 870 LEU A O 1
ATOM 6803 N N . LEU A 1 871 ? -12.244 -18.291 32.145 1.00 89.62 871 LEU A N 1
ATOM 6804 C CA . LEU A 1 871 ? -11.194 -17.835 33.061 1.00 89.62 871 LEU A CA 1
ATOM 6805 C C . LEU A 1 871 ? -10.671 -18.988 33.928 1.00 89.62 871 LEU A C 1
ATOM 6807 O O . LEU A 1 871 ? -9.465 -19.092 34.149 1.00 89.62 871 LEU A O 1
ATOM 6811 N N . SER A 1 872 ? -11.563 -19.869 34.381 1.00 86.69 872 SER A N 1
ATOM 6812 C CA . SER A 1 872 ? -11.223 -21.000 35.249 1.00 86.69 872 SER A CA 1
ATOM 6813 C C . SER A 1 872 ? -10.421 -22.070 34.525 1.00 86.69 872 SER A C 1
ATOM 6815 O O . SER A 1 872 ? -9.392 -22.504 35.038 1.00 86.69 872 SER A O 1
ATOM 6817 N N . ALA A 1 873 ? -10.819 -22.433 33.305 1.00 86.50 873 ALA A N 1
ATOM 6818 C CA . ALA A 1 873 ? -10.117 -23.426 32.494 1.00 86.50 873 ALA A CA 1
ATOM 6819 C C . ALA A 1 873 ? -8.785 -22.925 31.903 1.00 86.50 873 ALA A C 1
ATOM 6821 O O . ALA A 1 873 ? -8.030 -23.710 31.333 1.00 86.50 873 ALA A O 1
ATOM 6822 N N . THR A 1 874 ? -8.481 -21.628 32.027 1.00 92.50 874 THR A N 1
ATOM 6823 C CA . THR A 1 874 ? -7.246 -21.022 31.508 1.00 92.50 874 THR A CA 1
ATOM 6824 C C . THR A 1 874 ? -6.337 -20.529 32.637 1.00 92.50 874 THR A C 1
ATOM 6826 O O . THR A 1 874 ? -5.543 -21.294 33.180 1.00 92.50 874 THR A O 1
ATOM 6829 N N . VAL A 1 875 ? -6.412 -19.249 33.004 1.00 92.50 875 VAL A N 1
ATOM 6830 C CA . VAL A 1 875 ? -5.523 -18.629 34.000 1.00 92.50 875 VAL A CA 1
ATOM 6831 C C . VAL A 1 875 ? -5.829 -19.154 35.406 1.00 92.50 875 VAL A C 1
ATOM 6833 O O . VAL A 1 875 ? -4.909 -19.385 36.190 1.00 92.50 875 VAL A O 1
ATOM 6836 N N . GLY A 1 876 ? -7.110 -19.393 35.705 1.00 90.94 876 GLY A N 1
ATOM 6837 C CA . GLY A 1 876 ? -7.587 -19.873 36.999 1.00 90.94 876 GLY A CA 1
ATOM 6838 C C . GLY A 1 876 ? -6.931 -21.183 37.423 1.00 90.94 876 GLY A C 1
ATOM 6839 O O . GLY A 1 876 ? -6.322 -21.234 38.489 1.00 90.94 876 GLY A O 1
ATOM 6840 N N . VAL A 1 877 ? -6.990 -22.216 36.577 1.00 89.44 877 VAL A N 1
ATOM 6841 C CA . VAL A 1 877 ? -6.422 -23.541 36.870 1.00 89.44 877 VAL A CA 1
ATOM 6842 C C . VAL A 1 877 ? -4.903 -23.509 37.036 1.00 89.44 877 VAL A C 1
ATOM 6844 O O . VAL A 1 877 ? -4.381 -24.138 37.953 1.00 89.44 877 VAL A O 1
ATOM 6847 N N . VAL A 1 878 ? -4.181 -22.732 36.220 1.00 91.75 878 VAL A N 1
ATOM 6848 C CA . VAL A 1 878 ? -2.714 -22.644 36.313 1.00 91.75 878 VAL A CA 1
ATOM 6849 C C . VAL A 1 878 ? -2.289 -22.044 37.655 1.00 91.75 878 VAL A C 1
ATOM 6851 O O . VAL A 1 878 ? -1.410 -22.588 38.327 1.00 91.75 878 VAL A O 1
ATOM 6854 N N . LEU A 1 879 ? -2.933 -20.954 38.080 1.00 92.00 879 LEU A N 1
ATOM 6855 C CA . LEU A 1 879 ? -2.650 -20.327 39.372 1.00 92.00 879 LEU A CA 1
ATOM 6856 C C . LEU A 1 879 ? -3.105 -21.206 40.541 1.00 92.00 879 LEU A C 1
ATOM 6858 O O . LEU A 1 879 ? -2.360 -21.362 41.503 1.00 92.00 879 LEU A O 1
ATOM 6862 N N . ALA A 1 880 ? -4.281 -21.825 40.432 1.00 89.69 880 ALA A N 1
ATOM 6863 C CA . ALA A 1 880 ? -4.848 -22.686 41.461 1.00 89.69 880 ALA A CA 1
ATOM 6864 C C . ALA A 1 880 ? -3.956 -23.888 41.782 1.00 89.69 880 ALA A C 1
ATOM 6866 O O . ALA A 1 880 ? -3.632 -24.115 42.950 1.00 89.69 880 ALA A O 1
ATOM 6867 N N . VAL A 1 881 ? -3.515 -24.622 40.754 1.00 88.25 881 VAL A N 1
ATOM 6868 C CA . VAL A 1 881 ? -2.605 -25.759 40.939 1.00 88.25 881 VAL A CA 1
ATOM 6869 C C . VAL A 1 881 ? -1.302 -25.282 41.575 1.00 88.25 881 VAL A C 1
ATOM 6871 O O . VAL A 1 881 ? -0.850 -25.847 42.564 1.00 88.25 881 VAL A O 1
ATOM 6874 N N . SER A 1 882 ? -0.751 -24.168 41.097 1.00 88.31 882 SER A N 1
ATOM 6875 C CA . SER A 1 882 ? 0.501 -23.622 41.628 1.00 88.31 882 SER A CA 1
ATOM 6876 C C . SER A 1 882 ? 0.402 -23.192 43.096 1.00 88.31 882 SER A C 1
ATOM 6878 O O . SER A 1 882 ? 1.342 -23.407 43.861 1.00 88.31 882 SER A O 1
ATOM 6880 N N . SER A 1 883 ? -0.731 -22.625 43.519 1.00 87.31 883 SER A N 1
ATOM 6881 C CA . SER A 1 883 ? -0.997 -22.301 44.925 1.00 87.31 883 SER A CA 1
ATOM 6882 C C . SER A 1 883 ? -1.062 -23.549 45.802 1.00 87.31 883 SER A C 1
ATOM 6884 O O . SER A 1 883 ? -0.502 -23.551 46.900 1.00 87.31 883 SER A O 1
ATOM 6886 N N . VAL A 1 884 ? -1.735 -24.603 45.330 1.00 86.94 884 VAL A N 1
ATOM 6887 C CA . VAL A 1 884 ? -1.884 -25.862 46.072 1.00 86.94 884 VAL A CA 1
ATOM 6888 C C . VAL A 1 884 ? -0.544 -26.580 46.206 1.00 86.94 884 VAL A C 1
ATOM 6890 O O . VAL A 1 884 ? -0.164 -26.953 47.315 1.00 86.94 884 VAL A O 1
ATOM 6893 N N . GLU A 1 885 ? 0.216 -26.706 45.122 1.00 86.62 885 GLU A N 1
ATOM 6894 C CA . GLU A 1 885 ? 1.515 -27.381 45.160 1.00 86.62 885 GLU A CA 1
ATOM 6895 C C . GLU A 1 885 ? 2.533 -26.609 46.022 1.00 86.62 885 GLU A C 1
ATOM 6897 O O . GLU A 1 885 ? 3.266 -27.202 46.818 1.00 86.62 885 GLU A O 1
ATOM 6902 N N . SER A 1 886 ? 2.538 -25.271 45.963 1.00 84.38 886 SER A N 1
ATOM 6903 C CA . SER A 1 886 ? 3.384 -24.440 46.836 1.00 84.38 886 SER A CA 1
ATOM 6904 C C . SER A 1 886 ? 3.028 -24.576 48.322 1.00 84.38 886 SER A C 1
ATOM 6906 O O . SER A 1 886 ? 3.931 -24.609 49.165 1.00 84.38 886 SER A O 1
ATOM 6908 N N . LEU A 1 887 ? 1.734 -24.691 48.653 1.00 85.56 887 LEU A N 1
ATOM 6909 C CA . LEU A 1 887 ? 1.259 -24.952 50.017 1.00 85.56 887 LEU A CA 1
ATOM 6910 C C . LEU A 1 887 ? 1.787 -26.301 50.533 1.00 85.56 887 LEU A C 1
ATOM 6912 O O . LEU A 1 887 ? 2.310 -26.377 51.651 1.00 85.56 887 LEU A O 1
ATOM 6916 N N . LEU A 1 888 ? 1.679 -27.353 49.720 1.00 84.31 888 LEU A N 1
ATOM 6917 C CA . LEU A 1 888 ? 2.045 -28.719 50.102 1.00 84.31 888 LEU A CA 1
ATOM 6918 C C . LEU A 1 888 ? 3.557 -28.920 50.223 1.00 84.31 888 LEU A C 1
ATOM 6920 O O . LEU A 1 888 ? 4.013 -29.578 51.154 1.00 84.31 888 LEU A O 1
ATOM 6924 N N . HIS A 1 889 ? 4.342 -28.300 49.343 1.00 82.50 889 HIS A N 1
ATOM 6925 C CA . HIS A 1 889 ? 5.801 -28.435 49.333 1.00 82.50 889 HIS A CA 1
ATOM 6926 C C . HIS A 1 889 ? 6.541 -27.396 50.195 1.00 82.50 889 HIS A C 1
ATOM 6928 O O . HIS A 1 889 ? 7.770 -27.309 50.128 1.00 82.50 889 HIS A O 1
ATOM 6934 N N . HIS A 1 890 ? 5.813 -26.601 50.992 1.00 78.12 890 HIS A N 1
ATOM 6935 C CA . HIS A 1 890 ? 6.348 -25.582 51.912 1.00 78.12 890 HIS A CA 1
ATOM 6936 C C . HIS A 1 890 ? 7.410 -24.680 51.257 1.00 78.12 890 HIS A C 1
ATOM 6938 O O . HIS A 1 890 ? 8.436 -24.340 51.853 1.00 78.12 890 HIS A O 1
ATOM 6944 N N . HIS A 1 891 ? 7.189 -24.311 49.995 1.00 71.56 891 HIS A N 1
ATOM 6945 C CA . HIS A 1 891 ? 8.131 -23.488 49.250 1.00 71.56 891 HIS A CA 1
ATOM 6946 C C . HIS A 1 891 ? 8.054 -22.033 49.729 1.00 71.56 891 HIS A C 1
ATOM 6948 O O . HIS A 1 891 ? 7.123 -21.307 49.403 1.00 71.56 891 HIS A O 1
ATOM 6954 N N . GLY A 1 892 ? 9.058 -21.592 50.494 1.00 72.44 892 GLY A N 1
ATOM 6955 C CA . GLY A 1 892 ? 9.200 -20.206 50.967 1.00 72.44 892 GLY A CA 1
ATOM 6956 C C . GLY A 1 892 ? 9.692 -19.208 49.906 1.00 72.44 892 GLY A C 1
ATOM 6957 O O . GLY A 1 892 ? 10.396 -18.264 50.253 1.00 72.44 892 GLY A O 1
ATOM 6958 N N . GLY A 1 893 ? 9.403 -19.440 48.621 1.00 77.75 893 GLY A N 1
ATOM 6959 C CA . GLY A 1 893 ? 9.875 -18.629 47.491 1.00 77.75 893 GLY A CA 1
ATOM 6960 C C . GLY A 1 893 ? 8.749 -18.196 46.547 1.00 77.75 893 GLY A C 1
ATOM 6961 O O . GLY A 1 893 ? 7.581 -18.450 46.817 1.00 77.75 893 GLY A O 1
ATOM 6962 N N . SER A 1 894 ? 9.116 -17.547 45.435 1.00 82.19 894 SER A N 1
ATOM 6963 C CA . SER A 1 894 ? 8.195 -17.157 44.350 1.00 82.19 894 SER A CA 1
ATOM 6964 C C . SER A 1 894 ? 7.353 -18.356 43.891 1.00 82.19 894 SER A C 1
ATOM 6966 O O . SER A 1 894 ? 7.918 -19.386 43.504 1.00 82.19 894 SER A O 1
ATOM 6968 N N . ILE A 1 895 ? 6.024 -18.218 43.896 1.00 83.94 895 ILE A N 1
ATOM 6969 C CA . ILE A 1 895 ? 5.094 -19.232 43.371 1.00 83.94 895 ILE A CA 1
ATOM 6970 C C . ILE A 1 895 ? 5.199 -19.268 41.842 1.00 83.94 895 ILE A C 1
ATOM 6972 O O . ILE A 1 895 ? 5.073 -20.328 41.223 1.00 83.94 895 ILE A O 1
ATOM 6976 N N . ILE A 1 896 ? 5.478 -18.111 41.235 1.00 87.50 896 ILE A N 1
ATOM 6977 C CA . ILE A 1 896 ? 5.646 -17.954 39.796 1.00 87.50 896 ILE A CA 1
ATOM 6978 C C . ILE A 1 896 ? 7.134 -17.944 39.456 1.00 87.50 896 ILE A C 1
ATOM 6980 O O . ILE A 1 896 ? 7.914 -17.139 39.966 1.00 87.50 896 ILE A O 1
ATOM 6984 N N . GLY A 1 897 ? 7.517 -18.852 38.565 1.00 84.75 897 GLY A N 1
ATOM 6985 C CA . GLY A 1 897 ? 8.872 -18.990 38.062 1.00 84.75 897 GLY A CA 1
ATOM 6986 C C . GLY A 1 897 ? 9.320 -17.825 37.188 1.00 84.75 897 GLY A C 1
ATOM 6987 O O . GLY A 1 897 ? 8.609 -16.846 36.962 1.00 84.75 897 GLY A O 1
ATOM 6988 N N . HIS A 1 898 ? 10.547 -17.933 36.696 1.00 84.50 898 HIS A N 1
ATOM 6989 C CA . HIS A 1 898 ? 11.185 -16.905 35.882 1.00 84.50 898 HIS A CA 1
ATOM 6990 C C . HIS A 1 898 ? 11.065 -17.201 34.382 1.00 84.50 898 HIS A C 1
ATOM 6992 O O . HIS A 1 898 ? 10.701 -18.300 33.963 1.00 84.50 898 HIS A O 1
ATOM 6998 N N . GLU A 1 899 ? 11.391 -16.202 33.562 1.00 88.44 899 GLU A N 1
ATOM 6999 C CA . GLU A 1 899 ? 11.535 -16.386 32.121 1.00 88.44 899 GLU A CA 1
ATOM 7000 C C . GLU A 1 899 ? 12.713 -17.325 31.816 1.00 88.44 899 GLU A C 1
ATOM 7002 O O . GLU A 1 899 ? 13.800 -17.175 32.379 1.00 88.44 899 GLU A O 1
ATOM 7007 N N . GLY A 1 900 ? 12.483 -18.303 30.942 1.00 91.50 900 GLY A N 1
ATOM 7008 C CA . GLY A 1 900 ? 13.514 -19.201 30.434 1.00 91.50 900 GLY A CA 1
ATOM 7009 C C . GLY A 1 900 ? 14.159 -18.702 29.140 1.00 91.50 900 GLY A C 1
ATOM 7010 O O . GLY A 1 900 ? 13.895 -17.598 28.657 1.00 91.50 900 GLY A O 1
ATOM 7011 N N . ALA A 1 901 ? 15.003 -19.544 28.556 1.00 92.44 901 ALA A N 1
ATOM 7012 C CA . ALA A 1 901 ? 15.649 -19.309 27.272 1.00 92.44 901 ALA A CA 1
ATOM 7013 C C . ALA A 1 901 ? 15.672 -20.588 26.430 1.00 92.44 901 ALA A C 1
ATOM 7015 O O . ALA A 1 901 ? 15.890 -21.686 26.947 1.00 92.44 901 ALA A O 1
ATOM 7016 N N . TRP A 1 902 ? 15.469 -20.439 25.123 1.00 92.69 902 TRP A N 1
ATOM 7017 C CA . TRP A 1 902 ? 15.594 -21.544 24.179 1.00 92.69 902 TRP A CA 1
ATOM 7018 C C . TRP A 1 9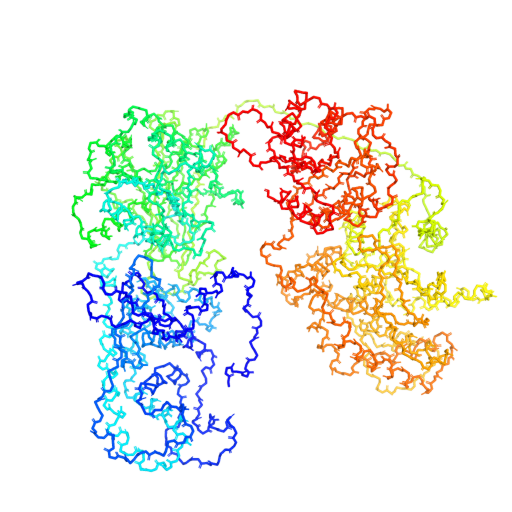02 ? 17.056 -21.951 23.970 1.00 92.69 902 TRP A C 1
ATOM 7020 O O . TRP A 1 902 ? 17.950 -21.111 23.847 1.00 92.69 902 TRP A O 1
ATOM 7030 N N . VAL A 1 903 ? 17.302 -23.259 23.890 1.00 88.12 903 VAL A N 1
ATOM 7031 C CA . VAL A 1 903 ? 18.566 -23.820 23.403 1.00 88.12 903 VAL A CA 1
ATOM 7032 C C . VAL A 1 903 ? 18.569 -23.709 21.883 1.00 88.12 903 VAL A C 1
ATOM 7034 O O . VAL A 1 903 ? 18.016 -24.560 21.190 1.00 88.12 903 VAL A O 1
ATOM 7037 N N . GLY A 1 904 ? 19.193 -22.637 21.393 1.00 82.44 904 GLY A N 1
ATOM 7038 C CA . GLY A 1 904 ? 19.228 -22.269 19.979 1.00 82.44 904 GLY A CA 1
ATOM 7039 C C . GLY A 1 904 ? 18.118 -21.286 19.602 1.00 82.44 904 GLY A C 1
ATOM 7040 O O . GLY A 1 904 ? 16.951 -21.523 19.883 1.00 82.44 904 GLY A O 1
ATOM 7041 N N . GLU A 1 905 ? 18.487 -20.173 18.961 1.00 81.81 905 GLU A N 1
ATOM 7042 C CA . GLU A 1 905 ? 17.539 -19.104 18.601 1.00 81.81 905 GLU A CA 1
ATOM 7043 C C . GLU A 1 905 ? 16.643 -19.462 17.407 1.00 81.81 905 GLU A C 1
ATOM 7045 O O . GLU A 1 905 ? 15.449 -19.181 17.436 1.00 81.81 905 GLU A O 1
ATOM 7050 N N . SER A 1 906 ? 17.232 -20.067 16.370 1.00 82.56 906 SER A N 1
ATOM 7051 C CA . SER A 1 906 ? 16.590 -20.452 15.101 1.00 82.56 906 SER A CA 1
ATOM 7052 C C . SER A 1 906 ? 16.069 -21.895 15.106 1.00 82.56 906 SER A C 1
ATOM 7054 O O . SER A 1 906 ? 15.100 -22.218 14.424 1.00 82.56 906 SER A O 1
ATOM 7056 N N . CYS A 1 907 ? 16.682 -22.761 15.918 1.00 89.56 907 CYS A N 1
ATOM 7057 C CA . CYS A 1 907 ? 16.248 -24.135 16.160 1.00 89.56 907 CYS A CA 1
ATOM 7058 C C . CYS A 1 907 ? 15.902 -24.323 17.647 1.00 89.56 907 CYS A C 1
ATOM 7060 O O . CYS A 1 907 ? 16.742 -24.807 18.414 1.00 89.56 907 CYS A O 1
ATOM 7062 N N . PRO A 1 908 ? 14.700 -23.906 18.080 1.00 90.31 908 PRO A N 1
ATOM 7063 C CA . PRO A 1 908 ? 14.263 -24.063 19.461 1.00 90.31 908 PRO A CA 1
ATOM 7064 C C . PRO A 1 908 ? 14.036 -25.547 19.756 1.00 90.31 908 PRO A C 1
ATOM 7066 O O . PRO A 1 908 ? 13.048 -26.132 19.329 1.00 90.31 908 PRO A O 1
ATOM 7069 N N . SER A 1 909 ? 14.962 -26.172 20.474 1.00 87.12 909 SER A N 1
ATOM 7070 C CA . SER A 1 909 ? 14.921 -27.621 20.736 1.00 87.12 909 SER A CA 1
ATOM 7071 C C . SER A 1 909 ? 14.573 -27.961 22.187 1.00 87.12 909 SER A C 1
ATOM 7073 O O . SER A 1 909 ? 13.943 -28.978 22.463 1.00 87.12 909 SER A O 1
ATOM 7075 N N . ALA A 1 910 ? 14.944 -27.090 23.125 1.00 90.38 910 ALA A N 1
ATOM 7076 C CA . ALA A 1 910 ? 14.615 -27.214 24.541 1.00 90.38 910 ALA A CA 1
ATOM 7077 C C . ALA A 1 910 ? 14.482 -25.827 25.179 1.00 90.38 910 ALA A C 1
ATOM 7079 O O . ALA A 1 910 ? 15.293 -24.944 24.895 1.00 90.38 910 ALA A O 1
ATOM 7080 N N . TYR A 1 911 ? 13.504 -25.634 26.064 1.00 93.88 911 TYR A N 1
ATOM 7081 C CA . TYR A 1 911 ? 13.346 -24.391 26.820 1.00 93.88 911 TYR A CA 1
ATOM 7082 C C . TYR A 1 911 ? 13.922 -24.566 28.228 1.00 93.88 911 TYR A C 1
ATOM 7084 O O . TYR A 1 911 ? 13.416 -25.357 29.022 1.00 93.88 911 TYR A O 1
ATOM 7092 N N . ARG A 1 912 ? 15.021 -23.868 28.534 1.00 93.12 912 ARG A N 1
ATOM 7093 C CA . ARG A 1 912 ? 15.697 -23.931 29.838 1.00 93.12 912 ARG A CA 1
ATOM 7094 C C . ARG A 1 912 ? 15.175 -22.828 30.747 1.00 93.12 912 ARG A C 1
ATOM 7096 O O . ARG A 1 912 ? 15.300 -21.651 30.423 1.00 93.12 912 ARG A O 1
ATOM 7103 N N . THR A 1 913 ? 14.668 -23.191 31.915 1.00 91.62 913 THR A N 1
ATOM 7104 C CA . THR A 1 913 ? 14.300 -22.256 32.982 1.00 91.62 913 THR A CA 1
ATOM 7105 C C . THR A 1 913 ? 15.328 -22.334 34.109 1.00 91.62 913 THR A C 1
ATOM 7107 O O . THR A 1 913 ? 15.718 -23.428 34.529 1.00 91.62 913 THR A O 1
ATOM 7110 N N . GLY A 1 914 ? 15.788 -21.178 34.593 1.00 84.56 914 GLY A N 1
ATOM 7111 C CA . GLY A 1 914 ? 16.740 -21.106 35.702 1.00 84.56 914 GLY A CA 1
ATOM 7112 C C . GLY A 1 914 ? 16.071 -21.298 37.066 1.00 84.56 914 GLY A C 1
ATOM 7113 O O . GLY A 1 914 ? 14.946 -20.845 37.268 1.00 84.56 914 GLY A O 1
ATOM 7114 N N . GLY A 1 915 ? 16.795 -21.905 38.011 1.00 75.44 915 GLY A N 1
ATOM 7115 C CA . GLY A 1 915 ? 16.404 -21.972 39.422 1.00 75.44 915 GLY A CA 1
ATOM 7116 C C . GLY A 1 915 ? 15.764 -23.289 39.868 1.00 75.44 915 GLY A C 1
ATOM 7117 O O . GLY A 1 915 ? 15.771 -24.290 39.151 1.00 75.44 915 GLY A O 1
ATOM 7118 N N . LYS A 1 916 ? 15.252 -23.274 41.108 1.00 74.62 916 LYS A N 1
ATOM 7119 C CA . LYS A 1 916 ? 14.489 -24.378 41.708 1.00 74.62 916 LYS A CA 1
ATOM 7120 C C . LYS A 1 916 ? 13.175 -24.575 40.945 1.00 74.62 916 LYS A C 1
ATOM 7122 O O . LYS A 1 916 ? 12.653 -23.630 40.362 1.00 74.62 916 LYS A O 1
ATOM 7127 N N . ARG A 1 917 ? 12.640 -25.796 40.965 1.00 75.75 917 ARG A N 1
ATOM 7128 C CA . ARG A 1 917 ? 11.375 -26.151 40.312 1.00 75.75 917 ARG A CA 1
ATOM 7129 C C . ARG A 1 917 ? 10.248 -25.205 40.753 1.00 75.75 917 ARG A C 1
ATOM 7131 O O . ARG A 1 917 ? 9.965 -25.086 41.942 1.00 75.75 917 ARG A O 1
ATOM 7138 N N . HIS A 1 918 ? 9.608 -24.551 39.786 1.00 84.19 918 HIS A N 1
ATOM 7139 C CA . HIS A 1 918 ? 8.398 -23.754 39.992 1.00 84.19 918 HIS A CA 1
ATOM 7140 C C . HIS A 1 918 ? 7.211 -24.465 39.336 1.00 84.19 918 HIS A C 1
ATOM 7142 O O . HIS A 1 918 ? 7.358 -25.062 38.273 1.00 84.19 918 HIS A O 1
ATOM 7148 N N . TRP A 1 919 ? 6.034 -24.378 39.953 1.00 83.69 919 TRP A N 1
ATOM 7149 C CA . TRP A 1 919 ? 4.804 -25.002 39.444 1.00 83.69 919 TRP A CA 1
ATOM 7150 C C . TRP A 1 919 ? 4.112 -24.173 38.355 1.00 83.69 919 TRP A C 1
ATOM 7152 O O . TRP A 1 919 ? 3.305 -24.694 37.589 1.00 83.69 919 TRP A O 1
ATOM 7162 N N . CYS A 1 920 ? 4.475 -22.891 38.261 1.00 90.19 920 CYS A N 1
ATOM 7163 C CA . CYS A 1 920 ? 3.942 -21.931 37.307 1.00 90.19 920 CYS A CA 1
ATOM 7164 C C . CYS A 1 920 ? 5.081 -21.267 36.533 1.00 90.19 920 CYS A C 1
ATOM 7166 O O . CYS A 1 920 ? 5.838 -20.487 37.109 1.00 90.19 920 CYS A O 1
ATOM 7168 N N . SER A 1 921 ? 5.219 -21.536 35.240 1.00 92.38 921 SER A N 1
ATOM 7169 C CA . SER A 1 921 ? 6.188 -20.854 34.376 1.00 92.38 921 SER A CA 1
ATOM 7170 C C . SER A 1 921 ? 5.547 -19.677 33.630 1.00 92.38 921 SER A C 1
ATOM 7172 O O . SER A 1 921 ? 4.325 -19.574 33.485 1.00 92.38 921 SER A O 1
ATOM 7174 N N . TYR A 1 922 ? 6.376 -18.775 33.095 1.00 94.19 922 TYR A N 1
ATOM 7175 C CA . TYR A 1 922 ? 5.880 -17.681 32.250 1.00 94.19 922 TYR A CA 1
ATOM 7176 C C . TYR A 1 922 ? 5.261 -18.182 30.942 1.00 94.19 922 TYR A C 1
ATOM 7178 O O . TYR A 1 922 ? 4.333 -17.559 30.431 1.00 94.19 922 TYR A O 1
ATOM 7186 N N . SER A 1 923 ? 5.745 -19.294 30.399 1.00 94.38 923 SER A N 1
ATOM 7187 C CA . SER A 1 923 ? 5.226 -19.923 29.180 1.00 94.38 923 SER A CA 1
ATOM 7188 C C . SER A 1 923 ? 3.829 -20.523 29.394 1.00 94.38 923 SER A C 1
ATOM 7190 O O . SER A 1 923 ? 2.948 -20.295 28.559 1.00 94.38 923 SER A O 1
ATOM 7192 N N . LEU A 1 924 ? 3.587 -21.182 30.537 1.00 93.75 924 LEU A N 1
ATOM 7193 C CA . LEU A 1 924 ? 2.257 -21.633 30.966 1.00 93.75 924 LEU A CA 1
ATOM 7194 C C . LEU A 1 924 ? 1.283 -20.465 31.100 1.00 93.75 924 LEU A C 1
ATOM 7196 O O . LEU A 1 924 ? 0.194 -20.502 30.530 1.00 93.75 924 LEU A O 1
ATOM 7200 N N . LEU A 1 925 ? 1.684 -19.411 31.817 1.00 94.94 925 LEU A N 1
ATOM 7201 C CA . LEU A 1 925 ? 0.839 -18.232 32.019 1.00 94.94 925 LEU A CA 1
ATOM 7202 C C . LEU A 1 925 ? 0.532 -17.511 30.707 1.00 94.94 925 LEU A C 1
ATOM 7204 O O . LEU A 1 925 ? -0.609 -17.117 30.489 1.00 94.94 925 LEU A O 1
ATOM 7208 N N . ARG A 1 926 ? 1.516 -17.365 29.811 1.00 95.06 926 ARG A N 1
ATOM 7209 C CA . ARG A 1 926 ? 1.297 -16.803 28.469 1.00 95.06 926 ARG A CA 1
ATOM 7210 C C . ARG A 1 926 ? 0.308 -17.653 27.675 1.00 95.06 926 ARG A C 1
ATOM 7212 O O . ARG A 1 926 ? -0.614 -17.091 27.101 1.00 95.06 926 ARG A O 1
ATOM 7219 N N . GLY A 1 927 ? 0.450 -18.980 27.700 1.00 95.94 927 GLY A N 1
ATOM 7220 C CA . GLY A 1 927 ? -0.469 -19.889 27.007 1.00 95.94 927 GLY A CA 1
ATOM 7221 C C . GLY A 1 927 ? -1.895 -19.803 27.545 1.00 95.94 927 GLY A C 1
ATOM 7222 O O . GLY A 1 927 ? -2.844 -19.736 26.772 1.00 95.94 927 GLY A O 1
ATOM 7223 N N . ALA A 1 928 ? -2.049 -19.721 28.867 1.00 95.50 928 ALA A N 1
ATOM 7224 C CA . ALA A 1 928 ? -3.344 -19.536 29.512 1.00 95.50 928 ALA A CA 1
ATOM 7225 C C . ALA A 1 928 ? -3.979 -18.173 29.180 1.00 95.50 928 ALA A C 1
ATOM 7227 O O . ALA A 1 928 ? -5.163 -18.104 28.863 1.00 95.50 928 ALA A O 1
ATOM 7228 N N . ILE A 1 929 ? -3.198 -17.088 29.207 1.00 95.50 929 ILE A N 1
ATOM 7229 C CA . ILE A 1 929 ? -3.670 -15.750 28.822 1.00 95.50 929 ILE A CA 1
ATOM 7230 C C . ILE A 1 929 ? -4.104 -15.732 27.351 1.00 95.50 929 ILE A C 1
ATOM 7232 O O . ILE A 1 929 ? -5.177 -15.225 27.033 1.00 95.50 929 ILE A O 1
ATOM 7236 N N . ASP A 1 930 ? -3.294 -16.294 26.457 1.00 96.44 930 ASP A N 1
ATOM 7237 C CA . ASP A 1 930 ? -3.596 -16.343 25.026 1.00 96.44 930 ASP A CA 1
ATOM 7238 C C . ASP A 1 930 ? -4.842 -17.200 24.760 1.00 96.44 930 ASP A C 1
ATOM 7240 O O . ASP A 1 930 ? -5.722 -16.789 24.003 1.00 96.44 930 ASP A O 1
ATOM 7244 N N . GLY A 1 931 ? -4.975 -18.335 25.455 1.00 96.44 931 GLY A N 1
ATOM 7245 C CA . GLY A 1 931 ? -6.166 -19.182 25.428 1.00 96.44 931 GLY A CA 1
ATOM 7246 C C . GLY A 1 931 ? -7.428 -18.461 25.905 1.00 96.44 931 GLY A C 1
ATOM 7247 O O . GLY A 1 931 ? -8.468 -18.582 25.264 1.00 96.44 931 GLY A O 1
ATOM 7248 N N . LEU A 1 932 ? -7.349 -17.659 26.972 1.00 95.19 932 LEU A N 1
ATOM 7249 C CA . LEU A 1 932 ? -8.463 -16.829 27.455 1.00 95.19 932 LEU A CA 1
ATOM 7250 C C . LEU A 1 932 ? -8.903 -15.813 26.390 1.00 95.19 932 LEU A C 1
ATOM 7252 O O . LEU A 1 932 ? -10.092 -15.669 26.102 1.00 95.19 932 LEU A O 1
ATOM 7256 N N . LEU A 1 933 ? -7.941 -15.111 25.784 1.00 95.00 933 LEU A N 1
ATOM 7257 C CA . LEU A 1 933 ? -8.217 -14.088 24.775 1.00 95.00 933 LEU A CA 1
ATOM 7258 C C . LEU A 1 933 ? -8.800 -14.689 23.488 1.00 95.00 933 LEU A C 1
ATOM 7260 O O . LEU A 1 933 ? -9.790 -14.173 22.962 1.00 95.00 933 LEU A O 1
ATOM 7264 N N . LEU A 1 934 ? -8.213 -15.779 22.989 1.00 95.56 934 LEU A N 1
ATOM 7265 C CA . LEU A 1 934 ? -8.679 -16.472 21.787 1.00 95.56 934 LEU A CA 1
ATOM 7266 C C . LEU A 1 934 ? -10.015 -17.174 22.031 1.00 95.56 934 LEU A C 1
ATOM 7268 O O . LEU A 1 934 ? -10.936 -17.022 21.230 1.00 95.56 934 LEU A O 1
ATOM 7272 N N . GLY A 1 935 ? -10.157 -17.867 23.160 1.00 94.81 935 GLY A N 1
ATOM 7273 C CA . GLY A 1 935 ? -11.378 -18.555 23.566 1.00 94.81 935 GLY A CA 1
ATOM 7274 C C . GLY A 1 935 ? -12.591 -17.637 23.570 1.00 94.81 935 GLY A C 1
ATOM 7275 O O . GLY A 1 935 ? -13.624 -17.988 23.006 1.00 94.81 935 GLY A O 1
ATOM 7276 N N . LYS A 1 936 ? -12.447 -16.400 24.058 1.00 92.81 936 LYS A N 1
ATOM 7277 C CA . LYS A 1 936 ? -13.552 -15.434 24.075 1.00 92.81 936 LYS A CA 1
ATOM 7278 C C . LYS A 1 936 ? -14.086 -15.081 22.680 1.00 92.81 936 LYS A C 1
ATOM 7280 O O . LYS A 1 936 ? -15.276 -14.808 22.523 1.00 92.81 936 LYS A O 1
ATOM 7285 N N . HIS A 1 937 ? -13.216 -15.038 21.675 1.00 93.44 937 HIS A N 1
ATOM 7286 C CA . HIS A 1 937 ? -13.574 -14.612 20.318 1.00 93.44 937 HIS A CA 1
ATOM 7287 C C . HIS A 1 937 ? -13.726 -15.772 19.325 1.00 93.44 937 HIS A C 1
ATOM 7289 O O . HIS A 1 937 ? -14.282 -15.579 18.243 1.00 93.44 937 HIS A O 1
ATOM 7295 N N . SER A 1 938 ? -13.294 -16.973 19.705 1.00 92.19 938 SER A N 1
ATOM 7296 C CA . SER A 1 938 ? -13.286 -18.196 18.898 1.00 92.19 938 SER A CA 1
ATOM 7297 C C . SER A 1 938 ? -14.633 -18.504 18.232 1.00 92.19 938 SER A C 1
ATOM 7299 O O . SER A 1 938 ? -14.671 -18.799 17.043 1.00 92.19 938 SER A O 1
ATOM 7301 N N . ARG A 1 939 ? -15.762 -18.334 18.935 1.00 89.38 939 ARG A N 1
ATOM 7302 C CA . ARG A 1 939 ? -17.105 -18.615 18.392 1.00 89.38 939 ARG A CA 1
ATOM 7303 C C . ARG A 1 939 ? -17.468 -17.713 17.219 1.00 89.38 939 ARG A C 1
ATOM 7305 O O . ARG A 1 939 ? -18.038 -18.173 16.233 1.00 89.38 939 ARG A O 1
ATOM 7312 N N . LEU A 1 940 ? -17.124 -16.431 17.316 1.00 90.19 940 LEU A N 1
ATOM 7313 C CA . LEU A 1 940 ? -17.364 -15.471 16.241 1.00 90.19 940 LEU A CA 1
ATOM 7314 C C . LEU A 1 940 ? -16.467 -15.755 15.026 1.00 90.19 940 LEU A C 1
ATOM 7316 O O . LEU A 1 940 ? -16.885 -15.515 13.897 1.00 90.19 940 LEU A O 1
ATOM 7320 N N . MET A 1 941 ? -15.268 -16.300 15.252 1.00 92.19 941 MET A N 1
ATOM 7321 C CA . MET A 1 941 ? -14.355 -16.727 14.186 1.00 92.19 941 MET A CA 1
ATOM 7322 C C . MET A 1 941 ? -14.829 -18.011 13.507 1.00 92.19 941 MET A C 1
ATOM 7324 O O . MET A 1 941 ? -14.893 -18.067 12.279 1.00 92.19 941 MET A O 1
ATOM 7328 N N . ALA A 1 942 ? -15.243 -19.006 14.292 1.00 90.81 942 ALA A N 1
ATOM 7329 C CA . ALA A 1 942 ? -15.796 -20.259 13.793 1.00 90.81 942 ALA A CA 1
ATOM 7330 C C . ALA A 1 942 ? -17.052 -20.020 12.942 1.00 90.81 942 ALA A C 1
ATOM 7332 O O . ALA A 1 942 ? -17.178 -20.579 11.858 1.00 90.81 942 ALA A O 1
ATOM 7333 N N . ALA A 1 943 ? -17.932 -19.102 13.365 1.00 88.56 943 ALA A N 1
ATOM 7334 C CA . ALA A 1 943 ? -19.122 -18.711 12.602 1.00 88.56 943 ALA A CA 1
ATOM 7335 C C . ALA A 1 943 ? -18.811 -18.094 11.222 1.00 88.56 943 ALA A C 1
ATOM 7337 O O . ALA A 1 943 ? -19.708 -17.952 10.396 1.00 88.56 943 ALA A O 1
ATOM 7338 N N . ARG A 1 944 ? -17.554 -17.714 10.966 1.00 91.56 944 ARG A N 1
ATOM 7339 C CA . ARG A 1 944 ? -17.075 -17.183 9.681 1.00 91.56 944 ARG A CA 1
ATOM 7340 C C . ARG A 1 944 ? -16.216 -18.172 8.896 1.00 91.56 944 ARG A C 1
ATOM 7342 O O . ARG A 1 944 ? -15.576 -17.764 7.932 1.00 91.56 944 ARG A O 1
ATOM 7349 N N . GLY A 1 945 ? -16.169 -19.435 9.317 1.00 93.00 945 GLY A N 1
ATOM 7350 C CA . GLY A 1 945 ? -15.353 -20.460 8.669 1.00 93.00 945 GLY A CA 1
ATOM 7351 C C . GLY A 1 945 ? -13.848 -20.238 8.831 1.00 93.00 945 GLY A C 1
ATOM 7352 O O . GLY A 1 945 ? -13.076 -20.655 7.974 1.00 93.00 945 GLY A O 1
ATOM 7353 N N . MET A 1 946 ? -13.408 -19.548 9.890 1.00 94.00 946 MET A N 1
ATOM 7354 C CA . MET A 1 946 ? -11.979 -19.432 10.189 1.00 94.00 946 MET A CA 1
ATOM 7355 C C . MET A 1 946 ? -11.460 -20.756 10.762 1.00 94.00 946 MET A C 1
ATOM 7357 O O . MET A 1 946 ? -12.032 -21.272 11.722 1.00 94.00 946 MET A O 1
ATOM 7361 N N . SER A 1 947 ? -10.376 -21.284 10.193 1.00 95.69 947 SER A N 1
ATOM 7362 C CA . SER A 1 947 ? -9.695 -22.473 10.711 1.00 95.69 947 SER A CA 1
ATOM 7363 C C . SER A 1 947 ? -8.847 -22.148 11.953 1.00 95.69 947 SER A C 1
ATOM 7365 O O . SER A 1 947 ? -8.551 -20.980 12.234 1.00 95.69 947 SER A O 1
ATOM 7367 N N . LEU A 1 948 ? -8.467 -23.170 12.725 1.00 96.25 948 LEU A N 1
ATOM 7368 C CA . LEU A 1 948 ? -7.611 -23.030 13.903 1.00 96.25 948 LEU A CA 1
ATOM 7369 C C . LEU A 1 948 ? -6.204 -22.565 13.510 1.00 96.25 948 LEU A C 1
ATOM 7371 O O . LEU A 1 948 ? -5.691 -21.636 14.136 1.00 96.25 948 LEU A O 1
ATOM 7375 N N . SER A 1 949 ? -5.606 -23.161 12.470 1.00 95.38 949 SER A N 1
ATOM 7376 C CA . SER A 1 949 ? -4.284 -22.754 11.961 1.00 95.38 949 SER A CA 1
ATOM 7377 C C . SER A 1 949 ? -4.274 -21.267 11.604 1.00 95.38 949 SER A C 1
ATOM 7379 O O . SER A 1 949 ? -3.441 -20.509 12.096 1.00 95.38 949 SER A O 1
ATOM 7381 N N . ARG A 1 950 ? -5.284 -20.808 10.862 1.00 93.69 950 ARG A N 1
ATOM 7382 C CA . ARG A 1 950 ? -5.400 -19.420 10.417 1.00 93.69 950 ARG A CA 1
ATOM 7383 C C . ARG A 1 950 ? -5.656 -18.445 11.565 1.00 93.69 950 ARG A C 1
ATOM 7385 O O . ARG A 1 950 ? -5.087 -17.354 11.584 1.00 93.69 950 ARG A O 1
ATOM 7392 N N . LEU A 1 951 ? -6.483 -18.823 12.546 1.00 95.25 951 LEU A N 1
ATOM 7393 C CA . LEU A 1 951 ? -6.706 -18.015 13.751 1.00 95.25 951 LEU A CA 1
ATOM 7394 C C . LEU A 1 951 ? -5.400 -17.807 14.529 1.00 95.25 951 LEU A C 1
ATOM 7396 O O . LEU A 1 951 ? -5.081 -16.681 14.919 1.00 95.25 951 LEU A O 1
ATOM 7400 N N . LEU A 1 952 ? -4.642 -18.881 14.744 1.00 95.75 952 LEU A N 1
ATOM 7401 C CA . LEU A 1 952 ? -3.380 -18.833 15.475 1.00 95.75 952 LEU A CA 1
ATOM 7402 C C . LEU A 1 952 ? -2.278 -18.121 14.673 1.00 95.75 952 LEU A C 1
ATOM 7404 O O . LEU A 1 952 ? -1.529 -17.339 15.259 1.00 95.75 952 LEU A O 1
ATOM 7408 N N . ALA A 1 953 ? -2.228 -18.306 13.349 1.00 92.19 953 ALA A N 1
ATOM 7409 C CA . ALA A 1 953 ? -1.328 -17.589 12.446 1.00 92.19 953 ALA A CA 1
ATOM 7410 C C . ALA A 1 953 ? -1.560 -16.076 12.512 1.00 92.19 953 ALA A C 1
ATOM 7412 O O . ALA A 1 953 ? -0.615 -15.304 12.656 1.00 92.19 953 ALA A O 1
ATOM 7413 N N . PHE A 1 954 ? -2.820 -15.632 12.499 1.00 91.75 954 PHE A N 1
ATOM 7414 C CA . PHE A 1 954 ? -3.140 -14.219 12.684 1.00 91.75 954 PHE A CA 1
ATOM 7415 C C . PHE A 1 954 ? -2.806 -13.710 14.086 1.00 91.75 954 PHE A C 1
ATOM 7417 O O . PHE A 1 954 ? -2.332 -12.584 14.226 1.00 91.75 954 PHE A O 1
ATOM 7424 N N . TYR A 1 955 ? -3.058 -14.507 15.127 1.00 95.06 955 TYR A N 1
ATOM 7425 C CA . TYR A 1 955 ? -2.818 -14.083 16.503 1.00 95.06 955 TYR A CA 1
ATOM 7426 C C . TYR A 1 955 ? -1.327 -13.914 16.816 1.00 95.06 955 TYR A C 1
ATOM 7428 O O . TYR A 1 955 ? -0.943 -12.903 17.407 1.00 95.06 955 TYR A O 1
ATOM 7436 N N . TYR A 1 956 ? -0.497 -14.881 16.417 1.00 93.88 956 TYR A N 1
ATOM 7437 C CA . TYR A 1 956 ? 0.948 -14.863 16.655 1.00 93.88 956 TYR A CA 1
ATOM 7438 C C . TYR A 1 956 ? 1.747 -14.143 15.561 1.00 93.88 956 TYR A C 1
ATOM 7440 O O . TYR A 1 956 ? 2.898 -13.781 15.801 1.00 93.88 956 TYR A O 1
ATOM 7448 N N . GLY A 1 957 ? 1.145 -13.897 14.396 1.00 88.12 957 GLY A N 1
ATOM 7449 C CA . GLY A 1 957 ? 1.742 -13.138 13.301 1.00 88.12 957 GLY A CA 1
ATOM 7450 C C . GLY A 1 957 ? 1.692 -11.623 13.503 1.00 88.12 957 GLY A C 1
ATOM 7451 O O . GLY A 1 957 ? 0.936 -11.086 14.319 1.00 88.12 957 GLY A O 1
ATOM 7452 N N . VAL A 1 958 ? 2.476 -10.901 12.699 1.00 82.44 958 VAL A N 1
ATOM 7453 C CA . VAL A 1 958 ? 2.570 -9.430 12.775 1.00 82.44 958 VAL A CA 1
ATOM 7454 C C . VAL A 1 958 ? 1.335 -8.717 12.221 1.00 82.44 958 VAL A C 1
ATOM 7456 O O . VAL A 1 958 ? 1.186 -7.519 12.404 1.00 82.44 958 VAL A O 1
ATOM 7459 N N . SER A 1 959 ? 0.428 -9.418 11.543 1.00 81.06 959 SER A N 1
ATOM 7460 C CA . SER A 1 959 ? -0.768 -8.794 10.957 1.00 81.06 959 SER A CA 1
ATOM 7461 C C . SER A 1 959 ? -1.918 -8.633 11.959 1.00 81.06 959 SER A C 1
ATOM 7463 O O . SER A 1 959 ? -2.755 -7.742 11.799 1.00 81.06 959 SER A O 1
ATOM 7465 N N . GLY A 1 960 ? -1.966 -9.480 12.996 1.00 86.44 960 GLY A N 1
ATOM 7466 C CA . GLY A 1 960 ? -3.133 -9.599 13.866 1.00 86.44 960 GLY A CA 1
ATOM 7467 C C . GLY A 1 960 ? -4.352 -10.171 13.134 1.00 86.44 960 GLY A C 1
ATOM 7468 O O . GLY A 1 960 ? -4.367 -10.326 11.911 1.00 86.44 960 GLY A O 1
ATOM 7469 N N . VAL A 1 961 ? -5.419 -10.473 13.876 1.00 85.50 961 VAL A N 1
ATOM 7470 C CA . VAL A 1 961 ? -6.693 -10.858 13.258 1.00 85.50 961 VAL A CA 1
ATOM 7471 C C . VAL A 1 961 ? -7.312 -9.639 12.555 1.00 85.50 961 VAL A C 1
ATOM 7473 O O . VAL A 1 961 ? -7.471 -8.588 13.190 1.00 85.50 961 VAL A O 1
ATOM 7476 N N . PRO A 1 962 ? -7.693 -9.742 11.265 1.00 79.12 962 PRO A N 1
ATOM 7477 C CA . PRO A 1 962 ? -8.211 -8.610 10.504 1.00 79.12 962 PRO A CA 1
ATOM 7478 C C . PRO A 1 962 ? -9.411 -7.919 11.172 1.00 79.12 962 PRO A C 1
ATOM 7480 O O . PRO A 1 962 ? -10.416 -8.552 11.496 1.00 79.12 962 PRO A O 1
ATOM 7483 N N . ARG A 1 963 ? -9.372 -6.579 11.266 1.00 73.88 963 ARG A N 1
ATOM 7484 C CA . ARG A 1 963 ? -10.480 -5.746 11.800 1.00 73.88 963 ARG A CA 1
ATOM 7485 C C . ARG A 1 963 ? -11.781 -5.834 10.989 1.00 73.88 963 ARG A C 1
ATOM 7487 O O . ARG A 1 963 ? -12.810 -5.322 11.419 1.00 73.88 963 ARG A O 1
ATOM 7494 N N . ALA A 1 964 ? -11.743 -6.481 9.825 1.00 65.81 964 ALA A N 1
ATOM 7495 C CA . ALA A 1 964 ? -12.910 -6.786 9.001 1.00 65.81 964 ALA A CA 1
ATOM 7496 C C . ALA A 1 964 ? -13.888 -7.774 9.671 1.00 65.81 964 ALA A C 1
ATOM 7498 O O . ALA A 1 964 ? -14.939 -8.077 9.105 1.00 65.81 964 ALA A O 1
ATOM 7499 N N . VAL A 1 965 ? -13.574 -8.265 10.876 1.00 75.50 965 VAL A N 1
ATOM 7500 C CA . VAL A 1 965 ? -14.495 -9.017 11.729 1.00 75.50 965 VAL A CA 1
ATOM 7501 C C . VAL A 1 965 ? -15.208 -8.087 12.723 1.00 75.50 965 VAL A C 1
ATOM 7503 O O . VAL A 1 965 ? -14.703 -7.889 13.828 1.00 75.50 965 VAL A O 1
ATOM 7506 N N . PRO A 1 966 ? -16.377 -7.491 12.369 1.00 78.38 966 PRO A N 1
ATOM 7507 C CA . PRO A 1 966 ? -17.153 -6.671 13.292 1.00 78.38 966 PRO A CA 1
ATOM 7508 C C . PRO A 1 966 ? -17.351 -7.354 14.646 1.00 78.38 966 PRO A C 1
ATOM 7510 O O . PRO A 1 966 ? -17.770 -8.507 14.702 1.00 78.38 966 PRO A O 1
ATOM 7513 N N . GLY A 1 967 ? -17.062 -6.624 15.725 1.00 81.25 967 GLY A N 1
ATOM 7514 C CA . GLY A 1 967 ? -17.202 -7.104 17.103 1.00 81.25 967 GLY A CA 1
ATOM 7515 C C . GLY A 1 967 ? -15.950 -7.755 17.697 1.00 81.25 967 GLY A C 1
ATOM 7516 O O . GLY A 1 967 ? -15.933 -8.016 18.898 1.00 81.25 967 GLY A O 1
ATOM 7517 N N . VAL A 1 968 ? -14.892 -7.972 16.911 1.00 83.38 968 VAL A N 1
ATOM 7518 C CA . VAL A 1 968 ? -13.609 -8.470 17.425 1.00 83.38 968 VAL A CA 1
ATOM 7519 C C . VAL A 1 968 ? -12.634 -7.295 17.519 1.00 83.38 968 VAL A C 1
ATOM 7521 O O . VAL A 1 968 ? -12.429 -6.593 16.524 1.00 83.38 968 VAL A O 1
ATOM 7524 N N . PRO A 1 969 ? -12.035 -7.034 18.696 1.00 85.62 969 PRO A N 1
ATOM 7525 C CA . PRO A 1 969 ? -10.935 -6.082 18.794 1.00 85.62 969 PRO A CA 1
ATOM 7526 C C . PRO A 1 969 ? -9.733 -6.574 17.966 1.00 85.62 969 PRO A C 1
ATOM 7528 O O . PRO A 1 969 ? -9.742 -7.678 17.434 1.00 85.62 969 PRO A O 1
ATOM 7531 N N . SER A 1 970 ? -8.680 -5.765 17.840 1.00 85.12 970 SER A N 1
ATOM 7532 C CA . SER A 1 970 ? -7.446 -6.178 17.152 1.00 85.12 970 SER A CA 1
ATOM 7533 C C . SER A 1 970 ? -6.770 -7.326 17.918 1.00 85.12 970 SER A C 1
ATOM 7535 O O . SER A 1 970 ? -5.906 -7.085 18.756 1.00 85.12 970 SER A O 1
ATOM 7537 N N . LEU A 1 971 ? -7.203 -8.562 17.669 1.00 92.06 971 LEU A N 1
ATOM 7538 C CA . LEU A 1 971 ? -6.758 -9.758 18.373 1.00 92.06 971 LEU A CA 1
ATOM 7539 C C . LEU A 1 971 ? -5.366 -10.133 17.855 1.00 92.06 971 LEU A C 1
ATOM 7541 O O . LEU A 1 971 ? -5.218 -10.611 16.737 1.00 92.06 971 LEU A O 1
ATOM 7545 N N . SER A 1 972 ? -4.340 -9.843 18.646 1.00 93.69 972 SER A N 1
ATOM 7546 C CA . SER A 1 972 ? -2.937 -10.131 18.341 1.00 93.69 972 SER A CA 1
ATOM 7547 C C . SER A 1 972 ? -2.173 -10.319 19.645 1.00 93.69 972 SER A C 1
ATOM 7549 O O . SER A 1 972 ? -2.497 -9.678 20.651 1.00 93.69 972 SER A O 1
ATOM 7551 N N . VAL A 1 973 ? -1.123 -11.137 19.614 1.00 93.56 973 VAL A N 1
ATOM 7552 C CA . VAL A 1 973 ? -0.151 -11.271 20.703 1.00 93.56 973 VAL A CA 1
ATOM 7553 C C . VAL A 1 973 ? 0.473 -9.919 21.080 1.00 93.56 973 VAL A C 1
ATOM 7555 O O . VAL A 1 973 ? 0.729 -9.666 22.256 1.00 93.56 973 VAL A O 1
ATOM 7558 N N . CYS A 1 974 ? 0.622 -9.004 20.114 1.00 92.06 974 CYS A N 1
ATOM 7559 C CA . CYS A 1 974 ? 1.131 -7.647 20.335 1.00 92.06 974 CYS A CA 1
ATOM 7560 C C . CYS A 1 974 ? 0.123 -6.718 21.029 1.00 92.06 974 CYS A C 1
ATOM 7562 O O . CYS A 1 974 ? 0.521 -5.714 21.611 1.00 92.06 974 CYS A O 1
ATOM 7564 N N . GLY A 1 975 ? -1.169 -7.063 20.992 1.00 89.88 975 GLY A N 1
ATOM 7565 C CA . GLY A 1 975 ? -2.253 -6.357 21.682 1.00 89.88 975 GLY A CA 1
ATOM 7566 C C . GLY A 1 975 ? -2.671 -7.010 23.004 1.00 89.88 975 GLY A C 1
ATOM 7567 O O . GLY A 1 975 ? -3.702 -6.650 23.575 1.00 89.88 975 GLY A O 1
ATOM 7568 N N . ARG A 1 976 ? -1.921 -8.013 23.493 1.00 90.38 976 ARG A N 1
ATOM 7569 C CA . ARG A 1 976 ? -2.275 -8.792 24.696 1.00 90.38 976 ARG A CA 1
ATOM 7570 C C . ARG A 1 976 ? -2.543 -7.886 25.898 1.00 90.38 976 ARG A C 1
ATOM 7572 O O . ARG A 1 976 ? -3.467 -8.142 26.667 1.00 90.38 976 ARG A O 1
ATOM 7579 N N . ARG A 1 977 ? -1.757 -6.815 26.048 1.00 87.31 977 ARG A N 1
ATOM 7580 C CA . ARG A 1 977 ? -1.875 -5.850 27.144 1.00 87.31 977 ARG A CA 1
ATOM 7581 C C . ARG A 1 977 ? -3.246 -5.178 27.143 1.00 87.31 977 ARG A C 1
ATOM 7583 O O . ARG A 1 977 ? -3.958 -5.240 28.141 1.00 87.31 977 ARG A O 1
ATOM 7590 N N . GLU A 1 978 ? -3.618 -4.557 26.033 1.00 87.06 978 GLU A N 1
ATOM 7591 C CA . GLU A 1 978 ? -4.858 -3.797 25.877 1.00 87.06 978 GLU A CA 1
ATOM 7592 C C . GLU A 1 978 ? -6.084 -4.702 25.997 1.00 87.06 978 GLU A C 1
ATOM 7594 O O . GLU A 1 978 ? -7.094 -4.306 26.578 1.00 87.06 978 GLU A O 1
ATOM 7599 N N . LEU A 1 979 ? -5.973 -5.926 25.478 1.00 87.94 979 LEU A N 1
ATOM 7600 C CA . LEU A 1 979 ? -7.047 -6.906 25.503 1.00 87.94 979 LEU A CA 1
ATOM 7601 C C . LEU A 1 979 ? -7.279 -7.473 26.901 1.00 87.94 979 LEU A C 1
ATOM 7603 O O . LEU A 1 979 ? -8.427 -7.681 27.265 1.00 87.94 979 LEU A O 1
ATOM 7607 N N . LEU A 1 980 ? -6.232 -7.711 27.694 1.00 88.50 980 LEU A N 1
ATOM 7608 C CA . LEU A 1 980 ? -6.364 -8.401 28.977 1.00 88.50 980 LEU A CA 1
ATOM 7609 C C . LEU A 1 980 ? -6.834 -7.488 30.123 1.00 88.50 980 LEU A C 1
ATOM 7611 O O . LEU A 1 980 ? -7.583 -7.937 30.989 1.00 88.50 980 LEU A O 1
ATOM 7615 N N . TYR A 1 981 ? -6.426 -6.213 30.142 1.00 82.94 981 TYR A N 1
ATOM 7616 C CA . TYR A 1 981 ? -6.721 -5.296 31.258 1.00 82.94 981 TYR A CA 1
ATOM 7617 C C . TYR A 1 981 ? -8.208 -5.188 31.644 1.00 82.94 981 TYR A C 1
ATOM 7619 O O . TYR A 1 981 ? -8.489 -5.195 32.845 1.00 82.94 981 TYR A O 1
ATOM 7627 N N . PRO A 1 982 ? -9.163 -5.109 30.695 1.00 82.31 982 PRO A N 1
ATOM 7628 C CA . PRO A 1 982 ? -10.586 -5.075 31.025 1.00 82.31 982 PRO A CA 1
ATOM 7629 C C . PRO A 1 982 ? -11.074 -6.297 31.815 1.00 82.31 982 PRO A C 1
ATOM 7631 O O . PRO A 1 982 ? -11.969 -6.147 32.633 1.00 82.31 982 PRO A O 1
ATOM 7634 N N . TYR A 1 983 ? -10.475 -7.480 31.625 1.00 77.19 983 TYR A N 1
ATOM 7635 C CA . TYR A 1 983 ? -10.904 -8.725 32.286 1.00 77.19 983 TYR A CA 1
ATOM 7636 C C . TYR A 1 983 ? -10.397 -8.873 33.716 1.00 77.19 983 TYR A C 1
ATOM 7638 O O . TYR A 1 983 ? -10.949 -9.640 34.498 1.00 77.19 983 TYR A O 1
ATOM 7646 N N . LEU A 1 984 ? -9.327 -8.160 34.064 1.00 77.00 984 LEU A N 1
ATOM 7647 C CA . LEU A 1 984 ? -8.659 -8.314 35.355 1.00 77.00 984 LEU A CA 1
ATOM 7648 C C . LEU A 1 984 ? -9.075 -7.260 36.385 1.00 77.00 984 LEU A C 1
ATOM 7650 O O . LEU A 1 984 ? -8.627 -7.317 37.527 1.00 77.00 984 LEU A O 1
ATOM 7654 N N . ARG A 1 985 ? -9.900 -6.279 35.999 1.00 71.88 985 ARG A N 1
ATOM 7655 C CA . ARG A 1 985 ? -10.214 -5.112 36.837 1.00 71.88 985 ARG A CA 1
ATOM 7656 C C . ARG A 1 985 ? -11.261 -5.386 37.924 1.00 71.88 985 ARG A C 1
ATOM 7658 O O . ARG A 1 985 ? -11.291 -4.654 38.908 1.00 71.88 985 ARG A O 1
ATOM 7665 N N . ASP A 1 986 ? -12.048 -6.451 37.791 1.00 70.81 986 ASP A N 1
ATOM 7666 C CA . ASP A 1 986 ? -13.288 -6.625 38.563 1.00 70.81 986 ASP A CA 1
ATOM 7667 C C . ASP A 1 986 ? -13.161 -7.563 39.782 1.00 70.81 986 ASP A C 1
ATOM 7669 O O . ASP A 1 986 ? -14.164 -8.028 40.311 1.00 70.81 986 ASP A O 1
ATOM 7673 N N . GLY A 1 987 ? -11.945 -7.910 40.226 1.00 71.69 987 GLY A N 1
ATOM 7674 C CA . GLY A 1 987 ? -11.735 -8.821 41.372 1.00 71.69 987 GLY A CA 1
ATOM 7675 C C . GLY A 1 987 ? -12.147 -10.285 41.125 1.00 71.69 987 GLY A C 1
ATOM 7676 O O . GLY A 1 987 ? -11.894 -11.154 41.954 1.00 71.69 987 GLY A O 1
ATOM 7677 N N . MET A 1 988 ? -12.709 -10.584 39.949 1.00 79.19 988 MET A N 1
ATOM 7678 C CA . MET A 1 988 ? -13.130 -11.918 39.507 1.00 79.19 988 MET A CA 1
ATOM 7679 C C . MET A 1 988 ? -11.991 -12.947 39.520 1.00 79.19 988 MET A C 1
ATOM 7681 O O . MET A 1 988 ? -12.241 -14.130 39.740 1.00 79.19 988 MET A O 1
ATOM 7685 N N . LEU A 1 989 ? -10.742 -12.527 39.288 1.00 82.44 989 LEU A N 1
ATOM 7686 C CA . LEU A 1 989 ? -9.605 -13.446 39.206 1.00 82.44 989 LEU A CA 1
ATOM 7687 C C . LEU A 1 989 ? -9.372 -14.189 40.527 1.00 82.44 989 LEU A C 1
ATOM 7689 O O . LEU A 1 989 ? -9.303 -15.412 40.519 1.00 82.44 989 LEU A O 1
ATOM 7693 N N . GLU A 1 990 ? -9.285 -13.476 41.651 1.00 81.31 990 GLU A N 1
ATOM 7694 C CA . GLU A 1 990 ? -9.020 -14.090 42.960 1.00 81.31 990 GLU A CA 1
ATOM 7695 C C . GLU A 1 990 ? -10.136 -15.067 43.350 1.00 81.31 990 GLU A C 1
ATOM 7697 O O . GLU A 1 990 ? -9.862 -16.181 43.795 1.00 81.31 990 GLU A O 1
ATOM 7702 N N . GLY A 1 991 ? -11.392 -14.692 43.078 1.00 82.94 991 GLY A N 1
ATOM 7703 C CA . GLY A 1 991 ? -12.545 -15.570 43.253 1.00 82.94 991 GLY A CA 1
ATOM 7704 C C . GLY A 1 991 ? -12.417 -16.860 42.441 1.00 82.94 991 GLY A C 1
ATOM 7705 O O . GLY A 1 991 ? -12.498 -17.945 43.009 1.00 82.94 991 GLY A O 1
ATOM 7706 N N . ASN A 1 992 ? -12.175 -16.771 41.131 1.00 83.75 992 ASN A N 1
ATOM 7707 C CA . ASN A 1 992 ? -12.062 -17.952 40.264 1.00 83.75 992 ASN A CA 1
ATOM 7708 C C . ASN A 1 992 ? -10.861 -18.841 40.636 1.00 83.75 992 ASN A C 1
ATOM 7710 O O . ASN A 1 992 ? -11.007 -20.060 40.718 1.00 83.75 992 ASN A O 1
ATOM 7714 N N . VAL A 1 993 ? -9.698 -18.248 40.936 1.00 85.56 993 VAL A N 1
ATOM 7715 C CA . VAL A 1 993 ? -8.512 -18.998 41.392 1.00 85.56 993 VAL A CA 1
ATOM 7716 C C . VAL A 1 993 ? -8.799 -19.702 42.719 1.00 85.56 993 VAL A C 1
ATOM 7718 O O . VAL A 1 993 ? -8.447 -20.867 42.872 1.00 85.56 993 VAL A O 1
ATOM 7721 N N . SER A 1 994 ? -9.481 -19.041 43.659 1.00 83.12 994 SER A N 1
ATOM 7722 C CA . SER A 1 994 ? -9.838 -19.633 44.953 1.00 83.12 994 SER A CA 1
ATOM 7723 C C . SER A 1 994 ? -10.769 -20.831 44.804 1.00 83.12 994 SER A C 1
ATOM 7725 O O . SER A 1 994 ? -10.480 -21.889 45.365 1.00 83.12 994 SER A O 1
ATOM 7727 N N . HIS A 1 995 ? -11.846 -20.710 44.020 1.00 83.56 995 HIS A N 1
ATOM 7728 C CA . HIS A 1 995 ? -12.771 -21.823 43.786 1.00 83.56 995 HIS A CA 1
ATOM 7729 C C . HIS A 1 995 ? -12.065 -23.000 43.110 1.00 83.56 995 HIS A C 1
ATOM 7731 O O . HIS A 1 995 ? -12.208 -24.139 43.556 1.00 83.56 995 HIS A O 1
ATOM 7737 N N . MET A 1 996 ? -11.241 -22.727 42.094 1.00 83.81 996 MET A N 1
ATOM 7738 C CA . MET A 1 996 ? -10.506 -23.773 41.388 1.00 83.81 996 MET A CA 1
ATOM 7739 C C . MET A 1 996 ? -9.448 -24.438 42.280 1.00 83.81 996 MET A C 1
ATOM 7741 O O . MET A 1 996 ? -9.278 -25.653 42.231 1.00 83.81 996 MET A O 1
ATOM 7745 N N . ALA A 1 997 ? -8.774 -23.678 43.147 1.00 83.81 997 ALA A N 1
ATOM 7746 C CA . ALA A 1 997 ? -7.791 -24.214 44.085 1.00 83.81 997 ALA A CA 1
ATOM 7747 C C . ALA A 1 997 ? -8.442 -25.108 45.144 1.00 83.81 997 ALA A C 1
ATOM 7749 O O . ALA A 1 997 ? -7.910 -26.172 45.452 1.00 83.81 997 ALA A O 1
ATOM 7750 N N . HIS A 1 998 ? -9.597 -24.703 45.686 1.00 81.50 998 HIS A N 1
ATOM 7751 C CA . HIS A 1 998 ? -10.342 -25.525 46.642 1.00 81.50 998 HIS A CA 1
ATOM 7752 C C . HIS A 1 998 ? -10.803 -26.825 46.001 1.00 81.50 998 HIS A C 1
ATOM 7754 O O . HIS A 1 998 ? -10.666 -27.882 46.610 1.00 81.50 998 HIS A O 1
ATOM 7760 N N . ALA A 1 999 ? -11.306 -26.753 44.772 1.00 77.50 999 ALA A N 1
ATOM 7761 C CA . ALA A 1 999 ? -11.782 -27.935 44.087 1.00 77.50 999 ALA A CA 1
ATOM 7762 C C . ALA A 1 999 ? -10.641 -28.878 43.676 1.00 77.50 999 ALA A C 1
ATOM 7764 O O . ALA A 1 999 ? -10.756 -30.083 43.877 1.00 77.50 999 ALA A O 1
ATOM 7765 N N . TYR A 1 1000 ? -9.502 -28.348 43.216 1.00 79.25 1000 TYR A N 1
ATOM 7766 C CA . TYR A 1 1000 ? -8.301 -29.147 42.956 1.00 79.25 1000 TYR A CA 1
ATOM 7767 C C . TYR A 1 1000 ? -7.755 -29.801 44.236 1.00 79.25 1000 TYR A C 1
ATOM 7769 O O . TYR A 1 1000 ? -7.436 -30.989 44.226 1.00 79.25 1000 TYR A O 1
ATOM 7777 N N . LEU A 1 1001 ? -7.693 -29.067 45.357 1.00 79.88 1001 LEU A N 1
ATOM 7778 C CA . LEU A 1 1001 ? -7.244 -29.606 46.647 1.00 79.88 1001 LEU A CA 1
ATOM 7779 C C . LEU A 1 1001 ? -8.182 -30.715 47.155 1.00 79.88 1001 LEU A C 1
ATOM 7781 O O . LEU A 1 1001 ? -7.712 -31.775 47.570 1.00 79.88 1001 LEU A O 1
ATOM 7785 N N . LEU A 1 1002 ? -9.498 -30.483 47.087 1.00 75.44 1002 LEU A N 1
ATOM 7786 C CA . LEU A 1 1002 ? -10.510 -31.448 47.510 1.00 75.44 1002 LEU A CA 1
ATOM 7787 C C . LEU A 1 1002 ? -10.461 -32.709 46.645 1.00 75.44 1002 LEU A C 1
ATOM 7789 O O . LEU A 1 1002 ? -10.432 -33.809 47.182 1.00 75.44 1002 LEU A O 1
ATOM 7793 N N . HIS A 1 1003 ? -10.388 -32.554 45.323 1.00 70.12 1003 HIS A N 1
ATOM 7794 C CA . HIS A 1 1003 ? -10.346 -33.682 44.400 1.00 70.12 1003 HIS A CA 1
ATOM 7795 C C . HIS A 1 1003 ? -9.051 -34.492 44.536 1.00 70.12 1003 HIS A C 1
ATOM 7797 O O . HIS A 1 1003 ? -9.089 -35.719 44.518 1.00 70.12 1003 HIS A O 1
ATOM 7803 N N . ARG A 1 1004 ? -7.884 -33.840 44.627 1.00 74.19 1004 ARG A N 1
ATOM 7804 C CA . ARG A 1 1004 ? -6.592 -34.545 44.610 1.00 74.19 1004 ARG A CA 1
ATOM 7805 C C . ARG A 1 1004 ? -6.185 -35.109 45.973 1.00 74.19 1004 ARG A C 1
ATOM 7807 O O . ARG A 1 1004 ? -5.505 -36.128 46.016 1.00 74.19 1004 ARG A O 1
ATOM 7814 N N . TYR A 1 1005 ? -6.574 -34.459 47.071 1.00 77.56 1005 TYR A N 1
ATOM 7815 C CA . TYR A 1 1005 ? -6.112 -34.819 48.419 1.00 77.56 1005 TYR A CA 1
ATOM 7816 C C . TYR A 1 1005 ? -7.242 -35.143 49.403 1.00 77.56 1005 TYR A C 1
ATOM 7818 O O . TYR A 1 1005 ? -6.955 -35.490 50.547 1.00 77.56 1005 TYR A O 1
ATOM 7826 N N . GLY A 1 1006 ? -8.514 -35.015 49.005 1.00 77.62 1006 GLY A N 1
ATOM 7827 C CA . GLY A 1 1006 ? -9.664 -35.302 49.869 1.00 77.62 1006 GLY A CA 1
ATOM 7828 C C . GLY A 1 1006 ? -9.792 -34.366 51.077 1.00 77.62 1006 GLY A C 1
ATOM 7829 O O . GLY A 1 1006 ? -10.430 -34.725 52.063 1.00 77.62 1006 GLY A O 1
ATOM 7830 N N . GLN A 1 1007 ? -9.147 -33.193 51.060 1.00 74.81 1007 GLN A N 1
ATOM 7831 C CA . GLN A 1 1007 ? -9.078 -32.286 52.212 1.00 74.81 1007 GLN A CA 1
ATOM 7832 C C . GLN A 1 1007 ? -9.301 -30.828 51.799 1.00 74.81 1007 GLN A C 1
ATOM 7834 O O . GLN A 1 1007 ? -8.897 -30.402 50.721 1.00 74.81 1007 GLN A O 1
ATOM 7839 N N . SER A 1 1008 ? -9.903 -30.034 52.689 1.00 75.50 1008 SER A N 1
ATOM 7840 C CA . SER A 1 1008 ? -9.943 -28.571 52.574 1.00 75.50 1008 SER A CA 1
ATOM 7841 C C . SER A 1 1008 ? -8.942 -27.942 53.547 1.00 75.50 1008 SER A C 1
ATOM 7843 O O . SER A 1 1008 ? -8.755 -28.420 54.666 1.00 75.50 1008 SER A O 1
ATOM 7845 N N . SER A 1 1009 ? -8.271 -26.864 53.139 1.00 77.75 1009 SER A N 1
ATOM 7846 C CA . SER A 1 1009 ? -7.278 -26.183 53.975 1.00 77.75 1009 SER A CA 1
ATOM 7847 C C . SER A 1 1009 ? -7.643 -24.722 54.175 1.00 77.75 1009 SER A C 1
ATOM 7849 O O . SER A 1 1009 ? -7.686 -23.949 53.223 1.00 77.75 1009 SER A O 1
ATOM 7851 N N . LYS A 1 1010 ? -7.796 -24.301 55.437 1.00 78.44 1010 LYS A N 1
ATOM 7852 C CA . LYS A 1 1010 ? -7.982 -22.880 55.787 1.00 78.44 1010 LYS A CA 1
ATOM 7853 C C . LYS A 1 1010 ? -6.790 -22.004 55.385 1.00 78.44 1010 LYS A C 1
ATOM 7855 O O . LYS A 1 1010 ? -6.947 -20.796 55.269 1.00 78.44 1010 LYS A O 1
ATOM 7860 N N . ARG A 1 1011 ? -5.600 -22.591 55.191 1.00 78.81 1011 ARG A N 1
ATOM 7861 C CA . ARG A 1 1011 ? -4.402 -21.863 54.738 1.00 78.81 1011 ARG A CA 1
ATOM 7862 C C . ARG A 1 1011 ? -4.395 -21.626 53.229 1.00 78.81 1011 ARG A C 1
ATOM 7864 O O . ARG A 1 1011 ? -3.648 -20.766 52.782 1.00 78.81 1011 ARG A O 1
ATOM 7871 N N . LEU A 1 1012 ? -5.210 -22.348 52.456 1.00 79.19 1012 LEU A N 1
ATOM 7872 C CA . LEU A 1 1012 ? -5.217 -22.259 50.995 1.00 79.19 1012 LEU A CA 1
ATOM 7873 C C . LEU A 1 1012 ? -5.530 -20.845 50.496 1.00 79.19 1012 LEU A C 1
ATOM 7875 O O . LEU A 1 1012 ? -4.886 -20.380 49.561 1.00 79.19 1012 LEU A O 1
ATOM 7879 N N . SER A 1 1013 ? -6.450 -20.137 51.155 1.00 76.12 1013 SER A N 1
ATOM 7880 C CA . SER A 1 1013 ? -6.804 -18.758 50.801 1.00 76.12 1013 SER A CA 1
ATOM 7881 C C . SER A 1 1013 ? -5.602 -17.808 50.829 1.00 76.12 1013 SER A C 1
ATOM 7883 O O . SER A 1 1013 ? -5.482 -16.968 49.944 1.00 76.12 1013 SER A O 1
ATOM 7885 N N . LEU A 1 1014 ? -4.667 -17.982 51.774 1.00 77.69 1014 LEU A N 1
ATOM 7886 C CA . LEU A 1 1014 ? -3.439 -17.179 51.846 1.00 77.69 1014 LEU A CA 1
ATOM 7887 C C . LEU A 1 1014 ? -2.518 -17.434 50.643 1.00 77.69 1014 LEU A C 1
ATOM 7889 O O . LEU A 1 1014 ? -1.966 -16.489 50.089 1.00 77.69 1014 LEU A O 1
ATOM 7893 N N . PHE A 1 1015 ? -2.372 -18.691 50.213 1.00 78.00 1015 PHE A N 1
ATOM 7894 C CA . PHE A 1 1015 ? -1.539 -19.051 49.056 1.00 78.00 1015 PHE A CA 1
ATOM 7895 C C . PHE A 1 1015 ? -2.191 -18.674 47.723 1.00 78.00 1015 PHE A C 1
ATOM 7897 O O . PHE A 1 1015 ? -1.490 -18.327 46.774 1.00 78.00 1015 PHE A O 1
ATOM 7904 N N . VAL A 1 1016 ? -3.522 -18.722 47.644 1.00 79.75 1016 VAL A N 1
ATOM 7905 C CA . VAL A 1 1016 ? -4.282 -18.226 46.491 1.00 79.75 1016 VAL A CA 1
ATOM 7906 C C . VAL A 1 1016 ? -4.118 -16.717 46.356 1.00 79.75 1016 VAL A C 1
ATOM 7908 O O . VAL A 1 1016 ? -3.749 -16.251 45.281 1.00 79.75 1016 VAL A O 1
ATOM 7911 N N . ALA A 1 1017 ? -4.322 -15.963 47.440 1.00 77.25 1017 ALA A N 1
ATOM 7912 C CA . ALA A 1 1017 ? -4.142 -14.515 47.439 1.00 77.25 1017 ALA A CA 1
ATOM 7913 C C . ALA A 1 1017 ? -2.694 -14.135 47.088 1.00 77.25 1017 ALA A C 1
ATOM 7915 O O . ALA A 1 1017 ? -2.475 -13.271 46.243 1.00 77.25 1017 ALA A O 1
ATOM 7916 N N . ALA A 1 1018 ? -1.704 -14.836 47.658 1.00 79.00 1018 ALA A N 1
ATOM 7917 C CA . ALA A 1 1018 ? -0.293 -14.626 47.335 1.00 79.00 1018 ALA A CA 1
ATOM 7918 C C . ALA A 1 1018 ? 0.023 -14.911 45.856 1.00 79.00 1018 ALA A C 1
ATOM 7920 O O . ALA A 1 1018 ? 0.699 -14.111 45.216 1.00 79.00 1018 ALA A O 1
ATOM 7921 N N . ALA A 1 1019 ? -0.491 -16.007 45.287 1.00 78.62 1019 ALA A N 1
ATOM 7922 C CA . ALA A 1 1019 ? -0.270 -16.338 43.879 1.00 78.62 1019 ALA A CA 1
ATOM 7923 C C . ALA A 1 1019 ? -0.981 -15.366 42.929 1.00 78.62 1019 ALA A C 1
ATOM 7925 O O . ALA A 1 1019 ? -0.419 -14.999 41.898 1.00 78.62 1019 ALA A O 1
ATOM 7926 N N . ALA A 1 1020 ? -2.201 -14.938 43.266 1.00 83.06 1020 ALA A N 1
ATOM 7927 C CA . ALA A 1 1020 ? -2.950 -13.958 42.490 1.00 83.06 1020 ALA A CA 1
ATOM 7928 C C . ALA A 1 1020 ? -2.266 -12.582 42.513 1.00 83.06 1020 ALA A C 1
ATOM 7930 O O . ALA A 1 1020 ? -2.122 -11.956 41.462 1.00 83.06 1020 ALA A O 1
ATOM 7931 N N . ASP A 1 1021 ? -1.791 -12.131 43.678 1.00 83.25 1021 ASP A N 1
ATOM 7932 C CA . ASP A 1 1021 ? -1.052 -10.873 43.798 1.00 83.25 1021 ASP A CA 1
ATOM 7933 C C . ASP A 1 1021 ? 0.292 -10.943 43.061 1.00 83.25 1021 ASP A C 1
ATOM 7935 O O . ASP A 1 1021 ? 0.590 -10.082 42.230 1.00 83.25 1021 ASP A O 1
ATOM 7939 N N . GLU A 1 1022 ? 1.065 -12.018 43.258 1.00 86.25 1022 GLU A N 1
ATOM 7940 C CA . GLU A 1 1022 ? 2.312 -12.240 42.524 1.00 86.25 1022 GLU A CA 1
ATOM 7941 C C . GLU A 1 1022 ? 2.060 -12.262 41.009 1.00 86.25 1022 GLU A C 1
ATOM 7943 O O . GLU A 1 1022 ? 2.781 -11.605 40.253 1.00 86.25 1022 GLU A O 1
ATOM 7948 N N . PHE A 1 1023 ? 0.998 -12.932 40.549 1.00 87.12 1023 PHE A N 1
ATOM 7949 C CA . PHE A 1 1023 ? 0.592 -12.931 39.146 1.00 87.12 1023 PHE A CA 1
ATOM 7950 C C . PHE A 1 1023 ? 0.316 -11.521 38.644 1.00 87.12 1023 PHE A C 1
ATOM 7952 O O . PHE A 1 1023 ? 0.876 -11.136 37.623 1.00 87.12 1023 PHE A O 1
ATOM 7959 N N . LEU A 1 1024 ? -0.488 -10.721 39.347 1.00 85.88 1024 LEU A N 1
ATOM 7960 C CA . LEU A 1 1024 ? -0.802 -9.353 38.929 1.00 85.88 1024 LEU A CA 1
ATOM 7961 C C . LEU A 1 1024 ? 0.446 -8.458 38.892 1.00 85.88 1024 LEU A C 1
ATOM 7963 O O . LEU A 1 1024 ? 0.583 -7.629 37.984 1.00 85.88 1024 LEU A O 1
ATOM 7967 N N . GLN A 1 1025 ? 1.381 -8.644 39.827 1.00 85.62 1025 GLN A N 1
ATOM 7968 C CA . GLN A 1 1025 ? 2.666 -7.945 39.828 1.00 85.62 1025 GLN A CA 1
ATOM 7969 C C . GLN A 1 1025 ? 3.525 -8.342 38.615 1.00 85.62 1025 GLN A C 1
ATOM 7971 O O . GLN A 1 1025 ? 3.988 -7.471 37.869 1.00 85.62 1025 GLN A O 1
ATOM 7976 N N . ARG A 1 1026 ? 3.706 -9.649 38.367 1.00 86.25 1026 ARG A N 1
ATOM 7977 C CA . ARG A 1 1026 ? 4.478 -10.163 37.218 1.00 86.25 1026 ARG A CA 1
ATOM 7978 C C . ARG A 1 1026 ? 3.805 -9.867 35.888 1.00 86.25 1026 ARG A C 1
ATOM 7980 O O . ARG A 1 1026 ? 4.490 -9.627 34.896 1.00 86.25 1026 ARG A O 1
ATOM 7987 N N . LEU A 1 1027 ? 2.480 -9.822 35.859 1.00 84.88 1027 LEU A N 1
ATOM 7988 C CA . LEU A 1 1027 ? 1.705 -9.508 34.673 1.00 84.88 1027 LEU A CA 1
ATOM 7989 C C . LEU A 1 1027 ? 2.044 -8.112 34.155 1.00 84.88 1027 LEU A C 1
ATOM 7991 O O . LEU A 1 1027 ? 2.344 -7.945 32.975 1.00 84.88 1027 LEU A O 1
ATOM 7995 N N . ARG A 1 1028 ? 2.060 -7.123 35.053 1.00 80.19 1028 ARG A N 1
ATOM 7996 C CA . ARG A 1 1028 ? 2.376 -5.730 34.712 1.00 80.19 1028 ARG A CA 1
ATOM 7997 C C . ARG A 1 1028 ? 3.827 -5.541 34.276 1.00 80.19 1028 ARG A C 1
ATOM 7999 O O . ARG A 1 1028 ? 4.079 -4.686 33.431 1.00 80.19 1028 ARG A O 1
ATOM 8006 N N . ARG A 1 1029 ? 4.760 -6.299 34.860 1.00 83.50 1029 ARG A N 1
ATOM 8007 C CA . ARG A 1 1029 ? 6.202 -6.120 34.640 1.00 83.50 1029 ARG A CA 1
ATOM 8008 C C . ARG A 1 1029 ? 6.749 -6.941 33.469 1.00 83.50 1029 ARG A C 1
ATOM 8010 O O . ARG A 1 1029 ? 7.497 -6.403 32.658 1.00 83.50 1029 ARG A O 1
ATOM 8017 N N . ASP A 1 1030 ? 6.363 -8.214 33.376 1.00 83.75 1030 ASP A N 1
ATOM 8018 C CA . ASP A 1 1030 ? 7.076 -9.207 32.564 1.00 83.75 1030 ASP A CA 1
ATOM 8019 C C . ASP A 1 1030 ? 6.183 -9.929 31.534 1.00 83.75 1030 ASP A C 1
ATOM 8021 O O . ASP A 1 1030 ? 6.585 -10.092 30.383 1.00 83.75 1030 ASP A O 1
ATOM 8025 N N . LEU A 1 1031 ? 4.967 -10.362 31.899 1.00 82.06 1031 LEU A N 1
ATOM 8026 C CA . LEU A 1 1031 ? 4.126 -11.182 30.999 1.00 82.06 1031 LEU A CA 1
ATOM 8027 C C . LEU A 1 1031 ? 3.434 -10.361 29.897 1.00 82.06 1031 LEU A C 1
ATOM 8029 O O . LEU A 1 1031 ? 3.163 -10.893 28.817 1.00 82.06 1031 LEU A O 1
ATOM 8033 N N . LEU A 1 1032 ? 3.161 -9.078 30.163 1.00 82.31 1032 LEU A N 1
ATOM 8034 C CA . LEU A 1 1032 ? 2.625 -8.117 29.189 1.00 82.31 1032 LEU A CA 1
ATOM 8035 C C . LEU A 1 1032 ? 3.718 -7.294 28.498 1.00 82.31 1032 LEU A C 1
ATOM 8037 O O . LEU A 1 1032 ? 3.406 -6.320 27.812 1.00 82.31 1032 LEU A O 1
ATOM 8041 N N . ARG A 1 1033 ? 4.997 -7.641 28.687 1.00 79.88 1033 ARG A N 1
ATOM 8042 C CA . ARG A 1 1033 ? 6.072 -7.011 27.926 1.00 79.88 1033 ARG A CA 1
ATOM 8043 C C . ARG A 1 1033 ? 5.922 -7.426 26.466 1.00 79.88 1033 ARG A C 1
ATOM 8045 O O . ARG A 1 1033 ? 5.981 -8.615 26.153 1.00 79.88 1033 ARG A O 1
ATOM 8052 N N . ASN A 1 1034 ? 5.720 -6.442 25.595 1.00 80.75 1034 ASN A N 1
ATOM 8053 C CA . ASN A 1 1034 ? 5.605 -6.691 24.167 1.00 80.75 1034 ASN A CA 1
ATOM 8054 C C . ASN A 1 1034 ? 6.910 -7.331 23.654 1.00 80.75 1034 ASN A C 1
ATOM 8056 O O . ASN A 1 1034 ? 7.997 -6.849 23.993 1.00 80.75 1034 ASN A O 1
ATOM 8060 N N . PRO A 1 1035 ? 6.824 -8.430 22.884 1.00 79.62 1035 PRO A N 1
ATOM 8061 C CA . PRO A 1 1035 ? 7.960 -8.962 22.143 1.00 79.62 1035 PRO A CA 1
ATOM 8062 C C . PRO A 1 1035 ? 8.638 -7.876 21.301 1.00 79.62 1035 PRO A C 1
ATOM 8064 O O . PRO A 1 1035 ? 7.951 -7.004 20.783 1.00 79.62 1035 PRO A O 1
ATOM 8067 N N . ALA A 1 1036 ? 9.952 -7.963 21.079 1.00 78.44 1036 ALA A N 1
ATOM 8068 C CA . ALA A 1 1036 ? 10.666 -6.990 20.239 1.00 78.44 1036 ALA A CA 1
ATOM 8069 C C . ALA A 1 1036 ? 10.096 -6.905 18.807 1.00 78.44 1036 ALA A C 1
ATOM 8071 O O . ALA A 1 1036 ? 10.055 -5.834 18.212 1.00 78.44 1036 ALA A O 1
ATOM 8072 N N . PHE A 1 1037 ? 9.575 -8.013 18.265 1.00 80.31 1037 PHE A N 1
ATOM 8073 C CA . PHE A 1 1037 ? 8.922 -8.000 16.951 1.00 80.31 1037 PHE A CA 1
ATOM 8074 C C . PHE A 1 1037 ? 7.608 -7.198 16.940 1.00 80.31 1037 PHE A C 1
ATOM 8076 O O . PHE A 1 1037 ? 7.177 -6.745 15.884 1.00 80.31 1037 PHE A O 1
ATOM 8083 N N . CYS A 1 1038 ? 6.984 -6.968 18.099 1.00 84.31 1038 CYS A N 1
ATOM 8084 C CA . CYS A 1 1038 ? 5.785 -6.140 18.211 1.00 84.31 1038 CYS A CA 1
ATOM 8085 C C . CYS A 1 1038 ? 6.075 -4.642 18.103 1.00 84.31 1038 CYS A C 1
ATOM 8087 O O . CYS A 1 1038 ? 5.145 -3.879 17.861 1.00 84.31 1038 CYS A O 1
ATOM 8089 N N . ASP A 1 1039 ? 7.337 -4.212 18.201 1.00 78.69 1039 ASP A N 1
ATOM 8090 C CA . ASP A 1 1039 ? 7.714 -2.832 17.869 1.00 78.69 1039 ASP A CA 1
ATOM 8091 C C . ASP A 1 1039 ? 7.498 -2.540 16.370 1.00 78.69 1039 ASP A C 1
ATOM 8093 O O . ASP A 1 1039 ? 7.394 -1.385 15.964 1.00 78.69 1039 ASP A O 1
ATOM 8097 N N . ARG A 1 1040 ? 7.374 -3.594 15.549 1.00 69.38 1040 ARG A N 1
ATOM 8098 C CA . ARG A 1 1040 ? 7.018 -3.534 14.124 1.00 69.38 1040 ARG A CA 1
ATOM 8099 C C . ARG A 1 1040 ? 5.512 -3.701 13.874 1.00 69.38 1040 ARG A C 1
ATOM 8101 O O . ARG A 1 1040 ? 5.113 -3.880 12.732 1.00 69.38 1040 ARG A O 1
ATOM 8108 N N . TYR A 1 1041 ? 4.672 -3.695 14.915 1.00 61.75 1041 TYR A N 1
ATOM 8109 C CA . TYR A 1 1041 ? 3.220 -3.862 14.794 1.00 61.75 1041 TYR A CA 1
ATOM 8110 C C . TYR A 1 1041 ? 2.485 -2.507 14.857 1.00 61.75 1041 TYR A C 1
ATOM 8112 O O . TYR A 1 1041 ? 2.629 -1.790 15.851 1.00 61.75 1041 TYR A O 1
ATOM 8120 N N . PRO A 1 1042 ? 1.613 -2.168 13.883 1.00 62.00 1042 PRO A N 1
ATOM 8121 C CA . PRO A 1 1042 ? 1.322 -2.911 12.653 1.00 62.00 1042 PRO A CA 1
ATOM 8122 C C . PRO A 1 1042 ? 2.469 -2.792 11.628 1.00 62.00 1042 PRO A C 1
ATOM 8124 O O . PRO A 1 1042 ? 3.130 -1.752 11.605 1.00 62.00 1042 PRO A O 1
ATOM 8127 N N . PRO A 1 1043 ? 2.678 -3.807 10.766 1.00 54.56 1043 PRO A N 1
ATOM 8128 C CA . PRO A 1 1043 ? 3.758 -3.801 9.783 1.00 54.56 1043 PRO A CA 1
ATOM 8129 C C . PRO A 1 1043 ? 3.630 -2.589 8.856 1.00 54.56 1043 PRO A C 1
ATOM 8131 O O . PRO A 1 1043 ? 2.540 -2.291 8.351 1.00 54.56 1043 PRO A O 1
ATOM 8134 N N . THR A 1 1044 ? 4.740 -1.879 8.631 1.00 61.94 1044 THR A N 1
ATOM 8135 C CA . THR A 1 1044 ? 4.835 -0.912 7.526 1.00 61.94 1044 THR A CA 1
ATOM 8136 C C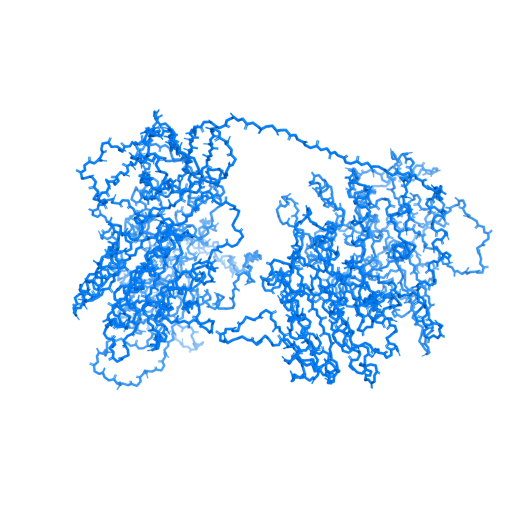 . THR A 1 1044 ? 4.720 -1.660 6.184 1.00 61.94 1044 THR A C 1
ATOM 8138 O O . THR A 1 1044 ? 4.978 -2.863 6.140 1.00 61.94 1044 THR A O 1
ATOM 8141 N N . PRO A 1 1045 ? 4.363 -1.000 5.066 1.00 56.50 1045 PRO A N 1
ATOM 8142 C CA . PRO A 1 1045 ? 4.385 -1.637 3.743 1.00 56.50 1045 PRO A CA 1
ATOM 8143 C C . PRO A 1 1045 ? 5.742 -2.272 3.390 1.00 56.50 1045 PRO A C 1
ATOM 8145 O O . PRO A 1 1045 ? 5.770 -3.348 2.806 1.00 56.50 1045 PRO A O 1
ATOM 8148 N N . ASP A 1 1046 ? 6.852 -1.673 3.834 1.00 52.88 1046 ASP A N 1
ATOM 8149 C CA . ASP A 1 1046 ? 8.217 -2.207 3.655 1.00 52.88 1046 ASP A CA 1
ATOM 8150 C C . ASP A 1 1046 ? 8.525 -3.404 4.577 1.00 52.88 1046 ASP A C 1
ATOM 8152 O O . ASP A 1 1046 ? 9.518 -4.104 4.410 1.00 52.88 1046 ASP A O 1
ATOM 8156 N N . GLN A 1 1047 ? 7.684 -3.626 5.587 1.00 59.66 1047 GLN A N 1
ATOM 8157 C CA . GLN A 1 1047 ? 7.716 -4.771 6.498 1.00 59.66 1047 GLN A CA 1
ATOM 8158 C C . GLN A 1 1047 ? 6.599 -5.770 6.177 1.00 59.66 1047 GLN A C 1
ATOM 8160 O O . GLN A 1 1047 ? 6.340 -6.669 6.982 1.00 59.66 1047 GLN A O 1
ATOM 8165 N N . ALA A 1 1048 ? 5.903 -5.602 5.045 1.00 60.44 1048 ALA A N 1
ATOM 8166 C CA . ALA A 1 1048 ? 4.874 -6.533 4.625 1.00 60.44 1048 ALA A CA 1
ATOM 8167 C C . ALA A 1 1048 ? 5.498 -7.922 4.472 1.00 60.44 1048 ALA A C 1
ATOM 8169 O O . ALA A 1 1048 ? 6.481 -8.109 3.755 1.00 60.44 1048 ALA A O 1
ATOM 8170 N N . GLU A 1 1049 ? 4.927 -8.899 5.177 1.00 69.25 1049 GLU A N 1
ATOM 8171 C CA . GLU A 1 1049 ? 5.320 -10.290 5.011 1.00 69.25 1049 GLU A CA 1
ATOM 8172 C C . GLU A 1 1049 ? 5.145 -10.677 3.551 1.00 69.25 1049 GLU A C 1
ATOM 8174 O O . GLU A 1 1049 ? 4.085 -10.488 2.945 1.00 69.25 1049 GLU A O 1
ATOM 8179 N N . CYS A 1 1050 ? 6.197 -11.246 2.997 1.00 75.06 1050 CYS A N 1
ATOM 8180 C CA . CYS A 1 1050 ? 6.188 -11.672 1.628 1.00 75.06 1050 CYS A CA 1
ATOM 8181 C C . CYS A 1 1050 ? 5.283 -12.890 1.434 1.00 75.06 1050 CYS A C 1
ATOM 8183 O O . CYS A 1 1050 ? 5.521 -13.950 2.010 1.00 75.06 1050 CYS A O 1
ATOM 8185 N N . ARG A 1 1051 ? 4.222 -12.727 0.637 1.00 77.19 1051 ARG A N 1
ATOM 8186 C CA . ARG A 1 1051 ? 3.209 -13.767 0.380 1.00 77.19 1051 ARG A CA 1
ATOM 8187 C C . ARG A 1 1051 ? 3.134 -14.204 -1.085 1.00 77.19 1051 ARG A C 1
ATOM 8189 O O . ARG A 1 1051 ? 2.217 -14.932 -1.442 1.00 77.19 1051 ARG A O 1
ATOM 8196 N N . THR A 1 1052 ? 4.064 -13.762 -1.932 1.00 78.88 1052 THR A N 1
ATOM 8197 C CA . THR A 1 1052 ? 4.103 -14.111 -3.362 1.00 78.88 1052 THR A CA 1
ATOM 8198 C C . THR A 1 1052 ? 4.451 -15.597 -3.539 1.00 78.88 1052 THR A C 1
ATOM 8200 O O . THR A 1 1052 ? 5.564 -15.955 -3.174 1.00 78.88 1052 THR A O 1
ATOM 8203 N N . PRO A 1 1053 ? 3.597 -16.471 -4.097 1.00 86.06 1053 PRO A N 1
ATOM 8204 C CA . PRO A 1 1053 ? 3.921 -17.893 -4.294 1.00 86.06 1053 PRO A CA 1
ATOM 8205 C C . PRO A 1 1053 ? 5.257 -18.120 -5.013 1.00 86.06 1053 PRO A C 1
ATOM 8207 O O . PRO A 1 1053 ? 5.515 -17.475 -6.029 1.00 86.06 1053 PRO A O 1
ATOM 8210 N N . GLY A 1 1054 ? 6.100 -19.023 -4.500 1.00 89.56 1054 GLY A N 1
ATOM 8211 C CA . GLY A 1 1054 ? 7.466 -19.199 -5.010 1.00 89.56 1054 GLY A CA 1
ATOM 8212 C C . GLY A 1 1054 ? 8.238 -20.377 -4.405 1.00 89.56 1054 GLY A C 1
ATOM 8213 O O . GLY A 1 1054 ? 8.246 -20.566 -3.191 1.00 89.56 1054 GLY A O 1
ATOM 8214 N N . ASP A 1 1055 ? 8.939 -21.141 -5.240 1.00 91.50 1055 ASP A N 1
ATOM 8215 C CA . ASP A 1 1055 ? 9.844 -22.214 -4.821 1.00 91.50 1055 ASP A CA 1
ATOM 8216 C C . ASP A 1 1055 ? 11.282 -21.656 -4.715 1.00 91.50 1055 ASP A C 1
ATOM 8218 O O . ASP A 1 1055 ? 11.814 -21.082 -5.673 1.00 91.50 1055 ASP A O 1
ATOM 8222 N N . VAL A 1 1056 ? 11.937 -21.832 -3.561 1.00 93.69 1056 VAL A N 1
ATOM 8223 C CA . VAL A 1 1056 ? 13.323 -21.391 -3.326 1.00 93.69 1056 VAL A CA 1
ATOM 8224 C C . VAL A 1 1056 ? 14.252 -22.596 -3.220 1.00 93.69 1056 VAL A C 1
ATOM 8226 O O . VAL A 1 1056 ? 14.166 -23.392 -2.287 1.00 93.69 1056 VAL A O 1
ATOM 8229 N N . PHE A 1 1057 ? 15.172 -22.722 -4.173 1.00 95.19 1057 PHE A N 1
ATOM 8230 C CA . PHE A 1 1057 ? 16.151 -23.804 -4.261 1.00 95.19 1057 PHE A CA 1
ATOM 8231 C C . PHE A 1 1057 ? 17.498 -23.314 -3.742 1.00 95.19 1057 PHE A C 1
ATOM 8233 O O . PHE A 1 1057 ? 18.172 -22.531 -4.403 1.00 95.19 1057 PHE A O 1
ATOM 8240 N N . VAL A 1 1058 ? 17.902 -23.779 -2.567 1.00 96.38 1058 VAL A N 1
ATOM 8241 C CA . VAL A 1 1058 ? 19.172 -23.428 -1.933 1.00 96.38 1058 VAL A CA 1
ATOM 8242 C C . VAL A 1 1058 ? 20.179 -24.552 -2.146 1.00 96.38 1058 VAL A C 1
ATOM 8244 O O . VAL A 1 1058 ? 19.952 -25.682 -1.723 1.00 96.38 1058 VAL A O 1
ATOM 8247 N N . ILE A 1 1059 ? 21.314 -24.237 -2.764 1.00 95.75 1059 ILE A N 1
ATOM 8248 C CA . ILE A 1 1059 ? 22.437 -25.155 -2.965 1.00 95.75 1059 ILE A CA 1
ATOM 8249 C C . ILE A 1 1059 ? 23.597 -24.690 -2.086 1.00 95.75 1059 ILE A C 1
ATOM 8251 O O . ILE A 1 1059 ? 24.230 -23.670 -2.368 1.00 95.75 1059 ILE A O 1
ATOM 8255 N N . MET A 1 1060 ? 23.862 -25.435 -1.014 1.00 95.25 1060 MET A N 1
ATOM 8256 C CA . MET A 1 1060 ? 24.997 -25.208 -0.120 1.00 95.25 1060 MET A CA 1
ATOM 8257 C C . MET A 1 1060 ? 26.287 -25.764 -0.728 1.00 95.25 1060 MET A C 1
ATOM 8259 O O . MET A 1 1060 ? 26.283 -26.832 -1.342 1.00 95.25 1060 MET A O 1
ATOM 8263 N N . ASP A 1 1061 ? 27.397 -25.056 -0.524 1.00 93.56 1061 ASP A N 1
ATOM 8264 C CA . ASP A 1 1061 ? 28.720 -25.521 -0.941 1.00 93.56 1061 ASP A CA 1
ATOM 8265 C C . ASP A 1 1061 ? 29.373 -26.306 0.196 1.00 93.56 1061 ASP A C 1
ATOM 8267 O O . ASP A 1 1061 ? 29.715 -25.699 1.208 1.00 93.56 1061 ASP A O 1
ATOM 8271 N N . ALA A 1 1062 ? 29.564 -27.616 0.040 1.00 90.12 1062 ALA A N 1
ATOM 8272 C CA . ALA A 1 1062 ? 30.264 -28.461 1.006 1.00 90.12 1062 ALA A CA 1
ATOM 8273 C C . ALA A 1 1062 ? 31.799 -28.366 0.915 1.00 90.12 1062 ALA A C 1
ATOM 8275 O O . ALA A 1 1062 ? 32.475 -28.724 1.877 1.00 90.12 1062 ALA A O 1
ATOM 8276 N N . ASP A 1 1063 ? 32.384 -27.807 -0.157 1.00 86.00 1063 ASP A N 1
ATOM 8277 C CA . ASP A 1 1063 ? 33.842 -27.554 -0.221 1.00 86.00 1063 ASP A CA 1
ATOM 8278 C C . ASP A 1 1063 ? 34.292 -26.561 0.864 1.00 86.00 1063 ASP A C 1
ATOM 8280 O O . ASP A 1 1063 ? 35.436 -26.547 1.321 1.00 86.00 1063 ASP A O 1
ATOM 8284 N N . ALA A 1 1064 ? 33.347 -25.738 1.309 1.00 79.88 1064 ALA A N 1
ATOM 8285 C CA . ALA A 1 1064 ? 33.439 -24.857 2.455 1.00 79.88 1064 ALA A CA 1
ATOM 8286 C C . ALA A 1 1064 ? 33.817 -25.538 3.770 1.00 79.88 1064 ALA A C 1
ATOM 8288 O O . ALA A 1 1064 ? 34.194 -24.830 4.699 1.00 79.88 1064 ALA A O 1
ATOM 8289 N N . TYR A 1 1065 ? 33.699 -26.864 3.881 1.00 77.62 1065 TYR A N 1
ATOM 8290 C CA . TYR A 1 1065 ? 34.029 -27.606 5.097 1.00 77.62 1065 TYR A CA 1
ATOM 8291 C C . TYR A 1 1065 ? 35.477 -27.375 5.558 1.00 77.62 1065 TYR A C 1
ATOM 8293 O O . TYR A 1 1065 ? 35.768 -27.442 6.745 1.00 77.62 1065 TYR A O 1
ATOM 8301 N N . ALA A 1 1066 ? 36.382 -26.988 4.649 1.00 77.06 1066 ALA A N 1
ATOM 8302 C CA . ALA A 1 1066 ? 37.731 -26.544 5.009 1.00 77.06 1066 ALA A CA 1
ATOM 8303 C C . ALA A 1 1066 ? 37.767 -25.235 5.841 1.00 77.06 1066 ALA A C 1
ATOM 8305 O O . ALA A 1 1066 ? 38.823 -24.845 6.335 1.00 77.06 1066 ALA A O 1
ATOM 8306 N N . SER A 1 1067 ? 36.636 -24.534 5.984 1.00 87.62 1067 SER A N 1
ATOM 8307 C CA . SER A 1 1067 ? 36.458 -23.312 6.767 1.00 87.62 1067 SER A CA 1
ATOM 8308 C C . SER A 1 1067 ? 35.178 -23.390 7.609 1.00 87.62 1067 SER A C 1
ATOM 8310 O O . SER A 1 1067 ? 34.088 -23.031 7.153 1.00 87.62 1067 SER A O 1
ATOM 8312 N N . ASP A 1 1068 ? 35.317 -23.774 8.881 1.00 86.94 1068 ASP A N 1
ATOM 8313 C CA . ASP A 1 1068 ? 34.206 -23.831 9.849 1.00 86.94 1068 ASP A CA 1
ATOM 8314 C C . ASP A 1 1068 ? 33.412 -22.521 9.914 1.00 86.94 1068 ASP A C 1
ATOM 8316 O O . ASP A 1 1068 ? 32.180 -22.516 9.993 1.00 86.94 1068 ASP A O 1
ATOM 8320 N N . GLN A 1 1069 ? 34.118 -21.390 9.828 1.00 89.44 1069 GLN A N 1
ATOM 8321 C CA . GLN A 1 1069 ? 33.502 -20.069 9.796 1.00 89.44 1069 GLN A CA 1
ATOM 8322 C C . GLN A 1 1069 ? 32.579 -19.918 8.582 1.00 89.44 1069 GLN A C 1
ATOM 8324 O O . GLN A 1 1069 ? 31.454 -19.447 8.730 1.00 89.44 1069 GLN A O 1
ATOM 8329 N N . TRP A 1 1070 ? 33.014 -20.334 7.390 1.00 89.19 1070 TRP A N 1
ATOM 8330 C CA . TRP A 1 1070 ? 32.212 -20.200 6.177 1.00 89.19 1070 TRP A CA 1
ATOM 8331 C C . TRP A 1 1070 ? 30.988 -21.117 6.188 1.00 89.19 1070 TRP A C 1
ATOM 8333 O O . TRP A 1 1070 ? 29.886 -20.667 5.876 1.00 89.19 1070 TRP A O 1
ATOM 8343 N N . MET A 1 1071 ? 31.147 -22.370 6.620 1.00 90.56 1071 MET A N 1
ATOM 8344 C CA . MET A 1 1071 ? 30.009 -23.276 6.803 1.00 90.56 1071 MET A CA 1
ATOM 8345 C C . MET A 1 1071 ? 28.996 -22.733 7.808 1.00 90.56 1071 MET A C 1
ATOM 8347 O O . MET A 1 1071 ? 27.790 -22.786 7.564 1.00 90.56 1071 MET A O 1
ATOM 8351 N N . THR A 1 1072 ? 29.476 -22.151 8.908 1.00 90.69 1072 THR A N 1
ATOM 8352 C CA . THR A 1 1072 ? 28.615 -21.502 9.904 1.00 90.69 1072 THR A CA 1
ATOM 8353 C C . THR A 1 1072 ? 27.839 -20.334 9.291 1.00 90.69 1072 THR A C 1
ATOM 8355 O O . THR A 1 1072 ? 26.639 -20.214 9.530 1.00 90.69 1072 THR A O 1
ATOM 8358 N N . GLN A 1 1073 ? 28.474 -19.513 8.446 1.00 91.25 1073 GLN A N 1
ATOM 8359 C CA . GLN A 1 1073 ? 27.799 -18.392 7.782 1.00 91.25 1073 GLN A CA 1
ATOM 8360 C C . GLN A 1 1073 ? 26.785 -18.837 6.721 1.00 91.25 1073 GLN A C 1
ATOM 8362 O O . GLN A 1 1073 ? 25.708 -18.246 6.635 1.00 91.25 1073 GLN A O 1
ATOM 8367 N N . GLN A 1 1074 ? 27.072 -19.892 5.948 1.00 93.75 1074 GLN A N 1
ATOM 8368 C CA . GLN A 1 1074 ? 26.090 -20.463 5.018 1.00 93.75 1074 GLN A CA 1
ATOM 8369 C C . GLN A 1 1074 ? 24.858 -20.957 5.781 1.00 93.75 1074 GLN A C 1
ATOM 8371 O O . GLN A 1 1074 ? 23.745 -20.535 5.478 1.00 93.75 1074 GLN A O 1
ATOM 8376 N N . ARG A 1 1075 ? 25.061 -21.772 6.827 1.00 93.44 1075 ARG A N 1
ATOM 8377 C CA . ARG A 1 1075 ? 23.974 -22.270 7.686 1.00 93.44 1075 ARG A CA 1
ATOM 8378 C C . ARG A 1 1075 ? 23.150 -21.117 8.257 1.00 93.44 1075 ARG A C 1
ATOM 8380 O O . ARG A 1 1075 ? 21.934 -21.110 8.101 1.00 93.44 1075 ARG A O 1
ATOM 8387 N N . ARG A 1 1076 ? 23.811 -20.098 8.818 1.00 93.00 1076 ARG A N 1
ATOM 8388 C CA . ARG A 1 1076 ? 23.141 -18.920 9.387 1.00 93.00 1076 ARG A CA 1
ATOM 8389 C C . ARG A 1 1076 ? 22.357 -18.124 8.343 1.00 93.00 1076 ARG A C 1
ATOM 8391 O O . ARG A 1 1076 ? 21.261 -17.660 8.638 1.00 93.00 1076 ARG A O 1
ATOM 8398 N N . THR A 1 1077 ? 22.882 -17.989 7.127 1.00 94.75 1077 THR A N 1
ATOM 8399 C CA . THR A 1 1077 ? 22.182 -17.309 6.026 1.00 94.75 1077 THR A CA 1
ATOM 8400 C C . THR A 1 1077 ? 20.917 -18.072 5.632 1.00 94.75 1077 THR A C 1
ATOM 8402 O O . THR A 1 1077 ? 19.871 -17.451 5.479 1.00 94.75 1077 THR A O 1
ATOM 8405 N N . VAL A 1 1078 ? 20.978 -19.405 5.518 1.00 95.12 1078 VAL A N 1
ATOM 8406 C CA . VAL A 1 1078 ? 19.811 -20.240 5.175 1.00 95.12 1078 VAL A CA 1
ATOM 8407 C C . VAL A 1 1078 ? 18.754 -20.217 6.281 1.00 95.12 1078 VAL A C 1
ATOM 8409 O O . VAL A 1 1078 ? 17.571 -20.076 5.979 1.00 95.12 1078 VAL A O 1
ATOM 8412 N N . GLU A 1 1079 ? 19.169 -20.276 7.550 1.00 93.12 1079 GLU A N 1
ATOM 8413 C CA . GLU A 1 1079 ? 18.276 -20.116 8.708 1.00 93.12 1079 GLU A CA 1
ATOM 8414 C C . GLU A 1 1079 ? 17.505 -18.788 8.638 1.00 93.12 1079 GLU A C 1
ATOM 8416 O O . GLU A 1 1079 ? 16.275 -18.758 8.694 1.00 93.12 1079 GLU A O 1
ATOM 8421 N N . LEU A 1 1080 ? 18.229 -17.675 8.473 1.00 92.12 1080 LEU A N 1
ATOM 8422 C CA . LEU A 1 1080 ? 17.630 -16.342 8.398 1.00 92.12 1080 LEU A CA 1
ATOM 8423 C C . LEU A 1 1080 ? 16.746 -16.189 7.157 1.00 92.12 1080 LEU A C 1
ATOM 8425 O O . LEU A 1 1080 ? 15.673 -15.595 7.243 1.00 92.12 1080 LEU A O 1
ATOM 8429 N N . LEU A 1 1081 ? 17.166 -16.749 6.023 1.00 93.62 1081 LEU A N 1
ATOM 8430 C CA . LEU A 1 1081 ? 16.415 -16.708 4.775 1.00 93.62 1081 LEU A CA 1
ATOM 8431 C C . LEU A 1 1081 ? 15.068 -17.426 4.905 1.00 93.62 1081 LEU A C 1
ATOM 8433 O O . LEU A 1 1081 ? 14.042 -16.853 4.545 1.00 93.62 1081 LEU A O 1
ATOM 8437 N N . ALA A 1 1082 ? 15.049 -18.636 5.470 1.00 92.12 1082 ALA A N 1
ATOM 8438 C CA . ALA A 1 1082 ? 13.819 -19.400 5.668 1.00 92.12 1082 ALA A CA 1
ATOM 8439 C C . ALA A 1 1082 ? 12.797 -18.615 6.509 1.00 92.12 1082 ALA A C 1
ATOM 8441 O O . ALA A 1 1082 ? 11.612 -18.570 6.182 1.00 92.12 1082 ALA A O 1
ATOM 8442 N N . HIS A 1 1083 ? 13.268 -17.928 7.554 1.00 89.50 1083 HIS A N 1
ATOM 8443 C CA . HIS A 1 1083 ? 12.432 -17.079 8.400 1.00 89.50 1083 HIS A CA 1
ATOM 8444 C C . HIS A 1 1083 ? 11.950 -15.791 7.715 1.00 89.50 1083 HIS A C 1
ATOM 8446 O O . HIS A 1 1083 ? 10.869 -15.306 8.042 1.00 89.50 1083 HIS A O 1
ATOM 8452 N N . ARG A 1 1084 ? 12.723 -15.228 6.779 1.00 88.94 1084 ARG A N 1
ATOM 8453 C CA . ARG A 1 1084 ? 12.371 -13.994 6.053 1.00 88.94 1084 ARG A CA 1
ATOM 8454 C C . ARG A 1 1084 ? 11.421 -14.228 4.884 1.00 88.94 1084 ARG A C 1
ATOM 8456 O O . ARG A 1 1084 ? 10.589 -13.374 4.605 1.00 88.94 1084 ARG A O 1
ATOM 8463 N N . LEU A 1 1085 ? 11.521 -15.382 4.231 1.00 87.81 1085 LEU A N 1
ATOM 8464 C CA . LEU A 1 1085 ? 10.678 -15.738 3.089 1.00 87.81 1085 LEU A CA 1
ATOM 8465 C C . LEU A 1 1085 ? 9.229 -16.050 3.462 1.00 87.81 1085 LEU A C 1
ATOM 8467 O O . LEU A 1 1085 ? 8.406 -16.131 2.550 1.00 87.81 1085 LEU A O 1
ATOM 8471 N N . ASN A 1 1086 ? 8.940 -16.238 4.756 1.00 82.88 1086 ASN A N 1
ATOM 8472 C CA . ASN A 1 1086 ? 7.657 -16.723 5.260 1.00 82.88 1086 ASN A CA 1
ATOM 8473 C C . ASN A 1 1086 ? 7.202 -17.980 4.497 1.00 82.88 1086 ASN A C 1
ATOM 8475 O O . ASN A 1 1086 ? 6.103 -18.022 3.934 1.00 82.88 1086 ASN A O 1
ATOM 8479 N N . ILE A 1 1087 ? 8.103 -18.969 4.400 1.00 87.00 1087 ILE A N 1
ATOM 8480 C CA . ILE A 1 1087 ? 7.771 -20.261 3.792 1.00 87.00 1087 ILE A CA 1
ATOM 8481 C C . ILE A 1 1087 ? 6.618 -20.899 4.570 1.00 87.00 1087 ILE A C 1
ATOM 8483 O O . ILE A 1 1087 ? 6.524 -20.723 5.785 1.00 87.00 1087 ILE A O 1
ATOM 8487 N N . GLY A 1 1088 ? 5.703 -21.534 3.844 1.00 81.62 1088 GLY A N 1
ATOM 8488 C CA . GLY A 1 1088 ? 4.427 -21.983 4.387 1.00 81.62 1088 GLY A CA 1
ATOM 8489 C C . GLY A 1 1088 ? 3.430 -22.317 3.281 1.00 81.62 1088 GLY A C 1
ATOM 8490 O O . GLY A 1 1088 ? 3.553 -21.870 2.137 1.00 81.62 1088 GLY A O 1
ATOM 8491 N N . ARG A 1 1089 ? 2.412 -23.114 3.611 1.00 79.06 1089 ARG A N 1
ATOM 8492 C CA . ARG A 1 1089 ? 1.380 -23.510 2.639 1.00 79.06 1089 ARG A CA 1
ATOM 8493 C C . ARG A 1 1089 ? 0.449 -22.357 2.278 1.00 79.06 1089 ARG A C 1
ATOM 8495 O O . ARG A 1 1089 ? 0.109 -22.221 1.106 1.00 79.06 1089 ARG A O 1
ATOM 8502 N N . GLU A 1 1090 ? 0.133 -21.471 3.229 1.00 75.81 1090 GLU A N 1
ATOM 8503 C CA . GLU A 1 1090 ? -0.648 -20.255 2.951 1.00 75.81 1090 GLU A CA 1
ATOM 8504 C C . GLU A 1 1090 ? 0.036 -19.327 1.933 1.00 75.81 1090 GLU A C 1
ATOM 8506 O O . GLU A 1 1090 ? -0.645 -18.709 1.115 1.00 75.81 1090 GLU A O 1
ATOM 8511 N N . SER A 1 1091 ? 1.369 -19.212 1.977 1.00 78.62 1091 SER A N 1
ATOM 8512 C CA . SER A 1 1091 ? 2.143 -18.423 1.010 1.00 78.62 1091 SER A CA 1
ATOM 8513 C C . SER A 1 1091 ? 2.454 -19.200 -0.270 1.00 78.62 1091 SER A C 1
ATOM 8515 O O . SER A 1 1091 ? 2.982 -18.608 -1.205 1.00 78.62 1091 SER A O 1
ATOM 8517 N N . GLN A 1 1092 ? 2.123 -20.500 -0.329 1.00 85.62 1092 GLN A N 1
ATOM 8518 C CA . GLN A 1 1092 ? 2.510 -21.426 -1.398 1.00 85.62 1092 GLN A CA 1
ATOM 8519 C C . GLN A 1 1092 ? 4.009 -21.335 -1.714 1.00 85.62 1092 GLN A C 1
ATOM 8521 O O . GLN A 1 1092 ? 4.418 -21.279 -2.877 1.00 85.62 1092 GLN A O 1
ATOM 8526 N N . ARG A 1 1093 ? 4.825 -21.274 -0.655 1.00 88.81 1093 ARG A N 1
ATOM 8527 C CA . ARG A 1 1093 ? 6.280 -21.203 -0.754 1.00 88.81 1093 ARG A CA 1
ATOM 8528 C C . ARG A 1 1093 ? 6.938 -22.410 -0.134 1.00 88.81 1093 ARG A C 1
ATOM 8530 O O . ARG A 1 1093 ? 6.692 -22.729 1.030 1.00 88.81 1093 ARG A O 1
ATOM 8537 N N . PHE A 1 1094 ? 7.842 -23.004 -0.897 1.00 91.50 1094 PHE A N 1
ATOM 8538 C CA . PHE A 1 1094 ? 8.603 -24.170 -0.483 1.00 91.50 1094 PHE A CA 1
ATOM 8539 C C . PHE A 1 1094 ? 10.091 -23.857 -0.542 1.00 91.50 1094 PHE A C 1
ATOM 8541 O O . PHE A 1 1094 ? 10.575 -23.268 -1.510 1.00 91.50 1094 PHE A O 1
ATOM 8548 N N . LEU A 1 1095 ? 10.828 -24.265 0.491 1.00 94.50 1095 LEU A N 1
ATOM 8549 C CA . LEU A 1 1095 ? 12.285 -24.236 0.466 1.00 94.50 1095 LEU A CA 1
ATOM 8550 C C . LEU A 1 1095 ? 12.811 -25.645 0.212 1.00 94.50 1095 LEU A C 1
ATOM 8552 O O . LEU A 1 1095 ? 12.454 -26.605 0.896 1.00 94.50 1095 LEU A O 1
ATOM 8556 N N . HIS A 1 1096 ? 13.686 -25.755 -0.778 1.00 94.56 1096 HIS A N 1
ATOM 8557 C CA . HIS A 1 1096 ? 14.401 -26.976 -1.098 1.00 94.56 1096 HIS A CA 1
ATOM 8558 C C . HIS A 1 1096 ? 15.880 -26.758 -0.811 1.00 94.56 1096 HIS A C 1
ATOM 8560 O O . HIS A 1 1096 ? 16.485 -25.835 -1.354 1.00 94.56 1096 HIS A O 1
ATOM 8566 N N . LEU A 1 1097 ? 16.461 -27.597 0.039 1.00 93.56 1097 LEU A N 1
ATOM 8567 C CA . LEU A 1 1097 ? 17.862 -27.528 0.416 1.00 93.56 1097 LEU A CA 1
ATOM 8568 C C . LEU A 1 1097 ? 18.622 -28.691 -0.210 1.00 93.56 1097 LEU A C 1
ATOM 8570 O O . LEU A 1 1097 ? 18.266 -29.858 -0.037 1.00 93.56 1097 LEU A O 1
ATOM 8574 N N . TYR A 1 1098 ? 19.713 -28.357 -0.879 1.00 93.75 1098 TYR A N 1
ATOM 8575 C CA . TYR A 1 1098 ? 20.627 -29.299 -1.496 1.00 93.75 1098 TYR A CA 1
ATOM 8576 C C . TYR A 1 1098 ? 22.054 -28.984 -1.079 1.00 93.75 1098 TYR A C 1
ATOM 8578 O O . TYR A 1 1098 ? 22.384 -27.858 -0.699 1.00 93.75 1098 TYR A O 1
ATOM 8586 N N . VAL A 1 1099 ? 22.915 -29.981 -1.220 1.00 92.25 1099 VAL A N 1
ATOM 8587 C CA . VAL A 1 1099 ? 24.367 -29.796 -1.208 1.00 92.25 1099 VAL A CA 1
ATOM 8588 C C . VAL A 1 1099 ? 24.854 -29.906 -2.644 1.00 92.25 1099 VAL A C 1
ATOM 8590 O O . VAL A 1 1099 ? 24.240 -30.592 -3.459 1.00 92.25 1099 VAL A O 1
ATOM 8593 N N . ASN A 1 1100 ? 25.954 -29.242 -2.980 1.00 90.69 1100 ASN A N 1
ATOM 8594 C CA . ASN A 1 1100 ? 26.626 -29.338 -4.277 1.00 90.69 1100 ASN A CA 1
ATOM 8595 C C . ASN A 1 1100 ? 27.307 -30.705 -4.525 1.00 90.69 1100 ASN A C 1
ATOM 8597 O O . ASN A 1 1100 ? 28.452 -30.775 -4.966 1.00 90.69 1100 ASN A O 1
ATOM 8601 N N . LYS A 1 1101 ? 26.591 -31.797 -4.261 1.00 90.62 1101 LYS A N 1
ATOM 8602 C CA . LYS A 1 1101 ? 27.001 -33.185 -4.453 1.00 90.62 1101 LYS A CA 1
ATOM 8603 C C . LYS A 1 1101 ? 25.848 -33.955 -5.089 1.00 90.62 1101 LYS A C 1
ATOM 8605 O O . LYS A 1 1101 ? 24.687 -33.709 -4.764 1.00 90.62 1101 LYS A O 1
ATOM 8610 N N . ARG A 1 1102 ? 26.157 -34.869 -6.002 1.00 87.69 1102 ARG A N 1
ATOM 8611 C CA . ARG A 1 1102 ? 25.189 -35.799 -6.579 1.00 87.69 1102 ARG A CA 1
ATOM 8612 C C . ARG A 1 1102 ? 25.165 -37.109 -5.802 1.00 87.69 1102 ARG A C 1
ATOM 8614 O O . ARG A 1 1102 ? 26.180 -37.536 -5.251 1.00 87.69 1102 ARG A O 1
ATOM 8621 N N . ASP A 1 1103 ? 23.994 -37.725 -5.743 1.00 87.12 1103 ASP A N 1
ATOM 8622 C CA . ASP A 1 1103 ? 23.823 -39.076 -5.225 1.00 87.12 1103 ASP A CA 1
ATOM 8623 C C . ASP A 1 1103 ? 24.302 -40.137 -6.237 1.00 87.12 1103 ASP A C 1
ATOM 8625 O O . ASP A 1 1103 ? 24.855 -39.828 -7.297 1.00 87.12 1103 ASP A O 1
ATOM 8629 N N . ILE A 1 1104 ? 24.111 -41.410 -5.885 1.00 86.00 1104 ILE A N 1
ATOM 8630 C CA . ILE A 1 1104 ? 24.486 -42.559 -6.720 1.00 86.00 1104 ILE A CA 1
ATOM 8631 C C . ILE A 1 1104 ? 23.744 -42.605 -8.065 1.00 86.00 1104 ILE A C 1
ATOM 8633 O O . ILE A 1 1104 ? 24.278 -43.163 -9.022 1.00 86.00 1104 ILE A O 1
ATOM 8637 N N . ASP A 1 1105 ? 22.565 -41.985 -8.155 1.00 86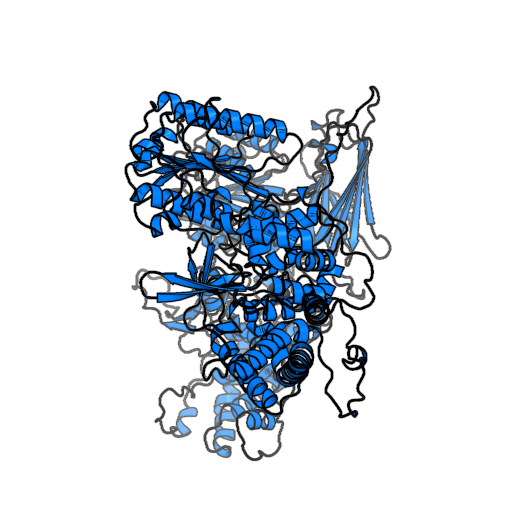.88 1105 ASP A N 1
ATOM 8638 C CA . ASP A 1 1105 ? 21.737 -41.929 -9.363 1.00 86.88 1105 ASP A CA 1
ATOM 8639 C C . ASP A 1 1105 ? 22.080 -40.707 -10.234 1.00 86.88 1105 ASP A C 1
ATOM 8641 O O . ASP A 1 1105 ? 21.507 -40.491 -11.305 1.00 86.88 1105 ASP A O 1
ATOM 8645 N N . GLY A 1 1106 ? 23.047 -39.895 -9.793 1.00 85.69 1106 GLY A N 1
ATOM 8646 C CA . GLY A 1 1106 ? 23.447 -38.667 -10.461 1.00 85.69 1106 GLY A CA 1
ATOM 8647 C C . GLY A 1 1106 ? 22.451 -37.521 -10.274 1.00 85.69 1106 GLY A C 1
ATOM 8648 O O . GLY A 1 1106 ? 22.576 -36.513 -10.974 1.00 85.69 1106 GLY A O 1
ATOM 8649 N N . ALA A 1 1107 ? 21.484 -37.644 -9.361 1.00 89.44 1107 ALA A N 1
ATOM 8650 C CA . ALA A 1 1107 ? 20.594 -36.560 -8.969 1.00 89.44 1107 ALA A CA 1
ATOM 8651 C C . ALA A 1 1107 ? 21.254 -35.692 -7.891 1.00 89.44 1107 ALA A C 1
ATOM 8653 O O . ALA A 1 1107 ? 22.173 -36.117 -7.197 1.00 89.44 1107 ALA A O 1
ATOM 8654 N N . LEU A 1 1108 ? 20.823 -34.435 -7.766 1.00 90.12 1108 LEU A N 1
ATOM 8655 C CA . LEU A 1 1108 ? 21.359 -33.543 -6.740 1.00 90.12 1108 LEU A CA 1
ATOM 8656 C C . LEU A 1 1108 ? 20.952 -34.067 -5.356 1.00 90.12 1108 LEU A C 1
ATOM 8658 O O . LEU A 1 1108 ? 19.764 -34.288 -5.123 1.00 90.12 1108 LEU A O 1
ATOM 8662 N N . GLN A 1 1109 ? 21.914 -34.241 -4.448 1.00 90.00 1109 GLN A N 1
ATOM 8663 C CA . GLN A 1 1109 ? 21.669 -34.833 -3.137 1.00 90.00 1109 GLN A CA 1
ATOM 8664 C C . GLN A 1 1109 ? 20.714 -33.946 -2.332 1.00 90.00 1109 GLN A C 1
ATOM 8666 O O . GLN A 1 1109 ? 21.087 -32.880 -1.824 1.00 90.00 1109 GLN A O 1
ATOM 8671 N N . VAL A 1 1110 ? 19.467 -34.403 -2.230 1.00 90.06 1110 VAL A N 1
ATOM 8672 C CA . VAL A 1 1110 ? 18.406 -33.737 -1.479 1.00 90.06 1110 VAL A CA 1
ATOM 8673 C C . VAL A 1 1110 ? 18.745 -33.809 0.001 1.00 90.06 1110 VAL A C 1
ATOM 8675 O O . VAL A 1 1110 ? 18.946 -34.889 0.551 1.00 90.06 1110 VAL A O 1
ATOM 8678 N N . GLN A 1 1111 ? 18.785 -32.651 0.646 1.00 90.06 1111 GLN A N 1
ATOM 8679 C CA . GLN A 1 1111 ? 18.883 -32.558 2.097 1.00 90.06 1111 GLN A CA 1
ATOM 8680 C C . GLN A 1 1111 ? 17.501 -32.323 2.709 1.00 90.06 1111 GLN A C 1
ATOM 8682 O O . GLN A 1 1111 ? 17.092 -33.005 3.641 1.00 90.06 1111 GLN A O 1
ATOM 8687 N N . LEU A 1 1112 ? 16.759 -31.377 2.128 1.00 88.50 1112 LEU A N 1
ATOM 8688 C CA . LEU A 1 1112 ? 15.357 -31.103 2.425 1.00 88.50 1112 LEU A CA 1
ATOM 8689 C C . LEU A 1 1112 ? 14.621 -30.794 1.124 1.00 88.50 1112 LEU A C 1
ATOM 8691 O O . LEU A 1 1112 ? 15.136 -30.064 0.278 1.00 88.50 1112 LEU A O 1
ATOM 8695 N N . ALA A 1 1113 ? 13.398 -31.289 0.974 1.00 89.94 1113 ALA A N 1
ATOM 8696 C CA . ALA A 1 1113 ? 12.557 -30.975 -0.174 1.00 89.94 1113 ALA A CA 1
ATOM 8697 C C . ALA A 1 1113 ? 11.131 -30.664 0.271 1.00 89.94 1113 ALA A C 1
ATOM 8699 O O . ALA A 1 1113 ? 10.592 -31.354 1.132 1.00 89.94 1113 ALA A O 1
ATOM 8700 N N . ASN A 1 1114 ? 10.517 -29.671 -0.382 1.00 88.19 1114 ASN A N 1
ATOM 8701 C CA . ASN A 1 1114 ? 9.149 -29.219 -0.117 1.00 88.19 1114 ASN A CA 1
ATOM 8702 C C . ASN A 1 1114 ? 8.925 -28.760 1.331 1.00 88.19 1114 ASN A C 1
ATOM 8704 O O . ASN A 1 1114 ? 7.836 -28.955 1.873 1.00 88.19 1114 ASN A O 1
ATOM 8708 N N . GLU A 1 1115 ? 9.941 -28.169 1.962 1.00 90.62 1115 GLU A N 1
ATOM 8709 C CA . GLU A 1 1115 ? 9.823 -27.808 3.367 1.00 90.62 1115 GLU A CA 1
ATOM 8710 C C . GLU A 1 1115 ? 9.031 -26.509 3.523 1.00 90.62 1115 GLU A C 1
ATOM 8712 O O . GLU A 1 1115 ? 9.319 -25.506 2.862 1.00 90.62 1115 GLU A O 1
ATOM 8717 N N . THR A 1 1116 ? 8.018 -26.546 4.390 1.00 88.19 1116 THR A N 1
ATOM 8718 C CA . THR A 1 1116 ? 7.103 -25.422 4.642 1.00 88.19 1116 THR A CA 1
ATOM 8719 C C . THR A 1 1116 ? 7.412 -24.694 5.941 1.00 88.19 1116 THR A C 1
ATOM 8721 O O . THR A 1 1116 ? 6.963 -23.572 6.115 1.00 88.19 1116 THR A O 1
ATOM 8724 N N . SER A 1 1117 ? 8.220 -25.286 6.824 1.00 89.19 1117 SER A N 1
ATOM 8725 C CA . SER A 1 1117 ? 8.494 -24.742 8.153 1.00 89.19 1117 SER A CA 1
ATOM 8726 C C . SER A 1 1117 ? 9.881 -24.096 8.218 1.00 89.19 1117 SER A C 1
ATOM 8728 O O . SER A 1 1117 ? 10.898 -24.801 8.131 1.00 89.19 1117 SER A O 1
ATOM 8730 N N . PRO A 1 1118 ? 9.976 -22.776 8.476 1.00 90.94 1118 PRO A N 1
ATOM 8731 C CA . PRO A 1 1118 ? 11.258 -22.096 8.667 1.00 90.94 1118 PRO A CA 1
ATOM 8732 C C . PRO A 1 1118 ? 12.117 -22.710 9.777 1.00 90.94 1118 PRO A C 1
ATOM 8734 O O . PRO A 1 1118 ? 13.347 -22.757 9.690 1.00 90.94 1118 PRO A O 1
ATOM 8737 N N . SER A 1 1119 ? 11.469 -23.199 10.836 1.00 88.06 1119 SER A N 1
ATOM 8738 C CA . SER A 1 1119 ? 12.165 -23.792 11.973 1.00 88.06 1119 SER A CA 1
ATOM 8739 C C . SER A 1 1119 ? 12.668 -25.201 11.667 1.00 88.06 1119 SER A C 1
ATOM 8741 O O . SER A 1 1119 ? 13.734 -25.566 12.158 1.00 88.06 1119 SER A O 1
ATOM 8743 N N . THR A 1 1120 ? 11.965 -25.976 10.831 1.00 88.81 1120 THR A N 1
ATOM 8744 C CA . THR A 1 1120 ? 12.474 -27.277 10.367 1.00 88.81 1120 THR A CA 1
ATOM 8745 C C . THR A 1 1120 ? 13.727 -27.082 9.528 1.00 88.81 1120 THR A C 1
ATOM 8747 O O . THR A 1 1120 ? 14.735 -27.736 9.798 1.00 88.81 1120 THR A O 1
ATOM 8750 N N . VAL A 1 1121 ? 13.700 -26.127 8.586 1.00 91.44 1121 VAL A N 1
ATOM 8751 C CA . VAL A 1 1121 ? 14.883 -25.755 7.795 1.00 91.44 1121 VAL A CA 1
ATOM 8752 C C . VAL A 1 1121 ? 16.034 -25.375 8.723 1.00 91.44 1121 VAL A C 1
ATOM 8754 O O . VAL A 1 1121 ? 17.122 -25.927 8.594 1.00 91.44 1121 VAL A O 1
ATOM 8757 N N . SER A 1 1122 ? 15.778 -24.519 9.714 1.00 91.19 1122 SER A N 1
ATOM 8758 C CA . SER A 1 1122 ? 16.809 -24.053 10.646 1.00 91.19 1122 SER A CA 1
ATOM 8759 C C . SER A 1 1122 ? 17.391 -25.153 11.543 1.00 91.19 1122 SER A C 1
ATOM 8761 O O . SER A 1 1122 ? 18.590 -25.180 11.827 1.00 91.19 1122 SER A O 1
ATOM 8763 N N . CYS A 1 1123 ? 16.561 -26.086 12.012 1.00 89.44 1123 CYS A N 1
ATOM 8764 C CA . CYS A 1 1123 ? 17.031 -27.225 12.797 1.00 89.44 1123 CYS A CA 1
ATOM 8765 C C . CYS A 1 1123 ? 17.832 -28.216 11.965 1.00 89.44 1123 CYS A C 1
ATOM 8767 O O . CYS A 1 1123 ? 18.851 -28.746 12.424 1.00 89.44 1123 CYS A O 1
ATOM 8769 N N . TYR A 1 1124 ? 17.391 -28.449 10.734 1.00 90.00 1124 TYR A N 1
ATOM 8770 C CA . TYR A 1 1124 ? 18.109 -29.295 9.808 1.00 90.00 1124 TYR A CA 1
ATOM 8771 C C . TYR A 1 1124 ? 19.472 -28.696 9.466 1.00 90.00 1124 TYR A C 1
ATOM 8773 O O . TYR A 1 1124 ? 20.480 -29.349 9.692 1.00 90.00 1124 TYR A O 1
ATOM 8781 N N . THR A 1 1125 ? 19.545 -27.440 9.012 1.00 89.44 1125 THR A N 1
ATOM 8782 C CA . THR A 1 1125 ? 20.813 -26.800 8.608 1.00 89.44 1125 THR A CA 1
ATOM 8783 C C . THR A 1 1125 ? 21.858 -26.826 9.716 1.00 89.44 1125 THR A C 1
ATOM 8785 O O . THR A 1 1125 ? 23.047 -26.994 9.442 1.00 89.44 1125 THR A O 1
ATOM 8788 N N . ARG A 1 1126 ? 21.423 -26.686 10.972 1.00 86.88 1126 ARG A N 1
ATOM 8789 C CA . ARG A 1 1126 ? 22.297 -26.709 12.145 1.00 86.88 1126 ARG A CA 1
ATOM 8790 C C . ARG A 1 1126 ? 22.817 -28.104 12.497 1.00 86.88 1126 ARG A C 1
ATOM 8792 O O . ARG A 1 1126 ? 23.941 -28.215 12.978 1.00 86.88 1126 ARG A O 1
ATOM 8799 N N . SER A 1 1127 ? 22.004 -29.138 12.295 1.00 83.69 1127 SER A N 1
ATOM 8800 C CA . SER A 1 1127 ? 22.341 -30.528 12.639 1.00 83.69 1127 SER A CA 1
ATOM 8801 C C . SER A 1 1127 ? 22.958 -31.314 11.487 1.00 83.69 1127 SER A C 1
ATOM 8803 O O . SER A 1 1127 ? 23.673 -32.281 11.731 1.00 83.69 1127 SER A O 1
ATOM 8805 N N . ALA A 1 1128 ? 22.708 -30.896 10.248 1.00 82.88 1128 ALA A N 1
ATOM 8806 C CA . ALA A 1 1128 ? 23.170 -31.572 9.052 1.00 82.88 1128 ALA A CA 1
ATOM 8807 C C . ALA A 1 1128 ? 24.695 -31.639 9.032 1.00 82.88 1128 ALA A C 1
ATOM 8809 O O . ALA A 1 1128 ? 25.386 -30.614 9.078 1.00 82.88 1128 ALA A O 1
ATOM 8810 N N . ASN A 1 1129 ? 25.225 -32.856 8.958 1.00 82.44 1129 ASN A N 1
ATOM 8811 C CA . ASN A 1 1129 ? 26.650 -33.071 8.833 1.00 82.44 1129 ASN A CA 1
ATOM 8812 C C . ASN A 1 1129 ? 27.062 -32.959 7.359 1.00 82.44 1129 ASN A C 1
ATOM 8814 O O . ASN A 1 1129 ? 26.782 -33.842 6.557 1.00 82.44 1129 ASN A O 1
ATOM 8818 N N . PHE A 1 1130 ? 27.744 -31.870 7.010 1.00 79.00 1130 PHE A N 1
ATOM 8819 C CA . PHE A 1 1130 ? 28.236 -31.617 5.652 1.00 79.00 1130 PHE A CA 1
ATOM 8820 C C . PHE A 1 1130 ? 29.701 -32.053 5.474 1.00 79.00 1130 PHE A C 1
ATOM 8822 O O . PHE A 1 1130 ? 30.419 -31.475 4.667 1.00 79.00 1130 PHE A O 1
ATOM 8829 N N . SER A 1 1131 ? 30.173 -33.037 6.251 1.00 68.19 1131 SER A N 1
ATOM 8830 C CA . SER A 1 1131 ? 31.590 -33.436 6.305 1.00 68.19 1131 SER A CA 1
ATOM 8831 C C . SER A 1 1131 ? 32.133 -34.109 5.042 1.00 68.19 1131 SER A C 1
ATOM 8833 O O . SER A 1 1131 ? 33.324 -34.406 4.971 1.00 68.19 1131 SER A O 1
ATOM 8835 N N . GLU A 1 1132 ? 31.291 -34.394 4.053 1.00 71.88 1132 GLU A N 1
ATOM 8836 C CA . GLU A 1 1132 ? 31.727 -35.010 2.805 1.00 71.88 1132 GLU A CA 1
ATOM 8837 C C . GLU A 1 1132 ? 32.127 -33.935 1.792 1.00 71.88 1132 GLU A C 1
ATOM 8839 O O . GLU A 1 1132 ? 31.305 -33.123 1.373 1.00 71.88 1132 GLU A O 1
ATOM 8844 N N . ILE A 1 1133 ? 33.401 -33.949 1.384 1.00 72.19 1133 ILE A N 1
ATOM 8845 C CA . ILE A 1 1133 ? 33.938 -33.055 0.350 1.00 72.19 1133 ILE A CA 1
ATOM 8846 C C . ILE A 1 1133 ? 33.096 -33.214 -0.922 1.00 72.19 1133 ILE A C 1
ATOM 8848 O O . ILE A 1 1133 ? 32.909 -34.333 -1.413 1.00 72.19 1133 ILE A O 1
ATOM 8852 N N . ALA A 1 1134 ? 32.607 -32.104 -1.477 1.00 76.38 1134 ALA A N 1
ATOM 8853 C CA . ALA A 1 1134 ? 31.855 -32.139 -2.721 1.00 76.38 1134 ALA A CA 1
ATOM 8854 C C . ALA A 1 1134 ? 32.779 -32.535 -3.877 1.00 76.38 1134 ALA A C 1
ATOM 8856 O O . ALA A 1 1134 ? 33.703 -31.816 -4.249 1.00 76.38 1134 ALA A O 1
ATOM 8857 N N . THR A 1 1135 ? 32.529 -33.680 -4.505 1.00 77.81 1135 THR A N 1
ATOM 8858 C CA . THR A 1 1135 ? 33.320 -34.141 -5.657 1.00 77.81 1135 THR A CA 1
ATOM 8859 C C . THR A 1 1135 ? 32.861 -33.526 -6.977 1.00 77.81 1135 THR A C 1
ATOM 8861 O O . THR A 1 1135 ? 33.647 -33.443 -7.921 1.00 77.81 1135 THR A O 1
ATOM 8864 N N . ASP A 1 1136 ? 31.612 -33.068 -7.053 1.00 89.19 1136 ASP A N 1
ATOM 8865 C CA . ASP A 1 1136 ? 31.013 -32.571 -8.290 1.00 89.19 1136 ASP A CA 1
ATOM 8866 C C . ASP A 1 1136 ? 31.365 -31.114 -8.574 1.00 89.19 1136 ASP A C 1
ATOM 8868 O O . ASP A 1 1136 ? 31.320 -30.256 -7.700 1.00 89.19 1136 ASP A O 1
ATOM 8872 N N . ASN A 1 1137 ? 31.682 -30.817 -9.833 1.00 91.94 1137 ASN A N 1
ATOM 8873 C CA . ASN A 1 1137 ? 31.887 -29.446 -10.283 1.00 91.94 1137 ASN A CA 1
ATOM 8874 C C . ASN A 1 1137 ? 30.547 -28.720 -10.524 1.00 91.94 1137 ASN A C 1
ATOM 8876 O O . ASN A 1 1137 ? 29.477 -29.324 -10.593 1.00 91.94 1137 ASN A O 1
ATOM 8880 N N . GLU A 1 1138 ? 30.607 -27.398 -10.679 1.00 93.81 1138 GLU A N 1
ATOM 8881 C CA . GLU A 1 1138 ? 29.426 -26.534 -10.791 1.00 93.81 1138 GLU A CA 1
ATOM 8882 C C . GLU A 1 1138 ? 28.546 -26.875 -12.009 1.00 93.81 1138 GLU A C 1
ATOM 8884 O O . GLU A 1 1138 ? 27.325 -26.754 -11.937 1.00 93.81 1138 GLU A O 1
ATOM 8889 N N . VAL A 1 1139 ? 29.134 -27.350 -13.115 1.00 92.94 1139 VAL A N 1
ATOM 8890 C CA . VAL A 1 1139 ? 28.383 -27.794 -14.307 1.00 92.94 1139 VAL A CA 1
ATOM 8891 C C . VAL A 1 1139 ? 27.483 -28.986 -13.982 1.00 92.94 1139 VAL A C 1
ATOM 8893 O O . VAL A 1 1139 ? 26.297 -28.952 -14.306 1.00 92.94 1139 VAL A O 1
ATOM 8896 N N . ALA A 1 1140 ? 28.018 -30.009 -13.314 1.00 92.38 1140 ALA A N 1
ATOM 8897 C CA . ALA A 1 1140 ? 27.262 -31.211 -12.965 1.00 92.38 1140 ALA A CA 1
ATOM 8898 C C . ALA A 1 1140 ? 26.103 -30.909 -11.997 1.00 92.38 1140 ALA A C 1
ATOM 8900 O O . ALA A 1 1140 ? 25.001 -31.446 -12.144 1.00 92.38 1140 ALA A O 1
ATOM 8901 N N . VAL A 1 1141 ? 26.335 -30.006 -11.041 1.00 92.69 1141 VAL A N 1
ATOM 8902 C CA . VAL A 1 1141 ? 25.318 -29.534 -10.089 1.00 92.69 1141 VAL A CA 1
ATOM 8903 C C . VAL A 1 1141 ? 24.187 -28.798 -10.815 1.00 92.69 1141 VAL A C 1
ATOM 8905 O O . VAL A 1 1141 ? 23.015 -29.113 -10.608 1.00 92.69 1141 VAL A O 1
ATOM 8908 N N . LEU A 1 1142 ? 24.518 -27.868 -11.719 1.00 93.44 1142 LEU A N 1
ATOM 8909 C CA . LEU A 1 1142 ? 23.530 -27.100 -12.486 1.00 93.44 1142 LEU A CA 1
ATOM 8910 C C . LEU A 1 1142 ? 22.733 -27.962 -13.477 1.00 93.44 1142 LEU A C 1
ATOM 8912 O O . LEU A 1 1142 ? 21.534 -27.747 -13.652 1.00 93.44 1142 LEU A O 1
ATOM 8916 N N . GLU A 1 1143 ? 23.357 -28.955 -14.114 1.00 92.94 1143 GLU A N 1
ATOM 8917 C CA . GLU A 1 1143 ? 22.647 -29.907 -14.980 1.00 92.94 1143 GLU A CA 1
ATOM 8918 C C . GLU A 1 1143 ? 21.649 -30.762 -14.189 1.00 92.94 1143 GLU A C 1
ATOM 8920 O O . GLU A 1 1143 ? 20.514 -30.955 -14.634 1.00 92.94 1143 GLU A O 1
ATOM 8925 N N . SER A 1 1144 ? 22.037 -31.207 -12.992 1.00 92.56 1144 SER A N 1
ATOM 8926 C CA . SER A 1 1144 ? 21.164 -31.979 -12.098 1.00 92.56 1144 SER A CA 1
ATOM 8927 C C . SER A 1 1144 ? 19.980 -31.141 -11.618 1.00 92.56 1144 SER A C 1
ATOM 8929 O O . SER A 1 1144 ? 18.838 -31.596 -11.684 1.00 92.56 1144 SER A O 1
ATOM 8931 N N . LEU A 1 1145 ? 20.228 -29.883 -11.232 1.00 93.44 1145 LEU A N 1
ATOM 8932 C CA . LEU A 1 1145 ? 19.174 -28.932 -10.877 1.00 93.44 1145 LEU A CA 1
ATOM 8933 C C . LEU A 1 1145 ? 18.203 -28.708 -12.044 1.00 93.44 1145 LEU A C 1
ATOM 8935 O O . LEU A 1 1145 ? 16.990 -28.730 -11.851 1.00 93.44 1145 LEU A O 1
ATOM 8939 N N . ARG A 1 1146 ? 18.713 -28.525 -13.267 1.00 93.12 1146 ARG A N 1
ATOM 8940 C CA . ARG A 1 1146 ? 17.872 -28.344 -14.460 1.00 93.12 1146 ARG A CA 1
ATOM 8941 C C . ARG A 1 1146 ? 16.928 -29.526 -14.667 1.00 93.12 1146 ARG A C 1
ATOM 8943 O O . ARG A 1 1146 ? 15.753 -29.324 -14.977 1.00 93.12 1146 ARG A O 1
ATOM 8950 N N . ASN A 1 1147 ? 17.443 -30.745 -14.532 1.00 90.25 1147 ASN A N 1
ATOM 8951 C CA . ASN A 1 1147 ? 16.646 -31.956 -14.707 1.00 90.25 1147 ASN A CA 1
ATOM 8952 C C . ASN A 1 1147 ? 15.572 -32.057 -13.611 1.00 90.25 1147 ASN A C 1
ATOM 8954 O O . ASN A 1 1147 ? 14.414 -32.326 -13.918 1.00 90.25 1147 ASN A O 1
ATOM 8958 N N . LEU A 1 1148 ? 15.928 -31.737 -12.363 1.00 90.12 1148 LEU A N 1
ATOM 8959 C CA . LEU A 1 1148 ? 14.995 -31.690 -11.236 1.00 90.12 1148 LEU A CA 1
ATOM 8960 C C . LEU A 1 1148 ? 13.859 -30.682 -11.471 1.00 90.12 1148 LEU A C 1
ATOM 8962 O O . LEU A 1 1148 ? 12.686 -31.026 -11.332 1.00 90.12 1148 LEU A O 1
ATOM 8966 N N . LEU A 1 1149 ? 14.192 -29.457 -11.885 1.00 89.94 1149 LEU A N 1
ATOM 8967 C CA . LEU A 1 1149 ? 13.205 -28.414 -12.180 1.00 89.94 1149 LEU A CA 1
ATOM 8968 C C . LEU A 1 1149 ? 12.300 -28.798 -13.357 1.00 89.94 1149 LEU A C 1
ATOM 8970 O O . LEU A 1 1149 ? 11.091 -28.593 -13.293 1.00 89.94 1149 LEU A O 1
ATOM 8974 N N . SER A 1 1150 ? 12.864 -29.412 -14.399 1.00 87.69 1150 SER A N 1
ATOM 8975 C CA . SER A 1 1150 ? 12.095 -29.867 -15.565 1.00 87.69 1150 SER A CA 1
ATOM 8976 C C . SER A 1 1150 ? 11.074 -30.947 -15.188 1.00 87.69 1150 SER A C 1
ATOM 8978 O O . SER A 1 1150 ? 9.928 -30.888 -15.633 1.00 87.69 1150 SER A O 1
ATOM 8980 N N . ASN A 1 1151 ? 11.456 -31.886 -14.319 1.00 86.12 1151 ASN A N 1
ATOM 8981 C CA . ASN A 1 1151 ? 10.556 -32.930 -13.825 1.00 86.12 1151 ASN A CA 1
ATOM 8982 C C . ASN A 1 1151 ? 9.441 -32.349 -12.937 1.00 86.12 1151 ASN A C 1
ATOM 8984 O O . ASN A 1 1151 ? 8.281 -32.740 -13.061 1.00 86.12 1151 ASN A O 1
ATOM 8988 N N . ASN A 1 1152 ? 9.761 -31.367 -12.085 1.00 82.12 1152 ASN A N 1
ATOM 8989 C CA . ASN A 1 1152 ? 8.764 -30.698 -11.244 1.00 82.12 1152 ASN A CA 1
ATOM 8990 C C . ASN A 1 1152 ? 7.723 -29.917 -12.062 1.00 82.12 1152 ASN A C 1
ATOM 8992 O O . ASN A 1 1152 ? 6.544 -29.933 -11.713 1.00 82.12 1152 ASN A O 1
ATOM 8996 N N . LEU A 1 1153 ? 8.125 -29.273 -13.162 1.00 79.94 1153 LEU A N 1
ATOM 8997 C CA . LEU A 1 1153 ? 7.199 -28.558 -14.051 1.00 79.94 1153 LEU A CA 1
ATOM 8998 C C . LEU A 1 1153 ? 6.228 -29.497 -14.757 1.00 79.94 1153 LEU A C 1
ATOM 9000 O O . LEU A 1 1153 ? 5.046 -29.179 -14.867 1.00 79.94 1153 LEU A O 1
ATOM 9004 N N . GLN A 1 1154 ? 6.709 -30.654 -15.221 1.00 80.44 1154 GLN A N 1
ATOM 9005 C CA . GLN A 1 1154 ? 5.850 -31.645 -15.873 1.00 80.44 1154 GLN A CA 1
ATOM 9006 C C . GLN A 1 1154 ? 4.749 -32.133 -14.928 1.00 80.44 1154 GLN A C 1
ATOM 9008 O O . GLN A 1 1154 ? 3.598 -32.252 -15.340 1.00 80.44 1154 GLN A O 1
ATOM 9013 N N . ASN A 1 1155 ? 5.071 -32.306 -13.644 1.00 77.38 1155 ASN A N 1
ATOM 9014 C CA . ASN A 1 1155 ? 4.097 -32.705 -12.629 1.00 77.38 1155 ASN A CA 1
ATOM 9015 C C . ASN A 1 1155 ? 3.106 -31.584 -12.251 1.00 77.38 1155 ASN A C 1
ATOM 9017 O O . ASN A 1 1155 ? 2.030 -31.880 -11.736 1.00 77.38 1155 ASN A O 1
ATOM 9021 N N . LYS A 1 1156 ? 3.437 -30.307 -12.510 1.00 76.19 1156 LYS A N 1
ATOM 9022 C CA . LYS A 1 1156 ? 2.629 -29.128 -12.135 1.00 76.19 1156 LYS A CA 1
ATOM 9023 C C . LYS A 1 1156 ? 1.876 -28.463 -13.309 1.00 76.19 1156 LYS A C 1
ATOM 9025 O O . LYS A 1 1156 ? 1.256 -27.430 -13.082 1.00 76.19 1156 LYS A O 1
ATOM 9030 N N . MET A 1 1157 ? 1.850 -29.026 -14.530 1.00 63.56 1157 MET A N 1
ATOM 9031 C CA . MET A 1 1157 ? 1.280 -28.370 -15.738 1.00 63.56 1157 MET A CA 1
ATOM 9032 C C . MET A 1 1157 ? -0.193 -27.901 -15.648 1.00 63.56 1157 MET A C 1
ATOM 9034 O O . MET A 1 1157 ? -0.619 -27.113 -16.489 1.00 63.56 1157 MET A O 1
ATOM 9038 N N . ASN A 1 1158 ? -0.956 -28.319 -14.633 1.00 62.72 1158 ASN A N 1
ATOM 9039 C CA . ASN A 1 1158 ? -2.347 -27.896 -14.417 1.00 62.72 1158 ASN A CA 1
ATOM 9040 C C . ASN A 1 1158 ? -2.531 -26.875 -13.271 1.00 62.72 1158 ASN A C 1
ATOM 9042 O O . ASN A 1 1158 ? -3.665 -26.543 -12.932 1.00 62.72 1158 ASN A O 1
ATOM 9046 N N . GLN A 1 1159 ? -1.453 -26.391 -12.647 1.00 64.81 1159 GLN A N 1
ATOM 9047 C CA . GLN A 1 1159 ? -1.492 -25.445 -11.523 1.00 64.81 1159 GLN A CA 1
ATOM 9048 C C . GLN A 1 1159 ? -0.704 -24.169 -11.860 1.00 64.81 1159 GLN A C 1
ATOM 9050 O O . GLN A 1 1159 ? 0.176 -24.194 -12.720 1.00 64.81 1159 GLN A O 1
ATOM 9055 N N . LEU A 1 1160 ? -1.026 -23.040 -11.208 1.00 68.06 1160 LEU A N 1
ATOM 9056 C CA . LEU A 1 1160 ? -0.233 -21.809 -11.340 1.00 68.06 1160 LEU A CA 1
ATOM 9057 C C . LEU A 1 1160 ? 1.247 -22.128 -11.075 1.00 68.06 1160 LEU A C 1
ATOM 9059 O O . LEU A 1 1160 ? 1.570 -22.706 -10.039 1.00 68.06 1160 LEU A O 1
ATOM 9063 N N . VAL A 1 1161 ? 2.129 -21.762 -12.009 1.00 71.50 1161 VAL A N 1
ATOM 9064 C CA . VAL A 1 1161 ? 3.576 -21.982 -11.875 1.00 71.50 1161 VAL A CA 1
ATOM 9065 C C . VAL A 1 1161 ? 4.122 -20.950 -10.877 1.00 71.50 1161 VAL A C 1
ATOM 9067 O O . VAL A 1 1161 ? 4.084 -19.758 -11.190 1.00 71.50 1161 VAL A O 1
ATOM 9070 N N . PRO A 1 1162 ? 4.594 -21.359 -9.683 1.00 79.31 1162 PRO A N 1
ATOM 9071 C CA . PRO A 1 1162 ? 5.181 -20.433 -8.719 1.00 79.31 1162 PRO A CA 1
ATOM 9072 C C . PRO A 1 1162 ? 6.508 -19.874 -9.255 1.00 79.31 1162 PRO A C 1
ATOM 9074 O O . PRO A 1 1162 ? 7.180 -20.522 -10.065 1.00 79.31 1162 PRO A O 1
ATOM 9077 N N . SER A 1 1163 ? 6.907 -18.679 -8.804 1.00 86.81 1163 SER A N 1
ATOM 9078 C CA . SER A 1 1163 ? 8.229 -18.138 -9.147 1.00 86.81 1163 SER A CA 1
ATOM 9079 C C . SER A 1 1163 ? 9.332 -19.078 -8.651 1.00 86.81 1163 SER A C 1
ATOM 9081 O O . SER A 1 1163 ? 9.150 -19.814 -7.684 1.00 86.81 1163 SER A O 1
ATOM 9083 N N . THR A 1 1164 ? 10.475 -19.123 -9.334 1.00 90.44 1164 THR A N 1
ATOM 9084 C CA . THR A 1 1164 ? 11.594 -19.996 -8.936 1.00 90.44 1164 THR A CA 1
ATOM 9085 C C . THR A 1 1164 ? 12.822 -19.157 -8.612 1.00 90.44 1164 THR A C 1
ATOM 9087 O O . THR A 1 1164 ? 13.390 -18.537 -9.508 1.00 90.44 1164 THR A O 1
ATOM 9090 N N . THR A 1 1165 ? 13.281 -19.176 -7.363 1.00 92.94 1165 THR A N 1
ATOM 9091 C CA . THR A 1 1165 ? 14.535 -18.519 -6.963 1.00 92.94 1165 THR A CA 1
ATOM 9092 C C . THR A 1 1165 ? 15.586 -19.568 -6.641 1.00 92.94 1165 THR A C 1
ATOM 9094 O O . THR A 1 1165 ? 15.382 -20.417 -5.777 1.00 92.94 1165 THR A O 1
ATOM 9097 N N . VAL A 1 1166 ? 16.732 -19.516 -7.317 1.00 93.94 1166 VAL A N 1
ATOM 9098 C CA . VAL A 1 1166 ? 17.856 -20.426 -7.064 1.00 93.94 1166 VAL A CA 1
ATOM 9099 C C . VAL A 1 1166 ? 18.961 -19.672 -6.334 1.00 93.94 1166 VAL A C 1
ATOM 9101 O O . VAL A 1 1166 ? 19.549 -18.738 -6.873 1.00 93.94 1166 VAL A O 1
ATOM 9104 N N . VAL A 1 1167 ? 19.273 -20.099 -5.116 1.00 95.75 1167 VAL A N 1
ATOM 9105 C CA . VAL A 1 1167 ? 20.345 -19.554 -4.283 1.00 95.75 1167 VAL A CA 1
ATOM 9106 C C . VAL A 1 1167 ? 21.521 -20.521 -4.304 1.00 95.75 1167 VAL A C 1
ATOM 9108 O O . VAL A 1 1167 ? 21.399 -21.656 -3.852 1.00 95.75 1167 VAL A O 1
ATOM 9111 N N . ILE A 1 1168 ? 22.671 -20.084 -4.814 1.00 95.56 1168 ILE A N 1
ATOM 9112 C CA . ILE A 1 1168 ? 23.867 -20.926 -4.939 1.00 95.56 1168 ILE A CA 1
ATOM 9113 C C . ILE A 1 1168 ? 24.980 -20.337 -4.085 1.00 95.56 1168 ILE A C 1
ATOM 9115 O O . ILE A 1 1168 ? 25.475 -19.247 -4.376 1.00 95.56 1168 ILE A O 1
ATOM 9119 N N . PHE A 1 1169 ? 25.409 -21.072 -3.063 1.00 95.62 1169 PHE A N 1
ATOM 9120 C CA . PHE A 1 1169 ? 26.630 -20.750 -2.340 1.00 95.62 1169 PHE A CA 1
ATOM 9121 C C . PHE A 1 1169 ? 27.845 -21.295 -3.096 1.00 95.62 1169 PHE A C 1
ATOM 9123 O O . PHE A 1 1169 ? 27.810 -22.397 -3.642 1.00 95.62 1169 PHE A O 1
ATOM 9130 N N . LYS A 1 1170 ? 28.929 -20.518 -3.138 1.00 94.56 1170 LYS A N 1
ATOM 9131 C CA . LYS A 1 1170 ? 30.217 -20.941 -3.689 1.00 94.56 1170 LYS A CA 1
ATOM 9132 C C . LYS A 1 1170 ? 31.386 -20.351 -2.903 1.00 94.56 1170 LYS A C 1
ATOM 9134 O O . LYS A 1 1170 ? 31.550 -19.133 -2.811 1.00 94.56 1170 LYS A O 1
ATOM 9139 N N . PHE A 1 1171 ? 32.236 -21.227 -2.383 1.00 91.94 1171 PHE A N 1
ATOM 9140 C CA . PHE A 1 1171 ? 33.487 -20.906 -1.714 1.00 91.94 1171 PHE A CA 1
ATOM 9141 C C . PHE A 1 1171 ? 34.673 -21.075 -2.673 1.00 91.94 1171 PHE A C 1
ATOM 9143 O O . PHE A 1 1171 ? 34.826 -22.101 -3.334 1.00 91.94 1171 PHE A O 1
ATOM 9150 N N . GLY A 1 1172 ? 35.545 -20.069 -2.748 1.00 89.50 1172 GLY A N 1
ATOM 9151 C CA . GLY A 1 1172 ? 36.787 -20.149 -3.517 1.00 89.50 1172 GLY A CA 1
ATOM 9152 C C . GLY A 1 1172 ? 36.623 -19.952 -5.031 1.00 89.50 1172 GLY A C 1
ATOM 9153 O O . GLY A 1 1172 ? 35.858 -19.106 -5.501 1.00 89.50 1172 GLY A O 1
ATOM 9154 N N . GLN A 1 1173 ? 37.440 -20.660 -5.816 1.00 91.06 1173 GLN A N 1
ATOM 9155 C CA . GLN A 1 1173 ? 37.430 -20.582 -7.282 1.00 91.06 1173 GLN A CA 1
ATOM 9156 C C . GLN A 1 1173 ? 36.437 -21.585 -7.886 1.00 91.06 1173 GLN A C 1
ATOM 9158 O O . GLN A 1 1173 ? 36.159 -22.630 -7.297 1.00 91.06 1173 GLN A O 1
ATOM 9163 N N . LEU A 1 1174 ? 35.899 -21.264 -9.067 1.00 92.12 1174 LEU A N 1
ATOM 9164 C CA . LEU A 1 1174 ? 35.086 -22.206 -9.840 1.00 92.12 1174 LEU A CA 1
ATOM 9165 C C . LEU A 1 1174 ? 35.962 -23.372 -10.315 1.00 92.12 1174 LEU A C 1
ATOM 9167 O O . LEU A 1 1174 ? 37.032 -23.143 -10.880 1.00 92.12 1174 LEU A O 1
ATOM 9171 N N . ARG A 1 1175 ? 35.498 -24.613 -10.127 1.00 92.94 1175 ARG A N 1
ATOM 9172 C CA . ARG A 1 1175 ? 36.145 -25.809 -10.700 1.00 92.94 1175 ARG A CA 1
ATOM 9173 C C . ARG A 1 1175 ? 35.843 -25.955 -12.190 1.00 92.94 1175 ARG A C 1
ATOM 9175 O O . ARG A 1 1175 ? 36.625 -26.538 -12.937 1.00 92.94 1175 ARG A O 1
ATOM 9182 N N . SER A 1 1176 ? 34.703 -25.428 -12.621 1.00 93.19 1176 SER A N 1
ATOM 9183 C CA . SER A 1 1176 ? 34.246 -25.475 -14.004 1.00 93.19 1176 SER A CA 1
ATOM 9184 C C . SER A 1 1176 ? 34.682 -24.237 -14.791 1.00 93.19 1176 SER A C 1
ATOM 9186 O O . SER A 1 1176 ? 34.571 -23.117 -14.288 1.00 93.19 1176 SER A O 1
ATOM 9188 N N . PRO A 1 1177 ? 35.093 -24.393 -16.062 1.00 90.75 1177 PRO A N 1
ATOM 9189 C CA . PRO A 1 1177 ? 35.390 -23.256 -16.922 1.00 90.75 1177 PRO A CA 1
ATOM 9190 C C . PRO A 1 1177 ? 34.111 -22.431 -17.193 1.00 90.75 1177 PRO A C 1
ATOM 9192 O O . PRO A 1 1177 ? 33.074 -23.018 -17.531 1.00 90.75 1177 PRO A O 1
ATOM 9195 N N . PRO A 1 1178 ? 34.157 -21.082 -17.119 1.00 87.62 1178 PRO A N 1
ATOM 9196 C CA . PRO A 1 1178 ? 32.985 -20.214 -17.301 1.00 87.62 1178 PRO A CA 1
ATOM 9197 C C . PRO A 1 1178 ? 32.217 -20.451 -18.609 1.00 87.62 1178 PRO A C 1
ATOM 9199 O O . PRO A 1 1178 ? 30.999 -20.291 -18.660 1.00 87.62 1178 PRO A O 1
ATOM 9202 N N . GLN A 1 1179 ? 32.909 -20.885 -19.667 1.00 89.44 1179 GLN A N 1
ATOM 9203 C CA . GLN A 1 1179 ? 32.327 -21.184 -20.978 1.00 89.44 1179 GLN A CA 1
ATOM 9204 C C . GLN A 1 1179 ? 31.272 -22.300 -20.924 1.00 89.44 1179 GLN A C 1
ATOM 9206 O O . GLN A 1 1179 ? 30.350 -22.296 -21.736 1.00 89.44 1179 GLN A O 1
ATOM 9211 N N . ARG A 1 1180 ? 31.378 -23.242 -19.975 1.00 91.56 1180 ARG A N 1
ATOM 9212 C CA . ARG A 1 1180 ? 30.392 -24.323 -19.804 1.00 91.56 1180 ARG A CA 1
ATOM 9213 C C . ARG A 1 1180 ? 29.223 -23.927 -18.902 1.00 91.56 1180 ARG A C 1
ATOM 9215 O O . ARG A 1 1180 ? 28.133 -24.455 -19.082 1.00 91.56 1180 ARG A O 1
ATOM 9222 N N . LEU A 1 1181 ? 29.429 -22.985 -17.981 1.00 88.31 1181 LEU A N 1
ATOM 9223 C CA . LEU A 1 1181 ? 28.398 -22.512 -17.048 1.00 88.31 1181 LEU A CA 1
ATOM 9224 C C . LEU A 1 1181 ? 27.420 -21.536 -17.709 1.00 88.31 1181 LEU A C 1
ATOM 9226 O O . LEU A 1 1181 ? 26.206 -21.674 -17.561 1.00 88.31 1181 LEU A O 1
ATOM 9230 N N . LYS A 1 1182 ? 27.946 -20.598 -18.505 1.00 83.81 1182 LYS A N 1
ATOM 9231 C CA . LYS A 1 1182 ? 27.172 -19.556 -19.198 1.00 83.81 1182 LYS A CA 1
ATOM 9232 C C . LYS A 1 1182 ? 25.928 -20.056 -19.952 1.00 83.81 1182 LYS A C 1
ATOM 9234 O O . LYS A 1 1182 ? 24.885 -19.430 -19.800 1.00 83.81 1182 LYS A O 1
ATOM 9239 N N . PRO A 1 1183 ? 25.967 -21.141 -20.753 1.00 87.25 1183 PRO A N 1
ATOM 9240 C CA . PRO A 1 1183 ? 24.776 -21.612 -21.463 1.00 87.25 1183 PRO A CA 1
ATOM 9241 C C . PRO A 1 1183 ? 23.782 -22.374 -20.575 1.00 87.25 1183 PRO A C 1
ATOM 9243 O O . PRO A 1 1183 ? 22.640 -22.565 -20.989 1.00 87.25 1183 PRO A O 1
ATOM 9246 N N . LEU A 1 1184 ? 24.183 -22.841 -19.387 1.00 87.44 1184 LEU A N 1
ATOM 9247 C CA . LEU A 1 1184 ? 23.322 -23.643 -18.513 1.00 87.44 1184 LEU A CA 1
ATOM 9248 C C . LEU A 1 1184 ? 22.341 -22.785 -17.711 1.00 87.44 1184 LEU A C 1
ATOM 9250 O O . LEU A 1 1184 ? 21.173 -23.153 -17.619 1.00 87.44 1184 LEU A O 1
ATOM 9254 N N . LEU A 1 1185 ? 22.765 -21.625 -17.199 1.00 84.94 1185 LEU A N 1
ATOM 9255 C CA . LEU A 1 1185 ? 21.891 -20.762 -16.390 1.00 84.94 1185 LEU A CA 1
ATOM 9256 C C . LEU A 1 1185 ? 20.655 -20.255 -17.160 1.00 84.94 1185 LEU A C 1
ATOM 9258 O O . LEU A 1 1185 ? 19.544 -20.419 -16.657 1.00 84.94 1185 LEU A O 1
ATOM 9262 N N . PRO A 1 1186 ? 20.767 -19.752 -18.408 1.00 81.00 1186 PRO A N 1
ATOM 9263 C CA . PRO A 1 1186 ? 19.591 -19.381 -19.188 1.00 81.00 1186 PRO A CA 1
ATOM 9264 C C . PRO A 1 1186 ? 18.695 -20.573 -19.523 1.00 81.00 1186 PRO A C 1
ATOM 9266 O O . PRO A 1 1186 ? 17.508 -20.379 -19.734 1.00 81.00 1186 PRO A O 1
ATOM 9269 N N . ARG A 1 1187 ? 19.225 -21.804 -19.578 1.00 85.38 1187 ARG A N 1
ATOM 9270 C CA . ARG A 1 1187 ? 18.417 -23.016 -19.810 1.00 85.38 1187 ARG A CA 1
ATOM 9271 C C . ARG A 1 1187 ? 17.648 -23.447 -18.565 1.00 85.38 1187 ARG A C 1
ATOM 9273 O O . ARG A 1 1187 ? 16.551 -23.972 -18.700 1.00 85.38 1187 ARG A O 1
ATOM 9280 N N . ILE A 1 1188 ? 18.213 -23.220 -17.381 1.00 84.00 1188 ILE A N 1
ATOM 9281 C CA . ILE A 1 1188 ? 17.529 -23.432 -16.100 1.00 84.00 1188 ILE A CA 1
ATOM 9282 C C . ILE A 1 1188 ? 16.347 -22.464 -15.970 1.00 84.00 1188 ILE A C 1
ATOM 9284 O O . ILE A 1 1188 ? 15.264 -22.878 -15.576 1.00 84.00 1188 ILE A O 1
ATOM 9288 N N . LEU A 1 1189 ? 16.530 -21.204 -16.375 1.00 77.62 1189 LEU A N 1
ATOM 9289 C CA . LEU A 1 1189 ? 15.488 -20.172 -16.303 1.00 77.62 1189 LEU A CA 1
ATOM 9290 C C . LEU A 1 1189 ? 14.511 -20.187 -17.494 1.00 77.62 1189 LEU A C 1
ATOM 9292 O O . LEU A 1 1189 ? 13.333 -19.868 -17.352 1.00 77.62 1189 LEU A O 1
ATOM 9296 N N . GLY A 1 1190 ? 14.996 -20.540 -18.685 1.00 68.12 1190 GLY A N 1
ATOM 9297 C CA . GLY A 1 1190 ? 14.280 -20.407 -19.956 1.00 68.12 1190 GLY A CA 1
ATOM 9298 C C . GLY A 1 1190 ? 13.172 -21.433 -20.176 1.00 68.12 1190 GLY A C 1
ATOM 9299 O O . GLY A 1 1190 ? 12.253 -21.165 -20.943 1.00 68.12 1190 GLY A O 1
ATOM 9300 N N . ASN A 1 1191 ? 13.209 -22.564 -19.470 1.00 61.41 1191 ASN A N 1
ATOM 9301 C CA . ASN A 1 1191 ? 12.118 -23.538 -19.503 1.00 61.41 1191 ASN A CA 1
ATOM 9302 C C . ASN A 1 1191 ? 10.887 -23.086 -18.679 1.00 61.41 1191 ASN A C 1
ATOM 9304 O O . ASN A 1 1191 ? 9.812 -23.651 -18.862 1.00 61.41 1191 ASN A O 1
ATOM 9308 N N . ASN A 1 1192 ? 11.003 -22.041 -17.840 1.00 55.84 1192 ASN A N 1
ATOM 9309 C CA . ASN A 1 1192 ? 9.975 -21.622 -16.865 1.00 55.84 1192 ASN A CA 1
ATOM 9310 C C . ASN A 1 1192 ? 9.317 -20.276 -17.221 1.00 55.84 1192 ASN A C 1
ATOM 9312 O O . ASN A 1 1192 ? 9.127 -19.427 -16.351 1.00 55.84 1192 ASN A O 1
ATOM 9316 N N . ALA A 1 1193 ? 9.021 -20.030 -18.502 1.00 52.22 1193 ALA A N 1
ATOM 9317 C CA . ALA A 1 1193 ? 8.340 -18.811 -18.975 1.00 52.22 1193 ALA A CA 1
ATOM 9318 C C . ALA A 1 1193 ? 8.968 -17.463 -18.519 1.00 52.22 1193 ALA A C 1
ATOM 9320 O O . ALA A 1 1193 ? 8.314 -16.424 -18.573 1.00 52.22 1193 ALA A O 1
ATOM 9321 N N . GLY A 1 1194 ? 10.244 -17.454 -18.105 1.00 57.88 1194 GLY A N 1
ATOM 9322 C CA . GLY A 1 1194 ? 10.974 -16.241 -17.722 1.00 57.88 1194 GLY A CA 1
ATOM 9323 C C . GLY A 1 1194 ? 10.715 -15.703 -16.306 1.00 57.88 1194 GLY A C 1
ATOM 9324 O O . GLY A 1 1194 ? 11.054 -14.551 -16.057 1.00 57.88 1194 GLY A O 1
ATOM 9325 N N . MET A 1 1195 ? 10.150 -16.494 -15.383 1.00 60.75 1195 MET A N 1
ATOM 9326 C CA . MET A 1 1195 ? 9.799 -16.054 -14.015 1.00 60.75 1195 MET A CA 1
ATOM 9327 C C . MET A 1 1195 ? 10.707 -16.626 -12.903 1.00 60.75 1195 MET A C 1
ATOM 9329 O O . MET A 1 1195 ? 10.223 -17.067 -11.860 1.00 60.75 1195 MET A O 1
ATOM 9333 N N . GLY A 1 1196 ? 12.029 -16.638 -13.104 1.00 77.31 1196 GLY A N 1
ATOM 9334 C CA . GLY A 1 1196 ? 12.969 -17.076 -12.063 1.00 77.31 1196 GLY A CA 1
ATOM 9335 C C . GLY A 1 1196 ? 14.218 -16.206 -11.935 1.00 77.31 1196 GLY A C 1
ATOM 9336 O O . GLY A 1 1196 ? 14.648 -15.598 -12.917 1.00 77.31 1196 GLY A O 1
ATOM 9337 N N . SER A 1 1197 ? 14.792 -16.172 -10.731 1.00 89.44 1197 SER A N 1
ATOM 9338 C CA . SER A 1 1197 ? 16.008 -15.424 -10.381 1.00 89.44 1197 SER A CA 1
ATOM 9339 C C . SER A 1 1197 ? 17.104 -16.360 -9.869 1.00 89.44 1197 SER A C 1
ATOM 9341 O O . SER A 1 1197 ? 16.828 -17.392 -9.250 1.00 89.44 1197 SER A O 1
ATOM 9343 N N . ILE A 1 1198 ? 18.367 -16.021 -10.145 1.00 90.88 1198 ILE A N 1
ATOM 9344 C CA . ILE A 1 1198 ? 19.528 -16.752 -9.623 1.00 90.88 1198 ILE A CA 1
ATOM 9345 C C . ILE A 1 1198 ? 20.359 -15.803 -8.770 1.00 90.88 1198 ILE A C 1
ATOM 9347 O O . ILE A 1 1198 ? 20.836 -14.770 -9.240 1.00 90.88 1198 ILE A O 1
ATOM 9351 N N . VAL A 1 1199 ? 20.568 -16.186 -7.511 1.00 93.62 1199 VAL A N 1
ATOM 9352 C CA . VAL A 1 1199 ? 21.381 -15.439 -6.554 1.00 93.62 1199 VAL A CA 1
ATOM 9353 C C . VAL A 1 1199 ? 22.620 -16.250 -6.202 1.00 93.62 1199 VAL A C 1
ATOM 9355 O O . VAL A 1 1199 ? 22.546 -17.284 -5.539 1.00 93.62 1199 VAL A O 1
ATOM 9358 N N . ALA A 1 1200 ? 23.780 -15.774 -6.647 1.00 94.00 1200 ALA A N 1
ATOM 9359 C CA . ALA A 1 1200 ? 25.063 -16.399 -6.353 1.00 94.00 1200 ALA A CA 1
ATOM 9360 C C . ALA A 1 1200 ? 25.753 -15.712 -5.172 1.00 94.00 1200 ALA A C 1
ATOM 9362 O O . ALA A 1 1200 ? 25.996 -14.501 -5.197 1.00 94.00 1200 ALA A O 1
ATOM 9363 N N . ILE A 1 1201 ? 26.112 -16.496 -4.157 1.00 94.69 1201 ILE A N 1
ATOM 9364 C CA . ILE A 1 1201 ? 26.689 -16.023 -2.899 1.00 94.69 1201 ILE A CA 1
ATOM 9365 C C . ILE A 1 1201 ? 28.065 -16.641 -2.719 1.00 94.69 1201 ILE A C 1
ATOM 9367 O O . ILE A 1 1201 ? 28.230 -17.853 -2.821 1.00 94.69 1201 ILE A O 1
ATOM 9371 N N . GLY A 1 1202 ? 29.070 -15.834 -2.408 1.00 93.19 1202 GLY A N 1
ATOM 9372 C CA . GLY A 1 1202 ? 30.420 -16.354 -2.226 1.00 93.19 1202 GLY A CA 1
ATOM 9373 C C . GLY A 1 1202 ? 31.387 -15.348 -1.636 1.00 93.19 1202 GLY A C 1
ATOM 9374 O O . GLY A 1 1202 ? 31.027 -14.203 -1.370 1.00 93.19 1202 GLY A O 1
ATOM 9375 N N . ASN A 1 1203 ? 32.632 -15.782 -1.447 1.00 91.62 1203 ASN A N 1
ATOM 9376 C CA . ASN A 1 1203 ? 33.734 -14.939 -0.975 1.00 91.62 1203 ASN A CA 1
ATOM 9377 C C . ASN A 1 1203 ? 34.613 -14.389 -2.117 1.00 91.62 1203 ASN A C 1
ATOM 9379 O O . ASN A 1 1203 ? 35.440 -13.511 -1.885 1.00 91.62 1203 ASN A O 1
ATOM 9383 N N . ASN A 1 1204 ? 34.443 -14.880 -3.351 1.00 91.06 1204 ASN A N 1
ATOM 9384 C CA . ASN A 1 1204 ? 35.185 -14.430 -4.529 1.00 91.06 1204 ASN A CA 1
ATOM 9385 C C . ASN A 1 1204 ? 34.237 -13.842 -5.583 1.00 91.06 1204 ASN A C 1
ATOM 9387 O O . ASN A 1 1204 ? 33.664 -14.555 -6.408 1.00 91.06 1204 ASN A O 1
ATOM 9391 N N . LEU A 1 1205 ? 34.105 -12.514 -5.577 1.00 88.06 1205 LEU A N 1
ATOM 9392 C CA . LEU A 1 1205 ? 33.201 -11.785 -6.469 1.00 88.06 1205 LEU A CA 1
ATOM 9393 C C . LEU A 1 1205 ? 33.492 -12.034 -7.959 1.00 88.06 1205 LEU A C 1
ATOM 9395 O O . LEU A 1 1205 ? 32.570 -12.054 -8.773 1.00 88.06 1205 LEU A O 1
ATOM 9399 N N . THR A 1 1206 ? 34.759 -12.238 -8.324 1.00 86.75 1206 THR A N 1
ATOM 9400 C CA . THR A 1 1206 ? 35.172 -12.488 -9.711 1.00 86.75 1206 THR A CA 1
ATOM 9401 C C . THR A 1 1206 ? 34.653 -13.837 -10.200 1.00 86.75 1206 THR A C 1
ATOM 9403 O O . THR A 1 1206 ? 34.059 -13.897 -11.276 1.00 86.75 1206 THR A O 1
ATOM 9406 N N . SER A 1 1207 ? 34.798 -14.889 -9.389 1.00 86.56 1207 SER A N 1
ATOM 9407 C CA . SER A 1 1207 ? 34.249 -16.224 -9.667 1.00 86.56 1207 SER A CA 1
ATOM 9408 C C . SER A 1 1207 ? 32.729 -16.180 -9.840 1.00 86.56 1207 SER A C 1
ATOM 9410 O O . SER A 1 1207 ? 32.194 -16.663 -10.833 1.00 86.56 1207 SER A O 1
ATOM 9412 N N . LEU A 1 1208 ? 32.018 -15.536 -8.911 1.00 89.12 1208 LEU A N 1
ATOM 9413 C CA . LEU A 1 1208 ? 30.554 -15.467 -8.953 1.00 89.12 1208 LEU A CA 1
ATOM 9414 C C . LEU A 1 1208 ? 30.048 -14.685 -10.171 1.00 89.12 1208 LEU A C 1
ATOM 9416 O O . LEU A 1 1208 ? 29.106 -15.107 -10.836 1.00 89.12 1208 LEU A O 1
ATOM 9420 N N . ARG A 1 1209 ? 30.711 -13.572 -10.519 1.00 88.19 1209 ARG A N 1
ATOM 9421 C CA . ARG A 1 1209 ? 30.398 -12.814 -11.738 1.00 88.19 1209 ARG A CA 1
ATOM 9422 C C . ARG A 1 1209 ? 30.630 -13.647 -12.993 1.00 88.19 1209 ARG A C 1
ATOM 9424 O O . ARG A 1 1209 ? 29.850 -13.538 -13.925 1.00 88.19 1209 ARG A O 1
ATOM 9431 N N . GLN A 1 1210 ? 31.670 -14.477 -13.040 1.00 85.81 1210 GLN A N 1
ATOM 9432 C CA . GLN A 1 1210 ? 31.889 -15.379 -14.176 1.00 85.81 1210 GLN A CA 1
ATOM 9433 C C . GLN A 1 1210 ? 30.814 -16.462 -14.289 1.00 85.81 1210 GLN A C 1
ATOM 9435 O O . GLN A 1 1210 ? 30.512 -16.884 -15.403 1.00 85.81 1210 GLN A O 1
ATOM 9440 N N . MET A 1 1211 ? 30.242 -16.885 -13.159 1.00 84.00 1211 MET A N 1
ATOM 9441 C CA . MET A 1 1211 ? 29.127 -17.824 -13.134 1.00 84.00 1211 MET A CA 1
ATOM 9442 C C . MET A 1 1211 ? 27.854 -17.169 -13.679 1.00 84.00 1211 MET A C 1
ATOM 9444 O O . MET A 1 1211 ? 27.256 -17.723 -14.586 1.00 84.00 1211 MET A O 1
ATOM 9448 N N . VAL A 1 1212 ? 27.487 -15.980 -13.188 1.00 83.44 1212 VAL A N 1
ATOM 9449 C CA . VAL A 1 1212 ? 26.156 -15.375 -13.393 1.00 83.44 1212 VAL A CA 1
ATOM 9450 C C . VAL A 1 1212 ? 26.064 -14.419 -14.600 1.00 83.44 1212 VAL A C 1
ATOM 9452 O O . VAL A 1 1212 ? 24.986 -14.197 -15.144 1.00 83.44 1212 VAL A O 1
ATOM 9455 N N . ARG A 1 1213 ? 27.176 -13.848 -15.083 1.00 76.00 1213 ARG A N 1
ATOM 9456 C CA . ARG A 1 1213 ? 27.145 -12.803 -16.126 1.00 76.00 1213 ARG A CA 1
ATOM 9457 C C . ARG A 1 1213 ? 26.779 -13.364 -17.507 1.00 76.00 1213 ARG A C 1
ATOM 9459 O O . ARG A 1 1213 ? 27.566 -14.088 -18.121 1.00 76.00 1213 ARG A O 1
ATOM 9466 N N . ARG A 1 1214 ? 25.630 -12.940 -18.044 1.00 65.75 1214 ARG A N 1
ATOM 9467 C CA . ARG A 1 1214 ? 25.241 -13.167 -19.447 1.00 65.75 1214 ARG A CA 1
ATOM 9468 C C . ARG A 1 1214 ? 26.130 -12.343 -20.386 1.00 65.75 1214 ARG A C 1
ATOM 9470 O O . ARG A 1 1214 ? 26.292 -11.139 -20.207 1.00 65.75 1214 ARG A O 1
ATOM 9477 N N . GLU A 1 1215 ? 26.719 -12.984 -21.394 1.00 46.50 1215 GLU A N 1
ATOM 9478 C CA . GLU A 1 1215 ? 27.420 -12.293 -22.484 1.00 46.50 1215 GLU A CA 1
ATOM 9479 C C . GLU A 1 1215 ? 26.409 -11.894 -23.565 1.00 46.50 1215 GLU A C 1
ATOM 9481 O O . GLU A 1 1215 ? 26.034 -12.692 -24.419 1.00 46.50 1215 GLU A O 1
ATOM 9486 N N . GLY A 1 1216 ? 25.950 -10.647 -23.499 1.00 47.69 1216 GLY A N 1
ATOM 9487 C CA . GLY A 1 1216 ? 25.092 -10.005 -24.491 1.00 47.69 1216 GLY A CA 1
ATOM 9488 C C . GLY A 1 1216 ? 25.120 -8.498 -24.254 1.00 47.69 1216 GLY A C 1
ATOM 9489 O O . GLY A 1 1216 ? 24.992 -8.064 -23.114 1.00 47.69 1216 GLY A O 1
ATOM 9490 N N . ARG A 1 1217 ? 25.409 -7.724 -25.304 1.00 41.53 1217 ARG A N 1
ATOM 9491 C CA . ARG A 1 1217 ? 25.695 -6.282 -25.243 1.00 41.53 1217 ARG A CA 1
ATOM 9492 C C . ARG A 1 1217 ? 24.506 -5.481 -24.698 1.00 41.53 1217 ARG A C 1
ATOM 9494 O O . ARG A 1 1217 ? 23.393 -5.644 -25.181 1.00 41.53 1217 ARG A O 1
ATOM 9501 N N . ASP A 1 1218 ? 24.827 -4.602 -23.753 1.00 45.75 1218 ASP A N 1
ATOM 9502 C CA . ASP A 1 1218 ? 24.145 -3.345 -23.427 1.00 45.75 1218 ASP A CA 1
ATOM 9503 C C . ASP A 1 1218 ? 22.658 -3.417 -23.032 1.00 45.75 1218 ASP A C 1
ATOM 9505 O O . ASP A 1 1218 ? 21.822 -2.759 -23.638 1.00 45.75 1218 ASP A O 1
ATOM 9509 N N . ALA A 1 1219 ? 22.343 -4.183 -21.983 1.00 41.81 1219 ALA A N 1
ATOM 9510 C CA . ALA A 1 1219 ? 21.283 -3.862 -21.018 1.00 41.81 1219 ALA A CA 1
ATOM 9511 C C . ALA A 1 1219 ? 21.396 -4.789 -19.799 1.00 41.81 1219 ALA A C 1
ATOM 9513 O O . ALA A 1 1219 ? 21.370 -6.017 -19.913 1.00 41.81 1219 ALA A O 1
ATOM 9514 N N . VAL A 1 1220 ? 21.561 -4.190 -18.624 1.00 40.09 1220 VAL A N 1
ATOM 9515 C CA . VAL A 1 1220 ? 21.616 -4.867 -17.328 1.00 40.09 1220 VAL A CA 1
ATOM 9516 C C . VAL A 1 1220 ? 20.222 -5.421 -17.019 1.00 40.09 1220 VAL A C 1
ATOM 9518 O O . VAL A 1 1220 ? 19.367 -4.708 -16.510 1.00 40.09 1220 VAL A O 1
ATOM 9521 N N . SER A 1 1221 ? 19.948 -6.689 -17.339 1.00 44.91 1221 SER A N 1
ATOM 9522 C CA . SER A 1 1221 ? 18.811 -7.368 -16.712 1.00 44.91 1221 SER A CA 1
ATOM 9523 C C . SER A 1 1221 ? 19.209 -7.700 -15.271 1.00 44.91 1221 SER A C 1
ATOM 9525 O O . SER A 1 1221 ? 19.931 -8.670 -15.046 1.00 44.91 1221 SER A O 1
ATOM 9527 N N . ASP A 1 1222 ? 18.749 -6.890 -14.317 1.00 55.12 1222 ASP A N 1
ATOM 9528 C CA . ASP A 1 1222 ? 19.015 -6.955 -12.863 1.00 55.12 1222 ASP A CA 1
ATOM 9529 C C . ASP A 1 1222 ? 18.587 -8.263 -12.150 1.00 55.12 1222 ASP A C 1
ATOM 9531 O O . ASP A 1 1222 ? 18.717 -8.370 -10.932 1.00 55.12 1222 ASP A O 1
ATOM 9535 N N . LEU A 1 1223 ? 18.094 -9.269 -12.884 1.00 53.78 1223 LEU A N 1
ATOM 9536 C CA . LEU A 1 1223 ? 17.519 -10.521 -12.353 1.00 53.78 1223 LEU A CA 1
ATOM 9537 C C . LEU A 1 1223 ? 18.560 -11.545 -11.861 1.00 53.78 1223 LEU A C 1
ATOM 9539 O O . LEU A 1 1223 ? 18.219 -12.561 -11.259 1.00 53.78 1223 LEU A O 1
ATOM 9543 N N . ASP A 1 1224 ? 19.832 -11.294 -12.153 1.00 67.94 1224 ASP A N 1
ATOM 9544 C CA . ASP A 1 1224 ? 20.946 -12.208 -11.934 1.00 67.94 1224 ASP A CA 1
ATOM 9545 C C . ASP A 1 1224 ? 21.923 -11.525 -10.948 1.00 67.94 1224 ASP A C 1
ATOM 9547 O O . ASP A 1 1224 ? 22.771 -10.712 -11.335 1.00 67.94 1224 ASP A O 1
ATOM 9551 N N . LYS A 1 1225 ? 21.772 -11.804 -9.641 1.00 82.94 1225 LYS A N 1
ATOM 9552 C CA . LYS A 1 1225 ? 22.458 -11.071 -8.557 1.00 82.94 1225 LYS A CA 1
ATOM 9553 C C . LYS A 1 1225 ? 23.647 -11.836 -7.988 1.00 82.94 1225 LYS A C 1
ATOM 9555 O O . LYS A 1 1225 ? 23.603 -13.037 -7.730 1.00 82.94 1225 LYS A O 1
ATOM 9560 N N . VAL A 1 1226 ? 24.724 -11.097 -7.730 1.00 85.38 1226 VAL A N 1
ATOM 9561 C CA . VAL A 1 1226 ? 25.912 -11.598 -7.036 1.00 85.38 1226 VAL A CA 1
ATOM 9562 C C . VAL A 1 1226 ? 26.044 -10.881 -5.701 1.00 85.38 1226 VAL A C 1
ATOM 9564 O O . VAL A 1 1226 ? 26.160 -9.655 -5.670 1.00 85.38 1226 VAL A O 1
ATOM 9567 N N . ILE A 1 1227 ? 26.078 -11.642 -4.608 1.00 89.38 1227 ILE A N 1
ATOM 9568 C CA . ILE A 1 1227 ? 26.201 -11.107 -3.251 1.00 89.38 1227 ILE A CA 1
ATOM 9569 C C . ILE A 1 1227 ? 27.499 -11.618 -2.621 1.00 89.38 1227 ILE A C 1
ATOM 9571 O O . ILE A 1 1227 ? 27.775 -12.817 -2.587 1.00 89.38 1227 ILE A O 1
ATOM 9575 N N . LEU A 1 1228 ? 28.315 -10.692 -2.115 1.00 89.12 1228 LEU A N 1
ATOM 9576 C CA . LEU A 1 1228 ? 29.495 -11.036 -1.328 1.00 89.12 1228 LEU A CA 1
ATOM 9577 C C . LEU A 1 1228 ? 29.048 -11.341 0.105 1.00 89.12 1228 LEU A C 1
ATOM 9579 O O . LEU A 1 1228 ? 28.547 -10.452 0.791 1.00 89.12 1228 LEU A O 1
ATOM 9583 N N . LEU A 1 1229 ? 29.251 -12.573 0.565 1.00 87.56 1229 LEU A N 1
ATOM 9584 C CA . LEU A 1 1229 ? 29.028 -12.922 1.965 1.00 87.56 1229 LEU A CA 1
ATOM 9585 C C . LEU A 1 1229 ? 30.331 -12.663 2.729 1.00 87.56 1229 LEU A C 1
ATOM 9587 O O . LEU A 1 1229 ? 31.348 -13.310 2.488 1.00 87.56 1229 LEU A O 1
ATOM 9591 N N . ALA A 1 1230 ? 30.326 -11.657 3.602 1.00 80.88 1230 ALA A N 1
ATOM 9592 C CA . ALA A 1 1230 ? 31.447 -11.385 4.498 1.00 80.88 1230 ALA A CA 1
ATOM 9593 C C . ALA A 1 1230 ? 31.388 -12.314 5.726 1.00 80.88 1230 ALA A C 1
ATOM 9595 O O . ALA A 1 1230 ? 30.336 -12.843 6.069 1.00 80.88 1230 ALA A O 1
ATOM 9596 N N . GLY A 1 1231 ? 32.519 -12.519 6.407 1.00 79.06 1231 GLY A N 1
ATOM 9597 C CA . GLY A 1 1231 ? 32.644 -13.480 7.514 1.00 79.06 1231 GLY A CA 1
ATOM 9598 C C . GLY A 1 1231 ? 31.945 -13.109 8.836 1.00 79.06 1231 GLY A C 1
ATOM 9599 O O . GLY A 1 1231 ? 32.341 -13.650 9.869 1.00 79.06 1231 GLY A O 1
ATOM 9600 N N . SER A 1 1232 ? 30.964 -12.198 8.840 1.00 88.75 1232 SER A N 1
ATOM 9601 C CA . SER A 1 1232 ? 30.253 -11.721 10.039 1.00 88.75 1232 SER A CA 1
ATOM 9602 C C . SER A 1 1232 ? 28.771 -12.115 10.045 1.00 88.75 1232 SER A C 1
ATOM 9604 O O . SER A 1 1232 ? 28.154 -12.284 8.998 1.00 88.75 1232 SER A O 1
ATOM 9606 N N . GLU A 1 1233 ? 28.173 -12.225 11.237 1.00 86.50 1233 GLU A N 1
ATOM 9607 C CA . GLU A 1 1233 ? 26.743 -12.550 11.385 1.00 86.50 1233 GLU A CA 1
ATOM 9608 C C . GLU A 1 1233 ? 25.825 -11.481 10.767 1.00 86.50 1233 GLU A C 1
ATOM 9610 O O . GLU A 1 1233 ? 24.828 -11.808 10.123 1.00 86.50 1233 GLU A O 1
ATOM 9615 N N . ASP A 1 1234 ? 26.179 -10.199 10.901 1.00 87.69 1234 ASP A N 1
ATOM 9616 C CA . ASP A 1 1234 ? 25.420 -9.113 10.275 1.00 87.69 1234 ASP A CA 1
ATOM 9617 C C . ASP A 1 1234 ? 25.457 -9.196 8.744 1.00 87.69 1234 ASP A C 1
ATOM 9619 O O . ASP A 1 1234 ? 24.477 -8.837 8.092 1.00 87.69 1234 ASP A O 1
ATOM 9623 N N . ALA A 1 1235 ? 26.538 -9.732 8.162 1.00 87.56 1235 ALA A N 1
ATOM 9624 C CA . ALA A 1 1235 ? 26.604 -9.976 6.727 1.00 87.56 1235 ALA A CA 1
ATOM 9625 C C . ALA A 1 1235 ? 25.650 -11.099 6.307 1.00 87.56 1235 ALA A C 1
ATOM 9627 O O . ALA A 1 1235 ? 24.911 -10.914 5.347 1.00 87.56 1235 ALA A O 1
ATOM 9628 N N . ALA A 1 1236 ? 25.588 -12.216 7.043 1.00 89.38 1236 ALA A N 1
ATOM 9629 C CA . ALA A 1 1236 ? 24.595 -13.264 6.781 1.00 89.38 1236 ALA A CA 1
ATOM 9630 C C . ALA A 1 1236 ? 23.156 -12.725 6.854 1.00 89.38 1236 ALA A C 1
ATOM 9632 O O . ALA A 1 1236 ? 22.316 -13.089 6.031 1.00 89.38 1236 ALA A O 1
ATOM 9633 N N . ARG A 1 1237 ? 22.880 -11.807 7.791 1.00 90.69 1237 ARG A N 1
ATOM 9634 C CA . ARG A 1 1237 ? 21.581 -11.127 7.899 1.00 90.69 1237 ARG A CA 1
ATOM 9635 C C . ARG A 1 1237 ? 21.291 -10.213 6.708 1.00 90.69 1237 ARG A C 1
ATOM 9637 O O . ARG A 1 1237 ? 20.189 -10.283 6.171 1.00 90.69 1237 ARG A O 1
ATOM 9644 N N . ASP A 1 1238 ? 22.248 -9.387 6.286 1.00 89.38 1238 ASP A N 1
ATOM 9645 C CA . ASP A 1 1238 ? 22.090 -8.515 5.111 1.00 89.38 1238 ASP A CA 1
ATOM 9646 C C . ASP A 1 1238 ? 21.885 -9.336 3.829 1.00 89.38 1238 ASP A C 1
ATOM 9648 O O . ASP A 1 1238 ? 20.980 -9.059 3.045 1.00 89.38 1238 ASP A O 1
ATOM 9652 N N . VAL A 1 1239 ? 22.664 -10.407 3.652 1.00 91.12 1239 VAL A N 1
ATOM 9653 C CA . VAL A 1 1239 ? 22.523 -11.334 2.523 1.00 91.12 1239 VAL A CA 1
ATOM 9654 C C . VAL A 1 1239 ? 21.143 -11.996 2.525 1.00 91.12 1239 VAL A C 1
ATOM 9656 O O . VAL A 1 1239 ? 20.470 -11.980 1.497 1.00 91.12 1239 VAL A O 1
ATOM 9659 N N . ALA A 1 1240 ? 20.686 -12.524 3.664 1.00 92.38 1240 ALA A N 1
ATOM 9660 C CA . ALA A 1 1240 ? 19.366 -13.143 3.774 1.00 92.38 1240 ALA A CA 1
ATOM 9661 C C . ALA A 1 1240 ? 18.226 -12.160 3.458 1.00 92.38 1240 ALA A C 1
ATOM 9663 O O . ALA A 1 1240 ? 17.299 -12.528 2.741 1.00 92.38 1240 ALA A O 1
ATOM 9664 N N . ASN A 1 1241 ? 18.311 -10.913 3.938 1.00 89.88 1241 ASN A N 1
ATOM 9665 C CA . ASN A 1 1241 ? 17.319 -9.878 3.633 1.00 89.88 1241 ASN A CA 1
ATOM 9666 C C . ASN A 1 1241 ? 17.278 -9.574 2.129 1.00 89.88 1241 ASN A C 1
ATOM 9668 O O . ASN A 1 1241 ? 16.208 -9.611 1.539 1.00 89.88 1241 ASN A O 1
ATOM 9672 N N . ARG A 1 1242 ? 18.436 -9.378 1.485 1.00 90.44 1242 ARG A N 1
ATOM 9673 C CA . ARG A 1 1242 ? 18.505 -9.103 0.039 1.00 90.44 1242 ARG A CA 1
ATOM 9674 C C . ARG A 1 1242 ? 17.943 -10.237 -0.816 1.00 90.44 1242 ARG A C 1
ATOM 9676 O O . ARG A 1 1242 ? 17.330 -9.967 -1.842 1.00 90.44 1242 ARG A O 1
ATOM 9683 N N . ILE A 1 1243 ? 18.181 -11.492 -0.428 1.00 90.25 1243 ILE A N 1
ATOM 9684 C CA . ILE A 1 1243 ? 17.618 -12.655 -1.133 1.00 90.25 1243 ILE A CA 1
ATOM 9685 C C . ILE A 1 1243 ? 16.110 -12.722 -0.918 1.00 90.25 1243 ILE A C 1
ATOM 9687 O O . ILE A 1 1243 ? 15.384 -13.022 -1.858 1.00 90.25 1243 ILE A O 1
ATOM 9691 N N . ALA A 1 1244 ? 15.641 -12.468 0.307 1.00 88.81 1244 ALA A N 1
ATOM 9692 C CA . ALA A 1 1244 ? 14.216 -12.452 0.592 1.00 88.81 1244 ALA A CA 1
ATOM 9693 C C . ALA A 1 1244 ? 13.519 -11.374 -0.240 1.00 88.81 1244 ALA A C 1
ATOM 9695 O O . ALA A 1 1244 ? 12.570 -11.705 -0.937 1.00 88.81 1244 ALA A O 1
ATOM 9696 N N . ASP A 1 1245 ? 14.043 -10.147 -0.256 1.00 86.38 1245 ASP A N 1
ATOM 9697 C CA . ASP A 1 1245 ? 13.523 -9.054 -1.080 1.00 86.38 1245 ASP A CA 1
ATOM 9698 C C . ASP A 1 1245 ? 13.466 -9.459 -2.562 1.00 86.38 1245 ASP A C 1
ATOM 9700 O O . ASP A 1 1245 ? 12.436 -9.283 -3.203 1.00 86.38 1245 ASP A O 1
ATOM 9704 N N . GLU A 1 1246 ? 14.522 -10.097 -3.081 1.00 84.69 1246 GLU A N 1
ATOM 9705 C CA . GLU A 1 1246 ? 14.576 -10.580 -4.469 1.00 84.69 1246 GLU A CA 1
ATOM 9706 C C . GLU A 1 1246 ? 13.566 -11.688 -4.776 1.00 84.69 1246 GLU A C 1
ATOM 9708 O O . GLU A 1 1246 ? 12.981 -11.721 -5.850 1.00 84.69 1246 GLU A O 1
ATOM 9713 N N . ALA A 1 1247 ? 13.360 -12.623 -3.852 1.00 84.50 1247 ALA A N 1
ATOM 9714 C CA . ALA A 1 1247 ? 12.364 -13.679 -4.011 1.00 84.50 1247 ALA A CA 1
ATOM 9715 C C . ALA A 1 1247 ? 10.924 -13.150 -3.861 1.00 84.50 1247 ALA A C 1
ATOM 9717 O O . ALA A 1 1247 ? 9.956 -13.884 -4.072 1.00 84.50 1247 ALA A O 1
ATOM 9718 N N . CYS A 1 1248 ? 10.764 -11.910 -3.401 1.00 81.81 1248 CYS A N 1
ATOM 9719 C CA . CYS A 1 1248 ? 9.481 -11.267 -3.151 1.00 81.81 1248 CYS A CA 1
ATOM 9720 C C . CYS A 1 1248 ? 9.032 -10.353 -4.280 1.00 81.81 1248 CYS A C 1
ATOM 9722 O O . CYS A 1 1248 ? 7.826 -10.274 -4.536 1.00 81.81 1248 CYS A O 1
ATOM 9724 N N . THR A 1 1249 ? 9.993 -9.685 -4.915 1.00 77.50 1249 THR A N 1
ATOM 9725 C CA . THR A 1 1249 ? 9.826 -8.898 -6.141 1.00 77.50 1249 THR A CA 1
ATOM 9726 C C . THR A 1 1249 ? 9.627 -9.784 -7.356 1.00 77.50 1249 THR A C 1
ATOM 9728 O O . THR A 1 1249 ? 8.781 -9.418 -8.205 1.00 77.50 1249 THR A O 1
#

Foldseek 3Di:
DVVPPDPDPPCPVLQADVVRVVVVCQLQDWDWDQDDDDPPDDDDDPQFRRIWITQWDAFPLDQFDIANQNLLVQLQVLLVVFDWDFQQVVVVVVPDDDDDDDDPGTQGSNLQSFVLVQLLQQFDDDDPPDVDDDPPDPVVLQPDDQFQEAFTWGQPDSLDRDTITTRDPRHSYHLRHNLSSLNSSLLSVLCNQVPPVHHDDPCQQQLQASDLQEQDDSDPQCNSHHHLQCSLVSCVVRPDLVVSLVNNLSSNVSPPPDDDDPPCVPSCCVRHSVVSSVSSVVVVVVSSPGDPVSVVCVPDLQQQQQAQAEEEEEAAQDVPDPPLLVLSLLLLSLLQQSLCSRNPPRHKYWYAPLAADLQLQATDTLDICVVCVPDRSSVSSVPDDSDHPPPDFLLSSLRNVLVHVVVPPDPPDDPAQWAGQYEYEYEDADDGPDDLVSNLVSLVVSCVVPVLYEYEYEYQDPVRRVSNDDALLYYYHHDHPDDDSVVSSVSSVVVSRSSSLRAIERHDPVQQDPPFDQKDKDKHKDKAAASYKHKHKYQLLSGPFDFQKKKKKKFKDQFKKKKAKWDQDPRRDGPPDPPVRIDIDDPVRGMDMDMDGCQAPDRDSVRGDIIMMMIHTHADDPPDRGQFDPDPNDPHRNIMMMMIMMMTGGDGDDDDDDDDDDDDDDDDDDDDDWALVVLQVVLVVPLVQLQDPDDDDDLPRDFHAFQALLLVLQLLVLVCVVVVVDFQLLSLQLLCSRQEDPPPDDPPVPDPDDDPPLVVVVVCVLQVDPPPPPPDNDTDDPVSDDSSSSSSSNQLAYWDWDWDDDPPFIWIWTTQWHHLDLLFQQDIANQNLLSSLQNQLPPPDLDAVVVVVPPDDDDDDDPQPGADSSLLSFQLLLLLVLLLVCVVVVDPDDLEFDTWGAPDSLQRSITIGHDDDHSHYLNSNLSSLNSSLCSNCSVLCSVVVHHNSRQSCQASDLAADDPVSPPRDRRHLLCSPVRCVVVLPPVSNLSSNLVSNQVSCCSPPVDGDPCSSVSSVSSSVSCVVCVVPPSNPGRPCSVCHNPNPVRPQQLAAEEEEEEAELQCVVPPLVLVLSLLLLLLLLSRLQQAVSSNYFYWYFYLAADPVLATHTQDGRDRGSNVSSSSSVSNDSNDHHPDFPLSSLVNLLVVLVVVCVVCVPHPQGAYEYEYEDEDAGPDDLVSLQVSVCSSQVVRVNRYAYEYEYQDQVRLCSNQPHPDDRRDPVRYYYQYQDSDSVSSNVSSNVSSVSSRD

Secondary structure (DSSP, 8-state):
-TTTS---S---GGGS-HHHHHHHHHHH--EEEEPPPPP--SSS-TTS-SEEEESEEESTT-TT-EEEHHHHHHHHHHHHH--EEEHHHHHHTTS--PPPPPS--EEETTTIIIIIHHHHHT-TT-----TT-----GGGSTTSPPP---B-EEES-SSS---EEES-SS-SSBHHHHHHHHHHHHHHHHHHHHTTTSPPPHHHHHHHHHSSS-B-SS-TT-TT-BSSSSHHHHHHHH--HHHHHHHHHHHHHHH--SS-HHHHHHHHIIIIIHHHHHHHHHHHHHHTSPPHHHHHTTT--PPEE---EEEEEE----TT-HHHHHHHHHHHHHHHHHHHHHHGGG-EEEEE-S-B-TTSSSBPPSEETTT-TTS-HHHHHHH--S---TT--HHHHHHHHHHHHHHHS-TTS---SEEPEEEEEEE--SPPSS-HHHHHHHHHHHHHH-TT-EEEEEES-HHHHHTT--STT-EEEEPPSS--HHHHHHHHHHHHHHHHTSPEEE--HHHHSSS--SEEEEEEEEEE-TTEEEEEEE-GGG-SS-EEEEEEEEEEESS-EEEEEEPBPTT--B-S--GGGEEE--SS--EEEEEEE--BSSSSGGGBPPEEEEEEEPPPPTTSPPPP--STT-SSTT-EEEEEEEEEEE-------------------PPPP--HHHHHHHHHHHGGGGG---S-S-TT--PPPP-BHHHHHHHHHHHHHH-TT--HHHHHHHHHHHH---------TT---S-HHHHHHHHHHHS---TT--S-PPPP-GGGS-HHHHHHHHHHHS-EEEEEEETTEEEEEEES-EES-TT-TT-EE-HHHHHHHHHHTT--S---HHHHT-SS-------PPPP-HHHIIIIIHHHHHHHHHHHHTT--S-SB----EESSSSS---EEEESS--SB-HHHHHHHHHHHHHHHHHHHHHTTT--HHHHHHHHHSTT-S-TTSTT-----GGGHHHHHHHHHTTSHHHHHHHHHHHHHHHHHHS---TTHHHHHHHHHHHHHHHIIIIITPPPGGGGGPSPPGGGPPP---EEEEEEE-GGGGG-HHHHHHHHHHHHHHHHHTT-BTTTTEEEEEEEEEE-TTSSEEEEEEEE--HHHHHHHHHH----S---S-HHHHHHHHHHHHHHHHHHHTTS---EEEEEEEE-SS-SS-HHHHTTHHHHHHHTTTT-EEEEEEES-HHHHHHHH----SS---TTEEEEE--SSHHHHHHHHHHHHHHHH-

pLDDT: mean 79.9, std 15.69, range [27.62, 97.62]

Organism: Amblyomma americanum (NCBI:txid6943)

Sequence (1249 aa):
MLRDAQPAQLFNEATLSDRDKCALFSMLSHAFNSGPSPPATSAGKALLKNVQEQGVVGVAHNATMSIALGHVLKGLVVSKYARRDTVENLLRSQKPFEIMDQGHTVVDHVYGPTLAGQAYFAFPSFRMSTPSVHLGTVSSWSNSKIPTIGGGGLWTTPMCPREFRVADKTARFTDAEMLGALDGFILAMAVKRISNDRPRRLSQILGGYYSNRGIRELLPEFPEGLSFCTRKQAVTRLLSAPRLEEQVLLVARLYSRLVNEAEIKRSAMKHSLLPTLKAFHAKLDRLLKPPKVCVENSNGSAATCDTQTDVFILLDPIPGNSIYDNYQKKIASYMAERLLKTGGRHTAVSLSPAALSEDASQLELTYDSRRDTHASPSCAIENMARKGCEQCTEVDIWRAVHKTWNVLRPRDRPAYQASPSKVVVHFKFSSFRATVQDVHTVVQQLRRDHNDLKVFTVGPRADILRAFKQGPQDAVVLIPNSMDDFLLRQISRELAEEVCQAPMSIICHECSQRSPVAHVSDALEDFQAPLTVRHWALQPGHFAHLPRALNVTFESQHLPIKVCLDRLNSNGTKMTSYSDLCQETGSKVKAIRYTVKKICASEEASSCHSLRFSVTALPRKAGEPFMECTDPGCQLPDQTKVTINYDVEFQSVRDAFYPTMEERVSVPLPKAPDTPQSLQRALSMKCPKYMRLNGTTSPDSDSPIALSVGYFLDLVEKIEMAYPERNLFDIATLLLNWFTISEYEVTDSSRVGRGMGEQMALESWLNPWPRGMEEQPMAFNKSLLTEKEMCALFFMLHHSFHESKDNDSVFTIEKGVAQVSWEAPKIAVALSKVLQGVAVGMIQRPENLTDVLQADEPLKPHHNPPVDPLLSATVGVVLAVSSVESLLHHHGGSIIGHEGAWVGESCPSAYRTGGKRHWCSYSLLRGAIDGLLLGKHSRLMAARGMSLSRLLAFYYGVSGVPRAVPGVPSLSVCGRRELLYPYLRDGMLEGNVSHMAHAYLLHRYGQSSKRLSLFVAAAADEFLQRLRRDLLRNPAFCDRYPPTPDQAECRTPGDVFVIMDADAYASDQWMTQQRRTVELLAHRLNIGRESQRFLHLYVNKRDIDGALQVQLANETSPSTVSCYTRSANFSEIATDNEVAVLESLRNLLSNNLQNKMNQLVPSTTVVIFKFGQLRSPPQRLKPLLPRILGNNAGMGSIVAIGNNLTSLRQMVRREGRDAVSDLDKVILLAGSEDAARDVANRIADEACT